Protein AF-0000000066777580 (afdb_homodimer)

Foldseek 3Di:
DPPFAAAQEKEFQEFEQQLPPVRDTAGMFGHHQQFTADTHHRVVCVSNHDPNYHYHYQNHFYKFFFFEFLEAALLLQLVLVVAAECQPPQALVVVQVSLLVVLVVDPFAEAHEHENDDQCSHPVCVVVVHTDFQVSHCVSNVRHWYWYQYNQNFKIFTHPVLVVLLVADQQHDAPFQWDFDADPVRGGRRIIGGQLSQLSSQQRHAADALVRLLVSSLVSQLVSQQLRHQEYENQEAECQQCRHHRNSRYPSNVVSQLVCVVVVNRRHAYEYAYEFDDSNHDFQVRLVVRVVPDDQVSPPPNRRYHYQEHEEEFWGELVVLTAAAPAAWLQGHPGRHGTSPPGDPDDNVRSLVGLLSNLLVSVLVPGAYEYAHAYQVSLQSNLVSNVVSCVVRPDDQNQHEYEQNLQHDLVSLLSCQVRNHAYEHEQALPDCLLQVVVVCNTRNPPPCGNQAPQSSVVSRHQYAYHHNDSHDDGNLQNSLLCQQQSQHNVPRDRDPNVSGDASSSSLQNGFQSSCVSSPRNQATRGNDGNHGPWMWTWPHDCNPDDSNCRSVIGTQWTDGSNRTSDGD/DPPFAAAQEKEFQEFEQQLPPVRDTAGMFGHHQQFTADTHHRVVCVSNHDPNYHYHYQNHFYKFFFFEFLEAALLLQLVLVVAAECQPPQALVVVQVSLLVVLVVDPFAEAHEHENDDQCSHPVCVVVVHTDFQVSHCVSNVRHWYWYQYNQNFKIFTHPVLVVLLVDDQQHDADFQKDFDADPVRGGRRIIGGQLSQLSSQQRHAADALVRLLVSSLVSQLVSQQLRAQEYENQEAECQQCSHHRSSRYPSNVVSQLVCVVVVNHRHAYEYAYEFDDSNHDFQVRLVVRVVPDDQVSPPPNRRYHYQEHEEEFWGELVVLTAAAPAAWLQGHPGRHGTSPPGPPDDNVRSLVGLLSNLLVSVLVPGAYEYAHAYQVSLQSNLVSNVVSCVVRPDDQNQHEYEQNQQHDLVSLLSCQVRNHAYEHEQALPDCLLQVVVVCNTRNVPPCGNQQPQSSVVSRHQYAYHHNDSHDDGNLQNSLLCQQQSQHNVPRDRDPNVSGDASSSSLQNGFQSSCVSSPRNQATRGNDGNHGPWMWTWPHDCNPDDSNCRSVIGTQWTDGSNRTSDGD

Structure (mmCIF, N/CA/C/O backbone):
data_AF-0000000066777580-model_v1
#
loop_
_entity.id
_entity.type
_entity.pdbx_description
1 polymer 'Amidohydrolase 3 domain-containing protein'
#
loop_
_atom_site.group_PDB
_atom_site.id
_atom_site.type_symbol
_atom_site.label_atom_id
_atom_site.label_alt_id
_atom_site.label_comp_id
_atom_site.label_asym_id
_atom_site.label_entity_id
_atom_site.label_seq_id
_atom_site.pdbx_PDB_ins_code
_atom_site.Cartn_x
_atom_site.Cartn_y
_atom_site.Cartn_z
_atom_site.occupancy
_atom_site.B_iso_or_equiv
_atom_site.auth_seq_id
_atom_site.auth_comp_id
_atom_site.auth_asym_id
_atom_site.auth_atom_id
_atom_site.pdbx_PDB_model_num
ATOM 1 N N . MET A 1 1 ? 29.547 -13.008 -13.703 1 40.41 1 MET A N 1
ATOM 2 C CA . MET A 1 1 ? 29.531 -11.633 -13.203 1 40.41 1 MET A CA 1
ATOM 3 C C . MET A 1 1 ? 29.703 -11.602 -11.688 1 40.41 1 MET A C 1
ATOM 5 O O . MET A 1 1 ? 29.234 -12.508 -10.984 1 40.41 1 MET A O 1
ATOM 9 N N . ASP A 1 2 ? 30.5 -11.078 -11.188 1 50.53 2 ASP A N 1
ATOM 10 C CA . ASP A 1 2 ? 30.812 -10.875 -9.773 1 50.53 2 ASP A CA 1
ATOM 11 C C . ASP A 1 2 ? 29.562 -10.562 -8.969 1 50.53 2 ASP A C 1
ATOM 13 O O . ASP A 1 2 ? 28.797 -9.664 -9.32 1 50.53 2 ASP A O 1
ATOM 17 N N . ASN A 1 3 ? 28.938 -11.516 -8.172 1 71.31 3 ASN A N 1
ATOM 18 C CA . ASN A 1 3 ? 27.672 -11.672 -7.457 1 71.31 3 ASN A CA 1
ATOM 19 C C . ASN A 1 3 ? 27.5 -10.617 -6.363 1 71.31 3 ASN A C 1
ATOM 21 O O . ASN A 1 3 ? 26.438 -10.523 -5.75 1 71.31 3 ASN A O 1
ATOM 25 N N . VAL A 1 4 ? 28.672 -9.805 -6.367 1 84.44 4 VAL A N 1
ATOM 26 C CA . VAL A 1 4 ? 28.594 -8.82 -5.289 1 84.44 4 VAL A CA 1
ATOM 27 C C . VAL A 1 4 ? 28.109 -7.484 -5.84 1 84.44 4 VAL A C 1
ATOM 29 O O . VAL A 1 4 ? 28.531 -7.051 -6.914 1 84.44 4 VAL A O 1
ATOM 32 N N . VAL A 1 5 ? 27.25 -6.855 -5.285 1 95.25 5 VAL A N 1
ATOM 33 C CA . VAL A 1 5 ? 26.766 -5.527 -5.633 1 95.25 5 VAL A CA 1
ATOM 34 C C . VAL A 1 5 ? 27.344 -4.488 -4.68 1 95.25 5 VAL A C 1
ATOM 36 O O . VAL A 1 5 ? 27.078 -4.52 -3.477 1 95.25 5 VAL A O 1
ATOM 39 N N . TYR A 1 6 ? 28.188 -3.561 -5.262 1 97.62 6 TYR A N 1
ATOM 40 C CA . TYR A 1 6 ? 28.781 -2.506 -4.441 1 97.62 6 TYR A CA 1
ATOM 41 C C . TYR A 1 6 ? 27.781 -1.378 -4.211 1 97.62 6 TYR A C 1
ATOM 43 O O . TYR A 1 6 ? 27.016 -1.026 -5.105 1 97.62 6 TYR A O 1
ATOM 51 N N . ALA A 1 7 ? 27.844 -0.842 -3.006 1 98.5 7 ALA A N 1
ATOM 52 C CA . ALA A 1 7 ? 26.984 0.278 -2.623 1 98.5 7 ALA A CA 1
ATOM 53 C C . ALA A 1 7 ? 27.672 1.612 -2.92 1 98.5 7 ALA A C 1
ATOM 55 O O . ALA A 1 7 ? 28.891 1.671 -3.098 1 98.5 7 ALA A O 1
ATOM 56 N N . ASP A 1 8 ? 26.906 2.666 -3.109 1 98.56 8 ASP A N 1
ATOM 57 C CA . ASP A 1 8 ? 27.453 4.023 -3.166 1 98.56 8 ASP A CA 1
ATOM 58 C C . ASP A 1 8 ? 27.922 4.48 -1.789 1 98.56 8 ASP A C 1
ATOM 60 O O . ASP A 1 8 ? 28.922 5.188 -1.677 1 98.56 8 ASP A O 1
ATOM 64 N N . CYS A 1 9 ? 27.156 4.031 -0.792 1 98.56 9 CYS A N 1
ATOM 65 C CA . CYS A 1 9 ? 27.422 4.422 0.586 1 98.56 9 CYS A CA 1
ATOM 66 C C . CYS A 1 9 ? 27.031 3.318 1.557 1 98.56 9 CYS A C 1
ATOM 68 O O . CYS A 1 9 ? 26.016 2.645 1.353 1 98.56 9 CYS A O 1
ATOM 70 N N . VAL A 1 10 ? 27.859 3.092 2.527 1 98.75 10 VAL A N 1
ATOM 71 C CA . VAL A 1 10 ? 27.484 2.201 3.623 1 98.75 10 VAL A CA 1
ATOM 72 C C . VAL A 1 10 ? 27.609 2.943 4.953 1 98.75 10 VAL A C 1
ATOM 74 O O . VAL A 1 10 ? 28.5 3.781 5.125 1 98.75 10 VAL A O 1
ATOM 77 N N . LEU A 1 11 ? 26.703 2.773 5.824 1 98.88 11 LEU A N 1
ATOM 78 C CA . LEU A 1 11 ? 26.734 3.236 7.207 1 98.88 11 LEU A CA 1
ATOM 79 C C . LEU A 1 11 ? 26.938 2.07 8.164 1 98.88 11 LEU A C 1
ATOM 81 O O . LEU A 1 11 ? 26.109 1.157 8.227 1 98.88 11 LEU A O 1
ATOM 85 N N . ILE A 1 12 ? 28.047 2.047 8.883 1 98.69 12 ILE A N 1
ATOM 86 C CA . ILE A 1 12 ? 28.422 0.884 9.688 1 98.69 12 ILE A CA 1
ATOM 87 C C . ILE A 1 12 ? 28.609 1.299 11.141 1 98.69 12 ILE A C 1
ATOM 89 O O . ILE A 1 12 ? 28.703 2.49 11.445 1 98.69 12 ILE A O 1
ATOM 93 N N . ASN A 1 13 ? 28.609 0.271 12.078 1 98.56 13 ASN A N 1
ATOM 94 C CA . ASN A 1 13 ? 28.891 0.46 13.5 1 98.56 13 ASN A CA 1
ATOM 95 C C . ASN A 1 13 ? 27.875 1.386 14.148 1 98.56 13 ASN A C 1
ATOM 97 O O . ASN A 1 13 ? 28.234 2.303 14.883 1 98.56 13 ASN A O 1
ATOM 101 N N . GLY A 1 14 ? 26.594 1.195 13.828 1 98.56 14 GLY A N 1
ATOM 102 C CA . GLY A 1 14 ? 25.531 1.989 14.422 1 98.56 14 GLY A CA 1
ATOM 103 C C . GLY A 1 14 ? 24.531 1.157 15.188 1 98.56 14 GLY A C 1
ATOM 104 O O . GLY A 1 14 ? 24.672 -0.062 15.297 1 98.56 14 GLY A O 1
ATOM 105 N N . LYS A 1 15 ? 23.625 1.823 15.852 1 98.75 15 LYS A N 1
ATOM 106 C CA . LYS A 1 15 ? 22.359 1.266 16.312 1 98.75 15 LYS A CA 1
ATOM 107 C C . LYS A 1 15 ? 21.219 1.668 15.391 1 98.75 15 LYS A C 1
ATOM 109 O O . LYS A 1 15 ? 20.625 2.738 15.555 1 98.75 15 LYS A O 1
ATOM 114 N N . VAL A 1 16 ? 20.938 0.833 14.43 1 98.81 16 VAL A N 1
ATOM 115 C CA . VAL A 1 16 ? 19.953 1.118 13.391 1 98.81 16 VAL A CA 1
ATOM 116 C C . VAL A 1 16 ? 18.562 0.717 13.867 1 98.81 16 VAL A C 1
ATOM 118 O O . VAL A 1 16 ? 18.234 -0.472 13.945 1 98.81 16 VAL A O 1
ATOM 121 N N . ALA A 1 17 ? 17.734 1.667 14.234 1 98.81 17 ALA A N 1
ATOM 122 C CA . ALA A 1 17 ? 16.328 1.375 14.477 1 98.81 17 ALA A CA 1
ATOM 123 C C . ALA A 1 17 ? 15.555 1.277 13.156 1 98.81 17 ALA A C 1
ATOM 125 O O . ALA A 1 17 ? 15.328 2.287 12.492 1 98.81 17 ALA A O 1
ATOM 126 N N . THR A 1 18 ? 15.133 0.171 12.781 1 98.44 18 THR A N 1
ATOM 127 C CA . THR A 1 18 ? 14.555 -0.048 11.461 1 98.44 18 THR A CA 1
ATOM 128 C C . THR A 1 18 ? 13.172 0.592 11.359 1 98.44 18 THR A C 1
ATOM 130 O O . THR A 1 18 ? 12.758 1.024 10.281 1 98.44 18 THR A O 1
ATOM 133 N N . VAL A 1 19 ? 12.422 0.576 12.555 1 98.5 19 VAL A N 1
ATOM 134 C CA . VAL A 1 19 ? 11.039 1.052 12.648 1 98.5 19 VAL A CA 1
ATOM 135 C C . VAL A 1 19 ? 10.164 0.272 11.672 1 98.5 19 VAL A C 1
ATOM 137 O O . VAL A 1 19 ? 9.266 0.84 11.047 1 98.5 19 VAL A O 1
ATOM 140 N N . ASP A 1 20 ? 10.531 -0.909 11.344 1 95.81 20 ASP A N 1
ATOM 141 C CA . ASP A 1 20 ? 9.68 -1.833 10.609 1 95.81 20 ASP A CA 1
ATOM 142 C C . ASP A 1 20 ? 8.531 -2.34 11.484 1 95.81 20 ASP A C 1
ATOM 144 O O . ASP A 1 20 ? 8.336 -1.849 12.602 1 95.81 20 ASP A O 1
ATOM 148 N N . ALA A 1 21 ? 7.766 -3.266 10.984 1 90.5 21 ALA A N 1
ATOM 149 C CA . ALA A 1 21 ? 6.605 -3.764 11.719 1 90.5 21 ALA A CA 1
ATOM 150 C C . ALA A 1 21 ? 7.012 -4.324 13.078 1 90.5 21 ALA A C 1
ATOM 152 O O . ALA A 1 21 ? 6.27 -4.195 14.055 1 90.5 21 ALA A O 1
ATOM 153 N N . HIS A 1 22 ? 8.242 -4.867 13.195 1 90.88 22 HIS A N 1
ATOM 154 C CA . HIS A 1 22 ? 8.711 -5.484 14.43 1 90.88 22 HIS A CA 1
ATOM 155 C C . HIS A 1 22 ? 9.547 -4.512 15.25 1 90.88 22 HIS A C 1
ATOM 157 O O . HIS A 1 22 ? 9.945 -4.824 16.375 1 90.88 22 HIS A O 1
ATOM 163 N N . PHE A 1 23 ? 9.773 -3.354 14.695 1 96.06 23 PHE A N 1
ATOM 164 C CA . PHE A 1 23 ? 10.633 -2.363 15.336 1 96.06 23 PHE A CA 1
ATOM 165 C C . PHE A 1 23 ? 11.953 -2.984 15.766 1 96.06 23 PHE A C 1
ATOM 167 O O . PHE A 1 23 ? 12.344 -2.898 16.938 1 96.06 23 PHE A O 1
ATOM 174 N N . SER A 1 24 ? 12.766 -3.459 14.828 1 95.81 24 SER A N 1
ATOM 175 C CA . SER A 1 24 ? 14.008 -4.195 15.062 1 95.81 24 SER A CA 1
ATOM 176 C C . SER A 1 24 ? 15.211 -3.258 15.07 1 95.81 24 SER A C 1
ATOM 178 O O . SER A 1 24 ? 15.117 -2.115 14.617 1 95.81 24 SER A O 1
ATOM 180 N N . PHE A 1 25 ? 16.297 -3.74 15.688 1 98.06 25 PHE A N 1
ATOM 181 C CA . PHE A 1 25 ? 17.562 -3.01 15.703 1 98.06 25 PHE A CA 1
ATOM 182 C C . PHE A 1 25 ? 18.641 -3.779 14.945 1 98.06 25 PHE A C 1
ATOM 184 O O . PHE A 1 25 ? 18.75 -5 15.078 1 98.06 25 PHE A O 1
ATOM 191 N N . LYS A 1 26 ? 19.359 -3.125 14.07 1 98.19 26 LYS A N 1
ATOM 192 C CA . LYS A 1 26 ? 20.484 -3.652 13.32 1 98.19 26 LYS A CA 1
ATOM 193 C C . LYS A 1 26 ? 21.734 -2.787 13.523 1 98.19 26 LYS A C 1
ATOM 195 O O . LYS A 1 26 ? 21.766 -1.951 14.43 1 98.19 26 LYS A O 1
ATOM 200 N N . ARG A 1 27 ? 22.844 -3.008 12.617 1 98.56 27 ARG A N 1
ATOM 201 C CA . ARG A 1 27 ? 24.078 -2.303 12.906 1 98.56 27 ARG A CA 1
ATOM 202 C C . ARG A 1 27 ? 24.547 -1.502 11.695 1 98.56 27 ARG A C 1
ATOM 204 O O . ARG A 1 27 ? 25.344 -0.568 11.836 1 98.56 27 ARG A O 1
ATOM 211 N N . ALA A 1 28 ? 24.016 -1.897 10.531 1 98.88 28 ALA A N 1
ATOM 212 C CA . ALA A 1 28 ? 24.609 -1.287 9.344 1 98.88 28 ALA A CA 1
ATOM 213 C C . ALA A 1 28 ? 23.609 -1.256 8.188 1 98.88 28 ALA A C 1
ATOM 215 O O . ALA A 1 28 ? 22.625 -1.997 8.188 1 98.88 28 ALA A O 1
ATOM 216 N N . ILE A 1 29 ? 23.828 -0.336 7.242 1 98.88 29 ILE A N 1
ATOM 217 C CA . ILE A 1 29 ? 22.969 -0.115 6.082 1 98.88 29 ILE A CA 1
ATOM 218 C C . ILE A 1 29 ? 23.828 0.025 4.828 1 98.88 29 ILE A C 1
ATOM 220 O O . ILE A 1 29 ? 24.891 0.64 4.863 1 98.88 29 ILE A O 1
ATOM 224 N N . ALA A 1 30 ? 23.422 -0.536 3.713 1 98.88 30 ALA A N 1
ATOM 225 C CA . ALA A 1 30 ? 24 -0.289 2.396 1 98.88 30 ALA A CA 1
ATOM 226 C C . ALA A 1 30 ? 23.016 0.456 1.493 1 98.88 30 ALA A C 1
ATOM 228 O O . ALA A 1 30 ? 21.844 0.098 1.415 1 98.88 30 ALA A O 1
ATOM 229 N N . VAL A 1 31 ? 23.531 1.521 0.843 1 98.81 31 VAL A N 1
ATOM 230 C CA . VAL A 1 31 ? 22.703 2.406 0.026 1 98.81 31 VAL A CA 1
ATOM 231 C C . VAL A 1 31 ? 23.234 2.434 -1.404 1 98.81 31 VAL A C 1
ATOM 233 O O . VAL A 1 31 ? 24.438 2.529 -1.621 1 98.81 31 VAL A O 1
ATOM 236 N N . LYS A 1 32 ? 22.438 2.285 -2.344 1 98.69 32 LYS A N 1
ATOM 237 C CA . LYS A 1 32 ? 22.766 2.41 -3.758 1 98.69 32 LYS A CA 1
ATOM 238 C C . LYS A 1 32 ? 21.703 3.182 -4.516 1 98.69 32 LYS A C 1
ATOM 240 O O . LYS A 1 32 ? 20.516 2.871 -4.402 1 98.69 32 LYS A O 1
ATOM 245 N N . GLN A 1 33 ? 22.109 4.25 -5.266 1 97.88 33 GLN A N 1
ATOM 246 C CA . GLN A 1 33 ? 21.219 5.074 -6.078 1 97.88 33 GLN A CA 1
ATOM 247 C C . GLN A 1 33 ? 20.078 5.637 -5.238 1 97.88 33 GLN A C 1
ATOM 249 O O . GLN A 1 33 ? 18.938 5.668 -5.688 1 97.88 33 GLN A O 1
ATOM 254 N N . GLY A 1 34 ? 20.359 5.93 -3.971 1 98.31 34 GLY A N 1
ATOM 255 C CA . GLY A 1 34 ? 19.406 6.59 -3.092 1 98.31 34 GLY A CA 1
ATOM 256 C C . GLY A 1 34 ? 18.453 5.621 -2.412 1 98.31 34 GLY A C 1
ATOM 257 O O . GLY A 1 34 ? 17.547 6.039 -1.688 1 98.31 34 GLY A O 1
ATOM 258 N N . TRP A 1 35 ? 18.641 4.301 -2.621 1 98.62 35 TRP A N 1
ATOM 259 C CA . TRP A 1 35 ? 17.766 3.275 -2.068 1 98.62 35 TRP A CA 1
ATOM 260 C C . TRP A 1 35 ? 18.531 2.352 -1.13 1 98.62 35 TRP A C 1
ATOM 262 O O . TRP A 1 35 ? 19.734 2.143 -1.299 1 98.62 35 TRP A O 1
ATOM 272 N N . ILE A 1 36 ? 17.844 1.828 -0.181 1 98.81 36 ILE A N 1
ATOM 273 C CA . ILE A 1 36 ? 18.422 0.848 0.728 1 98.81 36 ILE A CA 1
ATOM 274 C C . ILE A 1 36 ? 18.516 -0.511 0.037 1 98.81 36 ILE A C 1
ATOM 276 O O . ILE A 1 36 ? 17.484 -1.066 -0.377 1 98.81 36 ILE A O 1
ATOM 280 N N . ILE A 1 37 ? 19.688 -1.063 -0.068 1 98.69 37 ILE A N 1
ATOM 281 C CA . ILE A 1 37 ? 19.812 -2.328 -0.785 1 98.69 37 ILE A CA 1
ATOM 282 C C . ILE A 1 37 ? 20.125 -3.449 0.201 1 98.69 37 ILE A C 1
ATOM 284 O O . ILE A 1 37 ? 20.078 -4.629 -0.153 1 98.69 37 ILE A O 1
ATOM 288 N N . ASN A 1 38 ? 20.5 -3.062 1.425 1 98.56 38 ASN A N 1
ATOM 289 C CA . ASN A 1 38 ? 20.781 -4.039 2.471 1 98.56 38 ASN A CA 1
ATOM 290 C C . ASN A 1 38 ? 20.781 -3.395 3.854 1 98.56 38 ASN A C 1
ATOM 292 O O . ASN A 1 38 ? 21.188 -2.24 4 1 98.56 38 ASN A O 1
ATOM 296 N N . VAL A 1 39 ? 20.328 -4.039 4.867 1 98.5 39 VAL A N 1
ATOM 297 C CA . VAL A 1 39 ? 20.328 -3.66 6.277 1 98.5 39 VAL A CA 1
ATOM 298 C C . VAL A 1 39 ? 20.672 -4.875 7.137 1 98.5 39 VAL A C 1
ATOM 300 O O . VAL A 1 39 ? 20.078 -5.945 6.969 1 98.5 39 VAL A O 1
ATOM 303 N N . GLY A 1 40 ? 21.625 -4.809 7.973 1 97.81 40 GLY A N 1
ATOM 304 C CA . GLY A 1 40 ? 22 -5.961 8.781 1 97.81 40 GLY A CA 1
ATOM 305 C C . GLY A 1 40 ? 23.203 -5.695 9.664 1 97.81 40 GLY A C 1
ATOM 306 O O . GLY A 1 40 ? 23.359 -4.59 10.188 1 97.81 40 GLY A O 1
ATOM 307 N N . GLU A 1 41 ? 23.953 -6.738 9.914 1 97.81 41 GLU A N 1
ATOM 308 C CA . GLU A 1 41 ? 25.156 -6.648 10.734 1 97.81 41 GLU A CA 1
ATOM 309 C C . GLU A 1 41 ? 26.344 -6.102 9.93 1 97.81 41 GLU A C 1
ATOM 311 O O . GLU A 1 41 ? 26.328 -6.148 8.703 1 97.81 41 GLU A O 1
ATOM 316 N N . ASP A 1 42 ? 27.297 -5.609 10.625 1 97.94 42 ASP A N 1
ATOM 317 C CA . ASP A 1 42 ? 28.453 -5 9.984 1 97.94 42 ASP A CA 1
ATOM 318 C C . ASP A 1 42 ? 29.125 -5.977 9.008 1 97.94 42 ASP A C 1
ATOM 320 O O . ASP A 1 42 ? 29.453 -5.602 7.887 1 97.94 42 ASP A O 1
ATOM 324 N N . GLN A 1 43 ? 29.219 -7.184 9.43 1 97 43 GLN A N 1
ATOM 325 C CA . GLN A 1 43 ? 29.891 -8.188 8.609 1 97 43 GLN A CA 1
ATOM 326 C C . GLN A 1 43 ? 29.141 -8.414 7.297 1 97 43 GLN A C 1
ATOM 328 O O . GLN A 1 43 ? 29.75 -8.586 6.246 1 97 43 GLN A O 1
ATOM 333 N N . GLU A 1 44 ? 27.844 -8.398 7.406 1 95 44 GLU A N 1
ATOM 334 C CA . GLU A 1 44 ? 27 -8.602 6.238 1 95 44 GLU A CA 1
ATOM 335 C C . GLU A 1 44 ? 27.141 -7.449 5.246 1 95 44 GLU A C 1
ATOM 337 O O . GLU A 1 44 ? 27.141 -7.668 4.031 1 95 44 GLU A O 1
ATOM 342 N N . ILE A 1 45 ? 27.312 -6.277 5.715 1 97.75 45 ILE A N 1
ATOM 343 C CA . ILE A 1 45 ? 27.297 -5.074 4.895 1 97.75 45 ILE A CA 1
ATOM 344 C C . ILE A 1 45 ? 28.688 -4.855 4.273 1 97.75 45 ILE A C 1
ATOM 346 O O . ILE A 1 45 ? 28.812 -4.18 3.25 1 97.75 45 ILE A O 1
ATOM 350 N N . GLN A 1 46 ? 29.719 -5.461 4.801 1 96.75 46 GLN A N 1
ATOM 351 C CA . GLN A 1 46 ? 31.094 -5.316 4.324 1 96.75 46 GLN A CA 1
ATOM 352 C C . GLN A 1 46 ? 31.219 -5.746 2.867 1 96.75 46 GLN A C 1
ATOM 354 O O . GLN A 1 46 ? 32.031 -5.195 2.119 1 96.75 46 GLN A O 1
ATOM 359 N N . GLN A 1 47 ? 30.422 -6.633 2.484 1 95.62 47 GLN A N 1
ATOM 360 C CA . GLN A 1 47 ? 30.484 -7.172 1.131 1 95.62 47 GLN A CA 1
ATOM 361 C C . GLN A 1 47 ? 30.141 -6.105 0.095 1 95.62 47 GLN A C 1
ATOM 363 O O . GLN A 1 47 ? 30.5 -6.234 -1.078 1 95.62 47 GLN A O 1
ATOM 368 N N . HIS A 1 48 ? 29.469 -5.07 0.515 1 98.06 48 HIS A N 1
ATOM 369 C CA . HIS A 1 48 ? 29 -4.043 -0.406 1 98.06 48 HIS A CA 1
ATOM 370 C C . HIS A 1 48 ? 30.031 -2.922 -0.557 1 98.06 48 HIS A C 1
ATOM 372 O O . HIS A 1 48 ? 29.797 -1.961 -1.294 1 98.06 48 HIS A O 1
ATOM 378 N N . ILE A 1 49 ? 31.188 -2.977 0.084 1 98.12 49 ILE A N 1
ATOM 379 C CA . ILE A 1 49 ? 32.188 -1.928 0.046 1 98.12 49 ILE A CA 1
ATOM 380 C C . ILE A 1 49 ? 33.125 -2.162 -1.136 1 98.12 49 ILE A C 1
ATOM 382 O O . ILE A 1 49 ? 33.844 -3.166 -1.182 1 98.12 49 ILE A O 1
ATOM 386 N N . GLY A 1 50 ? 33.062 -1.344 -2.068 1 96.75 50 GLY A N 1
ATOM 387 C CA . GLY A 1 50 ? 34 -1.313 -3.193 1 96.75 50 GLY A CA 1
ATOM 388 C C . GLY A 1 50 ? 34.906 -0.096 -3.189 1 96.75 50 GLY A C 1
ATOM 389 O O . GLY A 1 50 ? 34.906 0.673 -2.225 1 96.75 50 GLY A O 1
ATOM 390 N N . PRO A 1 51 ? 35.719 0.109 -4.207 1 96.12 51 PRO A N 1
ATOM 391 C CA . PRO A 1 51 ? 36.688 1.192 -4.254 1 96.12 51 PRO A CA 1
ATOM 392 C C . PRO A 1 51 ? 36.062 2.576 -4.219 1 96.12 51 PRO A C 1
ATOM 394 O O . PRO A 1 51 ? 36.656 3.535 -3.744 1 96.12 51 PRO A O 1
ATOM 397 N N . GLN A 1 52 ? 34.812 2.668 -4.684 1 97.12 52 GLN A N 1
ATOM 398 C CA . GLN A 1 52 ? 34.188 3.975 -4.797 1 97.12 52 GLN A CA 1
ATOM 399 C C . GLN A 1 52 ? 33.125 4.16 -3.713 1 97.12 52 GLN A C 1
ATOM 401 O O . GLN A 1 52 ? 32.438 5.176 -3.684 1 97.12 52 GLN A O 1
ATOM 406 N N . THR A 1 53 ? 32.906 3.164 -2.85 1 98.38 53 THR A N 1
ATOM 407 C CA . THR A 1 53 ? 31.891 3.211 -1.814 1 98.38 53 THR A CA 1
ATOM 408 C C . THR A 1 53 ? 32.281 4.18 -0.705 1 98.38 53 THR A C 1
ATOM 410 O O . THR A 1 53 ? 33.406 4.109 -0.174 1 98.38 53 THR A O 1
ATOM 413 N N . GLN A 1 54 ? 31.438 5.168 -0.408 1 98.44 54 GLN A N 1
ATOM 414 C CA . GLN A 1 54 ? 31.625 6 0.777 1 98.44 54 GLN A CA 1
ATOM 415 C C . GLN A 1 54 ? 31.297 5.223 2.049 1 98.44 54 GLN A C 1
ATOM 417 O O . GLN A 1 54 ? 30.203 4.648 2.168 1 98.44 54 GLN A O 1
ATOM 422 N N . VAL A 1 55 ? 32.219 5.164 2.936 1 98.56 55 VAL A N 1
ATOM 423 C CA . VAL A 1 55 ? 32.031 4.465 4.199 1 98.56 55 VAL A CA 1
ATOM 424 C C . VAL A 1 55 ? 31.812 5.473 5.324 1 98.56 55 VAL A C 1
ATOM 426 O O . VAL A 1 55 ? 32.688 6.305 5.586 1 98.56 55 VAL A O 1
ATOM 429 N N . ILE A 1 56 ? 30.703 5.465 5.98 1 98.62 56 ILE A N 1
ATOM 430 C CA . ILE A 1 56 ? 30.406 6.32 7.117 1 98.62 56 ILE A CA 1
ATOM 431 C C . ILE A 1 56 ? 30.391 5.488 8.398 1 98.62 56 ILE A C 1
ATOM 433 O O . ILE A 1 56 ? 29.547 4.594 8.555 1 98.62 56 ILE A O 1
ATOM 437 N N . ASP A 1 57 ? 31.266 5.742 9.266 1 98.5 57 ASP A N 1
ATOM 438 C CA . ASP A 1 57 ? 31.297 5.125 10.586 1 98.5 57 ASP A CA 1
ATOM 439 C C . ASP A 1 57 ? 30.438 5.902 11.578 1 98.5 57 ASP A C 1
ATOM 441 O O . ASP A 1 57 ? 30.734 7.055 11.891 1 98.5 57 ASP A O 1
ATOM 445 N N . LEU A 1 58 ? 29.453 5.273 12.133 1 98.25 58 LEU A N 1
ATOM 446 C CA . LEU A 1 58 ? 28.484 5.953 12.977 1 98.25 58 LEU A CA 1
ATOM 447 C C . LEU A 1 58 ? 28.953 6.008 14.422 1 98.25 58 LEU A C 1
ATOM 449 O O . LEU A 1 58 ? 28.391 6.738 15.242 1 98.25 58 LEU A O 1
ATOM 453 N N . GLY A 1 59 ? 29.969 5.184 14.75 1 98.06 59 GLY A N 1
ATOM 454 C CA . GLY A 1 59 ? 30.547 5.23 16.078 1 98.06 59 GLY A CA 1
ATOM 455 C C . GLY A 1 59 ? 29.578 4.793 17.172 1 98.06 59 GLY A C 1
ATOM 456 O O . GLY A 1 59 ? 29.562 5.363 18.266 1 98.06 59 GLY A O 1
ATOM 457 N N . GLY A 1 60 ? 28.688 3.939 16.844 1 98.19 60 GLY A N 1
ATOM 458 C CA . GLY A 1 60 ? 27.75 3.412 17.828 1 98.19 60 GLY A CA 1
ATOM 459 C C . GLY A 1 60 ? 26.5 4.262 17.969 1 98.19 60 GLY A C 1
ATOM 460 O O . GLY A 1 60 ? 25.594 3.918 18.734 1 98.19 60 GLY A O 1
ATOM 461 N N . LYS A 1 61 ? 26.391 5.301 17.266 1 98.38 61 LYS A N 1
ATOM 462 C CA . LYS A 1 61 ? 25.281 6.234 17.406 1 98.38 61 LYS A CA 1
ATOM 463 C C . LYS A 1 61 ? 23.984 5.633 16.875 1 98.38 61 LYS A C 1
ATOM 465 O O . LYS A 1 61 ? 24.016 4.695 16.078 1 98.38 61 LYS A O 1
ATOM 470 N N . LEU A 1 62 ? 22.922 6.254 17.344 1 98.81 62 LEU A N 1
ATOM 471 C CA . LEU A 1 62 ? 21.594 5.844 16.922 1 98.81 62 LEU A CA 1
ATOM 472 C C . LEU A 1 62 ? 21.234 6.434 15.562 1 98.81 62 LEU A C 1
ATOM 474 O O . LEU A 1 62 ? 21.375 7.641 15.352 1 98.81 62 LEU A O 1
ATOM 478 N N . ILE A 1 63 ? 20.875 5.602 14.641 1 98.81 63 ILE A N 1
ATOM 479 C CA . ILE A 1 63 ? 20.359 6.031 13.352 1 98.81 63 ILE A CA 1
ATOM 480 C C . ILE A 1 63 ? 18.891 5.605 13.219 1 98.81 63 ILE A C 1
ATOM 482 O O . ILE A 1 63 ? 18.531 4.48 13.57 1 98.81 63 ILE A O 1
ATOM 486 N N . LEU A 1 64 ? 18 6.527 12.797 1 98.88 64 LEU A N 1
ATOM 487 C CA . LEU A 1 64 ? 16.562 6.355 12.555 1 98.88 64 LEU A CA 1
ATOM 488 C C . LEU A 1 64 ? 16.219 6.707 11.109 1 98.88 64 LEU A C 1
ATOM 490 O O . LEU A 1 64 ? 16.984 7.375 10.422 1 98.88 64 LEU A O 1
ATOM 494 N N . PRO A 1 65 ? 15.031 6.16 10.633 1 98.94 65 PRO A N 1
ATOM 495 C CA . PRO A 1 65 ? 14.516 6.891 9.469 1 98.94 65 PRO A CA 1
ATOM 496 C C . PRO A 1 65 ? 14.438 8.398 9.703 1 98.94 65 PRO A C 1
ATOM 498 O O . PRO A 1 65 ? 14.164 8.836 10.828 1 98.94 65 PRO A O 1
ATOM 501 N N . ALA A 1 66 ? 14.727 9.133 8.672 1 98.88 66 ALA A N 1
ATOM 502 C CA . ALA A 1 66 ? 14.562 10.578 8.812 1 98.88 66 ALA A CA 1
ATOM 503 C C . ALA A 1 66 ? 13.141 10.93 9.25 1 98.88 66 ALA A C 1
ATOM 505 O O . ALA A 1 66 ? 12.188 10.25 8.867 1 98.88 66 ALA A O 1
ATOM 506 N N . ALA A 1 67 ? 13.039 11.977 10.016 1 98.69 67 ALA A N 1
ATOM 507 C CA . ALA A 1 67 ? 11.734 12.391 10.531 1 98.69 67 ALA A CA 1
ATOM 508 C C . ALA A 1 67 ? 10.867 12.977 9.422 1 98.69 67 ALA A C 1
ATOM 510 O O . ALA A 1 67 ? 11.383 13.43 8.398 1 98.69 67 ALA A O 1
ATOM 511 N N . HIS A 1 68 ? 9.617 12.859 9.633 1 98.56 68 HIS A N 1
ATOM 512 C CA . HIS A 1 68 ? 8.57 13.43 8.789 1 98.56 68 HIS A CA 1
ATOM 513 C C . HIS A 1 68 ? 7.594 14.258 9.617 1 98.56 68 HIS A C 1
ATOM 515 O O . HIS A 1 68 ? 6.926 13.734 10.508 1 98.56 68 HIS A O 1
ATOM 521 N N . ASP A 1 69 ? 7.578 15.516 9.359 1 97.94 69 ASP A N 1
ATOM 522 C CA . ASP A 1 69 ? 6.602 16.375 10.016 1 97.94 69 ASP A CA 1
ATOM 523 C C . ASP A 1 69 ? 5.25 16.312 9.305 1 97.94 69 ASP A C 1
ATOM 525 O O . ASP A 1 69 ? 5.094 16.859 8.211 1 97.94 69 ASP A O 1
ATOM 529 N N . SER A 1 70 ? 4.234 15.766 9.961 1 97.94 70 SER A N 1
ATOM 530 C CA . SER A 1 70 ? 2.967 15.484 9.297 1 97.94 70 SER A CA 1
ATOM 531 C C . SER A 1 70 ? 2.113 16.75 9.18 1 97.94 70 SER A C 1
ATOM 533 O O . SER A 1 70 ? 1.068 16.734 8.523 1 97.94 70 SER A O 1
ATOM 535 N N . HIS A 1 71 ? 2.543 17.797 9.789 1 96.88 71 HIS A N 1
ATOM 536 C CA . HIS A 1 71 ? 1.783 19.047 9.758 1 96.88 71 HIS A CA 1
ATOM 537 C C . HIS A 1 71 ? 2.648 20.219 10.172 1 96.88 71 HIS A C 1
ATOM 539 O O . HIS A 1 71 ? 2.951 20.391 11.359 1 96.88 71 HIS A O 1
ATOM 545 N N . ILE A 1 72 ? 3 21.031 9.242 1 95.06 72 ILE A N 1
ATOM 546 C CA . ILE A 1 72 ? 3.822 22.203 9.477 1 95.06 72 ILE A CA 1
ATOM 547 C C . ILE A 1 72 ? 3.445 23.297 8.484 1 95.06 72 ILE A C 1
ATOM 549 O O . ILE A 1 72 ? 2.893 23.031 7.422 1 95.06 72 ILE A O 1
ATOM 553 N N . HIS A 1 73 ? 3.664 24.516 8.836 1 93.62 73 HIS A N 1
ATOM 554 C CA . HIS A 1 73 ? 3.432 25.656 7.949 1 93.62 73 HIS A CA 1
ATOM 555 C C . HIS A 1 73 ? 4.746 26.312 7.539 1 93.62 73 HIS A C 1
ATOM 557 O O . HIS A 1 73 ? 5.102 27.375 8.047 1 93.62 73 HIS A O 1
ATOM 563 N N . ILE A 1 74 ? 5.387 25.75 6.551 1 94.69 74 ILE A N 1
ATOM 564 C CA . ILE A 1 74 ? 6.73 26.125 6.133 1 94.69 74 ILE A CA 1
ATOM 565 C C . ILE A 1 74 ? 6.711 27.531 5.543 1 94.69 74 ILE A C 1
ATOM 567 O O . ILE A 1 74 ? 7.609 28.344 5.805 1 94.69 74 ILE A O 1
ATOM 571 N N . GLY A 1 75 ? 5.711 27.812 4.691 1 92.69 75 GLY A N 1
ATOM 572 C CA . GLY A 1 75 ? 5.609 29.141 4.133 1 92.69 75 GLY A CA 1
ATOM 573 C C . GLY A 1 75 ? 5.566 30.234 5.188 1 92.69 75 GLY A C 1
ATOM 574 O O . GLY A 1 75 ? 6.285 31.234 5.086 1 92.69 75 GLY A O 1
ATOM 575 N N . TRP A 1 76 ? 4.801 29.984 6.176 1 88.81 76 TRP A N 1
ATOM 576 C CA . TRP A 1 76 ? 4.672 30.953 7.266 1 88.81 76 TRP A CA 1
ATOM 577 C C . TRP A 1 76 ? 5.938 30.984 8.117 1 88.81 76 TRP A C 1
ATOM 579 O O . TRP A 1 76 ? 6.379 32.031 8.547 1 88.81 76 TRP A O 1
ATOM 589 N N . LEU A 1 77 ? 6.457 29.812 8.352 1 89.69 77 LEU A N 1
ATOM 590 C CA . LEU A 1 77 ? 7.668 29.703 9.156 1 89.69 77 LEU A CA 1
ATOM 591 C C . LEU A 1 77 ? 8.812 30.484 8.523 1 89.69 77 LEU A C 1
ATOM 593 O O . LEU A 1 77 ? 9.438 31.328 9.188 1 89.69 77 LEU A O 1
ATOM 597 N N . ALA A 1 78 ? 9.062 30.312 7.281 1 92.81 78 ALA A N 1
ATOM 598 C CA . ALA A 1 78 ? 10.148 31 6.594 1 92.81 78 ALA A CA 1
ATOM 599 C C . ALA A 1 78 ? 9.891 32.5 6.531 1 92.81 78 ALA A C 1
ATOM 601 O O . ALA A 1 78 ? 10.812 33.312 6.703 1 92.81 78 ALA A O 1
ATOM 602 N N . ASP A 1 79 ? 8.672 32.812 6.301 1 88.5 79 ASP A N 1
ATOM 603 C CA . ASP A 1 79 ? 8.312 34.25 6.23 1 88.5 79 ASP A CA 1
ATOM 604 C C . ASP A 1 79 ? 8.508 34.938 7.582 1 88.5 79 ASP A C 1
ATOM 606 O O . ASP A 1 79 ? 8.867 36.094 7.641 1 88.5 79 ASP A O 1
ATOM 610 N N . SER A 1 80 ? 8.227 34.188 8.625 1 86.06 80 SER A N 1
ATOM 611 C CA . SER A 1 80 ? 8.336 34.75 9.969 1 86.06 80 SER A CA 1
ATOM 612 C C . SER A 1 80 ? 9.758 35.219 10.266 1 86.06 80 SER A C 1
ATOM 614 O O . SER A 1 80 ? 9.969 36.094 11.102 1 86.06 80 SER A O 1
ATOM 616 N N . TRP A 1 81 ? 10.719 34.656 9.586 1 88.06 81 TRP A N 1
ATOM 617 C CA . TRP A 1 81 ? 12.117 35.031 9.789 1 88.06 81 TRP A CA 1
ATOM 618 C C . TRP A 1 81 ? 12.375 36.438 9.289 1 88.06 81 TRP A C 1
ATOM 620 O O . TRP A 1 81 ? 13.391 37.031 9.633 1 88.06 81 TRP A O 1
ATOM 630 N N . HIS A 1 82 ? 11.453 36.906 8.508 1 88.19 82 HIS A N 1
ATOM 631 C CA . HIS A 1 82 ? 11.594 38.25 7.953 1 88.19 82 HIS A CA 1
ATOM 632 C C . HIS A 1 82 ? 10.719 39.25 8.695 1 88.19 82 HIS A C 1
ATOM 634 O O . HIS A 1 82 ? 10.594 40.406 8.273 1 88.19 82 HIS A O 1
ATOM 640 N N . CYS A 1 83 ? 10.125 38.781 9.758 1 89.12 83 CYS A N 1
ATOM 641 C CA . CYS A 1 83 ? 9.297 39.656 10.594 1 89.12 83 CYS A CA 1
ATOM 642 C C . CYS A 1 83 ? 10 40 11.906 1 89.12 83 CYS A C 1
ATOM 644 O O . CYS A 1 83 ? 10.781 39.188 12.414 1 89.12 83 CYS A O 1
ATOM 646 N N . LEU A 1 84 ? 9.766 41.219 12.367 1 92.06 84 LEU A N 1
ATOM 647 C CA . LEU A 1 84 ? 10.25 41.594 13.688 1 92.06 84 LEU A CA 1
ATOM 648 C C . LEU A 1 84 ? 9.492 40.844 14.781 1 92.06 84 LEU A C 1
ATOM 650 O O . LEU A 1 84 ? 8.289 41.062 14.961 1 92.06 84 LEU A O 1
ATOM 654 N N . ASN A 1 85 ? 10.18 39.938 15.453 1 88.81 85 ASN A N 1
ATOM 655 C CA . ASN A 1 85 ? 9.547 39.125 16.484 1 88.81 85 ASN A CA 1
ATOM 656 C C . ASN A 1 85 ? 9.32 39.938 17.766 1 88.81 85 ASN A C 1
ATOM 658 O O . ASN A 1 85 ? 10.281 40.375 18.406 1 88.81 85 ASN A O 1
ATOM 662 N N . CYS A 1 86 ? 8.055 40.094 18.172 1 90.44 86 CYS A N 1
ATOM 663 C CA . CYS A 1 86 ? 7.727 40.875 19.359 1 90.44 86 CYS A CA 1
ATOM 664 C C . CYS A 1 86 ? 6.938 40.031 20.359 1 90.44 86 CYS A C 1
ATOM 666 O O . CYS A 1 86 ? 6.117 40.562 21.109 1 90.44 86 CYS A O 1
ATOM 668 N N . GLN A 1 87 ? 7.191 38.719 20.344 1 82.5 87 GLN A N 1
ATOM 669 C CA . GLN A 1 87 ? 6.492 37.812 21.234 1 82.5 87 GLN A CA 1
ATOM 670 C C . GLN A 1 87 ? 6.809 38.125 22.688 1 82.5 87 GLN A C 1
ATOM 672 O O . GLN A 1 87 ? 5.973 37.906 23.578 1 82.5 87 GLN A O 1
ATOM 677 N N . ASP A 1 88 ? 8 38.656 23.016 1 85.56 88 ASP A N 1
ATOM 678 C CA . ASP A 1 88 ? 8.477 38.844 24.375 1 85.56 88 ASP A CA 1
ATOM 679 C C . ASP A 1 88 ? 8.258 40.281 24.812 1 85.56 88 ASP A C 1
ATOM 681 O O . ASP A 1 88 ? 8.594 40.656 25.953 1 85.56 88 ASP A O 1
ATOM 685 N N . VAL A 1 89 ? 7.688 41.062 23.984 1 91.5 89 VAL A N 1
ATOM 686 C CA . VAL A 1 89 ? 7.527 42.5 24.281 1 91.5 89 VAL A CA 1
ATOM 687 C C . VAL A 1 89 ? 6.375 42.688 25.266 1 91.5 89 VAL A C 1
ATOM 689 O O . VAL A 1 89 ? 5.277 42.156 25.047 1 91.5 89 VAL A O 1
ATOM 692 N N . ARG A 1 90 ? 6.625 43.469 26.344 1 92.69 90 ARG A N 1
ATOM 693 C CA . ARG A 1 90 ? 5.625 43.625 27.391 1 92.69 90 ARG A CA 1
ATOM 694 C C . ARG A 1 90 ? 5.371 45.094 27.688 1 92.69 90 ARG A C 1
ATOM 696 O O . ARG A 1 90 ? 4.602 45.438 28.594 1 92.69 90 ARG A O 1
ATOM 703 N N . SER A 1 91 ? 6.027 46.031 27.016 1 95.25 91 SER A N 1
ATOM 704 C CA . SER A 1 91 ? 5.816 47.469 27.25 1 95.25 91 SER A CA 1
ATOM 705 C C . SER A 1 91 ? 5.844 48.25 25.953 1 95.25 91 SER A C 1
ATOM 707 O O . SER A 1 91 ? 6.457 47.812 24.969 1 95.25 91 SER A O 1
ATOM 709 N N . LEU A 1 92 ? 5.195 49.375 26 1 95.31 92 LEU A N 1
ATOM 710 C CA . LEU A 1 92 ? 5.137 50.281 24.844 1 95.31 92 LEU A CA 1
ATOM 711 C C . LEU A 1 92 ? 6.516 50.844 24.516 1 95.31 92 LEU A C 1
ATOM 713 O O . LEU A 1 92 ? 6.871 51 23.344 1 95.31 92 LEU A O 1
ATOM 717 N N . ALA A 1 93 ? 7.219 51.125 25.578 1 95.31 93 ALA A N 1
ATOM 718 C CA . ALA A 1 93 ? 8.555 51.656 25.391 1 95.31 93 ALA A CA 1
ATOM 719 C C . ALA A 1 93 ? 9.445 50.688 24.609 1 95.31 93 ALA A C 1
ATOM 721 O O . ALA A 1 93 ? 10.141 51.094 23.672 1 95.31 93 ALA A O 1
ATOM 722 N N . VAL A 1 94 ? 9.398 49.469 24.969 1 96.38 94 VAL A N 1
ATOM 723 C CA . VAL A 1 94 ? 10.211 48.469 24.328 1 96.38 94 VAL A CA 1
ATOM 724 C C . VAL A 1 94 ? 9.719 48.25 22.891 1 96.38 94 VAL A C 1
ATOM 726 O O . VAL A 1 94 ? 10.523 48.094 21.969 1 96.38 94 VAL A O 1
ATOM 729 N N . LEU A 1 95 ? 8.445 48.156 22.703 1 96.38 95 LEU A N 1
ATOM 730 C CA . LEU A 1 95 ? 7.879 48 21.375 1 96.38 95 LEU A CA 1
ATOM 731 C C . LEU A 1 95 ? 8.336 49.125 20.453 1 96.38 95 LEU A C 1
ATOM 733 O O . LEU A 1 95 ? 8.797 48.875 19.344 1 96.38 95 LEU A O 1
ATOM 737 N N . ARG A 1 96 ? 8.242 50.312 20.922 1 96.31 96 ARG A N 1
ATOM 738 C CA . ARG A 1 96 ? 8.602 51.5 20.141 1 96.31 96 ARG A CA 1
ATOM 739 C C . ARG A 1 96 ? 10.094 51.5 19.828 1 96.31 96 ARG A C 1
ATOM 741 O O . ARG A 1 96 ? 10.492 51.875 18.719 1 96.31 96 ARG A O 1
ATOM 748 N N . GLU A 1 97 ? 10.828 51.125 20.781 1 96.69 97 GLU A N 1
ATOM 749 C CA . GLU A 1 97 ? 12.273 51.031 20.562 1 96.69 97 GLU A CA 1
ATOM 750 C C . GLU A 1 97 ? 12.609 50.031 19.469 1 96.69 97 GLU A C 1
ATOM 752 O O . GLU A 1 97 ? 13.391 50.312 18.562 1 96.69 97 GLU A O 1
ATOM 757 N N . ARG A 1 98 ? 12 48.906 19.469 1 96.38 98 ARG A N 1
ATOM 758 C CA . ARG A 1 98 ? 12.242 47.875 18.469 1 96.38 98 ARG A CA 1
ATOM 759 C C . ARG A 1 98 ? 11.781 48.312 17.094 1 96.38 98 ARG A C 1
ATOM 761 O O . ARG A 1 98 ? 12.445 48.031 16.078 1 96.38 98 ARG A O 1
ATOM 768 N N . LEU A 1 99 ? 10.695 48.938 17.078 1 96.62 99 LEU A N 1
ATOM 769 C CA . LEU A 1 99 ? 10.172 49.438 15.82 1 96.62 99 LEU A CA 1
ATOM 770 C C . LEU A 1 99 ? 11.078 50.531 15.25 1 96.62 99 LEU A C 1
ATOM 772 O O . LEU A 1 99 ? 11.32 50.562 14.039 1 96.62 99 LEU A O 1
ATOM 776 N N . ARG A 1 100 ? 11.516 51.375 16.109 1 95.75 100 ARG A N 1
ATOM 777 C CA . ARG A 1 100 ? 12.422 52.438 15.688 1 95.75 100 ARG A CA 1
ATOM 778 C C . ARG A 1 100 ? 13.695 51.875 15.094 1 95.75 100 ARG A C 1
ATOM 780 O O . ARG A 1 100 ? 14.164 52.312 14.039 1 95.75 100 ARG A O 1
ATOM 787 N N . ASP A 1 101 ? 14.242 50.906 15.812 1 96.31 101 ASP A N 1
ATOM 788 C CA . ASP A 1 101 ? 15.453 50.25 15.352 1 96.31 101 ASP A CA 1
ATOM 789 C C . ASP A 1 101 ? 15.234 49.594 13.992 1 96.31 101 ASP A C 1
ATOM 791 O O . ASP A 1 101 ? 16.078 49.688 13.102 1 96.31 101 ASP A O 1
ATOM 795 N N . GLN A 1 102 ? 14.141 48.906 13.867 1 95.88 102 GLN A N 1
ATOM 796 C CA . GLN A 1 102 ? 13.82 48.25 12.602 1 95.88 102 GLN A CA 1
ATOM 797 C C . GLN A 1 102 ? 13.617 49.25 11.484 1 95.88 102 GLN A C 1
ATOM 799 O O . GLN A 1 102 ? 14.031 49.031 10.352 1 95.88 102 GLN A O 1
ATOM 804 N N . ALA A 1 103 ? 12.93 50.312 11.742 1 95.06 103 ALA A N 1
ATOM 805 C CA . ALA A 1 103 ? 12.68 51.375 10.766 1 95.06 103 ALA A CA 1
ATOM 806 C C . ALA A 1 103 ? 13.984 51.969 10.234 1 95.06 103 ALA A C 1
ATOM 808 O O . ALA A 1 103 ? 14.102 52.281 9.047 1 95.06 103 ALA A O 1
ATOM 809 N N . ALA A 1 104 ? 14.891 52.031 11.156 1 94.25 104 ALA A N 1
ATOM 810 C CA . ALA A 1 104 ? 16.188 52.625 10.789 1 94.25 104 ALA A CA 1
ATOM 811 C C . ALA A 1 104 ? 16.922 51.719 9.812 1 94.25 104 ALA A C 1
ATOM 813 O O . ALA A 1 104 ? 17.719 52.188 9 1 94.25 104 ALA A O 1
ATOM 814 N N . ARG A 1 105 ? 16.672 50.469 9.844 1 93.25 105 ARG A N 1
ATOM 815 C CA . ARG A 1 105 ? 17.359 49.469 9.016 1 93.25 105 ARG A CA 1
ATOM 816 C C . ARG A 1 105 ? 16.547 49.156 7.762 1 93.25 105 ARG A C 1
ATOM 818 O O . ARG A 1 105 ? 17.062 48.5 6.844 1 93.25 105 ARG A O 1
ATOM 825 N N . THR A 1 106 ? 15.359 49.562 7.719 1 93.06 106 THR A N 1
ATOM 826 C CA . THR A 1 106 ? 14.461 49.25 6.617 1 93.06 106 THR A CA 1
ATOM 827 C C . THR A 1 106 ? 14.508 50.344 5.555 1 93.06 106 THR A C 1
ATOM 829 O O . THR A 1 106 ? 14.398 51.531 5.875 1 93.06 106 THR A O 1
ATOM 832 N N . PRO A 1 107 ? 14.719 49.938 4.281 1 91.5 107 PRO A N 1
ATOM 833 C CA . PRO A 1 107 ? 14.672 50.969 3.254 1 91.5 107 PRO A CA 1
ATOM 834 C C . PRO A 1 107 ? 13.367 51.781 3.281 1 91.5 107 PRO A C 1
ATOM 836 O O . PRO A 1 107 ? 12.297 51.219 3.514 1 91.5 107 PRO A O 1
ATOM 839 N N . ALA A 1 108 ? 13.523 53.031 2.947 1 89.44 108 ALA A N 1
ATOM 840 C CA . ALA A 1 108 ? 12.359 53.906 2.979 1 89.44 108 ALA A CA 1
ATOM 841 C C . ALA A 1 108 ? 11.258 53.406 2.062 1 89.44 108 ALA A C 1
ATOM 843 O O . ALA A 1 108 ? 11.523 52.969 0.944 1 89.44 108 ALA A O 1
ATOM 844 N N . GLY A 1 109 ? 10.156 53.344 2.607 1 89.19 109 GLY A N 1
ATOM 845 C CA . GLY A 1 109 ? 9.008 52.906 1.824 1 89.19 109 GLY A CA 1
ATOM 846 C C . GLY A 1 109 ? 8.727 51.438 1.945 1 89.19 109 GLY A C 1
ATOM 847 O O . GLY A 1 109 ? 7.621 50.969 1.629 1 89.19 109 GLY A O 1
ATOM 848 N N . ALA A 1 110 ? 9.656 50.719 2.391 1 90.75 110 ALA A N 1
ATOM 849 C CA . ALA A 1 110 ? 9.477 49.281 2.553 1 90.75 110 ALA A CA 1
ATOM 850 C C . ALA A 1 110 ? 8.648 48.969 3.801 1 90.75 110 ALA A C 1
ATOM 852 O O . ALA A 1 110 ? 8.664 49.719 4.766 1 90.75 110 ALA A O 1
ATOM 853 N N . TRP A 1 111 ? 7.961 47.875 3.734 1 92.62 111 TRP A N 1
ATOM 854 C CA . TRP A 1 111 ? 7.074 47.5 4.824 1 92.62 111 TRP A CA 1
ATOM 855 C C . TRP A 1 111 ? 7.871 47 6.027 1 92.62 111 TRP A C 1
ATOM 857 O O . TRP A 1 111 ? 8.891 46.312 5.867 1 92.62 111 TRP A O 1
ATOM 867 N N . ILE A 1 112 ? 7.402 47.344 7.246 1 94 112 ILE A N 1
ATOM 868 C CA . ILE A 1 112 ? 7.828 46.719 8.484 1 94 112 ILE A CA 1
ATOM 869 C C . ILE A 1 112 ? 6.75 45.75 8.961 1 94 112 ILE A C 1
ATOM 871 O O . ILE A 1 112 ? 5.598 46.125 9.156 1 94 112 ILE A O 1
ATOM 875 N N . ARG A 1 113 ? 7.16 44.5 9.031 1 92.81 113 ARG A N 1
ATOM 876 C CA . ARG A 1 113 ? 6.242 43.469 9.508 1 92.81 113 ARG A CA 1
ATOM 877 C C . ARG A 1 113 ? 6.66 42.969 10.883 1 92.81 113 ARG A C 1
ATOM 879 O O . ARG A 1 113 ? 7.824 42.625 11.094 1 92.81 113 ARG A O 1
ATOM 886 N N . VAL A 1 114 ? 5.715 43.031 11.781 1 92.38 114 VAL A N 1
ATOM 887 C CA . VAL A 1 114 ? 5.93 42.531 13.141 1 92.38 114 VAL A CA 1
ATOM 888 C C . VAL A 1 114 ? 5.086 41.281 13.383 1 92.38 114 VAL A C 1
ATOM 890 O O . VAL A 1 114 ? 3.977 41.188 12.852 1 92.38 114 VAL A O 1
ATOM 893 N N . CYS A 1 115 ? 5.672 40.312 14.141 1 87.62 115 CYS A N 1
ATOM 894 C CA . CYS A 1 115 ? 4.922 39.094 14.445 1 87.62 115 CYS A CA 1
ATOM 895 C C . CYS A 1 115 ? 4.98 38.781 15.938 1 87.62 115 CYS A C 1
ATOM 897 O O . CYS A 1 115 ? 5.934 39.156 16.609 1 87.62 115 CYS A O 1
ATOM 899 N N . GLY A 1 116 ? 3.854 38.156 16.484 1 81.94 116 GLY A N 1
ATOM 900 C CA . GLY A 1 116 ? 3.863 37.5 17.766 1 81.94 116 GLY A CA 1
ATOM 901 C C . GLY A 1 116 ? 3.479 38.406 18.922 1 81.94 116 GLY A C 1
ATOM 902 O O . GLY A 1 116 ? 3.424 37.969 20.078 1 81.94 116 GLY A O 1
ATOM 903 N N . LEU A 1 117 ? 3.115 39.625 18.625 1 86.38 117 LEU A N 1
ATOM 904 C CA . LEU A 1 117 ? 2.822 40.594 19.688 1 86.38 117 LEU A CA 1
ATOM 905 C C . LEU A 1 117 ? 1.504 40.25 20.375 1 86.38 117 LEU A C 1
ATOM 907 O O . LEU A 1 117 ? 0.514 39.938 19.703 1 86.38 117 LEU A O 1
ATOM 911 N N . ASP A 1 118 ? 1.568 40.156 21.672 1 81.56 118 ASP A N 1
ATOM 912 C CA . ASP A 1 118 ? 0.347 40.188 22.484 1 81.56 118 ASP A CA 1
ATOM 913 C C . ASP A 1 118 ? 0.019 41.594 22.953 1 81.56 118 ASP A C 1
ATOM 915 O O . ASP A 1 118 ? 0.618 42.062 23.922 1 81.56 118 ASP A O 1
ATOM 919 N N . PRO A 1 119 ? -0.958 42.188 22.328 1 82 119 PRO A N 1
ATOM 920 C CA . PRO A 1 119 ? -1.241 43.594 22.672 1 82 119 PRO A CA 1
ATOM 921 C C . PRO A 1 119 ? -1.688 43.75 24.125 1 82 119 PRO A C 1
ATOM 923 O O . PRO A 1 119 ? -1.508 44.812 24.719 1 82 119 PRO A O 1
ATOM 926 N N . ASN A 1 120 ? -2.232 42.719 24.688 1 77.94 120 ASN A N 1
ATOM 927 C CA . ASN A 1 120 ? -2.707 42.75 26.062 1 77.94 120 ASN A CA 1
ATOM 928 C C . ASN A 1 120 ? -1.552 42.719 27.062 1 77.94 120 ASN A C 1
ATOM 930 O O . ASN A 1 120 ? -1.727 43.031 28.234 1 77.94 120 ASN A O 1
ATOM 934 N N . ALA A 1 121 ? -0.437 42.312 26.594 1 81.38 121 ALA A N 1
ATOM 935 C CA . ALA A 1 121 ? 0.737 42.188 27.453 1 81.38 121 ALA A CA 1
ATOM 936 C C . ALA A 1 121 ? 1.439 43.531 27.594 1 81.38 121 ALA A C 1
ATOM 938 O O . ALA A 1 121 ? 2.363 43.688 28.406 1 81.38 121 ALA A O 1
ATOM 939 N N . ILE A 1 122 ? 1.001 44.531 26.906 1 90.75 122 ILE A N 1
ATOM 940 C CA . ILE A 1 122 ? 1.608 45.844 26.969 1 90.75 122 ILE A CA 1
ATOM 941 C C . ILE A 1 122 ? 1.134 46.594 28.234 1 90.75 122 ILE A C 1
ATOM 943 O O . ILE A 1 122 ? -0.012 47.031 28.297 1 90.75 122 ILE A O 1
ATOM 947 N N . LYS A 1 123 ? 1.97 46.75 29.156 1 91.81 123 LYS A N 1
ATOM 948 C CA . LYS A 1 123 ? 1.655 47.188 30.5 1 91.81 123 LYS A CA 1
ATOM 949 C C . LYS A 1 123 ? 0.981 48.562 30.469 1 91.81 123 LYS A C 1
ATOM 951 O O . LYS A 1 123 ? 0.011 48.812 31.188 1 91.81 123 LYS A O 1
ATOM 956 N N . GLU A 1 124 ? 1.499 49.469 29.656 1 92.56 124 GLU A N 1
ATOM 957 C CA . GLU A 1 124 ? 0.976 50.844 29.594 1 92.56 124 GLU A CA 1
ATOM 958 C C . GLU A 1 124 ? -0.46 50.844 29.078 1 92.56 124 GLU A C 1
ATOM 960 O O . GLU A 1 124 ? -1.315 51.562 29.625 1 92.56 124 GLU A O 1
ATOM 965 N N . CYS A 1 125 ? -0.678 50.094 28.078 1 90.5 125 CYS A N 1
ATOM 966 C CA . CYS A 1 125 ? -2.025 50.031 27.531 1 90.5 125 CYS A CA 1
ATOM 967 C C . CYS A 1 125 ? -2.98 49.375 28.516 1 90.5 125 CYS A C 1
ATOM 969 O O . CYS A 1 125 ? -4.117 49.812 28.688 1 90.5 125 CYS A O 1
ATOM 971 N N . ALA A 1 126 ? -2.539 48.344 29.141 1 85.44 126 ALA A N 1
ATOM 972 C CA . ALA A 1 126 ? -3.348 47.656 30.156 1 85.44 126 ALA A CA 1
ATOM 973 C C . ALA A 1 126 ? -3.686 48.625 31.297 1 85.44 126 ALA A C 1
ATOM 975 O O . ALA A 1 126 ? -4.824 48.656 31.781 1 85.44 126 ALA A O 1
ATOM 976 N N . ALA A 1 127 ? -2.721 49.375 31.766 1 90.12 127 ALA A N 1
ATOM 977 C CA . ALA A 1 127 ? -2.91 50.344 32.875 1 90.12 127 ALA A CA 1
ATOM 978 C C . ALA A 1 127 ? -3.928 51.406 32.5 1 90.12 127 ALA A C 1
ATOM 980 O O . ALA A 1 127 ? -4.688 51.875 33.344 1 90.12 127 ALA A O 1
ATOM 981 N N . GLU A 1 128 ? -3.934 51.719 31.281 1 91.44 128 GLU A N 1
ATOM 982 C CA . GLU A 1 128 ? -4.836 52.781 30.781 1 91.44 128 GLU A CA 1
ATOM 983 C C . GLU A 1 128 ? -6.16 52.188 30.328 1 91.44 128 GLU A C 1
ATOM 985 O O . GLU A 1 128 ? -7.039 52.906 29.844 1 91.44 128 GLU A O 1
ATOM 990 N N . GLN A 1 129 ? -6.285 50.938 30.391 1 85 129 GLN A N 1
ATOM 991 C CA . GLN A 1 129 ? -7.488 50.219 30 1 85 129 GLN A CA 1
ATOM 992 C C . GLN A 1 129 ? -7.879 50.531 28.562 1 85 129 GLN A C 1
ATOM 994 O O . GLN A 1 129 ? -9.039 50.844 28.281 1 85 129 GLN A O 1
ATOM 999 N N . ARG A 1 130 ? -6.855 50.531 27.75 1 86 130 ARG A N 1
ATOM 1000 C CA . ARG A 1 130 ? -7.082 50.75 26.328 1 86 130 ARG A CA 1
ATOM 1001 C C . ARG A 1 130 ? -6.297 49.781 25.469 1 86 130 ARG A C 1
ATOM 1003 O O . ARG A 1 130 ? -5.375 49.125 25.953 1 86 130 ARG A O 1
ATOM 1010 N N . SER A 1 131 ? -6.695 49.719 24.219 1 88.5 131 SER A N 1
ATOM 1011 C CA . SER A 1 131 ? -5.977 48.875 23.266 1 88.5 131 SER A CA 1
ATOM 1012 C C . SER A 1 131 ? -4.805 49.625 22.641 1 88.5 131 SER A C 1
ATOM 1014 O O . SER A 1 131 ? -4.793 50.875 22.625 1 88.5 131 SER A O 1
ATOM 1016 N N . LEU A 1 132 ? -3.818 48.906 22.234 1 93.69 132 LEU A N 1
ATOM 1017 C CA . LEU A 1 132 ? -2.777 49.438 21.359 1 93.69 132 LEU A CA 1
ATOM 1018 C C . LEU A 1 132 ? -3.365 49.938 20.047 1 93.69 132 LEU A C 1
ATOM 1020 O O . LEU A 1 132 ? -4.215 49.25 19.453 1 93.69 132 LEU A O 1
ATOM 1024 N N . THR A 1 133 ? -3.018 51.094 19.594 1 95.06 133 THR A N 1
ATOM 1025 C CA . THR A 1 133 ? -3.564 51.656 18.375 1 95.06 133 THR A CA 1
ATOM 1026 C C . THR A 1 133 ? -2.443 52.125 17.453 1 95.06 133 THR A C 1
ATOM 1028 O O . THR A 1 133 ? -1.27 52.125 17.828 1 95.06 133 THR A O 1
ATOM 1031 N N . ARG A 1 134 ? -2.859 52.594 16.234 1 95.88 134 ARG A N 1
ATOM 1032 C CA . ARG A 1 134 ? -1.89 53.094 15.258 1 95.88 134 ARG A CA 1
ATOM 1033 C C . ARG A 1 134 ? -1.114 54.281 15.789 1 95.88 134 ARG A C 1
ATOM 1035 O O . ARG A 1 134 ? 0.06 54.469 15.461 1 95.88 134 ARG A O 1
ATOM 1042 N N . TRP A 1 135 ? -1.735 55.062 16.641 1 95.69 135 TRP A N 1
ATOM 1043 C CA . TRP A 1 135 ? -1.114 56.312 17.125 1 95.69 135 TRP A CA 1
ATOM 1044 C C . TRP A 1 135 ? 0.031 56 18.078 1 95.69 135 TRP A C 1
ATOM 1046 O O . TRP A 1 135 ? 0.91 56.844 18.297 1 95.69 135 TRP A O 1
ATOM 1056 N N . ASP A 1 136 ? 0.019 54.844 18.609 1 96.69 136 ASP A N 1
ATOM 1057 C CA . ASP A 1 136 ? 1.09 54.438 19.516 1 96.69 136 ASP A CA 1
ATOM 1058 C C . ASP A 1 136 ? 2.375 54.125 18.75 1 96.69 136 ASP A C 1
ATOM 1060 O O . ASP A 1 136 ? 3.459 54.094 19.344 1 96.69 136 ASP A O 1
ATOM 1064 N N . ILE A 1 137 ? 2.33 53.938 17.422 1 96.44 137 ILE A N 1
ATOM 1065 C CA . ILE A 1 137 ? 3.514 53.469 16.719 1 96.44 137 ILE A CA 1
ATOM 1066 C C . ILE A 1 137 ? 3.789 54.344 15.5 1 96.44 137 ILE A C 1
ATOM 1068 O O . ILE A 1 137 ? 4.828 54.219 14.852 1 96.44 137 ILE A O 1
ATOM 1072 N N . ASP A 1 138 ? 3 55.281 15.148 1 96.56 138 ASP A N 1
ATOM 1073 C CA . ASP A 1 138 ? 3.084 56.094 13.945 1 96.56 138 ASP A CA 1
ATOM 1074 C C . ASP A 1 138 ? 4.402 56.875 13.898 1 96.56 138 ASP A C 1
ATOM 1076 O O . ASP A 1 138 ? 5.07 56.906 12.859 1 96.56 138 ASP A O 1
ATOM 1080 N N . ASP A 1 139 ? 4.684 57.469 14.953 1 95.81 139 ASP A N 1
ATOM 1081 C CA . ASP A 1 139 ? 5.828 58.375 14.945 1 95.81 139 ASP A CA 1
ATOM 1082 C C . ASP A 1 139 ? 7.137 57.594 14.812 1 95.81 139 ASP A C 1
ATOM 1084 O O . ASP A 1 139 ? 8.117 58.094 14.266 1 95.81 139 ASP A O 1
ATOM 1088 N N . VAL A 1 140 ? 7.223 56.406 15.258 1 96.5 140 VAL A N 1
ATOM 1089 C CA . VAL A 1 140 ? 8.461 55.625 15.203 1 96.5 140 VAL A CA 1
ATOM 1090 C C . VAL A 1 140 ? 8.516 54.812 13.906 1 96.5 140 VAL A C 1
ATOM 1092 O O . VAL A 1 140 ? 9.531 54.219 13.594 1 96.5 140 VAL A O 1
ATOM 1095 N N . THR A 1 141 ? 7.492 54.844 13.078 1 95.88 141 THR A N 1
ATOM 1096 C CA . THR A 1 141 ? 7.461 54.094 11.82 1 95.88 141 THR A CA 1
ATOM 1097 C C . THR A 1 141 ? 7 55 10.672 1 95.88 141 THR A C 1
ATOM 1099 O O . THR A 1 141 ? 6.453 54.531 9.68 1 95.88 141 THR A O 1
ATOM 1102 N N . ALA A 1 142 ? 7.098 56.25 10.734 1 91 142 ALA A N 1
ATOM 1103 C CA . ALA A 1 142 ? 6.469 57.281 9.906 1 91 142 ALA A CA 1
ATOM 1104 C C . ALA A 1 142 ? 6.789 57.062 8.43 1 91 142 ALA A C 1
ATOM 1106 O O . ALA A 1 142 ? 5.953 57.312 7.562 1 91 142 ALA A O 1
ATOM 1107 N N . ASP A 1 143 ? 7.914 56.5 8.125 1 92.38 143 ASP A N 1
ATOM 1108 C CA . ASP A 1 143 ? 8.344 56.375 6.734 1 92.38 143 ASP A CA 1
ATOM 1109 C C . ASP A 1 143 ? 8.055 54.969 6.195 1 92.38 143 ASP A C 1
ATOM 1111 O O . ASP A 1 143 ? 8.43 54.625 5.07 1 92.38 143 ASP A O 1
ATOM 1115 N N . HIS A 1 144 ? 7.422 54.156 6.977 1 95.75 144 HIS A N 1
ATOM 1116 C CA . HIS A 1 144 ? 7.25 52.75 6.617 1 95.75 144 HIS A CA 1
ATOM 1117 C C . HIS A 1 144 ? 5.836 52.281 6.914 1 95.75 144 HIS A C 1
ATOM 1119 O O . HIS A 1 144 ? 5.387 52.312 8.062 1 95.75 144 HIS A O 1
ATOM 1125 N N . PRO A 1 145 ? 5.117 51.844 5.828 1 95.06 145 PRO A N 1
ATOM 1126 C CA . PRO A 1 145 ? 3.922 51.094 6.223 1 95.06 145 PRO A CA 1
ATOM 1127 C C . PRO A 1 145 ? 4.234 49.938 7.176 1 95.06 145 PRO A C 1
ATOM 1129 O O . PRO A 1 145 ? 5.207 49.219 6.973 1 95.06 145 PRO A O 1
ATOM 1132 N N . THR A 1 146 ? 3.443 49.812 8.281 1 95.12 146 THR A N 1
ATOM 1133 C CA . THR A 1 146 ? 3.764 48.844 9.336 1 95.12 146 THR A CA 1
ATOM 1134 C C . THR A 1 146 ? 2.537 48.031 9.703 1 95.12 146 THR A C 1
ATOM 1136 O O . THR A 1 146 ? 1.445 48.562 9.891 1 95.12 146 THR A O 1
ATOM 1139 N N . LEU A 1 147 ? 2.727 46.75 9.703 1 93.81 147 LEU A N 1
ATOM 1140 C CA . LEU A 1 147 ? 1.69 45.812 10.133 1 93.81 147 LEU A CA 1
ATOM 1141 C C . LEU A 1 147 ? 2.184 44.938 11.281 1 93.81 147 LEU A C 1
ATOM 1143 O O . LEU A 1 147 ? 3.215 44.281 11.172 1 93.81 147 LEU A O 1
ATOM 1147 N N . LEU A 1 148 ? 1.474 44.938 12.438 1 93.88 148 LEU A N 1
ATOM 1148 C CA . LEU A 1 148 ? 1.718 44.062 13.586 1 93.88 148 LEU A CA 1
ATOM 1149 C C . LEU A 1 148 ? 0.738 42.906 13.602 1 93.88 148 LEU A C 1
ATOM 1151 O O . LEU A 1 148 ? -0.372 43.031 14.117 1 93.88 148 LEU A O 1
ATOM 1155 N N . ALA A 1 149 ? 1.229 41.781 13.047 1 87.62 149 ALA A N 1
ATOM 1156 C CA . ALA A 1 149 ? 0.422 40.594 13.195 1 87.62 149 ALA A CA 1
ATOM 1157 C C . ALA A 1 149 ? 0.449 40.062 14.633 1 87.62 149 ALA A C 1
ATOM 1159 O O . ALA A 1 149 ? 1.518 39.781 15.18 1 87.62 149 ALA A O 1
ATOM 1160 N N . LEU A 1 150 ? -0.68 39.906 15.211 1 82.19 150 LEU A N 1
ATOM 1161 C CA . LEU A 1 150 ? -0.754 39.594 16.641 1 82.19 150 LEU A CA 1
ATOM 1162 C C . LEU A 1 150 ? -0.583 38.094 16.875 1 82.19 150 LEU A C 1
ATOM 1164 O O . LEU A 1 150 ? -0.532 37.312 15.922 1 82.19 150 LEU A O 1
ATOM 1168 N N . TRP A 1 151 ? -0.363 37.75 18.078 1 70.06 151 TRP A N 1
ATOM 1169 C CA . TRP A 1 151 ? -0.023 36.375 18.484 1 70.06 151 TRP A CA 1
ATOM 1170 C C . TRP A 1 151 ? -1.133 35.406 18.109 1 70.06 151 TRP A C 1
ATOM 1172 O O . TRP A 1 151 ? -0.878 34.219 17.891 1 70.06 151 TRP A O 1
ATOM 1182 N N . ASP A 1 152 ? -2.338 35.875 17.953 1 63.22 152 ASP A N 1
ATOM 1183 C CA . ASP A 1 152 ? -3.479 35 17.703 1 63.22 152 ASP A CA 1
ATOM 1184 C C . ASP A 1 152 ? -3.57 34.625 16.219 1 63.22 152 ASP A C 1
ATOM 1186 O O . ASP A 1 152 ? -4.285 33.688 15.859 1 63.22 152 ASP A O 1
ATOM 1190 N N . GLY A 1 153 ? -2.797 35.281 15.414 1 70.69 153 GLY A N 1
ATOM 1191 C CA . GLY A 1 153 ? -2.76 35 13.992 1 70.69 153 GLY A CA 1
ATOM 1192 C C . GLY A 1 153 ? -4.008 35.438 13.25 1 70.69 153 GLY A C 1
ATOM 1193 O O . GLY A 1 153 ? -4.105 35.281 12.031 1 70.69 153 GLY A O 1
ATOM 1194 N N . HIS A 1 154 ? -4.941 36.031 13.906 1 74 154 HIS A N 1
ATOM 1195 C CA . HIS A 1 154 ? -6.211 36.375 13.281 1 74 154 HIS A CA 1
ATOM 1196 C C . HIS A 1 154 ? -6.434 37.875 13.289 1 74 154 HIS A C 1
ATOM 1198 O O . HIS A 1 154 ? -7.434 38.375 12.758 1 74 154 HIS A O 1
ATOM 1204 N N . SER A 1 155 ? -5.539 38.625 13.914 1 81.56 155 SER A N 1
ATOM 1205 C CA . SER A 1 155 ? -5.703 40.062 14.047 1 81.56 155 SER A CA 1
ATOM 1206 C C . SER A 1 155 ? -4.387 40.781 13.805 1 81.56 155 SER A C 1
ATOM 1208 O O . SER A 1 155 ? -3.314 40.188 13.852 1 81.56 155 SER A O 1
ATOM 1210 N N . CYS A 1 156 ? -4.57 42.031 13.5 1 90.25 156 CYS A N 1
ATOM 1211 C CA . CYS A 1 156 ? -3.371 42.844 13.312 1 90.25 156 CYS A CA 1
ATOM 1212 C C . CYS A 1 156 ? -3.641 44.312 13.672 1 90.25 156 CYS A C 1
ATOM 1214 O O . CYS A 1 156 ? -4.797 44.719 13.82 1 90.25 156 CYS A O 1
ATOM 1216 N N . ILE A 1 157 ? -2.611 45 13.906 1 93.75 157 ILE A N 1
ATOM 1217 C CA . ILE A 1 157 ? -2.607 46.438 14.062 1 93.75 157 ILE A CA 1
ATOM 1218 C C . ILE A 1 157 ? -1.738 47.094 12.977 1 93.75 157 ILE A C 1
ATOM 1220 O O . ILE A 1 157 ? -0.633 46.625 12.703 1 93.75 157 ILE A O 1
ATOM 1224 N N . VAL A 1 158 ? -2.258 48.094 12.336 1 94.88 158 VAL A N 1
ATOM 1225 C CA . VAL A 1 158 ? -1.476 48.781 11.305 1 94.88 158 VAL A CA 1
ATOM 1226 C C . VAL A 1 158 ? -1.259 50.25 11.68 1 94.88 158 VAL A C 1
ATOM 1228 O O . VAL A 1 158 ? -2.049 50.812 12.438 1 94.88 158 VAL A O 1
ATOM 1231 N N . ASN A 1 159 ? -0.118 50.812 11.18 1 95.44 159 ASN A N 1
ATOM 1232 C CA . ASN A 1 159 ? 0.079 52.25 11.375 1 95.44 159 ASN A CA 1
ATOM 1233 C C . ASN A 1 159 ? -0.7 53.062 10.344 1 95.44 159 ASN A C 1
ATOM 1235 O O . ASN A 1 159 ? -1.414 52.5 9.516 1 95.44 159 ASN A O 1
ATOM 1239 N N . SER A 1 160 ? -0.62 54.344 10.508 1 94.88 160 SER A N 1
ATOM 1240 C CA . SER A 1 160 ? -1.405 55.25 9.68 1 94.88 160 SER A CA 1
ATOM 1241 C C . SER A 1 160 ? -1.021 55.125 8.203 1 94.88 160 SER A C 1
ATOM 1243 O O . SER A 1 160 ? -1.873 55.25 7.324 1 94.88 160 SER A O 1
ATOM 1245 N N . ARG A 1 161 ? 0.211 54.938 7.949 1 93.81 161 ARG A N 1
ATOM 1246 C CA . ARG A 1 161 ? 0.669 54.781 6.57 1 93.81 161 ARG A CA 1
ATOM 1247 C C . ARG A 1 161 ? 0.088 53.531 5.926 1 93.81 161 ARG A C 1
ATOM 1249 O O . ARG A 1 161 ? -0.388 53.594 4.789 1 93.81 161 ARG A O 1
ATOM 1256 N N . ALA A 1 162 ? 0.185 52.406 6.605 1 93.38 162 ALA A N 1
ATOM 1257 C CA . ALA A 1 162 ? -0.393 51.156 6.105 1 93.38 162 ALA A CA 1
ATOM 1258 C C . ALA A 1 162 ? -1.902 51.281 5.922 1 93.38 162 ALA A C 1
ATOM 1260 O O . ALA A 1 162 ? -2.465 50.75 4.965 1 93.38 162 ALA A O 1
ATOM 1261 N N . LEU A 1 163 ? -2.547 51.938 6.824 1 92.56 163 LEU A N 1
ATOM 1262 C CA . LEU A 1 163 ? -3.986 52.156 6.746 1 92.56 163 LEU A CA 1
ATOM 1263 C C . LEU A 1 163 ? -4.344 52.938 5.496 1 92.56 163 LEU A C 1
ATOM 1265 O O . LEU A 1 163 ? -5.336 52.656 4.828 1 92.56 163 LEU A O 1
ATOM 1269 N N . ALA A 1 164 ? -3.586 53.906 5.195 1 89.69 164 ALA A N 1
ATOM 1270 C CA . ALA A 1 164 ? -3.814 54.719 4.008 1 89.69 164 ALA A CA 1
ATOM 1271 C C . ALA A 1 164 ? -3.695 53.875 2.736 1 89.69 164 ALA A C 1
ATOM 1273 O O . ALA A 1 164 ? -4.426 54.125 1.768 1 89.69 164 ALA A O 1
ATOM 1274 N N . LEU A 1 165 ? -2.803 52.969 2.738 1 88.44 165 LEU A N 1
ATOM 1275 C CA . LEU A 1 165 ? -2.574 52.094 1.584 1 88.44 165 LEU A CA 1
ATOM 1276 C C . LEU A 1 165 ? -3.721 51.125 1.408 1 88.44 165 LEU A C 1
ATOM 1278 O O . LEU A 1 165 ? -3.918 50.562 0.317 1 88.44 165 LEU A O 1
ATOM 1282 N N . SER A 1 166 ? -4.395 50.812 2.49 1 82 166 SER A N 1
ATOM 1283 C CA . SER A 1 166 ? -5.473 49.812 2.424 1 82 166 SER A CA 1
ATOM 1284 C C . SER A 1 166 ? -6.664 50.344 1.635 1 82 166 SER A C 1
ATOM 1286 O O . SER A 1 166 ? -7.547 49.594 1.238 1 82 166 SER A O 1
ATOM 1288 N N . GLY A 1 167 ? -6.648 51.625 1.393 1 79.06 167 GLY A N 1
ATOM 1289 C CA . GLY A 1 167 ? -7.676 52.219 0.572 1 79.06 167 GLY A CA 1
ATOM 1290 C C . GLY A 1 167 ? -9.031 52.281 1.245 1 79.06 167 GLY A C 1
ATOM 1291 O O . GLY A 1 167 ? -10.062 52.375 0.572 1 79.06 167 GLY A O 1
ATOM 1292 N N . LEU A 1 168 ? -9.062 52.031 2.496 1 80.81 168 LEU A N 1
ATOM 1293 C CA . LEU A 1 168 ? -10.336 52.031 3.217 1 80.81 168 LEU A CA 1
ATOM 1294 C C . LEU A 1 168 ? -10.914 53.438 3.281 1 80.81 168 LEU A C 1
ATOM 1296 O O . LEU A 1 168 ? -10.164 54.438 3.398 1 80.81 168 LEU A O 1
ATOM 1300 N N . ASP A 1 169 ? -12.188 53.438 3.078 1 71.25 169 ASP A N 1
ATOM 1301 C CA . ASP A 1 169 ? -12.898 54.719 3.119 1 71.25 169 ASP A CA 1
ATOM 1302 C C . ASP A 1 169 ? -12.852 55.344 4.516 1 71.25 169 ASP A C 1
ATOM 1304 O O . ASP A 1 169 ? -12.281 54.75 5.438 1 71.25 169 ASP A O 1
ATOM 1308 N N . ALA A 1 170 ? -13.383 56.531 4.512 1 68.38 170 ALA A N 1
ATOM 1309 C CA . ALA A 1 170 ? -13.391 57.281 5.766 1 68.38 170 ALA A CA 1
ATOM 1310 C C . ALA A 1 170 ? -14.117 56.5 6.863 1 68.38 170 ALA A C 1
ATOM 1312 O O . ALA A 1 170 ? -13.695 56.531 8.023 1 68.38 170 ALA A O 1
ATOM 1313 N N . SER A 1 171 ? -15.164 55.781 6.492 1 76.19 171 SER A N 1
ATOM 1314 C CA . SER A 1 171 ? -15.914 54.969 7.445 1 76.19 171 SER A CA 1
ATOM 1315 C C . SER A 1 171 ? -16.359 53.656 6.82 1 76.19 171 SER A C 1
ATOM 1317 O O . SER A 1 171 ? -17.547 53.406 6.652 1 76.19 171 SER A O 1
ATOM 1319 N N . PRO A 1 172 ? -15.367 52.844 6.613 1 82.88 172 PRO A N 1
ATOM 1320 C CA . PRO A 1 172 ? -15.75 51.562 5.984 1 82.88 172 PRO A CA 1
ATOM 1321 C C . PRO A 1 172 ? -16.531 50.656 6.926 1 82.88 172 PRO A C 1
ATOM 1323 O O . PRO A 1 172 ? -16.266 50.625 8.133 1 82.88 172 PRO A O 1
ATOM 1326 N N . PRO A 1 173 ? -17.609 49.969 6.352 1 84.56 173 PRO A N 1
ATOM 1327 C CA . PRO A 1 173 ? -18.281 48.938 7.18 1 84.56 173 PRO A CA 1
ATOM 1328 C C . PRO A 1 173 ? -17.359 47.781 7.559 1 84.56 173 PRO A C 1
ATOM 1330 O O . PRO A 1 173 ? -16.344 47.562 6.883 1 84.56 173 PRO A O 1
ATOM 1333 N N . ASP A 1 174 ? -17.656 47.156 8.695 1 86 174 ASP A N 1
ATOM 1334 C CA . ASP A 1 174 ? -16.953 45.938 9.07 1 86 174 ASP A CA 1
ATOM 1335 C C . ASP A 1 174 ? -17.156 44.844 8.023 1 86 174 ASP A C 1
ATOM 1337 O O . ASP A 1 174 ? -18.25 44.688 7.48 1 86 174 ASP A O 1
ATOM 1341 N N . PRO A 1 175 ? -16.094 44.25 7.582 1 78.88 175 PRO A N 1
ATOM 1342 C CA . PRO A 1 175 ? -16.281 43.094 6.707 1 78.88 175 PRO A CA 1
ATOM 1343 C C . PRO A 1 175 ? -17.031 41.938 7.395 1 78.88 175 PRO A C 1
ATOM 1345 O O . PRO A 1 175 ? -17.031 41.844 8.625 1 78.88 175 PRO A O 1
ATOM 1348 N N . LEU A 1 176 ? -17.719 41.125 6.582 1 68.19 176 LEU A N 1
ATOM 1349 C CA . LEU A 1 176 ? -18.422 39.969 7.137 1 68.19 176 LEU A CA 1
ATOM 1350 C C . LEU A 1 176 ? -17.469 39.062 7.906 1 68.19 176 LEU A C 1
ATOM 1352 O O . LEU A 1 176 ? -16.516 38.531 7.336 1 68.19 176 LEU A O 1
ATOM 1356 N N . GLY A 1 177 ? -17.672 38.969 9.195 1 69.69 177 GLY A N 1
ATOM 1357 C CA . GLY A 1 177 ? -16.859 38.094 10.023 1 69.69 177 GLY A CA 1
ATOM 1358 C C . GLY A 1 177 ? -15.633 38.781 10.602 1 69.69 177 GLY A C 1
ATOM 1359 O O . GLY A 1 177 ? -14.789 38.125 11.227 1 69.69 177 GLY A O 1
ATOM 1360 N N . GLY A 1 178 ? -15.508 40.062 10.336 1 77.88 178 GLY A N 1
ATOM 1361 C CA . GLY A 1 178 ? -14.391 40.844 10.852 1 77.88 178 GLY A CA 1
ATOM 1362 C C . GLY A 1 178 ? -14.812 42.188 11.453 1 77.88 178 GLY A C 1
ATOM 1363 O O . GLY A 1 178 ? -15.969 42.594 11.305 1 77.88 178 GLY A O 1
ATOM 1364 N N . HIS A 1 179 ? -13.891 42.75 12.195 1 84.62 179 HIS A N 1
ATOM 1365 C CA . HIS A 1 179 ? -14.164 44 12.867 1 84.62 179 HIS A CA 1
ATOM 1366 C C . HIS A 1 179 ? -12.992 44.969 12.719 1 84.62 179 HIS A C 1
ATOM 1368 O O . HIS A 1 179 ? -11.828 44.562 12.844 1 84.62 179 HIS A O 1
ATOM 1374 N N . LEU A 1 180 ? -13.367 46.188 12.391 1 91 180 LEU A N 1
ATOM 1375 C CA . LEU A 1 180 ? -12.383 47.25 12.344 1 91 180 LEU A CA 1
ATOM 1376 C C . LEU A 1 180 ? -12.469 48.125 13.594 1 91 180 LEU A C 1
ATOM 1378 O O . LEU A 1 180 ? -13.539 48.656 13.914 1 91 180 LEU A O 1
ATOM 1382 N N . GLY A 1 181 ? -11.375 48.188 14.281 1 91.38 181 GLY A N 1
ATOM 1383 C CA . GLY A 1 181 ? -11.344 49.031 15.461 1 91.38 181 GLY A CA 1
ATOM 1384 C C . GLY A 1 181 ? -11.562 50.5 15.141 1 91.38 181 GLY A C 1
ATOM 1385 O O . GLY A 1 181 ? -11.086 51 14.117 1 91.38 181 GLY A O 1
ATOM 1386 N N . ARG A 1 182 ? -12.312 51.156 16.062 1 92.88 182 ARG A N 1
ATOM 1387 C CA . ARG A 1 182 ? -12.625 52.594 15.875 1 92.88 182 ARG A CA 1
ATOM 1388 C C . ARG A 1 182 ? -12.578 53.312 17.203 1 92.88 182 ARG A C 1
ATOM 1390 O O . ARG A 1 182 ? -12.828 52.75 18.266 1 92.88 182 ARG A O 1
ATOM 1397 N N . THR A 1 183 ? -12.266 54.594 17.109 1 89.62 183 THR A N 1
ATOM 1398 C CA . THR A 1 183 ? -12.414 55.5 18.25 1 89.62 183 THR A CA 1
ATOM 1399 C C . THR A 1 183 ? -13.883 55.844 18.484 1 89.62 183 THR A C 1
ATOM 1401 O O . THR A 1 183 ? -14.742 55.469 17.688 1 89.62 183 THR A O 1
ATOM 1404 N N . ALA A 1 184 ? -14.078 56.594 19.516 1 88.75 184 ALA A N 1
ATOM 1405 C CA . ALA A 1 184 ? -15.438 57.031 19.828 1 88.75 184 ALA A CA 1
ATOM 1406 C C . ALA A 1 184 ? -16 57.938 18.719 1 88.75 184 ALA A C 1
ATOM 1408 O O . ALA A 1 184 ? -17.203 57.969 18.5 1 88.75 184 ALA A O 1
ATOM 1409 N N . SER A 1 185 ? -15.117 58.625 18.062 1 89.25 185 SER A N 1
ATOM 1410 C CA . SER A 1 185 ? -15.531 59.531 17 1 89.25 185 SER A CA 1
ATOM 1411 C C . SER A 1 185 ? -15.695 58.781 15.672 1 89.25 185 SER A C 1
ATOM 1413 O O . SER A 1 185 ? -16.062 59.406 14.656 1 89.25 185 SER A O 1
ATOM 1415 N N . GLY A 1 186 ? -15.336 57.438 15.641 1 89.25 186 GLY A N 1
ATOM 1416 C CA . GLY A 1 186 ? -15.547 56.625 14.453 1 89.25 186 GLY A CA 1
ATOM 1417 C C . GLY A 1 186 ? -14.297 56.469 13.609 1 89.25 186 GLY A C 1
ATOM 1418 O O . GLY A 1 186 ? -14.312 55.781 12.586 1 89.25 186 GLY A O 1
ATOM 1419 N N . GLU A 1 187 ? -13.289 57.125 14 1 90.25 187 GLU A N 1
ATOM 1420 C CA . GLU A 1 187 ? -12.039 57.031 13.25 1 90.25 187 GLU A CA 1
ATOM 1421 C C . GLU A 1 187 ? -11.375 55.688 13.461 1 90.25 187 GLU A C 1
ATOM 1423 O O . GLU A 1 187 ? -11.344 55.156 14.578 1 90.25 187 GLU A O 1
ATOM 1428 N N . LEU A 1 188 ? -10.812 55.156 12.336 1 93.88 188 LEU A N 1
ATOM 1429 C CA . LEU A 1 188 ? -10.156 53.844 12.438 1 93.88 188 LEU A CA 1
ATOM 1430 C C . LEU A 1 188 ? -8.898 53.938 13.297 1 93.88 188 LEU A C 1
ATOM 1432 O O . LEU A 1 188 ? -8.062 54.844 13.078 1 93.88 188 LEU A O 1
ATOM 1436 N N . ASP A 1 189 ? -8.773 53.031 14.266 1 94.25 189 ASP A N 1
ATOM 1437 C CA . ASP A 1 189 ? -7.68 53.125 15.227 1 94.25 189 ASP A CA 1
ATOM 1438 C C . ASP A 1 189 ? -6.523 52.219 14.828 1 94.25 189 ASP A C 1
ATOM 1440 O O . ASP A 1 189 ? -5.5 52.156 15.516 1 94.25 189 ASP A O 1
ATOM 1444 N N . GLY A 1 190 ? -6.691 51.469 13.727 1 94.25 190 GLY A N 1
ATOM 1445 C CA . GLY A 1 190 ? -5.617 50.625 13.211 1 94.25 190 GLY A CA 1
ATOM 1446 C C . GLY A 1 190 ? -5.785 49.156 13.555 1 94.25 190 GLY A C 1
ATOM 1447 O O . GLY A 1 190 ? -5.039 48.312 13.062 1 94.25 190 GLY A O 1
ATOM 1448 N N . ASN A 1 191 ? -6.75 48.781 14.391 1 92.88 191 ASN A N 1
ATOM 1449 C CA . ASN A 1 191 ? -7.004 47.406 14.773 1 92.88 191 ASN A CA 1
ATOM 1450 C C . ASN A 1 191 ? -7.887 46.688 13.758 1 92.88 191 ASN A C 1
ATOM 1452 O O . ASN A 1 191 ? -8.945 47.188 13.383 1 92.88 191 ASN A O 1
ATOM 1456 N N . PHE A 1 192 ? -7.383 45.656 13.234 1 89.38 192 PHE A N 1
ATOM 1457 C CA . PHE A 1 192 ? -8.109 44.75 12.375 1 89.38 192 PHE A CA 1
ATOM 1458 C C . PHE A 1 192 ? -8.305 43.406 13.078 1 89.38 192 PHE A C 1
ATOM 1460 O O . PHE A 1 192 ? -7.348 42.656 13.305 1 89.38 192 PHE A O 1
ATOM 1467 N N . ILE A 1 193 ? -9.547 43 13.328 1 82.44 193 ILE A N 1
ATOM 1468 C CA . ILE A 1 193 ? -9.844 41.875 14.18 1 82.44 193 ILE A CA 1
ATOM 1469 C C . ILE A 1 193 ? -10.539 40.781 13.359 1 82.44 193 I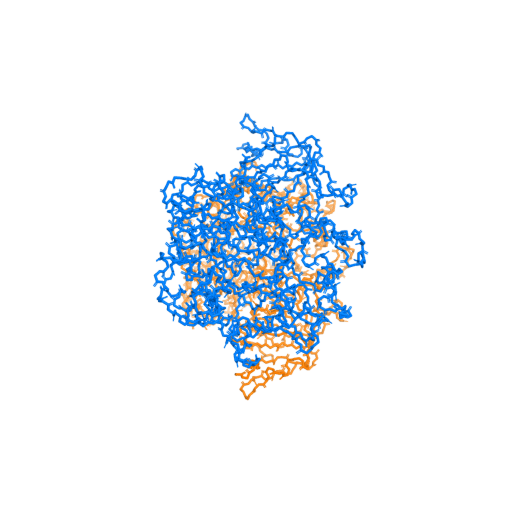LE A C 1
ATOM 1471 O O . ILE A 1 193 ? -11.531 41.031 12.68 1 82.44 193 ILE A O 1
ATOM 1475 N N . ASP A 1 194 ? -9.953 39.625 13.414 1 74.62 194 ASP A N 1
ATOM 1476 C CA . ASP A 1 194 ? -10.406 38.438 12.719 1 74.62 194 ASP A CA 1
ATOM 1477 C C . ASP A 1 194 ? -9.914 38.406 11.273 1 74.62 194 ASP A C 1
ATOM 1479 O O . ASP A 1 194 ? -9.531 39.438 10.734 1 74.62 194 ASP A O 1
ATOM 1483 N N . LEU A 1 195 ? -10 37.25 10.68 1 76.56 195 LEU A N 1
ATOM 1484 C CA . LEU A 1 195 ? -9.305 36.969 9.438 1 76.56 195 LEU A CA 1
ATOM 1485 C C . LEU A 1 195 ? -9.805 37.844 8.305 1 76.56 195 LEU A C 1
ATOM 1487 O O . LEU A 1 195 ? -9 38.438 7.562 1 76.56 195 LEU A O 1
ATOM 1491 N N . PRO A 1 196 ? -11.109 38.125 8.172 1 75.69 196 PRO A N 1
ATOM 1492 C CA . PRO A 1 196 ? -11.547 38.969 7.059 1 75.69 196 PRO A CA 1
ATOM 1493 C C . PRO A 1 196 ? -11.016 40.406 7.152 1 75.69 196 PRO A C 1
ATOM 1495 O O . PRO A 1 196 ? -10.68 41 6.133 1 75.69 196 PRO A O 1
ATOM 1498 N N . ALA A 1 197 ? -10.953 40.844 8.383 1 81.56 197 ALA A N 1
ATOM 1499 C CA . ALA A 1 197 ? -10.406 42.188 8.578 1 81.56 197 ALA A CA 1
ATOM 1500 C C . ALA A 1 197 ? -8.898 42.219 8.336 1 81.56 197 ALA A C 1
ATOM 1502 O O . ALA A 1 197 ? -8.383 43.125 7.688 1 81.56 197 ALA A O 1
ATOM 1503 N N . LEU A 1 198 ? -8.242 41.188 8.891 1 83.69 198 LEU A N 1
ATOM 1504 C CA . LEU A 1 198 ? -6.805 41.062 8.688 1 83.69 198 LEU A CA 1
ATOM 1505 C C . LEU A 1 198 ? -6.461 41.062 7.199 1 83.69 198 LEU A C 1
ATOM 1507 O O . LEU A 1 198 ? -5.5 41.719 6.785 1 83.69 198 LEU A O 1
ATOM 1511 N N . HIS A 1 199 ? -7.199 40.469 6.414 1 83.75 199 HIS A N 1
ATOM 1512 C CA . HIS A 1 199 ? -6.938 40.344 4.984 1 83.75 199 HIS A CA 1
ATOM 1513 C C . HIS A 1 199 ? -7.113 41.656 4.266 1 83.75 199 HIS A C 1
ATOM 1515 O O . HIS A 1 199 ? -6.473 41.906 3.24 1 83.75 199 HIS A O 1
ATOM 1521 N N . LEU A 1 200 ? -7.953 42.562 4.801 1 81.75 200 LEU A N 1
ATOM 1522 C CA . LEU A 1 200 ? -8.094 43.875 4.23 1 81.75 200 LEU A CA 1
ATOM 1523 C C . LEU A 1 200 ? -6.809 44.688 4.398 1 81.75 200 LEU A C 1
ATOM 1525 O O . LEU A 1 200 ? -6.41 45.438 3.496 1 81.75 200 LEU A O 1
ATOM 1529 N N . ALA A 1 201 ? -6.238 44.5 5.508 1 85.06 201 ALA A N 1
ATOM 1530 C CA . ALA A 1 201 ? -4.996 45.188 5.789 1 85.06 201 ALA A CA 1
ATOM 1531 C C . ALA A 1 201 ? -3.826 44.594 5.02 1 85.06 201 ALA A C 1
ATOM 1533 O O . ALA A 1 201 ? -3.051 45.312 4.383 1 85.06 201 ALA A O 1
ATOM 1534 N N . SER A 1 202 ? -3.713 43.281 5.023 1 85.62 202 SER A N 1
ATOM 1535 C CA . SER A 1 202 ? -2.557 42.594 4.469 1 85.62 202 SER A CA 1
ATOM 1536 C C . SER A 1 202 ? -2.648 42.469 2.951 1 85.62 202 SER A C 1
ATOM 1538 O O . SER A 1 202 ? -1.64 42.25 2.277 1 85.62 202 SER A O 1
ATOM 1540 N N . GLY A 1 203 ? -3.824 42.594 2.357 1 81.12 203 GLY A N 1
ATOM 1541 C CA . GLY A 1 203 ? -4.035 42.5 0.925 1 81.12 203 GLY A CA 1
ATOM 1542 C C . GLY A 1 203 ? -3.275 43.531 0.119 1 81.12 203 GLY A C 1
ATOM 1543 O O . GLY A 1 203 ? -3.027 43.312 -1.073 1 81.12 203 GLY A O 1
ATOM 1544 N N . THR A 1 204 ? -2.857 44.531 0.753 1 80.06 204 THR A N 1
ATOM 1545 C CA . THR A 1 204 ? -2.197 45.625 0.041 1 80.06 204 THR A CA 1
ATOM 1546 C C . THR A 1 204 ? -0.682 45.469 0.08 1 80.06 204 THR A C 1
ATOM 1548 O O . THR A 1 204 ? 0.046 46.188 -0.614 1 80.06 204 THR A O 1
ATOM 1551 N N . MET A 1 205 ? -0.263 44.562 0.8 1 87.69 205 MET A N 1
ATOM 1552 C CA . MET A 1 205 ? 1.173 44.312 0.909 1 87.69 205 MET A CA 1
ATOM 1553 C C . MET A 1 205 ? 1.718 43.719 -0.371 1 87.69 205 MET A C 1
ATOM 1555 O O . MET A 1 205 ? 1.046 42.875 -1.003 1 87.69 205 MET A O 1
ATOM 1559 N N . PRO A 1 206 ? 2.916 44.156 -0.736 1 87.19 206 PRO A N 1
ATOM 1560 C CA . PRO A 1 206 ? 3.514 43.469 -1.895 1 87.19 206 PRO A CA 1
ATOM 1561 C C . PRO A 1 206 ? 3.707 42 -1.678 1 87.19 206 PRO A C 1
ATOM 1563 O O . PRO A 1 206 ? 4.109 41.562 -0.591 1 87.19 206 PRO A O 1
ATOM 1566 N N . ARG A 1 207 ? 3.395 41.281 -2.746 1 91.5 207 ARG A N 1
ATOM 1567 C CA . ARG A 1 207 ? 3.533 39.844 -2.672 1 91.5 207 ARG A CA 1
ATOM 1568 C C . ARG A 1 207 ? 4.977 39.406 -2.928 1 91.5 207 ARG A C 1
ATOM 1570 O O . ARG A 1 207 ? 5.688 40.062 -3.701 1 91.5 207 ARG A O 1
ATOM 1577 N N . LEU A 1 208 ? 5.309 38.375 -2.293 1 93.31 208 LEU A N 1
ATOM 1578 C CA . LEU A 1 208 ? 6.629 37.812 -2.559 1 93.31 208 LEU A CA 1
ATOM 1579 C C . LEU A 1 208 ? 6.703 37.25 -3.975 1 93.31 208 LEU A C 1
ATOM 1581 O O . LEU A 1 208 ? 5.734 36.688 -4.473 1 93.31 208 LEU A O 1
ATOM 1585 N N . THR A 1 209 ? 7.863 37.438 -4.578 1 95.12 209 THR A N 1
ATOM 1586 C CA . THR A 1 209 ? 8.109 36.844 -5.883 1 95.12 209 THR A CA 1
ATOM 1587 C C . THR A 1 209 ? 8.422 35.344 -5.734 1 95.12 209 THR A C 1
ATOM 1589 O O . THR A 1 209 ? 8.758 34.875 -4.645 1 95.12 209 THR A O 1
ATOM 1592 N N . VAL A 1 210 ? 8.289 34.625 -6.84 1 97.69 210 VAL A N 1
ATOM 1593 C CA . VAL A 1 210 ? 8.633 33.188 -6.832 1 97.69 210 VAL A CA 1
ATOM 1594 C C . VAL A 1 210 ? 10.102 33.031 -6.441 1 97.69 210 VAL A C 1
ATOM 1596 O O . VAL A 1 210 ? 10.445 32.125 -5.672 1 97.69 210 VAL A O 1
ATOM 1599 N N . ALA A 1 211 ? 10.93 33.938 -6.914 1 97.69 211 ALA A N 1
ATOM 1600 C CA . ALA A 1 211 ? 12.359 33.875 -6.598 1 97.69 211 ALA A CA 1
ATOM 1601 C C . ALA A 1 211 ? 12.594 34.031 -5.102 1 97.69 211 ALA A C 1
ATOM 1603 O O . ALA A 1 211 ? 13.375 33.281 -4.508 1 97.69 211 ALA A O 1
ATOM 1604 N N . ALA A 1 212 ? 11.938 34.969 -4.508 1 95.44 212 ALA A N 1
ATOM 1605 C CA . ALA A 1 212 ? 12.07 35.219 -3.07 1 95.44 212 ALA A CA 1
ATOM 1606 C C . ALA A 1 212 ? 11.539 34 -2.281 1 95.44 212 ALA A C 1
ATOM 1608 O O . ALA A 1 212 ? 12.125 33.625 -1.271 1 95.44 212 ALA A O 1
ATOM 1609 N N . LEU A 1 213 ? 10.492 33.469 -2.752 1 97.69 213 LEU A N 1
ATOM 1610 C CA . LEU A 1 213 ? 9.891 32.312 -2.096 1 97.69 213 LEU A CA 1
ATOM 1611 C C . LEU A 1 213 ? 10.805 31.109 -2.193 1 97.69 213 LEU A C 1
ATOM 1613 O O . LEU A 1 213 ? 10.914 30.328 -1.242 1 97.69 213 LEU A O 1
ATOM 1617 N N . LYS A 1 214 ? 11.43 30.891 -3.316 1 98.31 214 LYS A N 1
ATOM 1618 C CA . LYS A 1 214 ? 12.391 29.797 -3.449 1 98.31 214 LYS A CA 1
ATOM 1619 C C . LYS A 1 214 ? 13.484 29.906 -2.393 1 98.31 214 LYS A C 1
ATOM 1621 O O . LYS A 1 214 ? 13.852 28.906 -1.764 1 98.31 214 LYS A O 1
ATOM 1626 N N . GLU A 1 215 ? 13.977 31.109 -2.217 1 97.56 215 GLU A N 1
ATOM 1627 C CA . GLU A 1 215 ? 15.016 31.328 -1.212 1 97.56 215 GLU A CA 1
ATOM 1628 C C . GLU A 1 215 ? 14.508 30.984 0.187 1 97.56 215 GLU A C 1
ATOM 1630 O O . GLU A 1 215 ? 15.211 30.344 0.971 1 97.56 215 GLU A O 1
ATOM 1635 N N . ASN A 1 216 ? 13.312 31.422 0.487 1 96.31 216 ASN A N 1
ATOM 1636 C CA . ASN A 1 216 ? 12.695 31.125 1.773 1 96.31 216 ASN A CA 1
ATOM 1637 C C . ASN A 1 216 ? 12.531 29.625 1.987 1 96.31 216 ASN A C 1
ATOM 1639 O O . ASN A 1 216 ? 12.859 29.109 3.057 1 96.31 216 ASN A O 1
ATOM 1643 N N . LEU A 1 217 ? 12.047 28.984 0.982 1 98 217 LEU A N 1
ATOM 1644 C CA . LEU A 1 217 ? 11.773 27.547 1.084 1 98 217 LEU A CA 1
ATOM 1645 C C . LEU A 1 217 ? 13.062 26.766 1.252 1 98 217 LEU A C 1
ATOM 1647 O O . LEU A 1 217 ? 13.117 25.797 2.025 1 98 217 LEU A O 1
ATOM 1651 N N . LEU A 1 218 ? 14.109 27.141 0.545 1 98.12 218 LEU A N 1
ATOM 1652 C CA . LEU A 1 218 ? 15.398 26.484 0.685 1 98.12 218 LEU A CA 1
ATOM 1653 C C . LEU A 1 218 ? 15.961 26.672 2.088 1 98.12 218 LEU A C 1
ATOM 1655 O O . LEU A 1 218 ? 16.5 25.734 2.684 1 98.12 218 LEU A O 1
ATOM 1659 N N . ALA A 1 219 ? 15.828 27.891 2.584 1 96.75 219 ALA A N 1
ATOM 1660 C CA . ALA A 1 219 ? 16.266 28.156 3.951 1 96.75 219 ALA A CA 1
ATOM 1661 C C . ALA A 1 219 ? 15.492 27.312 4.953 1 96.75 219 ALA A C 1
ATOM 1663 O O . ALA A 1 219 ? 16.078 26.781 5.902 1 96.75 219 ALA A O 1
ATOM 1664 N N . ALA A 1 220 ? 14.234 27.219 4.766 1 96.62 220 ALA A N 1
ATOM 1665 C CA . ALA A 1 220 ? 13.391 26.406 5.652 1 96.62 220 ALA A CA 1
ATOM 1666 C C . ALA A 1 220 ? 13.781 24.938 5.59 1 96.62 220 ALA A C 1
ATOM 1668 O O . ALA A 1 220 ? 13.812 24.25 6.613 1 96.62 220 ALA A O 1
ATOM 1669 N N . GLN A 1 221 ? 14.039 24.453 4.395 1 97.81 221 GLN A N 1
ATOM 1670 C CA . GLN A 1 221 ? 14.438 23.062 4.277 1 97.81 221 GLN A CA 1
ATOM 1671 C C . GLN A 1 221 ? 15.781 22.812 4.953 1 97.81 221 GLN A C 1
ATOM 1673 O O . GLN A 1 221 ? 16.016 21.75 5.523 1 97.81 221 GLN A O 1
ATOM 1678 N N . ARG A 1 222 ? 16.703 23.781 4.91 1 97.56 222 ARG A N 1
ATOM 1679 C CA . ARG A 1 222 ? 17.953 23.641 5.652 1 97.56 222 ARG A CA 1
ATOM 1680 C C . ARG A 1 222 ? 17.688 23.5 7.145 1 97.56 222 ARG A C 1
ATOM 1682 O O . ARG A 1 222 ? 18.312 22.656 7.809 1 97.56 222 ARG A O 1
ATOM 1689 N N . LEU A 1 223 ? 16.781 24.297 7.637 1 96.44 223 LEU A N 1
ATOM 1690 C CA . LEU A 1 223 ? 16.391 24.172 9.039 1 96.44 223 LEU A CA 1
ATOM 1691 C C . LEU A 1 223 ? 15.797 22.797 9.32 1 96.44 223 LEU A C 1
ATOM 1693 O O . LEU A 1 223 ? 16.188 22.141 10.281 1 96.44 223 LEU A O 1
ATOM 1697 N N . MET A 1 224 ? 14.883 22.375 8.508 1 97.81 224 MET A N 1
ATOM 1698 C CA . MET A 1 224 ? 14.25 21.078 8.688 1 97.81 224 MET A CA 1
ATOM 1699 C C . MET A 1 224 ? 15.281 19.953 8.664 1 97.81 224 MET A C 1
ATOM 1701 O O . MET A 1 224 ? 15.242 19.047 9.5 1 97.81 224 MET A O 1
ATOM 1705 N N . ASN A 1 225 ? 16.203 20.031 7.691 1 98.56 225 ASN A N 1
ATOM 1706 C CA . ASN A 1 225 ? 17.281 19.047 7.613 1 98.56 225 ASN A CA 1
ATOM 1707 C C . ASN A 1 225 ? 18.109 19.016 8.891 1 98.56 225 ASN A C 1
ATOM 1709 O O . ASN A 1 225 ? 18.484 17.953 9.375 1 98.56 225 ASN A O 1
ATOM 1713 N N . SER A 1 226 ? 18.359 20.156 9.43 1 98 226 SER A N 1
ATOM 1714 C CA . SER A 1 226 ? 19.172 20.25 10.641 1 98 226 SER A CA 1
ATOM 1715 C C . SER A 1 226 ? 18.453 19.625 11.836 1 98 226 SER A C 1
ATOM 1717 O O . SER A 1 226 ? 19.078 19.297 12.844 1 98 226 SER A O 1
ATOM 1719 N N . GLU A 1 227 ? 17.141 19.5 11.695 1 97.25 227 GLU A N 1
ATOM 1720 C CA . GLU A 1 227 ? 16.344 18.875 12.75 1 97.25 227 GLU A CA 1
ATOM 1721 C C . GLU A 1 227 ? 16.016 17.422 12.422 1 97.25 227 GLU A C 1
ATOM 1723 O O . GLU A 1 227 ? 15.219 16.797 13.117 1 97.25 227 GLU A O 1
ATOM 1728 N N . GLY A 1 228 ? 16.562 16.891 11.383 1 98.56 228 GLY A N 1
ATOM 1729 C CA . GLY A 1 228 ? 16.484 15.469 11.086 1 98.56 228 GLY A CA 1
ATOM 1730 C C . GLY A 1 228 ? 15.336 15.125 10.148 1 98.56 228 GLY A C 1
ATOM 1731 O O . GLY A 1 228 ? 15.039 13.953 9.922 1 98.56 228 GLY A O 1
ATOM 1732 N N . TYR A 1 229 ? 14.664 16.156 9.578 1 98.69 229 TYR A N 1
ATOM 1733 C CA . TYR A 1 229 ? 13.531 15.93 8.695 1 98.69 229 TYR A CA 1
ATOM 1734 C C . TYR A 1 229 ? 14 15.711 7.258 1 98.69 229 TYR A C 1
ATOM 1736 O O . TYR A 1 229 ? 14.898 16.391 6.781 1 98.69 229 TYR A O 1
ATOM 1744 N N . ALA A 1 230 ? 13.438 14.734 6.605 1 98.75 230 ALA A N 1
ATOM 1745 C CA . ALA A 1 230 ? 13.617 14.539 5.168 1 98.75 230 ALA A CA 1
ATOM 1746 C C . ALA A 1 230 ? 12.297 14.703 4.422 1 98.75 230 ALA A C 1
ATOM 1748 O O . ALA A 1 230 ? 12.258 14.625 3.191 1 98.75 230 ALA A O 1
ATOM 1749 N N . SER A 1 231 ? 11.219 14.891 5.129 1 98.62 231 SER A N 1
ATOM 1750 C CA . SER A 1 231 ? 9.891 15.07 4.551 1 98.62 231 SER A CA 1
ATOM 1751 C C . SER A 1 231 ? 8.984 15.867 5.48 1 98.62 231 SER A C 1
ATOM 1753 O O . SER A 1 231 ? 9.227 15.93 6.688 1 98.62 231 SER A O 1
ATOM 1755 N N . TYR A 1 232 ? 8.023 16.5 4.902 1 98.25 232 TYR A N 1
ATOM 1756 C CA . TYR A 1 232 ? 7.016 17.172 5.707 1 98.25 232 TYR A CA 1
ATOM 1757 C C . TYR A 1 232 ? 5.758 17.453 4.891 1 98.25 232 TYR A C 1
ATOM 1759 O O . TYR A 1 232 ? 5.793 17.406 3.656 1 98.25 232 TYR A O 1
ATOM 1767 N N . THR A 1 233 ? 4.66 17.625 5.617 1 98.25 233 THR A N 1
ATOM 1768 C CA . THR A 1 233 ? 3.4 18.078 5.039 1 98.25 233 THR A CA 1
ATOM 1769 C C . THR A 1 233 ? 3.191 19.562 5.289 1 98.25 233 THR A C 1
ATOM 1771 O O . THR A 1 233 ? 3.09 20 6.438 1 98.25 233 THR A O 1
ATOM 1774 N N . GLU A 1 234 ? 3.191 20.281 4.148 1 97.44 234 GLU A N 1
ATOM 1775 C CA . GLU A 1 234 ? 2.777 21.688 4.215 1 97.44 234 GLU A CA 1
ATOM 1776 C C . GLU A 1 234 ? 1.289 21.812 4.527 1 97.44 234 GLU A C 1
ATOM 1778 O O . GLU A 1 234 ? 0.446 21.422 3.713 1 97.44 234 GLU A O 1
ATOM 1783 N N . GLY A 1 235 ? 0.959 22.406 5.633 1 96.06 235 GLY A N 1
ATOM 1784 C CA . GLY A 1 235 ? -0.358 22.281 6.238 1 96.06 235 GLY A CA 1
ATOM 1785 C C . GLY A 1 235 ? -1.419 23.094 5.531 1 96.06 235 GLY A C 1
ATOM 1786 O O . GLY A 1 235 ? -2.609 22.781 5.613 1 96.06 235 GLY A O 1
ATOM 1787 N N . ALA A 1 236 ? -1.026 24.188 4.891 1 95.69 236 ALA A N 1
ATOM 1788 C CA . ALA A 1 236 ? -1.981 25.047 4.191 1 95.69 236 ALA A CA 1
ATOM 1789 C C . ALA A 1 236 ? -1.279 25.922 3.16 1 95.69 236 ALA A C 1
ATOM 1791 O O . ALA A 1 236 ? -0.59 26.891 3.514 1 95.69 236 ALA A O 1
ATOM 1792 N N . MET A 1 237 ? -1.436 25.625 1.941 1 96.94 237 MET A N 1
ATOM 1793 C CA . MET A 1 237 ? -0.846 26.391 0.839 1 96.94 237 MET A CA 1
ATOM 1794 C C . MET A 1 237 ? -1.762 26.375 -0.38 1 96.94 237 MET A C 1
ATOM 1796 O O . MET A 1 237 ? -2.391 25.359 -0.68 1 96.94 237 MET A O 1
ATOM 1800 N N . GLY A 1 238 ? -1.903 27.5 -0.998 1 97 238 GLY A N 1
ATOM 1801 C CA . GLY A 1 238 ? -2.766 27.578 -2.166 1 97 238 GLY A CA 1
ATOM 1802 C C . GLY A 1 238 ? -3.488 28.906 -2.279 1 97 238 GLY A C 1
ATOM 1803 O O . GLY A 1 238 ? -3.107 29.891 -1.633 1 97 238 GLY A O 1
ATOM 1804 N N . PRO A 1 239 ? -4.551 29 -3.076 1 96.25 239 PRO A N 1
ATOM 1805 C CA . PRO A 1 239 ? -5.219 30.266 -3.389 1 96.25 239 PRO A CA 1
ATOM 1806 C C . PRO A 1 239 ? -5.773 30.953 -2.148 1 96.25 239 PRO A C 1
ATOM 1808 O O . PRO A 1 239 ? -5.852 32.188 -2.107 1 96.25 239 PRO A O 1
ATOM 1811 N N . GLY A 1 240 ? -6.105 30.188 -1.177 1 93.44 240 GLY A N 1
ATOM 1812 C CA . GLY A 1 240 ? -6.633 30.781 0.042 1 93.44 240 GLY A CA 1
ATOM 1813 C C . GLY A 1 240 ? -5.613 31.641 0.78 1 93.44 240 GLY A C 1
ATOM 1814 O O . GLY A 1 240 ? -5.977 32.438 1.642 1 93.44 240 GLY A O 1
ATOM 1815 N N . GLU A 1 241 ? -4.367 31.5 0.417 1 91.62 241 GLU A N 1
ATOM 1816 C CA . GLU A 1 241 ? -3.293 32.219 1.113 1 91.62 241 GLU A CA 1
ATOM 1817 C C . GLU A 1 241 ? -2.717 33.312 0.252 1 91.62 241 GLU A C 1
ATOM 1819 O O . GLU A 1 241 ? -1.786 34.031 0.668 1 91.62 241 GLU A O 1
ATOM 1824 N N . ASN A 1 242 ? -3.248 33.594 -0.902 1 90.44 242 ASN A N 1
ATOM 1825 C CA . ASN A 1 242 ? -2.691 34.562 -1.842 1 90.44 242 ASN A CA 1
ATOM 1826 C C . ASN A 1 242 ? -2.676 35.969 -1.255 1 90.44 242 ASN A C 1
ATOM 1828 O O . ASN A 1 242 ? -1.762 36.75 -1.525 1 90.44 242 ASN A O 1
ATOM 1832 N N . THR A 1 243 ? -3.703 36.219 -0.368 1 81.81 243 THR A N 1
ATOM 1833 C CA . THR A 1 243 ? -3.83 37.594 0.089 1 81.81 243 THR A CA 1
ATOM 1834 C C . THR A 1 243 ? -3.449 37.719 1.562 1 81.81 243 THR A C 1
ATOM 1836 O O . THR A 1 243 ? -3.588 38.781 2.16 1 81.81 243 THR A O 1
ATOM 1839 N N . ARG A 1 244 ? -3.037 36.625 2.061 1 79.31 244 ARG A N 1
ATOM 1840 C CA . ARG A 1 244 ? -2.574 36.688 3.443 1 79.31 244 ARG A CA 1
ATOM 1841 C C . ARG A 1 244 ? -1.128 37.156 3.52 1 79.31 244 ARG A C 1
ATOM 1843 O O . ARG A 1 244 ? -0.233 36.531 2.945 1 79.31 244 ARG A O 1
ATOM 1850 N N . GLU A 1 245 ? -1.011 38.219 4.23 1 76.88 245 GLU A N 1
ATOM 1851 C CA . GLU A 1 245 ? 0.301 38.812 4.418 1 76.88 245 GLU A CA 1
ATOM 1852 C C . GLU A 1 245 ? 1.036 38.969 3.088 1 76.88 245 GLU A C 1
ATOM 1854 O O . GLU A 1 245 ? 0.52 39.594 2.15 1 76.88 245 GLU A O 1
ATOM 1859 N N . VAL A 1 246 ? 2.115 38.406 2.951 1 83.94 246 VAL A N 1
ATOM 1860 C CA . VAL A 1 246 ? 2.939 38.625 1.767 1 83.94 246 VAL A CA 1
ATOM 1861 C C . VAL A 1 246 ? 2.758 37.469 0.794 1 83.94 246 VAL A C 1
ATOM 1863 O O . VAL A 1 246 ? 3.498 37.344 -0.185 1 83.94 246 VAL A O 1
ATOM 1866 N N . GLY A 1 247 ? 1.746 36.625 1.033 1 90.81 247 GLY A N 1
ATOM 1867 C CA . GLY A 1 247 ? 1.469 35.469 0.167 1 90.81 247 GLY A CA 1
ATOM 1868 C C . GLY A 1 247 ? 2.475 34.344 0.317 1 90.81 247 GLY A C 1
ATOM 1869 O O . GLY A 1 247 ? 2.779 33.656 -0.65 1 90.81 247 GLY A O 1
ATOM 1870 N N . ALA A 1 248 ? 2.988 34.25 1.493 1 93.19 248 ALA A N 1
ATOM 1871 C CA . ALA A 1 248 ? 4.098 33.344 1.757 1 93.19 248 ALA A CA 1
ATOM 1872 C C . ALA A 1 248 ? 3.691 31.891 1.5 1 93.19 248 ALA A C 1
ATOM 1874 O O . ALA A 1 248 ? 4.539 31.031 1.216 1 93.19 248 ALA A O 1
ATOM 1875 N N . ALA A 1 249 ? 2.406 31.609 1.549 1 95.31 249 ALA A N 1
ATOM 1876 C CA . ALA A 1 249 ? 1.887 30.25 1.344 1 95.31 249 ALA A CA 1
ATOM 1877 C C . ALA A 1 249 ? 0.814 30.234 0.258 1 95.31 249 ALA A C 1
ATOM 1879 O O . ALA A 1 249 ? -0.132 29.453 0.323 1 95.31 249 ALA A O 1
ATOM 1880 N N . GLY A 1 250 ? 0.891 31.172 -0.701 1 95.75 250 GLY A N 1
ATOM 1881 C CA . GLY A 1 250 ? -0.061 31.266 -1.798 1 95.75 250 GLY A CA 1
ATOM 1882 C C . GLY A 1 250 ? 0.322 30.406 -2.986 1 95.75 250 GLY A C 1
ATOM 1883 O O . GLY A 1 250 ? 1.157 29.5 -2.867 1 95.75 250 GLY A O 1
ATOM 1884 N N . ASP A 1 251 ? -0.299 30.641 -4.117 1 96.5 251 ASP A N 1
ATOM 1885 C CA . ASP A 1 251 ? -0.061 29.922 -5.363 1 96.5 251 ASP A CA 1
ATOM 1886 C C . ASP A 1 251 ? 1.4 30.031 -5.793 1 96.5 251 ASP A C 1
ATOM 1888 O O . ASP A 1 251 ? 1.969 29.078 -6.328 1 96.5 251 ASP A O 1
ATOM 1892 N N . ARG A 1 252 ? 1.974 31.156 -5.574 1 97.31 252 ARG A N 1
ATOM 1893 C CA . ARG A 1 252 ? 3.359 31.375 -5.98 1 97.31 252 ARG A CA 1
ATOM 1894 C C . ARG A 1 252 ? 4.305 30.469 -5.195 1 97.31 252 ARG A C 1
ATOM 1896 O O . ARG A 1 252 ? 5.359 30.078 -5.699 1 97.31 252 ARG A O 1
ATOM 1903 N N . ALA A 1 253 ? 3.943 30.188 -3.982 1 98 253 ALA A N 1
ATOM 1904 C CA . ALA A 1 253 ? 4.766 29.266 -3.193 1 98 253 ALA A CA 1
ATOM 1905 C C . ALA A 1 253 ? 4.738 27.859 -3.781 1 98 253 ALA A C 1
ATOM 1907 O O . ALA A 1 253 ? 5.754 27.156 -3.781 1 98 253 ALA A O 1
ATOM 1908 N N . ILE A 1 254 ? 3.58 27.438 -4.281 1 98.38 254 ILE A N 1
ATOM 1909 C CA . ILE A 1 254 ? 3.48 26.141 -4.957 1 98.38 254 ILE A CA 1
ATOM 1910 C C . ILE A 1 254 ? 4.363 26.141 -6.207 1 98.38 254 ILE A C 1
ATOM 1912 O O . ILE A 1 254 ? 5.098 25.188 -6.457 1 98.38 254 ILE A O 1
ATOM 1916 N N . ALA A 1 255 ? 4.293 27.219 -6.93 1 98.19 255 ALA A N 1
ATOM 1917 C CA . ALA A 1 255 ? 5.145 27.359 -8.109 1 98.19 255 ALA A CA 1
ATOM 1918 C C . ALA A 1 255 ? 6.621 27.297 -7.73 1 98.19 255 ALA A C 1
ATOM 1920 O O . ALA A 1 255 ? 7.422 26.703 -8.453 1 98.19 255 ALA A O 1
ATOM 1921 N N . ALA A 1 256 ? 6.965 27.938 -6.602 1 98.5 256 ALA A N 1
ATOM 1922 C CA . ALA A 1 256 ? 8.344 27.906 -6.117 1 98.5 256 ALA A CA 1
ATOM 1923 C C . ALA A 1 256 ? 8.797 26.484 -5.828 1 98.5 256 ALA A C 1
ATOM 1925 O O . ALA A 1 256 ? 9.891 26.078 -6.23 1 98.5 256 ALA A O 1
ATOM 1926 N N . TYR A 1 257 ? 7.977 25.719 -5.191 1 98.62 257 TYR A N 1
ATOM 1927 C CA . TYR A 1 257 ? 8.297 24.312 -4.93 1 98.62 257 TYR A CA 1
ATOM 1928 C C . TYR A 1 257 ? 8.508 23.562 -6.234 1 98.62 257 TYR A C 1
ATOM 1930 O O . TYR A 1 257 ? 9.445 22.766 -6.355 1 98.62 257 TYR A O 1
ATOM 1938 N N . ARG A 1 258 ? 7.641 23.75 -7.191 1 98.25 258 ARG A N 1
ATOM 1939 C CA . ARG A 1 258 ? 7.73 23.062 -8.477 1 98.25 258 ARG A CA 1
ATOM 1940 C C . ARG A 1 258 ? 9.039 23.391 -9.18 1 98.25 258 ARG A C 1
ATOM 1942 O O . ARG A 1 258 ? 9.703 22.5 -9.727 1 98.25 258 ARG A O 1
ATOM 1949 N N . GLU A 1 259 ? 9.359 24.656 -9.172 1 98.19 259 GLU A N 1
ATOM 1950 C CA . GLU A 1 259 ? 10.609 25.062 -9.797 1 98.19 259 GLU A CA 1
ATOM 1951 C C . GLU A 1 259 ? 11.812 24.453 -9.086 1 98.19 259 GLU A C 1
ATOM 1953 O O . GLU A 1 259 ? 12.758 24 -9.734 1 98.19 259 GLU A O 1
ATOM 1958 N N . LEU A 1 260 ? 11.758 24.453 -7.785 1 98.38 260 LEU A N 1
ATOM 1959 C CA . LEU A 1 260 ? 12.844 23.859 -7.012 1 98.38 260 LEU A CA 1
ATOM 1960 C C . LEU A 1 260 ? 12.961 22.375 -7.301 1 98.38 260 LEU A C 1
ATOM 1962 O O . LEU A 1 260 ? 14.062 21.828 -7.355 1 98.38 260 LEU A O 1
ATOM 1966 N N . GLN A 1 261 ? 11.828 21.672 -7.426 1 97.69 261 GLN A N 1
ATOM 1967 C CA . GLN A 1 261 ? 11.844 20.266 -7.812 1 97.69 261 GLN A CA 1
ATOM 1968 C C . GLN A 1 261 ? 12.5 20.078 -9.18 1 97.69 261 GLN A C 1
ATOM 1970 O O . GLN A 1 261 ? 13.359 19.203 -9.344 1 97.69 261 GLN A O 1
ATOM 1975 N N . ASP A 1 262 ? 12.109 20.891 -10.156 1 97 262 ASP A N 1
ATOM 1976 C CA . ASP A 1 262 ? 12.648 20.812 -11.508 1 97 262 ASP A CA 1
ATOM 1977 C C . ASP A 1 262 ? 14.156 21.047 -11.508 1 97 262 ASP A C 1
ATOM 1979 O O . ASP A 1 262 ? 14.891 20.453 -12.312 1 97 262 ASP A O 1
ATOM 1983 N N . GLU A 1 263 ? 14.57 21.922 -10.609 1 97.5 263 GLU A N 1
ATOM 1984 C CA . GLU A 1 263 ? 15.984 22.281 -10.516 1 97.5 263 GLU A CA 1
ATOM 1985 C C . GLU A 1 263 ? 16.766 21.25 -9.703 1 97.5 263 GLU A C 1
ATOM 1987 O O . GLU A 1 263 ? 17.984 21.312 -9.625 1 97.5 263 GLU A O 1
ATOM 1992 N N . GLY A 1 264 ? 16.078 20.328 -9.086 1 96.56 264 GLY A N 1
ATOM 1993 C CA . GLY A 1 264 ? 16.734 19.312 -8.266 1 96.56 264 GLY A CA 1
ATOM 1994 C C . GLY A 1 264 ? 17.328 19.875 -6.984 1 96.56 264 GLY A C 1
ATOM 1995 O O . GLY A 1 264 ? 18.375 19.406 -6.527 1 96.56 264 GLY A O 1
ATOM 1996 N N . LYS A 1 265 ? 16.641 20.875 -6.395 1 97.88 265 LYS A N 1
ATOM 1997 C CA . LYS A 1 265 ? 17.25 21.562 -5.262 1 97.88 265 LYS A CA 1
ATOM 1998 C C . LYS A 1 265 ? 16.531 21.219 -3.961 1 97.88 265 LYS A C 1
ATOM 2000 O O . LYS A 1 265 ? 16.984 21.578 -2.877 1 97.88 265 LYS A O 1
ATOM 2005 N N . LEU A 1 266 ? 15.438 20.438 -4.043 1 98.19 266 LEU A N 1
ATOM 2006 C CA . LEU A 1 266 ? 14.734 20.047 -2.824 1 98.19 266 LEU A CA 1
ATOM 2007 C C . LEU A 1 266 ? 15.578 19.094 -1.988 1 98.19 266 LEU A C 1
ATOM 2009 O O . LEU A 1 266 ? 16.219 18.188 -2.527 1 98.19 266 LEU A O 1
ATOM 2013 N N . THR A 1 267 ? 15.609 19.328 -0.701 1 98.31 267 THR A N 1
ATOM 2014 C CA . THR A 1 267 ? 16.312 18.453 0.216 1 98.31 267 THR A CA 1
ATOM 2015 C C . THR A 1 267 ? 15.352 17.812 1.212 1 98.31 267 THR A C 1
ATOM 2017 O O . THR A 1 267 ? 15.773 17.234 2.211 1 98.31 267 THR A O 1
ATOM 2020 N N . ALA A 1 268 ? 14.125 17.984 0.996 1 98.5 268 ALA A N 1
ATOM 2021 C CA . ALA A 1 268 ? 13.047 17.312 1.716 1 98.5 268 ALA A CA 1
ATOM 2022 C C . ALA A 1 268 ? 11.852 17.062 0.804 1 98.5 268 ALA A C 1
ATOM 2024 O O . ALA A 1 268 ? 11.555 17.859 -0.077 1 98.5 268 ALA A O 1
ATOM 2025 N N . ARG A 1 269 ? 11.258 15.977 0.998 1 98.56 269 ARG A N 1
ATOM 2026 C CA . ARG A 1 269 ? 10.039 15.633 0.275 1 98.56 269 ARG A CA 1
ATOM 2027 C C . ARG A 1 269 ? 8.836 16.359 0.865 1 98.56 269 ARG A C 1
ATOM 2029 O O . ARG A 1 269 ? 8.711 16.469 2.086 1 98.56 269 ARG A O 1
ATOM 2036 N N . VAL A 1 270 ? 7.93 16.844 -0.048 1 98.56 270 VAL A N 1
ATOM 2037 C CA . VAL A 1 270 ? 6.891 17.75 0.444 1 98.56 270 VAL A CA 1
ATOM 2038 C C . VAL A 1 270 ? 5.523 17.281 -0.051 1 98.56 270 VAL A C 1
ATOM 2040 O O . VAL A 1 270 ? 5.348 17 -1.239 1 98.56 270 VAL A O 1
ATOM 2043 N N . SER A 1 271 ? 4.582 17.125 0.847 1 98.44 271 SER A N 1
ATOM 2044 C CA . SER A 1 271 ? 3.162 17 0.532 1 98.44 271 SER A CA 1
ATOM 2045 C C . SER A 1 271 ? 2.41 18.281 0.9 1 98.44 271 SER A C 1
ATOM 2047 O O . SER A 1 271 ? 2.465 18.734 2.047 1 98.44 271 SER A O 1
ATOM 2049 N N . ILE A 1 272 ? 1.728 18.859 -0.041 1 98.62 272 ILE A N 1
ATOM 2050 C CA . ILE A 1 272 ? 1.057 20.141 0.173 1 98.62 272 ILE A CA 1
ATOM 2051 C C . ILE A 1 272 ? -0.426 19.906 0.453 1 98.62 272 ILE A C 1
ATOM 2053 O O . ILE A 1 272 ? -1.121 19.266 -0.344 1 98.62 272 ILE A O 1
ATOM 2057 N N . ALA A 1 273 ? -0.858 20.328 1.575 1 98.62 273 ALA A N 1
ATOM 2058 C CA . ALA A 1 273 ? -2.297 20.422 1.801 1 98.62 273 ALA A CA 1
ATOM 2059 C C . ALA A 1 273 ? -2.871 21.688 1.149 1 98.62 273 ALA A C 1
ATOM 2061 O O . ALA A 1 273 ? -2.637 22.797 1.623 1 98.62 273 ALA A O 1
ATOM 2062 N N . PHE A 1 274 ? -3.594 21.469 0.101 1 98.62 274 PHE A N 1
ATOM 2063 C CA . PHE A 1 274 ? -4.145 22.547 -0.722 1 98.62 274 PHE A CA 1
ATOM 2064 C C . PHE A 1 274 ? -5.203 23.328 0.044 1 98.62 274 PHE A C 1
ATOM 2066 O O . PHE A 1 274 ? -6.18 22.75 0.53 1 98.62 274 PHE A O 1
ATOM 2073 N N . TYR A 1 275 ? -5.047 24.625 0.155 1 97.5 275 TYR A N 1
ATOM 2074 C CA . TYR A 1 275 ? -5.938 25.469 0.941 1 97.5 275 TYR A CA 1
ATOM 2075 C C . TYR A 1 275 ? -6.695 26.438 0.046 1 97.5 275 TYR A C 1
ATOM 2077 O O . TYR A 1 275 ? -6.094 27.297 -0.616 1 97.5 275 TYR A O 1
ATOM 2085 N N . SER A 1 276 ? -7.996 26.281 0.039 1 97.06 276 SER A N 1
ATOM 2086 C CA . SER A 1 276 ? -8.914 27.109 -0.72 1 97.06 276 SER A CA 1
ATOM 2087 C C . SER A 1 276 ? -9.773 27.969 0.205 1 97.06 276 SER A C 1
ATOM 2089 O O . SER A 1 276 ? -10.461 27.453 1.083 1 97.06 276 SER A O 1
ATOM 2091 N N . ALA A 1 277 ? -9.688 29.25 0.046 1 93.19 277 ALA A N 1
A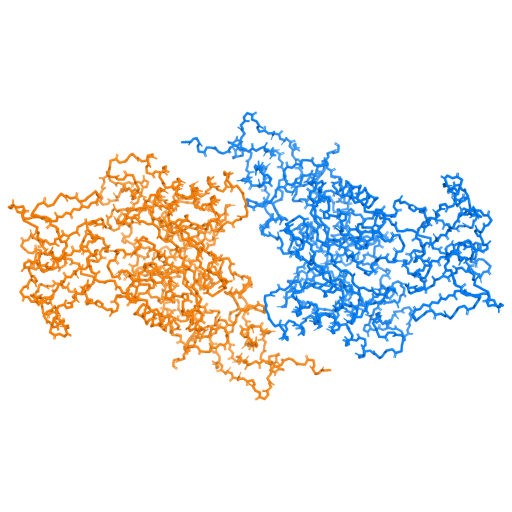TOM 2092 C CA . ALA A 1 277 ? -10.477 30.219 0.809 1 93.19 277 ALA A CA 1
ATOM 2093 C C . ALA A 1 277 ? -10.539 31.562 0.093 1 93.19 277 ALA A C 1
ATOM 2095 O O . ALA A 1 277 ? -9.734 31.828 -0.806 1 93.19 277 ALA A O 1
ATOM 2096 N N . GLU A 1 278 ? -11.484 32.344 0.367 1 88.31 278 GLU A N 1
ATOM 2097 C CA . GLU A 1 278 ? -11.594 33.75 -0.079 1 88.31 278 GLU A CA 1
ATOM 2098 C C . GLU A 1 278 ? -11.633 34.688 1.106 1 88.31 278 GLU A C 1
ATOM 2100 O O . GLU A 1 278 ? -12.594 34.688 1.881 1 88.31 278 GLU A O 1
ATOM 2105 N N . ARG A 1 279 ? -10.625 35.531 1.298 1 80.62 279 ARG A N 1
ATOM 2106 C CA . ARG A 1 279 ? -10.484 36.469 2.402 1 80.62 279 ARG A CA 1
ATOM 2107 C C . ARG A 1 279 ? -10.641 35.781 3.746 1 80.62 279 ARG A C 1
ATOM 2109 O O . ARG A 1 279 ? -11.398 36.219 4.605 1 80.62 279 ARG A O 1
ATOM 2116 N N . GLY A 1 280 ? -10.078 34.562 3.717 1 79.44 280 GLY A N 1
ATOM 2117 C CA . GLY A 1 280 ? -9.992 33.812 4.961 1 79.44 280 GLY A CA 1
ATOM 2118 C C . GLY A 1 280 ? -11.203 32.969 5.215 1 79.44 280 GLY A C 1
ATOM 2119 O O . GLY A 1 280 ? -11.25 32.219 6.207 1 79.44 280 GLY A O 1
ATOM 2120 N N . VAL A 1 281 ? -12.164 33 4.316 1 87 281 VAL A N 1
ATOM 2121 C CA . VAL A 1 281 ? -13.391 32.25 4.516 1 87 281 VAL A CA 1
ATOM 2122 C C . VAL A 1 281 ? -13.438 31.062 3.547 1 87 281 VAL A C 1
ATOM 2124 O O . VAL A 1 281 ? -13.266 31.234 2.338 1 87 281 VAL A O 1
ATOM 2127 N N . GLN A 1 282 ? -13.656 29.922 4.094 1 92.69 282 GLN A N 1
ATOM 2128 C CA . GLN A 1 282 ? -13.805 28.719 3.271 1 92.69 282 GLN A CA 1
ATOM 2129 C C . GLN A 1 282 ? -15.273 28.438 2.961 1 92.69 282 GLN A C 1
ATOM 2131 O O . GLN A 1 282 ? -16.141 28.656 3.807 1 92.69 282 GLN A O 1
ATOM 2136 N N . SER A 1 283 ? -15.562 28.047 1.747 1 94.19 283 SER A N 1
ATOM 2137 C CA . SER A 1 283 ? -16.906 27.672 1.308 1 94.19 283 SER A CA 1
ATOM 2138 C C . SER A 1 283 ? -16.859 26.625 0.206 1 94.19 283 SER A C 1
ATOM 2140 O O . SER A 1 283 ? -15.836 26.469 -0.472 1 94.19 283 SER A O 1
ATOM 2142 N N . CYS A 1 284 ? -17.938 25.891 0.097 1 96 284 CYS A N 1
ATOM 2143 C CA . CYS A 1 284 ? -18.031 24.875 -0.933 1 96 284 CYS A CA 1
ATOM 2144 C C . CYS A 1 284 ? -17.859 25.469 -2.322 1 96 284 CYS A C 1
ATOM 2146 O O . CYS A 1 284 ? -17.203 24.891 -3.188 1 96 284 CYS A O 1
ATOM 2148 N N . ALA A 1 285 ? -18.5 26.641 -2.496 1 96.31 285 ALA A N 1
ATOM 2149 C CA . ALA A 1 285 ? -18.438 27.312 -3.791 1 96.31 285 ALA A CA 1
ATOM 2150 C C . ALA A 1 285 ? -17 27.688 -4.145 1 96.31 285 ALA A C 1
ATOM 2152 O O . ALA A 1 285 ? -16.547 27.469 -5.273 1 96.31 285 ALA A O 1
ATOM 2153 N N . THR A 1 286 ? -16.297 28.266 -3.213 1 96.56 286 THR A N 1
ATOM 2154 C CA . THR A 1 286 ? -14.906 28.656 -3.432 1 96.56 286 THR A CA 1
ATOM 2155 C C . THR A 1 286 ? -14.031 27.422 -3.668 1 96.56 286 THR A C 1
ATOM 2157 O O . THR A 1 286 ? -13.172 27.438 -4.551 1 96.56 286 THR A O 1
ATOM 2160 N N . LEU A 1 287 ? -14.203 26.375 -2.883 1 98 287 LEU A N 1
ATOM 2161 C CA . LEU A 1 287 ? -13.445 25.141 -3.049 1 98 287 LEU A CA 1
ATOM 2162 C C . LEU A 1 287 ? -13.664 24.547 -4.438 1 98 287 LEU A C 1
ATOM 2164 O O . LEU A 1 287 ? -12.703 24.188 -5.117 1 98 287 LEU A O 1
ATOM 2168 N N . LYS A 1 288 ? -14.914 24.453 -4.84 1 98.12 288 LYS A N 1
ATOM 2169 C CA . LYS A 1 288 ? -15.227 23.938 -6.164 1 98.12 288 LYS A CA 1
ATOM 2170 C C . LYS A 1 288 ? -14.516 24.719 -7.254 1 98.12 288 LYS A C 1
ATOM 2172 O O . LYS A 1 288 ? -13.914 24.141 -8.164 1 98.12 288 LYS A O 1
ATOM 2177 N N . ARG A 1 289 ? -14.617 26.031 -7.164 1 97.69 289 ARG A N 1
ATOM 2178 C CA . ARG A 1 289 ? -13.977 26.906 -8.125 1 97.69 289 ARG A CA 1
ATOM 2179 C C . ARG A 1 289 ? -12.477 26.641 -8.195 1 97.69 289 ARG A C 1
ATOM 2181 O O . ARG A 1 289 ? -11.914 26.484 -9.281 1 97.69 289 ARG A O 1
ATOM 2188 N N . ASP A 1 290 ? -11.836 26.594 -7.043 1 97.81 290 ASP A N 1
ATOM 2189 C CA . ASP A 1 290 ? -10.391 26.453 -6.988 1 97.81 290 ASP A CA 1
ATOM 2190 C C . ASP A 1 290 ? -9.961 25.062 -7.469 1 97.81 290 ASP A C 1
ATOM 2192 O O . ASP A 1 290 ? -8.938 24.922 -8.133 1 97.81 290 ASP A O 1
ATOM 2196 N N . LEU A 1 291 ? -10.695 23.969 -7.164 1 97.88 291 LEU A N 1
ATOM 2197 C CA . LEU A 1 291 ? -10.383 22.625 -7.621 1 97.88 291 LEU A CA 1
ATOM 2198 C C . LEU A 1 291 ? -10.523 22.516 -9.133 1 97.88 291 LEU A C 1
ATOM 2200 O O . LEU A 1 291 ? -9.781 21.766 -9.781 1 97.88 291 LEU A O 1
ATOM 2204 N N . ASP A 1 292 ? -11.492 23.25 -9.711 1 97.56 292 ASP A N 1
ATOM 2205 C CA . ASP A 1 292 ? -11.711 23.25 -11.156 1 97.56 292 ASP A CA 1
ATOM 2206 C C . ASP A 1 292 ? -10.625 24.031 -11.875 1 97.56 292 ASP A C 1
ATOM 2208 O O . ASP A 1 292 ? -10.305 23.75 -13.031 1 97.56 292 ASP A O 1
ATOM 2212 N N . SER A 1 293 ? -10.094 25.016 -11.219 1 96.75 293 SER A N 1
ATOM 2213 C CA . SER A 1 293 ? -9.195 25.953 -11.891 1 96.75 293 SER A CA 1
ATOM 2214 C C . SER A 1 293 ? -7.738 25.531 -11.719 1 96.75 293 SER A C 1
ATOM 2216 O O . SER A 1 293 ? -6.891 25.859 -12.555 1 96.75 293 SER A O 1
ATOM 2218 N N . PHE A 1 294 ? -7.402 24.891 -10.68 1 96.81 294 PHE A N 1
ATOM 2219 C CA . PHE A 1 294 ? -6.02 24.516 -10.391 1 96.81 294 PHE A CA 1
ATOM 2220 C C . PHE A 1 294 ? -5.637 23.234 -11.125 1 96.81 294 PHE A C 1
ATOM 2222 O O . PHE A 1 294 ? -6.41 22.281 -11.156 1 96.81 294 PHE A O 1
ATOM 2229 N N . ASP A 1 295 ? -4.43 23.203 -11.711 1 96.5 295 ASP A N 1
ATOM 2230 C CA . ASP A 1 295 ? -3.969 22.047 -12.477 1 96.5 295 ASP A CA 1
ATOM 2231 C C . ASP A 1 295 ? -3.168 21.094 -11.594 1 96.5 295 ASP A C 1
ATOM 2233 O O . ASP A 1 295 ? -1.941 21.172 -11.523 1 96.5 295 ASP A O 1
ATOM 2237 N N . PHE A 1 296 ? -3.738 20.094 -11.023 1 96.62 296 PHE A N 1
ATOM 2238 C CA . PHE A 1 296 ? -3.104 19.141 -10.125 1 96.62 296 PHE A CA 1
ATOM 2239 C C . PHE A 1 296 ? -2.225 18.156 -10.898 1 96.62 296 PHE A C 1
ATOM 2241 O O . PHE A 1 296 ? -1.396 17.469 -10.312 1 96.62 296 PHE A O 1
ATOM 2248 N N . SER A 1 297 ? -2.34 18.031 -12.227 1 93.25 297 SER A N 1
ATOM 2249 C CA . SER A 1 297 ? -1.576 17.094 -13.031 1 93.25 297 SER A CA 1
ATOM 2250 C C . SER A 1 297 ? -0.111 17.516 -13.125 1 93.25 297 SER A C 1
ATOM 2252 O O . SER A 1 297 ? 0.736 16.719 -13.555 1 93.25 297 SER A O 1
ATOM 2254 N N . GLN A 1 298 ? 0.192 18.688 -12.68 1 93.19 298 GLN A N 1
ATOM 2255 C CA . GLN A 1 298 ? 1.553 19.203 -12.758 1 93.19 298 GLN A CA 1
ATOM 2256 C C . GLN A 1 298 ? 2.473 18.5 -11.773 1 93.19 298 GLN A C 1
ATOM 2258 O O . GLN A 1 298 ? 3.697 18.609 -11.859 1 93.19 298 GLN A O 1
ATOM 2263 N N . PHE A 1 299 ? 1.955 17.844 -10.867 1 94.88 299 PHE A N 1
ATOM 2264 C CA . PHE A 1 299 ? 2.74 17.094 -9.898 1 94.88 299 PHE A CA 1
ATOM 2265 C C . PHE A 1 299 ? 3.072 15.695 -10.422 1 94.88 299 PHE A C 1
ATOM 2267 O O . PHE A 1 299 ? 2.408 14.719 -10.07 1 94.88 299 PHE A O 1
ATOM 2274 N N . THR A 1 300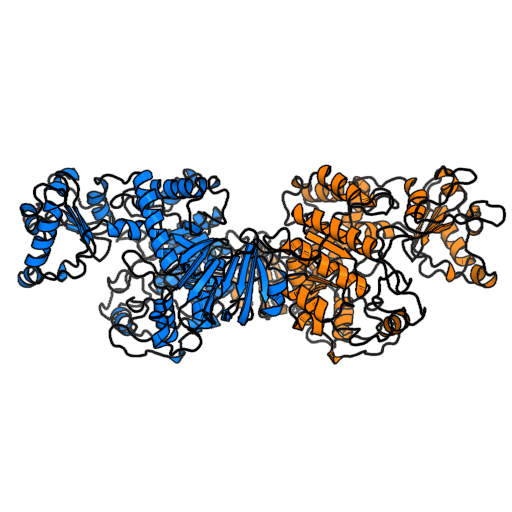 ? 4.148 15.523 -11.172 1 90.81 300 THR A N 1
ATOM 2275 C CA . THR A 1 300 ? 4.457 14.312 -11.922 1 90.81 300 THR A CA 1
ATOM 2276 C C . THR A 1 300 ? 5.27 13.336 -11.078 1 90.81 300 THR A C 1
ATOM 2278 O O . THR A 1 300 ? 5.137 12.117 -11.219 1 90.81 300 THR A O 1
ATOM 2281 N N . ASP A 1 301 ? 6.176 13.844 -10.266 1 94.69 301 ASP A N 1
ATOM 2282 C CA . ASP A 1 301 ? 6.914 13.016 -9.312 1 94.69 301 ASP A CA 1
ATOM 2283 C C . ASP A 1 301 ? 6.387 13.211 -7.895 1 94.69 301 ASP A C 1
ATOM 2285 O O . ASP A 1 301 ? 6.938 14 -7.125 1 94.69 301 ASP A O 1
ATOM 2289 N N . ARG A 1 302 ? 5.453 12.422 -7.492 1 94.81 302 ARG A N 1
ATOM 2290 C CA . ARG A 1 302 ? 4.707 12.609 -6.25 1 94.81 302 ARG A CA 1
ATOM 2291 C C . ARG A 1 302 ? 5.488 12.07 -5.059 1 94.81 302 ARG A C 1
ATOM 2293 O O . ARG A 1 302 ? 5.074 12.242 -3.91 1 94.81 302 ARG A O 1
ATOM 2300 N N . ASP A 1 303 ? 6.582 11.492 -5.285 1 95.06 303 ASP A N 1
ATOM 2301 C CA . ASP A 1 303 ? 7.43 11.062 -4.176 1 95.06 303 ASP A CA 1
ATOM 2302 C C . ASP A 1 303 ? 8.195 12.234 -3.58 1 95.06 303 ASP A C 1
ATOM 2304 O O . ASP A 1 303 ? 8.594 12.203 -2.412 1 95.06 303 ASP A O 1
ATOM 2308 N N . TRP A 1 304 ? 8.414 13.234 -4.445 1 97.56 304 TRP A N 1
ATOM 2309 C CA . TRP A 1 304 ? 9.164 14.398 -3.977 1 97.56 304 TRP A CA 1
ATOM 2310 C C . TRP A 1 304 ? 8.227 15.555 -3.648 1 97.56 304 TRP A C 1
ATOM 2312 O O . TRP A 1 304 ? 8.438 16.281 -2.672 1 97.56 304 TRP A O 1
ATOM 2322 N N . LEU A 1 305 ? 7.234 15.758 -4.531 1 98.38 305 LEU A N 1
ATOM 2323 C CA . LEU A 1 305 ? 6.297 16.859 -4.363 1 98.38 305 LEU A CA 1
ATOM 2324 C C . LEU A 1 305 ? 4.883 16.438 -4.746 1 98.38 305 LEU A C 1
ATOM 2326 O O . LEU A 1 305 ? 4.633 16.078 -5.895 1 98.38 305 LEU A O 1
ATOM 2330 N N . ASP A 1 306 ? 3.99 16.5 -3.742 1 97.62 306 ASP A N 1
ATOM 2331 C CA . ASP A 1 306 ? 2.609 16.078 -3.955 1 97.62 306 ASP A CA 1
ATOM 2332 C C . ASP A 1 306 ? 1.626 17.141 -3.467 1 97.62 306 ASP A C 1
ATOM 2334 O O . ASP A 1 306 ? 1.993 18.016 -2.686 1 97.62 306 ASP A O 1
ATOM 2338 N N . CYS A 1 307 ? 0.453 17.172 -4.02 1 98 307 CYS A N 1
ATOM 2339 C CA . CYS A 1 307 ? -0.609 18.094 -3.654 1 98 307 CYS A CA 1
ATOM 2340 C C . CYS A 1 307 ? -1.979 17.438 -3.791 1 98 307 CYS A C 1
ATOM 2342 O O . CYS A 1 307 ? -2.812 17.891 -4.578 1 98 307 CYS A O 1
ATOM 2344 N N . ARG A 1 308 ? -2.238 16.453 -2.959 1 96.62 308 ARG A N 1
ATOM 2345 C CA . ARG A 1 308 ? -3.469 15.688 -3.107 1 96.62 308 ARG A CA 1
ATOM 2346 C C . ARG A 1 308 ? -4.305 15.734 -1.831 1 96.62 308 ARG A C 1
ATOM 2348 O O . ARG A 1 308 ? -5.191 14.906 -1.632 1 96.62 308 ARG A O 1
ATOM 2355 N N . THR A 1 309 ? -4.039 16.625 -0.954 1 98.62 309 THR A N 1
ATOM 2356 C CA . THR A 1 309 ? -4.781 16.828 0.285 1 98.62 309 THR A CA 1
ATOM 2357 C C . THR A 1 309 ? -5.477 18.188 0.284 1 98.62 309 THR A C 1
ATOM 2359 O O . THR A 1 309 ? -4.902 19.172 -0.164 1 98.62 309 THR A O 1
ATOM 2362 N N . ILE A 1 310 ? -6.703 18.234 0.701 1 98.81 310 ILE A N 1
ATOM 2363 C CA . ILE A 1 310 ? -7.422 19.484 0.896 1 98.81 310 ILE A CA 1
ATOM 2364 C C . ILE A 1 310 ? -7.465 19.828 2.383 1 98.81 310 ILE A C 1
ATOM 2366 O O . ILE A 1 310 ? -7.84 18.984 3.209 1 98.81 310 ILE A O 1
ATOM 2370 N N . LYS A 1 311 ? -7.078 21 2.668 1 98.56 311 LYS A N 1
ATOM 2371 C CA . LYS A 1 311 ? -7.102 21.484 4.051 1 98.56 311 LYS A CA 1
ATOM 2372 C C . LYS A 1 311 ? -8.398 22.219 4.352 1 98.56 311 LYS A C 1
ATOM 2374 O O . LYS A 1 311 ? -8.805 23.109 3.6 1 98.56 311 LYS A O 1
ATOM 2379 N N . LEU A 1 312 ? -9.055 21.875 5.465 1 98 312 LEU A N 1
ATOM 2380 C CA . LEU A 1 312 ? -10.227 22.578 5.969 1 98 312 LEU A CA 1
ATOM 2381 C C . LEU A 1 312 ? -10.055 22.938 7.441 1 98 312 LEU A C 1
ATOM 2383 O O . LEU A 1 312 ? -9.359 22.234 8.18 1 98 312 LEU A O 1
ATOM 2387 N N . PHE A 1 313 ? -10.648 24.031 7.844 1 94.44 313 PHE A N 1
ATOM 2388 C CA . PHE A 1 313 ? -10.742 24.422 9.242 1 94.44 313 PHE A CA 1
ATOM 2389 C C . PHE A 1 313 ? -12.164 24.25 9.758 1 94.44 313 PHE A C 1
ATOM 2391 O O . PHE A 1 313 ? -13.094 24.891 9.25 1 94.44 313 PHE A O 1
ATOM 2398 N N . CYS A 1 314 ? -12.289 23.469 10.766 1 95.94 314 CYS A N 1
ATOM 2399 C CA . CYS A 1 314 ? -13.609 23.281 11.344 1 95.94 314 CYS A CA 1
ATOM 2400 C C . CYS A 1 314 ? -13.852 24.266 12.484 1 95.94 314 CYS A C 1
ATOM 2402 O O . CYS A 1 314 ? -14.969 24.75 12.648 1 95.94 314 CYS A O 1
ATOM 2404 N N . ASP A 1 315 ? -12.844 24.438 13.266 1 92.25 315 ASP A N 1
ATOM 2405 C CA . ASP A 1 315 ? -12.977 25.328 14.422 1 92.25 315 ASP A CA 1
ATOM 2406 C C . ASP A 1 315 ? -11.641 25.969 14.773 1 92.25 315 ASP A C 1
ATOM 2408 O O . ASP A 1 315 ? -10.75 26.062 13.922 1 92.25 315 ASP A O 1
ATOM 2412 N N . GLY A 1 316 ? -11.625 26.641 15.969 1 85.19 316 GLY A N 1
ATOM 2413 C CA . GLY A 1 316 ? -10.414 27.281 16.453 1 85.19 316 GLY A CA 1
ATOM 2414 C C . GLY A 1 316 ? -9.734 26.5 17.562 1 85.19 316 GLY A C 1
ATOM 2415 O O . GLY A 1 316 ? -9.5 25.297 17.438 1 85.19 316 GLY A O 1
ATOM 2416 N N . VAL A 1 317 ? -9.312 27.25 18.625 1 79.38 317 VAL A N 1
ATOM 2417 C CA . VAL A 1 317 ? -8.57 26.641 19.734 1 79.38 317 VAL A CA 1
ATOM 2418 C C . VAL A 1 317 ? -9.25 26.969 21.062 1 79.38 317 VAL A C 1
ATOM 2420 O O . VAL A 1 317 ? -9.953 27.984 21.172 1 79.38 317 VAL A O 1
ATOM 2423 N N . PRO A 1 318 ? -9.055 26.188 22.078 1 78.88 318 PRO A N 1
ATOM 2424 C CA . PRO A 1 318 ? -9.727 26.391 23.359 1 78.88 318 PRO A CA 1
ATOM 2425 C C . PRO A 1 318 ? -9.32 27.703 24.031 1 78.88 318 PRO A C 1
ATOM 2427 O O . PRO A 1 318 ? -10.156 28.359 24.672 1 78.88 318 PRO A O 1
ATOM 2430 N N . THR A 1 319 ? -8.086 28.078 23.922 1 72 319 THR A N 1
ATOM 2431 C CA . THR A 1 319 ? -7.57 29.219 24.672 1 72 319 THR A CA 1
ATOM 2432 C C . THR A 1 319 ? -8.289 30.5 24.25 1 72 319 THR A C 1
ATOM 2434 O O . THR A 1 319 ? -8.391 31.438 25.047 1 72 319 THR A O 1
ATOM 2437 N N . SER A 1 320 ? -8.812 30.547 23.062 1 72.88 320 SER A N 1
ATOM 2438 C CA . SER A 1 320 ? -9.555 31.703 22.578 1 72.88 320 SER A CA 1
ATOM 2439 C C . SER A 1 320 ? -11.055 31.422 22.547 1 72.88 320 SER A C 1
ATOM 2441 O O . SER A 1 320 ? -11.828 32.188 21.969 1 72.88 320 SER A O 1
ATOM 2443 N N . HIS A 1 321 ? -11.461 30.344 23.109 1 82.44 321 HIS A N 1
ATOM 2444 C CA . HIS A 1 321 ? -12.859 29.906 23.188 1 82.44 321 HIS A CA 1
ATOM 2445 C C . HIS A 1 321 ? -13.469 29.781 21.797 1 82.44 321 HIS A C 1
ATOM 2447 O O . HIS A 1 321 ? -14.625 30.156 21.594 1 82.44 321 HIS A O 1
ATOM 2453 N N . THR A 1 322 ? -12.625 29.375 20.812 1 82.44 322 THR A N 1
ATOM 2454 C CA . THR A 1 322 ? -13.133 29.234 19.453 1 82.44 322 THR A CA 1
ATOM 2455 C C . THR A 1 322 ? -13.164 27.766 19.031 1 82.44 322 THR A C 1
ATOM 2457 O O . THR A 1 322 ? -13.633 27.438 17.938 1 82.44 322 THR A O 1
ATOM 2460 N N . ALA A 1 323 ? -12.648 26.906 19.891 1 87.88 323 ALA A N 1
ATOM 2461 C CA . ALA A 1 323 ? -12.867 25.484 19.656 1 87.88 323 ALA A CA 1
ATOM 2462 C C . ALA A 1 323 ? -14.344 25.125 19.828 1 87.88 323 ALA A C 1
ATOM 2464 O O . ALA A 1 323 ? -15.016 25.656 20.734 1 87.88 323 ALA A O 1
ATOM 2465 N N . TRP A 1 324 ? -14.867 24.312 18.969 1 92.38 324 TRP A N 1
ATOM 2466 C CA . TRP A 1 324 ? -16.266 23.906 19 1 92.38 324 TRP A CA 1
ATOM 2467 C C . TRP A 1 324 ? -16.453 22.703 19.938 1 92.38 324 TRP A C 1
ATOM 2469 O O . TRP A 1 324 ? -16 21.609 19.641 1 92.38 324 TRP A O 1
ATOM 2479 N N . MET A 1 325 ? -17.219 22.938 21.062 1 90.75 325 MET A N 1
ATOM 2480 C CA . MET A 1 325 ? -17.25 21.969 22.156 1 90.75 325 MET A CA 1
ATOM 2481 C C . MET A 1 325 ? -18.656 21.375 22.312 1 90.75 325 MET A C 1
ATOM 2483 O O . MET A 1 325 ? -19.656 22.047 22.016 1 90.75 325 MET A O 1
ATOM 2487 N N . ASN A 1 326 ? -18.703 20.109 22.859 1 90.62 326 ASN A N 1
ATOM 2488 C CA . ASN A 1 326 ? -19.984 19.469 23.203 1 90.62 326 ASN A CA 1
ATOM 2489 C C . ASN A 1 326 ? -20.562 20.062 24.484 1 90.62 326 ASN A C 1
ATOM 2491 O O . ASN A 1 326 ? -21.797 20.141 24.625 1 90.62 326 ASN A O 1
ATOM 2495 N N . GLN A 1 327 ? -19.719 20.469 25.375 1 89.12 327 GLN A N 1
ATOM 2496 C CA . GLN A 1 327 ? -20.125 21.047 26.656 1 89.12 327 GLN A CA 1
ATOM 2497 C C . GLN A 1 327 ? -19.625 22.484 26.797 1 89.12 327 GLN A C 1
ATOM 2499 O O . GLN A 1 327 ? -18.734 22.906 26.047 1 89.12 327 GLN A O 1
ATOM 2504 N N . ASP A 1 328 ? -20.141 23.141 27.797 1 91.38 328 ASP A N 1
ATOM 2505 C CA . ASP A 1 328 ? -19.734 24.531 28.047 1 91.38 328 ASP A CA 1
ATOM 2506 C C . ASP A 1 328 ? -18.25 24.609 28.438 1 91.38 328 ASP A C 1
ATOM 2508 O O . ASP A 1 328 ? -17.719 23.688 29.078 1 91.38 328 ASP A O 1
ATOM 2512 N N . TYR A 1 329 ? -17.672 25.688 27.938 1 88 329 TYR A N 1
ATOM 2513 C CA . TYR A 1 329 ? -16.359 25.984 28.484 1 88 329 TYR A CA 1
ATOM 2514 C C . TYR A 1 329 ? -16.406 26.109 30 1 88 329 TYR A C 1
ATOM 2516 O O . TYR A 1 329 ? -17.359 26.672 30.547 1 88 329 TYR A O 1
ATOM 2524 N N . ALA A 1 330 ? -15.414 25.516 30.609 1 85.12 330 ALA A N 1
ATOM 2525 C CA . ALA A 1 330 ? -15.383 25.516 32.062 1 85.12 330 ALA A CA 1
ATOM 2526 C C . ALA A 1 330 ? -15.297 26.938 32.594 1 85.12 330 ALA A C 1
ATOM 2528 O O . ALA A 1 330 ? -15.875 27.25 33.656 1 85.12 330 ALA A O 1
ATOM 2529 N N . ASP A 1 331 ? -14.602 27.812 31.969 1 83.44 331 ASP A N 1
ATOM 2530 C CA . ASP A 1 331 ? -14.391 29.188 32.438 1 83.44 331 ASP A CA 1
ATOM 2531 C C . ASP A 1 331 ? -15.375 30.141 31.797 1 83.44 331 ASP A C 1
ATOM 2533 O O . ASP A 1 331 ? -15.273 31.359 31.984 1 83.44 331 ASP A O 1
ATOM 2537 N N . ARG A 1 332 ? -16.234 29.734 30.984 1 91 332 ARG A N 1
ATOM 2538 C CA . ARG A 1 332 ? -17.25 30.531 30.328 1 91 332 ARG A CA 1
ATOM 2539 C C . ARG A 1 332 ? -18.562 29.75 30.188 1 91 332 ARG A C 1
ATOM 2541 O O . ARG A 1 332 ? -18.953 29.391 29.078 1 91 332 ARG A O 1
ATOM 2548 N N . PRO A 1 333 ? -19.203 29.547 31.375 1 90.44 333 PRO A N 1
ATOM 2549 C CA . PRO A 1 333 ? -20.453 28.781 31.344 1 90.44 333 PRO A CA 1
ATOM 2550 C C . PRO A 1 333 ? -21.469 29.359 30.359 1 90.44 333 PRO A C 1
ATOM 2552 O O . PRO A 1 333 ? -21.609 30.578 30.25 1 90.44 333 PRO A O 1
ATOM 2555 N N . GLY A 1 334 ? -22.125 28.5 29.641 1 92.19 334 GLY A N 1
ATOM 2556 C CA . GLY A 1 334 ? -23.141 28.891 28.672 1 92.19 334 GLY A CA 1
ATOM 2557 C C . GLY A 1 334 ? -22.594 29.078 27.281 1 92.19 334 GLY A C 1
ATOM 2558 O O . GLY A 1 334 ? -23.328 29.406 26.344 1 92.19 334 GLY A O 1
ATOM 2559 N N . TYR A 1 335 ? -21.375 28.891 27.156 1 91.44 335 TYR A N 1
ATOM 2560 C CA . TYR A 1 335 ? -20.75 29.078 25.844 1 91.44 335 TYR A CA 1
ATOM 2561 C C . TYR A 1 335 ? -19.969 27.828 25.438 1 91.44 335 TYR A C 1
ATOM 2563 O O . TYR A 1 335 ? -19.203 27.281 26.234 1 91.44 335 TYR A O 1
ATOM 2571 N N . ARG A 1 336 ? -20.125 27.359 24.172 1 92.56 336 ARG A N 1
ATOM 2572 C CA . ARG A 1 336 ? -19.547 26.094 23.734 1 92.56 336 ARG A CA 1
ATOM 2573 C C . ARG A 1 336 ? -18.703 26.297 22.469 1 92.56 336 ARG A C 1
ATOM 2575 O O . ARG A 1 336 ? -18.266 25.328 21.844 1 92.56 336 ARG A O 1
ATOM 2582 N N . GLY A 1 337 ? -18.422 27.562 22.156 1 89.75 337 GLY A N 1
ATOM 2583 C CA . GLY A 1 337 ? -17.734 27.797 20.891 1 89.75 337 GLY A CA 1
ATOM 2584 C C . GLY A 1 337 ? -18.594 27.484 19.672 1 89.75 337 GLY A C 1
ATOM 2585 O O . GLY A 1 337 ? -19.812 27.266 19.812 1 89.75 337 GLY A O 1
ATOM 2586 N N . ARG A 1 338 ? -18 27.547 18.438 1 90.62 338 ARG A N 1
ATOM 2587 C CA . ARG A 1 338 ? -18.719 27.281 17.188 1 90.62 338 ARG A CA 1
ATOM 2588 C C . ARG A 1 338 ? -17.75 26.906 16.078 1 90.62 338 ARG A C 1
ATOM 2590 O O . ARG A 1 338 ? -16.531 27.078 16.203 1 90.62 338 ARG A O 1
ATOM 2597 N N . SER A 1 339 ? -18.328 26.406 15.016 1 93.25 339 SER A N 1
ATOM 2598 C CA . SER A 1 339 ? -17.562 26.188 13.797 1 93.25 339 SER A CA 1
ATOM 2599 C C . SER A 1 339 ? -17.266 27.5 13.078 1 93.25 339 SER A C 1
ATOM 2601 O O . SER A 1 339 ? -17.969 28.484 13.266 1 93.25 339 SER A O 1
ATOM 2603 N N . VAL A 1 340 ? -16.203 27.453 12.305 1 86.62 340 VAL A N 1
ATOM 2604 C CA . VAL A 1 340 ? -15.859 28.656 11.531 1 86.62 340 VAL A CA 1
ATOM 2605 C C . VAL A 1 340 ? -16.812 28.781 10.344 1 86.62 340 VAL A C 1
ATOM 2607 O O . VAL A 1 340 ? -16.844 29.812 9.68 1 86.62 340 VAL A O 1
ATOM 2610 N N . PHE A 1 341 ? -17.641 27.781 10.094 1 86.69 341 PHE A N 1
ATOM 2611 C CA . PHE A 1 341 ? -18.516 27.766 8.922 1 86.69 341 PHE A CA 1
ATOM 2612 C C . PHE A 1 341 ? -19.859 28.406 9.258 1 86.69 341 PHE A C 1
ATOM 2614 O O . PHE A 1 341 ? -20.359 28.281 10.383 1 86.69 341 PHE A O 1
ATOM 2621 N N . GLY A 1 342 ? -20.641 29.047 8.18 1 76.88 342 GLY A N 1
ATOM 2622 C CA . GLY A 1 342 ? -22.016 29.547 8.227 1 76.88 342 GLY A CA 1
ATOM 2623 C C . GLY A 1 342 ? -22.125 30.938 8.82 1 76.88 342 GLY A C 1
ATOM 2624 O O . GLY A 1 342 ? -23.172 31.578 8.68 1 76.88 342 GLY A O 1
ATOM 2625 N N . GLY A 1 343 ? -21.062 31.594 9.406 1 74.88 343 GLY A N 1
ATOM 2626 C CA . GLY A 1 343 ? -21.141 32.938 9.969 1 74.88 343 GLY A CA 1
ATOM 2627 C C . GLY A 1 343 ? -21.688 32.969 11.383 1 74.88 343 GLY A C 1
ATOM 2628 O O . GLY A 1 343 ? -22.062 31.906 11.922 1 74.88 343 GLY A O 1
ATOM 2629 N N . PRO A 1 344 ? -21.828 34.031 11.984 1 75.75 344 PRO A N 1
ATOM 2630 C CA . PRO A 1 344 ? -22.188 34.156 13.398 1 75.75 344 PRO A CA 1
ATOM 2631 C C . PRO A 1 344 ? -23.625 33.781 13.68 1 75.75 344 PRO A C 1
ATOM 2633 O O . PRO A 1 344 ? -23.953 33.375 14.797 1 75.75 344 PRO A O 1
ATOM 2636 N N . GLU A 1 345 ? -24.5 33.875 12.641 1 82.94 345 GLU A N 1
ATOM 2637 C CA . GLU A 1 345 ? -25.922 33.625 12.867 1 82.94 345 GLU A CA 1
ATOM 2638 C C . GLU A 1 345 ? -26.281 32.188 12.445 1 82.94 345 GLU A C 1
ATOM 2640 O O . GLU A 1 345 ? -27.438 31.781 12.578 1 82.94 345 GLU A O 1
ATOM 2645 N N . ALA A 1 346 ? -25.328 31.484 12.078 1 88.69 346 ALA A N 1
ATOM 2646 C CA . ALA A 1 346 ? -25.609 30.141 11.562 1 88.69 346 ALA A CA 1
ATOM 2647 C C . ALA A 1 346 ? -26.016 29.203 12.695 1 88.69 346 ALA A C 1
ATOM 2649 O O . ALA A 1 346 ? -25.422 29.234 13.773 1 88.69 346 ALA A O 1
ATOM 2650 N N . THR A 1 347 ? -27.078 28.438 12.438 1 93 347 THR A N 1
ATOM 2651 C CA . THR A 1 347 ? -27.453 27.391 13.383 1 93 347 THR A CA 1
ATOM 2652 C C . THR A 1 347 ? -26.406 26.297 13.422 1 93 347 THR A C 1
ATOM 2654 O O . THR A 1 347 ? -25.547 26.219 12.539 1 93 347 THR A O 1
ATOM 2657 N N . GLU A 1 348 ? -26.375 25.531 14.469 1 92.69 348 GLU A N 1
ATOM 2658 C CA . GLU A 1 348 ? -25.453 24.406 14.57 1 92.69 348 GLU A CA 1
ATOM 2659 C C . GLU A 1 348 ? -25.609 23.469 13.383 1 92.69 348 GLU A C 1
ATOM 2661 O O . GLU A 1 348 ? -24.609 22.984 12.836 1 92.69 348 GLU A O 1
ATOM 2666 N N . GLU A 1 349 ? -26.844 23.281 13.016 1 94.19 349 GLU A N 1
ATOM 2667 C CA . GLU A 1 349 ? -27.125 22.406 11.883 1 94.19 349 GLU A CA 1
ATOM 2668 C C . GLU A 1 349 ? -26.5 22.938 10.602 1 94.19 349 GLU A C 1
ATOM 2670 O O . GLU A 1 349 ? -25.938 22.188 9.812 1 94.19 349 GLU A O 1
ATOM 2675 N N . ALA A 1 350 ? -26.625 24.172 10.461 1 94.06 350 ALA A N 1
ATOM 2676 C CA . ALA A 1 350 ? -26.062 24.797 9.266 1 94.06 350 ALA A CA 1
ATOM 2677 C C . ALA A 1 350 ? -24.531 24.719 9.266 1 94.06 350 ALA A C 1
ATOM 2679 O O . ALA A 1 350 ? -23.922 24.547 8.211 1 94.06 350 ALA A O 1
ATOM 2680 N N . GLN A 1 351 ? -23.938 24.859 10.422 1 93.75 351 GLN A N 1
ATOM 2681 C CA . GLN A 1 351 ? -22.484 24.734 10.57 1 93.75 351 GLN A CA 1
ATOM 2682 C C . GLN A 1 351 ? -22.016 23.344 10.203 1 93.75 351 GLN A C 1
ATOM 2684 O O . GLN A 1 351 ? -21.062 23.188 9.445 1 93.75 351 GLN A O 1
ATOM 2689 N N . VAL A 1 352 ? -22.703 22.344 10.703 1 95.94 352 VAL A N 1
ATOM 2690 C CA . VAL A 1 352 ? -22.391 20.953 10.414 1 95.94 352 VAL A CA 1
ATOM 2691 C C . VAL A 1 352 ? -22.531 20.688 8.914 1 95.94 352 VAL A C 1
ATOM 2693 O O . VAL A 1 352 ? -21.641 20.078 8.297 1 95.94 352 VAL A O 1
ATOM 2696 N N . GLU A 1 353 ? -23.562 21.141 8.344 1 95.56 353 GLU A N 1
ATOM 2697 C CA . GLU A 1 353 ? -23.859 20.906 6.934 1 95.56 353 GLU A CA 1
ATOM 2698 C C . GLU A 1 353 ? -22.797 21.516 6.035 1 95.56 353 GLU A C 1
ATOM 2700 O O . GLU A 1 353 ? -22.406 20.922 5.023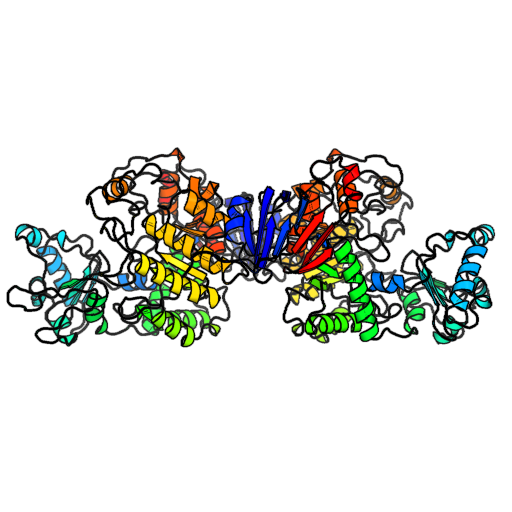 1 95.56 353 GLU A O 1
ATOM 2705 N N . ALA A 1 354 ? -22.375 22.672 6.406 1 94.94 354 ALA A N 1
ATOM 2706 C CA . ALA A 1 354 ? -21.375 23.344 5.605 1 94.94 354 ALA A CA 1
ATOM 2707 C C . ALA A 1 354 ? -20.078 22.531 5.555 1 94.94 354 ALA A C 1
ATOM 2709 O O . ALA A 1 354 ? -19.5 22.344 4.48 1 94.94 354 ALA A O 1
ATOM 2710 N N . LEU A 1 355 ? -19.625 22.078 6.68 1 96.5 355 LEU A N 1
ATOM 2711 C CA . LEU A 1 355 ? -18.422 21.25 6.727 1 96.5 355 LEU A CA 1
ATOM 2712 C C . LEU A 1 355 ? -18.625 19.953 5.941 1 96.5 355 LEU A C 1
ATOM 2714 O O . LEU A 1 355 ? -17.75 19.547 5.172 1 96.5 355 LEU A O 1
ATOM 2718 N N . GLN A 1 356 ? -19.719 19.344 6.145 1 96.81 356 GLN A N 1
ATOM 2719 C CA . GLN A 1 356 ? -20.031 18.078 5.488 1 96.81 356 GLN A CA 1
ATOM 2720 C C . GLN A 1 356 ? -20 18.219 3.971 1 96.81 356 GLN A C 1
ATOM 2722 O O . GLN A 1 356 ? -19.469 17.359 3.271 1 96.81 356 GLN A O 1
ATOM 2727 N N . GLN A 1 357 ? -20.562 19.281 3.48 1 97.19 357 GLN A N 1
ATOM 2728 C CA . GLN A 1 357 ? -20.609 19.516 2.039 1 97.19 357 GLN A CA 1
ATOM 2729 C C . GLN A 1 357 ? -19.219 19.672 1.465 1 97.19 357 GLN A C 1
ATOM 2731 O O . GLN A 1 357 ? -18.922 19.188 0.373 1 97.19 357 GLN A O 1
ATOM 2736 N N . MET A 1 358 ? -18.406 20.328 2.16 1 97.88 358 MET A N 1
ATOM 2737 C CA . MET A 1 358 ? -17.031 20.547 1.69 1 97.88 358 MET A CA 1
ATOM 2738 C C . MET A 1 358 ? -16.25 19.234 1.679 1 97.88 358 MET A C 1
ATOM 2740 O O . MET A 1 358 ? -15.539 18.953 0.714 1 97.88 358 MET A O 1
ATOM 2744 N N . ILE A 1 359 ? -16.375 18.484 2.744 1 98.44 359 ILE A N 1
ATOM 2745 C CA . ILE A 1 359 ? -15.695 17.188 2.834 1 98.44 359 ILE A CA 1
ATOM 2746 C C . ILE A 1 359 ? -16.203 16.266 1.729 1 98.44 359 ILE A C 1
ATOM 2748 O O . ILE A 1 359 ? -15.398 15.602 1.061 1 98.44 359 ILE A O 1
ATOM 2752 N N . LEU A 1 360 ? -17.5 16.266 1.522 1 98 360 LEU A N 1
ATOM 2753 C CA . LEU A 1 360 ? -18.109 15.414 0.498 1 98 360 LEU A CA 1
ATOM 2754 C C . LEU A 1 360 ? -17.562 15.773 -0.885 1 98 360 LEU A C 1
ATOM 2756 O O . LEU A 1 360 ? -17.219 14.883 -1.667 1 98 360 LEU A O 1
ATOM 2760 N N . LEU A 1 361 ? -17.5 17.031 -1.159 1 98.38 361 LEU A N 1
ATOM 2761 C CA . LEU A 1 361 ? -17 17.5 -2.451 1 98.38 361 LEU A CA 1
ATOM 2762 C C . LEU A 1 361 ? -15.562 17.047 -2.674 1 98.38 361 LEU A C 1
ATOM 2764 O O . LEU A 1 361 ? -15.242 16.469 -3.717 1 98.38 361 LEU A O 1
ATOM 2768 N N . ALA A 1 362 ? -14.703 17.312 -1.7 1 98.75 362 ALA A N 1
ATOM 2769 C CA . ALA A 1 362 ? -13.289 16.969 -1.815 1 98.75 362 ALA A CA 1
ATOM 2770 C C . ALA A 1 362 ? -13.117 15.453 -1.968 1 98.75 362 ALA A C 1
ATOM 2772 O O . ALA A 1 362 ? -12.344 14.992 -2.811 1 98.75 362 ALA A O 1
ATOM 2773 N N . HIS A 1 363 ? -13.859 14.68 -1.188 1 98.62 363 HIS A N 1
ATOM 2774 C CA . HIS A 1 363 ? -13.805 13.219 -1.238 1 98.62 363 HIS A CA 1
ATOM 2775 C C . HIS A 1 363 ? -14.25 12.703 -2.602 1 98.62 363 HIS A C 1
ATOM 2777 O O . HIS A 1 363 ? -13.586 11.844 -3.189 1 98.62 363 HIS A O 1
ATOM 2783 N N . GLN A 1 364 ? -15.375 13.211 -3.039 1 97.69 364 GLN A N 1
ATOM 2784 C CA . GLN A 1 364 ? -15.922 12.789 -4.328 1 97.69 364 GLN A CA 1
ATOM 2785 C C . GLN A 1 364 ? -14.922 13.047 -5.453 1 97.69 364 GLN A C 1
ATOM 2787 O O . GLN A 1 364 ? -14.836 12.266 -6.406 1 97.69 364 GLN A O 1
ATOM 2792 N N . ARG A 1 365 ? -14.164 14.133 -5.316 1 97.5 365 ARG A N 1
ATOM 2793 C CA . ARG A 1 365 ? -13.188 14.516 -6.332 1 97.5 365 ARG A CA 1
ATOM 2794 C C . ARG A 1 365 ? -11.891 13.727 -6.176 1 97.5 365 ARG A C 1
ATOM 2796 O O . ARG A 1 365 ? -10.945 13.922 -6.941 1 97.5 365 ARG A O 1
ATOM 2803 N N . GLY A 1 366 ? -11.781 12.891 -5.188 1 97.38 366 GLY A N 1
ATOM 2804 C CA . GLY A 1 366 ? -10.672 11.961 -5.07 1 97.38 366 GLY A CA 1
ATOM 2805 C C . GLY A 1 366 ? -9.555 12.469 -4.176 1 97.38 366 GLY A C 1
ATOM 2806 O O . GLY A 1 366 ? -8.461 11.898 -4.156 1 97.38 366 GLY A O 1
ATOM 2807 N N . PHE A 1 367 ? -9.789 13.531 -3.383 1 98.56 367 PHE A N 1
ATOM 2808 C CA . PHE A 1 367 ? -8.742 14.117 -2.557 1 98.56 367 PHE A CA 1
ATOM 2809 C C . PHE A 1 367 ? -8.789 13.555 -1.143 1 98.56 367 PHE A C 1
ATOM 2811 O O . PHE A 1 367 ? -9.852 13.156 -0.661 1 98.56 367 PHE A O 1
ATOM 2818 N N . GLN A 1 368 ? -7.625 13.414 -0.52 1 98.69 368 GLN A N 1
ATOM 2819 C CA . GLN A 1 368 ? -7.555 13.32 0.935 1 98.69 368 GLN A CA 1
ATOM 2820 C C . GLN A 1 368 ? -7.984 14.625 1.593 1 98.69 368 GLN A C 1
ATOM 2822 O O . GLN A 1 368 ? -7.711 15.711 1.07 1 98.69 368 GLN A O 1
ATOM 2827 N N . VAL A 1 369 ? -8.633 14.555 2.736 1 98.88 369 VAL A N 1
ATOM 2828 C CA . VAL A 1 369 ? -9.07 15.766 3.424 1 98.88 369 VAL A CA 1
ATOM 2829 C C . VAL A 1 369 ? -8.453 15.82 4.82 1 98.88 369 VAL A C 1
ATOM 2831 O O . VAL A 1 369 ? -8.492 14.836 5.562 1 98.88 369 VAL A O 1
ATOM 2834 N N . ALA A 1 370 ? -7.801 16.875 5.086 1 98.81 370 ALA A N 1
ATOM 2835 C CA . ALA A 1 370 ? -7.277 17.203 6.41 1 98.81 370 ALA A CA 1
ATOM 2836 C C . ALA A 1 370 ? -8.102 18.297 7.07 1 98.81 370 ALA A C 1
ATOM 2838 O O . ALA A 1 370 ? -8.219 19.406 6.531 1 98.81 370 ALA A O 1
ATOM 2839 N N . VAL A 1 371 ? -8.641 18.016 8.242 1 98.5 371 VAL A N 1
ATOM 2840 C CA . VAL A 1 371 ? -9.508 19 8.883 1 98.5 371 VAL A CA 1
ATOM 2841 C C . VAL A 1 371 ? -8.93 19.406 10.242 1 98.5 371 VAL A C 1
ATOM 2843 O O . VAL A 1 371 ? -8.711 18.547 11.102 1 98.5 371 VAL A O 1
ATOM 2846 N N . HIS A 1 372 ? -8.633 20.656 10.352 1 96.88 372 HIS A N 1
ATOM 2847 C CA . HIS A 1 372 ? -8.375 21.203 11.672 1 96.88 372 HIS A CA 1
ATOM 2848 C C . HIS A 1 372 ? -9.609 21.141 12.555 1 96.88 372 HIS A C 1
ATOM 2850 O O . HIS A 1 372 ? -10.602 21.828 12.312 1 96.88 372 HIS A O 1
ATOM 2856 N N . ALA A 1 373 ? -9.617 20.328 13.492 1 95.12 373 ALA A N 1
ATOM 2857 C CA . ALA A 1 373 ? -10.703 20.109 14.445 1 95.12 373 ALA A CA 1
ATOM 2858 C C . ALA A 1 373 ? -10.156 19.859 15.844 1 95.12 373 ALA A C 1
ATOM 2860 O O . ALA A 1 373 ? -9.672 18.766 16.141 1 95.12 373 ALA A O 1
ATOM 2861 N N . VAL A 1 374 ? -10.383 20.797 16.734 1 89.06 374 VAL A N 1
ATOM 2862 C CA . VAL A 1 374 ? -9.734 20.734 18.047 1 89.06 374 VAL A CA 1
ATOM 2863 C C . VAL A 1 374 ? -10.758 20.359 19.109 1 89.06 374 VAL A C 1
ATOM 2865 O O . VAL A 1 374 ? -10.539 19.438 19.891 1 89.06 374 VAL A O 1
ATOM 2868 N N . GLY A 1 375 ? -11.859 21.125 19.172 1 89.19 375 GLY A N 1
ATOM 2869 C CA . GLY A 1 375 ? -12.891 20.812 20.156 1 89.19 375 GLY A CA 1
ATOM 2870 C C . GLY A 1 375 ? -13.531 19.453 19.922 1 89.19 375 GLY A C 1
ATOM 2871 O O . GLY A 1 375 ? -13.602 18.969 18.797 1 89.19 375 GLY A O 1
ATOM 2872 N N . ASP A 1 376 ? -14.016 18.859 20.984 1 90.81 376 ASP A N 1
ATOM 2873 C CA . ASP A 1 376 ? -14.562 17.516 20.906 1 90.81 376 ASP A CA 1
ATOM 2874 C C . ASP A 1 376 ? -15.758 17.453 19.953 1 90.81 376 ASP A C 1
ATOM 2876 O O . ASP A 1 376 ? -15.969 16.469 19.266 1 90.81 376 ASP A O 1
ATOM 2880 N N . LYS A 1 377 ? -16.578 18.516 19.938 1 93.69 377 LYS A N 1
ATOM 2881 C CA . LYS A 1 377 ? -17.672 18.547 18.969 1 93.69 377 LYS A CA 1
ATOM 2882 C C . LYS A 1 377 ? -17.141 18.625 17.531 1 93.69 377 LYS A C 1
ATOM 2884 O O . LYS A 1 377 ? -17.656 17.969 16.641 1 93.69 377 LYS A O 1
ATOM 2889 N N . ALA A 1 378 ? -16.125 19.438 17.328 1 94.94 378 ALA A N 1
ATOM 2890 C CA . ALA A 1 378 ? -15.508 19.547 16 1 94.94 378 ALA A CA 1
ATOM 2891 C C . ALA A 1 378 ? -14.969 18.203 15.531 1 94.94 378 ALA A C 1
ATOM 2893 O O . ALA A 1 378 ? -15.156 17.828 14.375 1 94.94 378 ALA A O 1
ATOM 2894 N N . VAL A 1 379 ? -14.297 17.5 16.438 1 94.88 379 VAL A N 1
ATOM 2895 C CA . VAL A 1 379 ? -13.75 16.188 16.125 1 94.88 379 VAL A CA 1
ATOM 2896 C C . VAL A 1 379 ? -14.875 15.227 15.734 1 94.88 379 VAL A C 1
ATOM 2898 O O . VAL A 1 379 ? -14.805 14.547 14.711 1 94.88 379 VAL A O 1
ATOM 2901 N N . LYS A 1 380 ? -15.898 15.227 16.516 1 95.25 380 LYS A N 1
ATOM 2902 C CA . LYS A 1 380 ? -17.047 14.359 16.281 1 95.25 380 LYS A CA 1
ATOM 2903 C C . LYS A 1 380 ? -17.688 14.648 14.914 1 95.25 380 LYS A C 1
ATOM 2905 O O . LYS A 1 380 ? -17.906 13.727 14.125 1 95.25 380 LYS A O 1
ATOM 2910 N N . VAL A 1 381 ? -17.953 15.914 14.648 1 97.31 381 VAL A N 1
ATOM 2911 C CA . VAL A 1 381 ? -18.609 16.312 13.398 1 97.31 381 VAL A CA 1
ATOM 2912 C C . VAL A 1 381 ? -17.703 15.977 12.219 1 97.31 381 VAL A C 1
ATOM 2914 O O . VAL A 1 381 ? -18.172 15.508 11.18 1 97.31 381 VAL A O 1
ATOM 2917 N N . THR A 1 382 ? -16.438 16.156 12.367 1 98.31 382 THR A N 1
ATOM 2918 C CA . THR A 1 382 ? -15.469 15.883 11.305 1 98.31 382 THR A CA 1
ATOM 2919 C C . THR A 1 382 ? -15.445 14.391 10.977 1 98.31 382 THR A C 1
ATOM 2921 O O . THR A 1 382 ? -15.594 14 9.82 1 98.31 382 THR A O 1
ATOM 2924 N N . ILE A 1 383 ? -15.281 13.555 11.961 1 97.5 383 ILE A N 1
ATOM 2925 C CA . ILE A 1 383 ? -15.211 12.109 11.766 1 97.5 383 ILE A CA 1
ATOM 2926 C C . ILE A 1 383 ? -16.516 11.609 11.148 1 97.5 383 ILE A C 1
ATOM 2928 O O . ILE A 1 383 ? -16.5 10.844 10.188 1 97.5 383 ILE A O 1
ATOM 2932 N N . ASN A 1 384 ? -17.641 12.102 11.68 1 97.44 384 ASN A N 1
ATOM 2933 C CA . ASN A 1 384 ? -18.922 11.719 11.117 1 97.44 384 ASN A CA 1
ATOM 2934 C C . ASN A 1 384 ? -19.047 12.133 9.648 1 97.44 384 ASN A C 1
ATOM 2936 O O . ASN A 1 384 ? -19.625 11.406 8.836 1 97.44 384 ASN A O 1
ATOM 2940 N N . SER A 1 385 ? -18.547 13.297 9.367 1 98.06 385 SER A N 1
ATOM 2941 C CA . SER A 1 385 ? -18.594 13.773 7.988 1 98.06 385 SER A CA 1
ATOM 2942 C C . SER A 1 385 ? -17.719 12.914 7.074 1 98.06 385 SER A C 1
ATOM 2944 O O . SER A 1 385 ? -18.109 12.633 5.938 1 98.06 385 SER A O 1
ATOM 2946 N N . PHE A 1 386 ? -16.562 12.508 7.516 1 98.5 386 PHE A N 1
ATOM 2947 C CA . PHE A 1 386 ? -15.727 11.578 6.762 1 98.5 386 PHE A CA 1
ATOM 2948 C C . PHE A 1 386 ? -16.469 10.273 6.508 1 98.5 386 PHE A C 1
ATOM 2950 O O . PHE A 1 386 ? -16.484 9.773 5.383 1 98.5 386 PHE A O 1
ATOM 2957 N N . VAL A 1 387 ? -17.016 9.727 7.562 1 97.81 387 VAL A N 1
ATOM 2958 C CA . VAL A 1 387 ? -17.719 8.461 7.473 1 97.81 387 VAL A CA 1
ATOM 2959 C C . VAL A 1 387 ? -18.828 8.555 6.418 1 97.81 387 VAL A C 1
ATOM 2961 O O . VAL A 1 387 ? -18.953 7.68 5.562 1 97.81 387 VAL A O 1
ATOM 2964 N N . GLN A 1 388 ? -19.578 9.648 6.465 1 97.44 388 GLN A N 1
ATOM 2965 C CA . GLN A 1 388 ? -20.656 9.852 5.504 1 97.44 388 GLN A CA 1
ATOM 2966 C C . GLN A 1 388 ? -20.125 9.906 4.078 1 97.44 388 GLN A C 1
ATOM 2968 O O . GLN A 1 388 ? -20.719 9.328 3.164 1 97.44 388 GLN A O 1
ATOM 2973 N N . ALA A 1 389 ? -19.078 10.602 3.902 1 98.19 389 ALA A N 1
ATOM 2974 C CA . ALA A 1 389 ? -18.469 10.711 2.576 1 98.19 389 ALA A CA 1
ATOM 2975 C C . ALA A 1 389 ? -18.016 9.344 2.062 1 98.19 389 ALA A C 1
ATOM 2977 O O . ALA A 1 389 ? -18.281 8.992 0.91 1 98.19 389 ALA A O 1
ATOM 2978 N N . ILE A 1 390 ? -17.391 8.547 2.885 1 98.38 390 ILE A N 1
ATOM 2979 C CA . ILE A 1 390 ? -16.875 7.223 2.551 1 98.38 390 ILE A CA 1
ATOM 2980 C C . ILE A 1 390 ? -18.031 6.293 2.188 1 98.38 390 ILE A C 1
ATOM 2982 O O . ILE A 1 390 ? -17.922 5.504 1.245 1 98.38 390 ILE A O 1
ATOM 2986 N N . GLN A 1 391 ? -19.094 6.41 2.924 1 98.12 391 GLN A N 1
ATOM 2987 C CA . GLN A 1 391 ? -20.25 5.551 2.684 1 98.12 391 GLN A CA 1
ATOM 2988 C C . GLN A 1 391 ? -20.984 5.965 1.415 1 98.12 391 GLN A C 1
ATOM 2990 O O . GLN A 1 391 ? -21.469 5.113 0.658 1 98.12 391 GLN A O 1
ATOM 2995 N N . ARG A 1 392 ? -21.078 7.246 1.173 1 97.31 392 ARG A N 1
ATOM 2996 C CA . ARG A 1 392 ? -21.844 7.758 0.037 1 97.31 392 ARG A CA 1
ATOM 2997 C C . ARG A 1 392 ? -21.094 7.531 -1.271 1 97.31 392 ARG A C 1
ATOM 2999 O O . ARG A 1 392 ? -21.703 7.18 -2.287 1 97.31 392 ARG A O 1
ATOM 3006 N N . TYR A 1 393 ? -19.859 7.801 -1.271 1 97.81 393 TYR A N 1
ATOM 3007 C CA . TYR A 1 393 ? -19 7.582 -2.426 1 97.81 393 TYR A CA 1
ATOM 3008 C C . TYR A 1 393 ? -17.875 6.609 -2.086 1 97.81 393 TYR A C 1
ATOM 3010 O O . TYR A 1 393 ? -16.719 7.02 -1.926 1 97.81 393 TYR A O 1
ATOM 3018 N N . PRO A 1 394 ? -18.219 5.344 -2.021 1 97.75 394 PRO A N 1
ATOM 3019 C CA . PRO A 1 394 ? -17.25 4.355 -1.561 1 97.75 394 PRO A CA 1
ATOM 3020 C C . PRO A 1 394 ? -16.141 4.105 -2.576 1 97.75 394 PRO A C 1
ATOM 3022 O O . PRO A 1 394 ? -16.328 4.328 -3.775 1 97.75 394 PRO A O 1
ATOM 3025 N N . GLY A 1 395 ? -15.023 3.67 -2.184 1 96.88 395 GLY A N 1
ATOM 3026 C CA . GLY A 1 395 ? -13.812 3.381 -2.932 1 96.88 395 GLY A CA 1
ATOM 3027 C C . GLY A 1 395 ? -12.609 3.133 -2.041 1 96.88 395 GLY A C 1
ATOM 3028 O O . GLY A 1 395 ? -12.758 2.924 -0.835 1 96.88 395 GLY A O 1
ATOM 3029 N N . GLU A 1 396 ? -11.531 3.086 -2.668 1 95.19 396 GLU A N 1
ATOM 3030 C CA . GLU A 1 396 ? -10.297 2.904 -1.912 1 95.19 396 GLU A CA 1
ATOM 3031 C C . GLU A 1 396 ? -10.125 3.992 -0.855 1 95.19 396 GLU A C 1
ATOM 3033 O O . GLU A 1 396 ? -10.516 5.141 -1.073 1 95.19 396 GLU A O 1
ATOM 3038 N N . SER A 1 397 ? -9.5 3.627 0.221 1 96.44 397 SER A N 1
ATOM 3039 C CA . SER A 1 397 ? -9.312 4.547 1.339 1 96.44 397 SER A CA 1
ATOM 3040 C C . SER A 1 397 ? -8.547 5.789 0.908 1 96.44 397 SER A C 1
ATOM 3042 O O . SER A 1 397 ? -7.52 5.688 0.233 1 96.44 397 SER A O 1
ATOM 3044 N N . ARG A 1 398 ? -9.047 6.906 1.336 1 97.19 398 ARG A N 1
ATOM 3045 C CA . ARG A 1 398 ? -8.375 8.172 1.058 1 97.19 398 ARG A CA 1
ATOM 3046 C C . ARG A 1 398 ? -7.5 8.602 2.232 1 97.19 398 ARG A C 1
ATOM 3048 O O . ARG A 1 398 ? -6.758 9.578 2.141 1 97.19 398 ARG A O 1
ATOM 3055 N N . ARG A 1 399 ? -7.609 7.938 3.369 1 97.81 399 ARG A N 1
ATOM 3056 C CA . ARG A 1 399 ? -6.824 8.211 4.566 1 97.81 399 ARG A CA 1
ATOM 3057 C C . ARG A 1 399 ? -7.055 9.641 5.055 1 97.81 399 ARG A C 1
ATOM 3059 O O . ARG A 1 399 ? -6.102 10.367 5.336 1 97.81 399 ARG A O 1
ATOM 3066 N N . HIS A 1 400 ? -8.359 10.008 5.074 1 98.88 400 HIS A N 1
ATOM 3067 C CA . HIS A 1 400 ? -8.695 11.289 5.688 1 98.88 400 HIS A CA 1
ATOM 3068 C C . HIS A 1 400 ? -8.156 11.367 7.113 1 98.88 400 HIS A C 1
ATOM 3070 O O . HIS A 1 400 ? -8 10.344 7.785 1 98.88 400 HIS A O 1
ATOM 3076 N N . TYR A 1 401 ? -7.887 12.633 7.562 1 98.62 401 TYR A N 1
ATOM 3077 C CA . TYR A 1 401 ? -7.387 12.688 8.93 1 98.62 401 TYR A CA 1
ATOM 3078 C C . TYR A 1 401 ? -7.836 13.969 9.633 1 98.62 401 TYR A C 1
ATOM 3080 O O . TYR A 1 401 ? -8.102 14.977 8.977 1 98.62 401 TYR A O 1
ATOM 3088 N N . VAL A 1 402 ? -7.953 13.859 10.93 1 97.31 402 VAL A N 1
ATOM 3089 C CA . VAL A 1 402 ? -8.242 14.969 11.828 1 97.31 402 VAL A CA 1
ATOM 3090 C C . VAL A 1 402 ? -6.934 15.578 12.336 1 97.31 402 VAL A C 1
ATOM 3092 O O . VAL A 1 402 ? -6.035 14.859 12.773 1 97.31 402 VAL A O 1
ATOM 3095 N N . LEU A 1 403 ? -6.844 16.859 12.195 1 96.38 403 LEU A N 1
ATOM 3096 C CA . LEU A 1 403 ? -5.684 17.562 12.711 1 96.38 403 LEU A CA 1
ATOM 3097 C C . LEU A 1 403 ? -5.914 18 14.156 1 96.38 403 LEU A C 1
ATOM 3099 O O . LEU A 1 403 ? -7.004 18.469 14.5 1 96.38 403 LEU A O 1
ATOM 3103 N N . HIS A 1 404 ? -4.871 17.844 15.086 1 89.12 404 HIS A N 1
ATOM 3104 C CA . HIS A 1 404 ? -4.867 18.219 16.5 1 89.12 404 HIS A CA 1
ATOM 3105 C C . HIS A 1 404 ? -5.824 17.359 17.297 1 89.12 404 HIS A C 1
ATOM 3107 O O . HIS A 1 404 ? -5.465 16.859 18.375 1 89.12 404 HIS A O 1
ATOM 3113 N N . GLY A 1 405 ? -6.949 16.906 16.844 1 85.81 405 GLY A N 1
ATOM 3114 C CA . GLY A 1 405 ? -8.227 16.297 17.188 1 85.81 405 GLY A CA 1
ATOM 3115 C C . GLY A 1 405 ? -8.125 15.289 18.312 1 85.81 405 GLY A C 1
ATOM 3116 O O . GLY A 1 405 ? -8.93 14.367 18.406 1 85.81 405 GLY A O 1
ATOM 3117 N N . SER A 1 406 ? -7.168 15.398 19.312 1 82.56 406 SER A N 1
ATOM 3118 C CA . SER A 1 406 ? -6.992 14.391 20.359 1 82.56 406 SER A CA 1
ATOM 3119 C C . SER A 1 406 ? -8.047 14.531 21.453 1 82.56 406 SER A C 1
ATOM 3121 O O . SER A 1 406 ? -8.133 13.688 22.344 1 82.56 406 SER A O 1
ATOM 3123 N N . MET A 1 407 ? -8.938 15.516 21.328 1 84.12 407 MET A N 1
ATOM 3124 C CA . MET A 1 407 ? -9.961 15.727 22.344 1 84.12 407 MET A CA 1
ATOM 3125 C C . MET A 1 407 ? -11.234 14.953 22.016 1 84.12 407 MET A C 1
ATOM 3127 O O . MET A 1 407 ? -12.211 15.016 22.766 1 84.12 407 MET A O 1
ATOM 3131 N N . GLY A 1 408 ? -11.289 14.297 21 1 87.06 408 GLY A N 1
ATOM 3132 C CA . GLY A 1 408 ? -12.469 13.523 20.641 1 87.06 408 GLY A CA 1
ATOM 3133 C C . GLY A 1 408 ? -12.805 12.445 21.656 1 87.06 408 GLY A C 1
ATOM 3134 O O . GLY A 1 408 ? -11.953 12.055 22.469 1 87.06 408 GLY A O 1
ATOM 3135 N N . ASP A 1 409 ? -14.008 12.008 21.625 1 87.12 409 ASP A N 1
ATOM 3136 C CA . ASP A 1 409 ? -14.469 10.953 22.516 1 87.12 409 ASP A CA 1
ATOM 3137 C C . ASP A 1 409 ? -14.055 9.578 22 1 87.12 409 ASP A C 1
ATOM 3139 O O . ASP A 1 409 ? -13.703 9.43 20.828 1 87.12 409 ASP A O 1
ATOM 3143 N N . ARG A 1 410 ? -14.086 8.609 22.922 1 89 410 ARG A N 1
ATOM 3144 C CA . ARG A 1 410 ? -13.695 7.242 22.594 1 89 410 ARG A CA 1
ATOM 3145 C C . ARG A 1 410 ? -14.477 6.719 21.391 1 89 410 ARG A C 1
ATOM 3147 O O . ARG A 1 410 ? -13.898 6.109 20.484 1 89 410 ARG A O 1
ATOM 3154 N N . GLN A 1 411 ? -15.742 6.977 21.391 1 91.44 411 GLN A N 1
ATOM 3155 C CA . GLN A 1 411 ? -16.594 6.453 20.328 1 91.44 411 GLN A CA 1
ATOM 3156 C C . GLN A 1 411 ? -16.188 7.031 18.969 1 91.44 411 GLN A C 1
ATOM 3158 O O . GLN A 1 411 ? -16.266 6.344 17.953 1 91.44 411 GLN A O 1
ATOM 3163 N N . ASP A 1 412 ? -15.789 8.305 18.969 1 93.81 412 ASP A N 1
ATOM 3164 C CA . ASP A 1 412 ? -15.328 8.93 17.734 1 93.81 412 ASP A CA 1
ATOM 3165 C C . ASP A 1 412 ? -14.109 8.211 17.172 1 93.81 412 ASP A C 1
ATOM 3167 O O . ASP A 1 412 ? -14.031 7.945 15.969 1 93.81 412 ASP A O 1
ATOM 3171 N N . PHE A 1 413 ? -13.234 7.758 18 1 93.94 413 PHE A N 1
ATOM 3172 C CA . PHE A 1 413 ? -12 7.137 17.547 1 93.94 413 PHE A CA 1
ATOM 3173 C C . PHE A 1 413 ? -12.219 5.66 17.234 1 93.94 413 PHE A C 1
ATOM 3175 O O . PHE A 1 413 ? -11.492 5.078 16.422 1 93.94 413 PHE A O 1
ATOM 3182 N N . VAL A 1 414 ? -13.211 5.047 17.875 1 93.56 414 VAL A N 1
ATOM 3183 C CA . VAL A 1 414 ? -13.625 3.721 17.438 1 93.56 414 VAL A CA 1
ATOM 3184 C C . VAL A 1 414 ? -14.07 3.779 15.969 1 93.56 414 VAL A C 1
ATOM 3186 O O . VAL A 1 414 ? -13.664 2.939 15.164 1 93.56 414 VAL A O 1
ATOM 3189 N N . MET A 1 415 ? -14.836 4.816 15.656 1 95.06 415 MET A N 1
ATOM 3190 C CA . MET A 1 415 ? -15.281 5.008 14.273 1 95.06 415 MET A CA 1
ATOM 3191 C C . MET A 1 415 ? -14.102 5.328 13.367 1 95.06 415 MET A C 1
ATOM 3193 O O . MET A 1 415 ? -14.008 4.797 12.258 1 95.06 415 MET A O 1
ATOM 3197 N N . ALA A 1 416 ? -13.242 6.191 13.867 1 96.5 416 ALA A N 1
ATOM 3198 C CA . ALA A 1 416 ? -12.07 6.551 13.07 1 96.5 416 ALA A CA 1
ATOM 3199 C C . ALA A 1 416 ? -11.258 5.316 12.695 1 96.5 416 ALA A C 1
ATOM 3201 O O . ALA A 1 416 ? -10.859 5.152 11.539 1 96.5 416 ALA A O 1
ATOM 3202 N N . ALA A 1 417 ? -11.016 4.445 13.656 1 95.31 417 ALA A N 1
ATOM 3203 C CA . ALA A 1 417 ? -10.266 3.215 13.422 1 95.31 417 ALA A CA 1
ATOM 3204 C C . ALA A 1 417 ? -10.969 2.33 12.391 1 95.31 417 ALA A C 1
ATOM 3206 O O . ALA A 1 417 ? -10.336 1.826 11.461 1 95.31 417 ALA A O 1
ATOM 3207 N N . LYS A 1 418 ? -12.234 2.182 12.477 1 95.75 418 LYS A N 1
ATOM 3208 C CA . LYS A 1 418 ? -13.039 1.334 11.594 1 95.75 418 LYS A CA 1
ATOM 3209 C C . LYS A 1 418 ? -12.984 1.831 10.156 1 95.75 418 LYS A C 1
ATOM 3211 O O . LYS A 1 418 ? -12.93 1.03 9.219 1 95.75 418 LYS A O 1
ATOM 3216 N N . TYR A 1 419 ? -12.977 3.133 9.93 1 98.12 419 TYR A N 1
ATOM 3217 C CA . TYR A 1 419 ? -13.109 3.713 8.602 1 98.12 419 TYR A CA 1
ATOM 3218 C C . TYR A 1 419 ? -11.758 4.199 8.078 1 98.12 419 TYR A C 1
ATOM 3220 O O . TYR A 1 419 ? -11.688 4.867 7.047 1 98.12 419 TYR A O 1
ATOM 3228 N N . GLY A 1 420 ? -10.695 3.898 8.797 1 97 420 GLY A N 1
ATOM 3229 C CA . GLY A 1 420 ? -9.352 4.242 8.344 1 97 420 GLY A CA 1
ATOM 3230 C C . GLY A 1 420 ? -9.062 5.727 8.406 1 97 420 GLY A C 1
ATOM 3231 O O . GLY A 1 420 ? -8.328 6.258 7.574 1 97 420 GLY A O 1
ATOM 3232 N N . ILE A 1 421 ? -9.695 6.449 9.281 1 98.25 421 ILE A N 1
ATOM 3233 C CA . ILE A 1 421 ? -9.469 7.871 9.5 1 98.25 421 ILE A CA 1
ATOM 3234 C C . ILE A 1 421 ? -8.297 8.062 10.469 1 98.25 421 ILE A C 1
ATOM 3236 O O . ILE A 1 421 ? -8.227 7.398 11.508 1 98.25 421 ILE A O 1
ATOM 3240 N N . LEU A 1 422 ? -7.363 8.922 10.094 1 98.44 422 LEU A N 1
ATOM 3241 C CA . LEU A 1 422 ? -6.141 9.094 10.875 1 98.44 422 LEU A CA 1
ATOM 3242 C C . LEU A 1 422 ? -6.246 10.312 11.789 1 98.44 422 LEU A C 1
ATOM 3244 O O . LEU A 1 422 ? -7.156 11.133 11.641 1 98.44 422 LEU A O 1
ATOM 3248 N N . LEU A 1 423 ? -5.359 10.328 12.75 1 96.44 423 LEU A N 1
ATOM 3249 C CA . LEU A 1 423 ? -5.137 11.508 13.578 1 96.44 423 LEU A CA 1
ATOM 3250 C C . LEU A 1 423 ? -3.746 12.086 13.336 1 96.44 423 LEU A C 1
ATOM 3252 O O . LEU A 1 423 ? -2.748 11.359 13.398 1 96.44 423 LEU A O 1
ATOM 3256 N N . SER A 1 424 ? -3.695 13.305 12.914 1 96.94 424 SER A N 1
ATOM 3257 C CA . SER A 1 424 ? -2.445 14.055 12.875 1 96.94 424 SER A CA 1
ATOM 3258 C C . SER A 1 424 ? -2.309 14.961 14.094 1 96.94 424 SER A C 1
ATOM 3260 O O . SER A 1 424 ? -2.98 15.992 14.195 1 96.94 424 SER A O 1
ATOM 3262 N N . GLU A 1 425 ? -1.426 14.555 14.961 1 91.94 425 GLU A N 1
ATOM 3263 C CA . GLU A 1 425 ? -1.335 15.172 16.281 1 91.94 425 GLU A CA 1
ATOM 3264 C C . GLU A 1 425 ? -0.052 15.984 16.422 1 91.94 425 GLU A C 1
ATOM 3266 O O . GLU A 1 425 ? 0.957 15.68 15.789 1 91.94 425 GLU A O 1
ATOM 3271 N N . GLN A 1 426 ? -0.117 17.016 17.328 1 89 426 GLN A N 1
ATOM 3272 C CA . GLN A 1 426 ? 1.023 17.859 17.672 1 89 426 GLN A CA 1
ATOM 3273 C C . GLN A 1 426 ? 1.249 17.875 19.188 1 89 426 GLN A C 1
ATOM 3275 O O . GLN A 1 426 ? 0.796 18.797 19.859 1 89 426 GLN A O 1
ATOM 3280 N N . PRO A 1 427 ? 2.062 16.891 19.625 1 80.69 427 PRO A N 1
ATOM 3281 C CA . PRO A 1 427 ? 2.295 16.859 21.078 1 80.69 427 PRO A CA 1
ATOM 3282 C C . PRO A 1 427 ? 3.23 17.984 21.547 1 80.69 427 PRO A C 1
ATOM 3284 O O . PRO A 1 427 ? 4.398 17.719 21.844 1 80.69 427 PRO A O 1
ATOM 3287 N N . SER A 1 428 ? 2.82 19.203 21.484 1 68.56 428 SER A N 1
ATOM 3288 C CA . SER A 1 428 ? 3.691 20.328 21.797 1 68.56 428 SER A CA 1
ATOM 3289 C C . SER A 1 428 ? 3.697 20.625 23.297 1 68.56 428 SER A C 1
ATOM 3291 O O . SER A 1 428 ? 2.645 20.625 23.938 1 68.56 428 SER A O 1
ATOM 3293 N N . LEU A 1 429 ? 4.84 20.531 24.016 1 55.28 429 LEU A N 1
ATOM 3294 C CA . LEU A 1 429 ? 5.012 20.859 25.422 1 55.28 429 LEU A CA 1
ATOM 3295 C C . LEU A 1 429 ? 4.258 22.141 25.781 1 55.28 429 LEU A C 1
ATOM 3297 O O . LEU A 1 429 ? 3.688 22.25 26.859 1 55.28 429 LEU A O 1
ATOM 3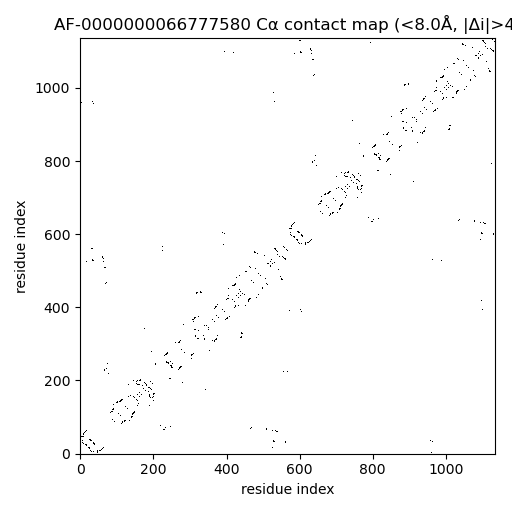301 N N . GLY A 1 430 ? 4.293 23.062 24.969 1 53.78 430 GLY A N 1
ATOM 3302 C CA . GLY A 1 430 ? 3.641 24.328 25.266 1 53.78 430 GLY A CA 1
ATOM 3303 C C . GLY A 1 430 ? 2.299 24.484 24.562 1 53.78 430 GLY A C 1
ATOM 3304 O O . GLY A 1 430 ? 1.629 25.516 24.719 1 53.78 430 GLY A O 1
ATOM 3305 N N . GLY A 1 431 ? 1.996 23.406 24.062 1 53.03 431 GLY A N 1
ATOM 3306 C CA . GLY A 1 431 ? 0.734 23.5 23.344 1 53.03 431 GLY A CA 1
ATOM 3307 C C . GLY A 1 431 ? -0.458 23.062 24.172 1 53.03 431 GLY A C 1
ATOM 3308 O O . GLY A 1 431 ? -0.298 22.375 25.188 1 53.03 431 GLY A O 1
ATOM 3309 N N . PRO A 1 432 ? -1.507 23.812 23.906 1 48.84 432 PRO A N 1
ATOM 3310 C CA . PRO A 1 432 ? -2.709 23.484 24.688 1 48.84 432 PRO A CA 1
ATOM 3311 C C . PRO A 1 432 ? -2.936 21.984 24.828 1 48.84 432 PRO A C 1
ATOM 3313 O O . PRO A 1 432 ? -3.551 21.531 25.797 1 48.84 432 PRO A O 1
ATOM 3316 N N . ALA A 1 433 ? -2.354 21.281 23.906 1 50.66 433 ALA A N 1
ATOM 3317 C CA . ALA A 1 433 ? -2.609 19.859 23.953 1 50.66 433 ALA A CA 1
ATOM 3318 C C . ALA A 1 433 ? -1.818 19.203 25.094 1 50.66 433 ALA A C 1
ATOM 3320 O O . ALA A 1 433 ? -2.234 18.172 25.641 1 50.66 433 ALA A O 1
ATOM 3321 N N . TYR A 1 434 ? -0.705 19.859 25.5 1 56.28 434 TYR A N 1
ATOM 3322 C CA . TYR A 1 434 ? 0.09 19.141 26.484 1 56.28 434 TYR A CA 1
ATOM 3323 C C . TYR A 1 434 ? 0.291 19.953 27.75 1 56.28 434 TYR A C 1
ATOM 3325 O O . TYR A 1 434 ? 1.021 19.547 28.656 1 56.28 434 TYR A O 1
ATOM 3333 N N . ASP A 1 435 ? -0.331 21.141 27.703 1 63.88 435 ASP A N 1
ATOM 3334 C CA . ASP A 1 435 ? -0.613 21.75 29 1 63.88 435 ASP A CA 1
ATOM 3335 C C . ASP A 1 435 ? -1.99 21.344 29.516 1 63.88 435 ASP A C 1
ATOM 3337 O O . ASP A 1 435 ? -2.941 22.125 29.453 1 63.88 435 ASP A O 1
ATOM 3341 N N . TYR A 1 436 ? -1.935 20.172 29.953 1 65.31 436 TYR A N 1
ATOM 3342 C CA . TYR A 1 436 ? -3.162 19.5 30.359 1 65.31 436 TYR A CA 1
ATOM 3343 C C . TYR A 1 436 ? -3.898 20.297 31.422 1 65.31 436 TYR A C 1
ATOM 3345 O O . TYR A 1 436 ? -5.133 20.328 31.453 1 65.31 436 TYR A O 1
ATOM 3353 N N . GLU A 1 437 ? -3.094 21.016 32.219 1 67.56 437 GLU A N 1
ATOM 3354 C CA . GLU A 1 437 ? -3.715 21.812 33.25 1 67.56 437 GLU A CA 1
ATOM 3355 C C . GLU A 1 437 ? -4.445 23.016 32.688 1 67.56 437 GLU A C 1
ATOM 3357 O O . GLU A 1 437 ? -5.566 23.328 33.094 1 67.56 437 GLU A O 1
ATOM 3362 N N . GLN A 1 438 ? -3.75 23.594 31.734 1 68.12 438 GLN A N 1
ATOM 3363 C CA . GLN A 1 438 ? -4.379 24.734 31.078 1 68.12 438 GLN A CA 1
ATOM 3364 C C . GLN A 1 438 ? -5.605 24.312 30.281 1 68.12 438 GLN A C 1
ATOM 3366 O O . GLN A 1 438 ? -6.625 25 30.281 1 68.12 438 GLN A O 1
ATOM 3371 N N . ARG A 1 439 ? -5.508 23.203 29.688 1 73.62 439 ARG A N 1
ATOM 3372 C CA . ARG A 1 439 ? -6.652 22.688 28.938 1 73.62 439 ARG A CA 1
ATOM 3373 C C . ARG A 1 439 ? -7.832 22.422 29.875 1 73.62 439 ARG A C 1
ATOM 3375 O O . ARG A 1 439 ? -8.977 22.703 29.531 1 73.62 439 ARG A O 1
ATOM 3382 N N . ALA A 1 440 ? -7.477 21.891 30.969 1 72.75 440 ALA A N 1
ATOM 3383 C CA . ALA A 1 440 ? -8.516 21.594 31.953 1 72.75 440 ALA A CA 1
ATOM 3384 C C . ALA A 1 440 ? -9.211 22.875 32.438 1 72.75 440 ALA A C 1
ATOM 3386 O O . ALA A 1 440 ? -10.406 22.875 32.719 1 72.75 440 ALA A O 1
ATOM 3387 N N . ARG A 1 441 ? -8.492 23.891 32.469 1 73.06 441 ARG A N 1
ATOM 3388 C CA . ARG A 1 441 ? -9.047 25.172 32.906 1 73.06 441 ARG A CA 1
ATOM 3389 C C . ARG A 1 441 ? -10.094 25.672 31.922 1 73.06 441 ARG A C 1
ATOM 3391 O O . ARG A 1 441 ? -11.133 26.203 32.312 1 73.06 441 ARG A O 1
ATOM 3398 N N . TYR A 1 442 ? -9.773 25.516 30.672 1 74.88 442 TYR A N 1
ATOM 3399 C CA . TYR A 1 442 ? -10.688 26.016 29.641 1 74.88 442 TYR A CA 1
ATOM 3400 C C . TYR A 1 442 ? -11.773 24.984 29.344 1 74.88 442 TYR A C 1
ATOM 3402 O O . TYR A 1 442 ? -12.945 25.344 29.219 1 74.88 442 TYR A O 1
ATOM 3410 N N . CYS A 1 443 ? -11.391 23.797 29.203 1 75.81 443 CYS A N 1
ATOM 3411 C CA . CYS A 1 443 ? -12.297 22.812 28.609 1 75.81 443 CYS A CA 1
ATOM 3412 C C . CYS A 1 443 ? -12.922 21.938 29.688 1 75.81 443 CYS A C 1
ATOM 3414 O O . CYS A 1 443 ? -13.914 21.25 29.438 1 75.81 443 CYS A O 1
ATOM 3416 N N . GLY A 1 444 ? -12.664 22.219 31.016 1 65.38 444 GLY A N 1
ATOM 3417 C CA . GLY A 1 444 ? -13.094 21.281 32.031 1 65.38 444 GLY A CA 1
ATOM 3418 C C . GLY A 1 444 ? -12.516 19.891 31.859 1 65.38 444 GLY A C 1
ATOM 3419 O O . GLY A 1 444 ? -11.945 19.578 30.812 1 65.38 444 GLY A O 1
ATOM 3420 N N . ILE A 1 445 ? -12.141 19.266 33.125 1 54 445 ILE A N 1
ATOM 3421 C CA . ILE A 1 445 ? -11.695 17.875 33.031 1 54 445 ILE A CA 1
ATOM 3422 C C . ILE A 1 445 ? -12.812 17 32.469 1 54 445 ILE A C 1
ATOM 3424 O O . ILE A 1 445 ? -13.758 16.656 33.188 1 54 445 ILE A O 1
ATOM 3428 N N . LYS A 1 446 ? -13.5 17.531 31.672 1 48.47 446 LYS A N 1
ATOM 3429 C CA . LYS A 1 446 ? -14.547 16.547 31.406 1 48.47 446 LYS A CA 1
ATOM 3430 C C . LYS A 1 446 ? -13.961 15.164 31.156 1 48.47 446 LYS A C 1
ATOM 3432 O O . LYS A 1 446 ? -13.078 14.992 30.312 1 48.47 446 LYS A O 1
ATOM 3437 N N . GLY A 1 447 ? -14.273 14.172 32.312 1 46.75 447 GLY A N 1
ATOM 3438 C CA . GLY A 1 447 ? -13.828 12.812 32.562 1 46.75 447 GLY A CA 1
ATOM 3439 C C . GLY A 1 447 ? -12.734 12.375 31.594 1 46.75 447 GLY A C 1
ATOM 3440 O O . GLY A 1 447 ? -11.688 11.891 32.031 1 46.75 447 GLY A O 1
ATOM 3441 N N . GLU A 1 448 ? -13.086 11.898 30.422 1 46.28 448 GLU A N 1
ATOM 3442 C CA . GLU A 1 448 ? -12.352 11.172 29.375 1 46.28 448 GLU A CA 1
ATOM 3443 C C . GLU A 1 448 ? -11.43 12.109 28.609 1 46.28 448 GLU A C 1
ATOM 3445 O O . GLU A 1 448 ? -10.977 11.766 27.516 1 46.28 448 GLU A O 1
ATOM 3450 N N . ILE A 1 449 ? -11.609 13.312 28.828 1 45.91 449 ILE A N 1
ATOM 3451 C CA . ILE A 1 449 ? -10.844 14.266 28.047 1 45.91 449 ILE A CA 1
ATOM 3452 C C . ILE A 1 449 ? -9.484 13.664 27.672 1 45.91 449 ILE A C 1
ATOM 3454 O O . ILE A 1 449 ? -9.055 13.75 26.531 1 45.91 449 ILE A O 1
ATOM 3458 N N . CYS A 1 450 ? -8.445 13.852 28.656 1 50.03 450 CYS A N 1
ATOM 3459 C CA . CYS A 1 450 ? -7.012 13.766 28.391 1 50.03 450 CYS A CA 1
ATOM 3460 C C . CYS A 1 450 ? -6.625 12.383 27.891 1 50.03 450 CYS A C 1
ATOM 3462 O O . CYS A 1 450 ? -6.016 11.602 28.625 1 50.03 450 CYS A O 1
ATOM 3464 N N . LYS A 1 451 ? -7.473 12.039 27.047 1 59.16 451 LYS A N 1
ATOM 3465 C CA . LYS A 1 451 ? -7.234 10.727 26.453 1 59.16 451 LYS A CA 1
ATOM 3466 C C . LYS A 1 451 ? -5.871 10.68 25.766 1 59.16 451 LYS A C 1
ATOM 3468 O O . LYS A 1 451 ? -5.465 11.641 25.094 1 59.16 451 LYS A O 1
ATOM 3473 N N . GLY A 1 452 ? -5.133 10.109 26.484 1 74.06 452 GLY A N 1
ATOM 3474 C CA . GLY A 1 452 ? -3.756 9.875 26.078 1 74.06 452 GLY A CA 1
ATOM 3475 C C . GLY A 1 452 ? -3.639 9.172 24.734 1 74.06 452 GLY A C 1
ATOM 3476 O O . GLY A 1 452 ? -4.527 8.406 24.359 1 74.06 452 GLY A O 1
ATOM 3477 N N . LEU A 1 453 ? -2.693 9.68 24 1 88.25 453 LEU A N 1
ATOM 3478 C CA . LEU A 1 453 ? -2.416 9.109 22.688 1 88.25 453 LEU A CA 1
ATOM 3479 C C . LEU A 1 453 ? -2.396 7.59 22.734 1 88.25 453 LEU A C 1
ATOM 3481 O O . LEU A 1 453 ? -2.758 6.922 21.766 1 88.25 453 LEU A O 1
ATOM 3485 N N . ARG A 1 454 ? -2.113 7.102 23.922 1 91.06 454 ARG A N 1
ATOM 3486 C CA . ARG A 1 454 ? -2.039 5.652 24.078 1 91.06 454 ARG A CA 1
ATOM 3487 C C . ARG A 1 454 ? -3.398 5.008 23.828 1 91.06 454 ARG A C 1
ATOM 3489 O O . ARG A 1 454 ? -3.496 3.998 23.125 1 91.06 454 ARG A O 1
ATOM 3496 N N . ASP A 1 455 ? -4.449 5.574 24.391 1 88.06 455 ASP A N 1
ATOM 3497 C CA . ASP A 1 455 ? -5.797 5.039 24.234 1 88.06 455 ASP A CA 1
ATOM 3498 C C . ASP A 1 455 ? -6.223 5.039 22.766 1 88.06 455 ASP A C 1
ATOM 3500 O O . ASP A 1 455 ? -6.871 4.098 22.312 1 88.06 455 ASP A O 1
ATOM 3504 N N . ILE A 1 456 ? -5.883 6.117 22.125 1 92.25 456 ILE A N 1
ATOM 3505 C CA . ILE A 1 456 ? -6.266 6.262 20.719 1 92.25 456 ILE A CA 1
ATOM 3506 C C . ILE A 1 456 ? -5.508 5.242 19.875 1 92.25 456 ILE A C 1
ATOM 3508 O O . ILE A 1 456 ? -6.094 4.598 19 1 92.25 456 ILE A O 1
ATOM 3512 N N . ILE A 1 457 ? -4.215 5.016 20.188 1 93.94 457 ILE A N 1
ATOM 3513 C CA . ILE A 1 457 ? -3.393 4.027 19.5 1 93.94 457 ILE A CA 1
ATOM 3514 C C . ILE A 1 457 ? -3.957 2.629 19.734 1 93.94 457 ILE A C 1
ATOM 3516 O O . ILE A 1 457 ? -4.059 1.825 18.812 1 93.94 457 ILE A O 1
ATOM 3520 N N . ASP A 1 458 ? -4.383 2.373 20.938 1 91.5 458 ASP A N 1
ATOM 3521 C CA . ASP A 1 458 ? -4.891 1.058 21.312 1 91.5 458 ASP A CA 1
ATOM 3522 C C . ASP A 1 458 ? -6.184 0.735 20.562 1 91.5 458 ASP A C 1
ATOM 3524 O O . ASP A 1 458 ? -6.52 -0.435 20.375 1 91.5 458 ASP A O 1
ATOM 3528 N N . LEU A 1 459 ? -6.902 1.783 20.172 1 91.81 459 LEU A N 1
ATOM 3529 C CA . LEU A 1 459 ? -8.141 1.586 19.422 1 91.81 459 LEU A CA 1
ATOM 3530 C C . LEU A 1 459 ? -7.848 1.258 17.969 1 91.81 459 LEU A C 1
ATOM 3532 O O . LEU A 1 459 ? -8.75 0.864 17.219 1 91.81 459 LEU A O 1
ATOM 3536 N N . GLY A 1 460 ? -6.602 1.483 17.578 1 92.88 460 GLY A N 1
ATOM 3537 C CA . GLY A 1 460 ? -6.211 1.125 16.219 1 92.88 460 GLY A CA 1
ATOM 3538 C C . GLY A 1 460 ? -6.082 2.322 15.297 1 92.88 460 GLY A C 1
ATOM 3539 O O . GLY A 1 460 ? -5.891 2.166 14.094 1 92.88 460 GLY A O 1
ATOM 3540 N N . VAL A 1 461 ? -6.176 3.521 15.797 1 95.81 461 VAL A N 1
ATOM 3541 C CA . VAL A 1 461 ? -6.016 4.727 14.984 1 95.81 461 VAL A CA 1
ATOM 3542 C C . VAL A 1 461 ? -4.535 4.988 14.734 1 95.81 461 VAL A C 1
ATOM 3544 O O . VAL A 1 461 ? -3.723 4.938 15.664 1 95.81 461 VAL A O 1
ATOM 3547 N N . ILE A 1 462 ? -4.156 5.16 13.547 1 97.44 462 ILE A N 1
ATOM 3548 C CA . ILE A 1 462 ? -2.793 5.566 13.219 1 97.44 462 ILE A CA 1
ATOM 3549 C C . ILE A 1 462 ? -2.621 7.059 13.5 1 97.44 462 ILE A C 1
ATOM 3551 O O . ILE A 1 462 ? -3.408 7.879 13.023 1 97.44 462 ILE A O 1
ATOM 3555 N N . ILE A 1 463 ? -1.604 7.383 14.273 1 96.75 463 ILE A N 1
ATOM 3556 C CA . ILE A 1 463 ? -1.354 8.766 14.648 1 96.75 463 ILE A CA 1
ATOM 3557 C C . ILE A 1 463 ? -0.045 9.242 14.023 1 96.75 463 ILE A C 1
ATOM 3559 O O . ILE A 1 463 ? 1.014 8.656 14.266 1 96.75 463 ILE A O 1
ATOM 3563 N N . ALA A 1 464 ? -0.127 10.266 13.242 1 98.25 464 ALA A N 1
ATOM 3564 C CA . ALA A 1 464 ? 1.052 10.953 12.727 1 98.25 464 ALA A CA 1
ATOM 3565 C C . ALA A 1 464 ? 1.374 12.188 13.562 1 98.25 464 ALA A C 1
ATOM 3567 O O . ALA A 1 464 ? 0.47 12.859 14.062 1 98.25 464 ALA A O 1
ATOM 3568 N N . GLY A 1 465 ? 2.643 12.508 13.672 1 95.94 465 GLY A N 1
ATOM 3569 C CA . GLY A 1 465 ? 3.07 13.656 14.453 1 95.94 465 GLY A CA 1
ATOM 3570 C C . GLY A 1 465 ? 3.537 14.82 13.602 1 95.94 465 GLY A C 1
ATOM 3571 O O . GLY A 1 465 ? 4.203 14.625 12.586 1 95.94 465 GLY A O 1
ATOM 3572 N N . GLY A 1 466 ? 3.188 15.945 13.969 1 95.12 466 GLY A N 1
ATOM 3573 C CA . GLY A 1 466 ? 3.619 17.188 13.336 1 95.12 466 GLY A CA 1
ATOM 3574 C C . GLY A 1 466 ? 3.955 18.281 14.328 1 95.12 466 GLY A C 1
ATOM 3575 O O . GLY A 1 466 ? 3.67 18.156 15.523 1 95.12 466 GLY A O 1
ATOM 3576 N N . SER A 1 467 ? 4.582 19.281 13.859 1 91.31 467 SER A N 1
ATOM 3577 C CA . SER A 1 467 ? 5.012 20.359 14.75 1 91.31 467 SER A CA 1
ATOM 3578 C C . SER A 1 467 ? 4.008 21.516 14.75 1 91.31 467 SER A C 1
ATOM 3580 O O . SER A 1 467 ? 3.895 22.234 15.734 1 91.31 467 SER A O 1
ATOM 3582 N N . ASP A 1 468 ? 3.291 21.625 13.695 1 89.44 468 ASP A N 1
ATOM 3583 C CA . ASP A 1 468 ? 2.459 22.797 13.469 1 89.44 468 ASP A CA 1
ATOM 3584 C C . ASP A 1 468 ? 3.293 24.078 13.508 1 89.44 468 ASP A C 1
ATOM 3586 O O . ASP A 1 468 ? 2.812 25.125 13.945 1 89.44 468 ASP A O 1
ATOM 3590 N N . GLY A 1 469 ? 4.504 23.938 13.148 1 82.88 469 GLY A N 1
ATOM 3591 C CA . GLY A 1 469 ? 5.449 25.047 13.234 1 82.88 469 GLY A CA 1
ATOM 3592 C C . GLY A 1 469 ? 5.086 26.219 12.344 1 82.88 469 GLY A C 1
ATOM 3593 O O . GLY A 1 469 ? 4.855 26.047 11.148 1 82.88 469 GLY A O 1
ATOM 3594 N N . ILE A 1 470 ? 4.953 27.344 12.977 1 76.88 470 ILE A N 1
ATOM 3595 C CA . ILE A 1 470 ? 4.68 28.594 12.273 1 76.88 470 ILE A CA 1
ATOM 3596 C C . ILE A 1 470 ? 5.852 29.547 12.453 1 76.88 470 ILE A C 1
ATOM 3598 O O . ILE A 1 470 ? 6.254 30.234 11.508 1 76.88 470 ILE A O 1
ATOM 3602 N N . MET A 1 471 ? 6.387 29.578 13.695 1 65.06 471 MET A N 1
ATOM 3603 C CA . MET A 1 471 ? 7.473 30.5 13.984 1 65.06 471 MET A CA 1
ATOM 3604 C C . MET A 1 471 ? 8.695 29.766 14.516 1 65.06 471 MET A C 1
ATOM 3606 O O . MET A 1 471 ? 9.836 30.172 14.258 1 65.06 471 MET A O 1
ATOM 3610 N N . ALA A 1 472 ? 8.547 28.703 15.328 1 61.06 472 ALA A N 1
ATOM 3611 C CA . ALA A 1 472 ? 9.805 28.172 15.844 1 61.06 472 ALA A CA 1
ATOM 3612 C C . ALA A 1 472 ? 9.703 26.672 16.062 1 61.06 472 ALA A C 1
ATOM 3614 O O . ALA A 1 472 ? 10.672 25.938 15.828 1 61.06 472 ALA A O 1
ATOM 3615 N N . LEU A 1 473 ? 8.852 26.125 16.641 1 72.12 473 LEU A N 1
ATOM 3616 C CA . LEU A 1 473 ? 9.047 24.781 17.172 1 72.12 473 LEU A CA 1
ATOM 3617 C C . LEU A 1 473 ? 8.781 23.734 16.109 1 72.12 473 LEU A C 1
ATOM 3619 O O . LEU A 1 473 ? 7.629 23.5 15.727 1 72.12 473 LEU A O 1
ATOM 3623 N N . VAL A 1 474 ? 10.062 23.125 15.633 1 88.44 474 VAL A N 1
ATOM 3624 C CA . VAL A 1 474 ? 9.969 22.031 14.68 1 88.44 474 VAL A CA 1
ATOM 3625 C C . VAL A 1 474 ? 10.695 20.812 15.227 1 88.44 474 VAL A C 1
ATOM 3627 O O . VAL A 1 474 ? 10.766 19.766 14.555 1 88.44 474 VAL A O 1
ATOM 3630 N N . ASN A 1 475 ? 11.141 20.906 16.5 1 91.88 475 ASN A N 1
ATOM 3631 C CA . ASN A 1 475 ? 11.922 19.844 17.125 1 91.88 475 ASN A CA 1
ATOM 3632 C C . ASN A 1 475 ? 11.047 18.641 17.484 1 91.88 475 ASN A C 1
ATOM 3634 O O . ASN A 1 475 ? 10.383 18.625 18.531 1 91.88 475 ASN A O 1
ATOM 3638 N N . TRP A 1 476 ? 11.133 17.578 16.656 1 95.56 476 TRP A N 1
ATOM 3639 C CA . TRP A 1 476 ? 10.258 16.438 16.844 1 95.56 476 TRP A CA 1
ATOM 3640 C C . TRP A 1 476 ? 10.625 15.672 18.109 1 95.56 476 TRP A C 1
ATOM 3642 O O . TRP A 1 476 ? 9.766 15.047 18.734 1 95.56 476 TRP A O 1
ATOM 3652 N N . ARG A 1 477 ? 11.875 15.711 18.562 1 96.19 477 ARG A N 1
ATOM 3653 C CA . ARG A 1 477 ? 12.305 15 19.766 1 96.19 477 ARG A CA 1
ATOM 3654 C C . ARG A 1 477 ? 11.641 15.586 21.016 1 96.19 477 ARG A C 1
ATOM 3656 O O . ARG A 1 477 ? 11.258 14.852 21.922 1 96.19 477 ARG A O 1
ATOM 3663 N N . LYS A 1 478 ? 11.516 16.875 21.016 1 91.94 478 LYS A N 1
ATOM 3664 C CA . LYS A 1 478 ? 10.812 17.531 22.125 1 91.94 478 LYS A CA 1
ATOM 3665 C C . LYS A 1 478 ? 9.336 17.125 22.141 1 91.94 478 LYS A C 1
ATOM 3667 O O . LYS A 1 478 ? 8.75 16.969 23.219 1 91.94 478 LYS A O 1
ATOM 3672 N N . MET A 1 479 ? 8.812 17 21.016 1 91.12 479 MET A N 1
ATOM 3673 C CA . MET A 1 479 ? 7.414 16.609 20.906 1 91.12 479 MET A CA 1
ATOM 3674 C C . MET A 1 479 ? 7.223 15.164 21.391 1 91.12 479 MET A C 1
ATOM 3676 O O . MET A 1 479 ? 6.266 14.867 22.109 1 91.12 479 MET A O 1
ATOM 3680 N N . VAL A 1 480 ? 8.117 14.297 21 1 94.25 480 VAL A N 1
ATOM 3681 C CA . VAL A 1 480 ? 8.07 12.914 21.484 1 94.25 480 VAL A CA 1
ATOM 3682 C C . VAL A 1 480 ? 8.242 12.883 23 1 94.25 480 VAL A C 1
ATOM 3684 O O . VAL A 1 480 ? 7.512 12.172 23.688 1 94.25 480 VAL A O 1
ATOM 3687 N N . GLN A 1 481 ? 9.195 13.672 23.516 1 92.81 481 GLN A N 1
ATOM 3688 C CA . GLN A 1 481 ? 9.391 13.742 24.953 1 92.81 481 GLN A CA 1
ATOM 3689 C C . GLN A 1 481 ? 8.094 14.125 25.672 1 92.81 481 GLN A C 1
ATOM 3691 O O . GLN A 1 481 ? 7.746 13.531 26.688 1 92.81 481 GLN A O 1
ATOM 3696 N N . ALA A 1 482 ? 7.402 15.078 25.094 1 87.75 482 ALA A N 1
ATOM 3697 C CA . ALA A 1 482 ? 6.152 15.531 25.703 1 87.75 482 ALA A CA 1
ATOM 3698 C C . ALA A 1 482 ? 5.125 14.406 25.75 1 87.75 482 ALA A C 1
ATOM 3700 O O . ALA A 1 482 ? 4.465 14.203 26.766 1 87.75 482 ALA A O 1
ATOM 3701 N N . ALA A 1 483 ? 4.988 13.656 24.703 1 88.94 483 ALA A N 1
ATOM 3702 C CA . ALA A 1 483 ? 3.994 12.594 24.609 1 88.94 483 ALA A CA 1
ATOM 3703 C C . ALA A 1 483 ? 4.352 11.422 25.516 1 88.94 483 ALA A C 1
ATOM 3705 O O . ALA A 1 483 ? 3.467 10.75 26.047 1 88.94 483 ALA A O 1
ATOM 3706 N N . VAL A 1 484 ? 5.629 11.211 25.703 1 92.69 484 VAL A N 1
ATOM 3707 C CA . VAL A 1 484 ? 6.094 10.055 26.469 1 92.69 484 VAL A CA 1
ATOM 3708 C C . VAL A 1 484 ? 6.066 10.383 27.969 1 92.69 484 VAL A C 1
ATOM 3710 O O . VAL A 1 484 ? 5.805 9.508 28.797 1 92.69 484 VAL A O 1
ATOM 3713 N N . THR A 1 485 ? 6.316 11.602 28.328 1 89.94 485 THR A N 1
ATOM 3714 C CA . THR A 1 485 ? 6.414 11.961 29.75 1 89.94 485 THR A CA 1
ATOM 3715 C C . THR A 1 485 ? 5.074 12.477 30.266 1 89.94 485 THR A C 1
ATOM 3717 O O . THR A 1 485 ? 4.762 12.32 31.453 1 89.94 485 THR A O 1
ATOM 3720 N N . ARG A 1 486 ? 4.359 13.227 29.359 1 85.75 486 ARG A N 1
ATOM 3721 C CA . ARG A 1 486 ? 3.127 13.93 29.703 1 85.75 486 ARG A CA 1
ATOM 3722 C C . ARG A 1 486 ? 3.355 14.922 30.828 1 85.75 486 ARG A C 1
ATOM 3724 O O . ARG A 1 486 ? 2.52 15.055 31.734 1 85.75 486 ARG A O 1
ATOM 3731 N N . LYS A 1 487 ? 4.52 15.461 30.812 1 82.88 487 LYS A N 1
ATOM 3732 C CA . LYS A 1 487 ? 4.887 16.484 31.781 1 82.88 487 LYS A CA 1
ATOM 3733 C C . LYS A 1 487 ? 4.449 17.875 31.297 1 82.88 487 LYS A C 1
ATOM 3735 O O . LYS A 1 487 ? 4.762 18.281 30.188 1 82.88 487 LYS A O 1
ATOM 3740 N N . SER A 1 488 ? 3.717 18.547 32.094 1 72.69 488 SER A N 1
ATOM 3741 C CA . SER A 1 488 ? 3.24 19.891 31.781 1 72.69 488 SER A CA 1
ATOM 3742 C C . SER A 1 488 ? 4.395 20.891 31.703 1 72.69 488 SER A C 1
ATOM 3744 O O . SER A 1 488 ? 5.242 20.938 32.594 1 72.69 488 SER A O 1
ATOM 3746 N N . SER A 1 489 ? 4.406 21.625 30.656 1 70.56 489 SER A N 1
ATOM 3747 C CA . SER A 1 489 ? 5.48 22.609 30.484 1 70.56 489 SER A CA 1
ATOM 3748 C C . SER A 1 489 ? 5.336 23.766 31.453 1 70.56 489 SER A C 1
ATOM 3750 O O . SER A 1 489 ? 6.332 24.359 31.875 1 70.56 489 SER A O 1
ATOM 3752 N N . SER A 1 490 ? 4.121 24.094 31.766 1 67.25 490 SER A N 1
ATOM 3753 C CA . SER A 1 490 ? 3.859 25.25 32.625 1 67.25 490 SER A CA 1
ATOM 3754 C C . SER A 1 490 ? 4.125 24.922 34.094 1 67.25 490 SER A C 1
ATOM 3756 O O . SER A 1 490 ? 4.73 25.734 34.812 1 67.25 490 SER A O 1
ATOM 3758 N N . SER A 1 491 ? 3.701 23.719 34.5 1 72.25 491 SER A N 1
ATOM 3759 C CA . SER A 1 491 ? 3.775 23.406 35.906 1 72.25 491 SER A CA 1
ATOM 3760 C C . SER A 1 491 ? 4.891 22.406 36.219 1 72.25 491 SER A C 1
ATOM 3762 O O . SER A 1 491 ? 5.355 22.297 37.344 1 72.25 491 SER A O 1
ATOM 3764 N N . GLY A 1 492 ? 5.23 21.641 35.219 1 78.06 492 GLY A N 1
ATOM 3765 C CA . GLY A 1 492 ? 6.188 20.562 35.438 1 78.06 492 GLY A CA 1
ATOM 3766 C C . GLY A 1 492 ? 5.559 19.297 35.969 1 78.06 492 GLY A C 1
ATOM 3767 O O . GLY A 1 492 ? 6.234 18.281 36.125 1 78.06 492 GLY A O 1
ATOM 3768 N N . ASN A 1 493 ? 4.301 19.312 36.219 1 81.62 493 ASN A N 1
ATOM 3769 C CA . ASN A 1 493 ? 3.615 18.141 36.75 1 81.62 493 ASN A CA 1
ATOM 3770 C C . ASN A 1 493 ? 3.359 17.094 35.656 1 81.62 493 ASN A C 1
ATOM 3772 O O . ASN A 1 493 ? 3.074 17.438 34.531 1 81.62 493 ASN A O 1
ATOM 3776 N N . VAL A 1 494 ? 3.545 15.828 36.031 1 83.06 494 VAL A N 1
ATOM 3777 C CA . VAL A 1 494 ? 3.193 14.719 35.156 1 83.06 494 VAL A CA 1
ATOM 3778 C C . VAL A 1 494 ? 1.704 14.406 35.281 1 83.06 494 VAL A C 1
ATOM 3780 O O . VAL A 1 494 ? 1.209 14.172 36.406 1 83.06 494 VAL A O 1
ATOM 3783 N N . ILE A 1 495 ? 1.102 14.469 34.25 1 77.81 495 ILE A N 1
ATOM 3784 C CA . ILE A 1 495 ? -0.348 14.305 34.281 1 77.81 495 ILE A CA 1
ATOM 3785 C C . ILE A 1 495 ? -0.728 12.977 33.656 1 77.81 495 ILE A C 1
ATOM 3787 O O . ILE A 1 495 ? -0.405 12.719 32.5 1 77.81 495 ILE A O 1
ATOM 3791 N N . ARG A 1 496 ? -1.426 12.055 34.344 1 81.5 496 ARG A N 1
ATOM 3792 C CA . ARG A 1 496 ? -1.934 10.766 33.906 1 81.5 496 ARG A CA 1
ATOM 3793 C C . ARG A 1 496 ? -0.868 9.992 33.125 1 81.5 496 ARG A C 1
ATOM 3795 O O . ARG A 1 496 ? -1.072 9.641 31.969 1 81.5 496 ARG A O 1
ATOM 3802 N N . PRO A 1 497 ? 0.195 9.656 33.781 1 83.25 497 PRO A N 1
ATOM 3803 C CA . PRO A 1 497 ? 1.32 8.984 33.125 1 83.25 497 PRO A CA 1
ATOM 3804 C C . PRO A 1 497 ? 0.923 7.645 32.5 1 83.25 497 PRO A C 1
ATOM 3806 O O . PRO A 1 497 ? 1.619 7.145 31.625 1 83.25 497 PRO A O 1
ATOM 3809 N N . GLU A 1 498 ? -0.244 7.031 32.938 1 85.06 498 GLU A N 1
ATOM 3810 C CA . GLU A 1 498 ? -0.687 5.746 32.406 1 85.06 498 GLU A CA 1
ATOM 3811 C C . GLU A 1 498 ? -1.128 5.871 30.938 1 85.06 498 GLU A C 1
ATOM 3813 O O . GLU A 1 498 ? -1.255 4.867 30.234 1 85.06 498 GLU A O 1
ATOM 3818 N N . LEU A 1 499 ? -1.322 7.082 30.484 1 85.19 499 LEU A N 1
ATOM 3819 C CA . LEU A 1 499 ? -1.766 7.316 29.125 1 85.19 499 LEU A CA 1
ATOM 3820 C C . LEU A 1 499 ? -0.591 7.703 28.234 1 85.19 499 LEU A C 1
ATOM 3822 O O . LEU A 1 499 ? -0.779 8.039 27.062 1 85.19 499 LEU A O 1
ATOM 3826 N N . ALA A 1 500 ? 0.632 7.629 28.781 1 89.06 500 ALA A N 1
ATOM 3827 C CA . ALA A 1 500 ? 1.834 7.938 28.016 1 89.06 500 ALA A CA 1
ATOM 3828 C C . ALA A 1 500 ? 2.092 6.879 26.938 1 89.06 500 ALA A C 1
ATOM 3830 O O . ALA A 1 500 ? 1.772 5.703 27.141 1 89.06 500 ALA A O 1
ATOM 3831 N N . ILE A 1 501 ? 2.652 7.352 25.875 1 93.94 501 ILE A N 1
ATOM 3832 C CA . ILE A 1 501 ? 3.033 6.406 24.828 1 93.94 501 ILE A CA 1
ATOM 3833 C C . ILE A 1 501 ? 4.488 5.988 25.016 1 93.94 501 ILE A C 1
ATOM 3835 O O . ILE A 1 501 ? 5.215 6.582 25.828 1 93.94 501 ILE A O 1
ATOM 3839 N N . SER A 1 502 ? 4.875 4.879 24.328 1 96.88 502 SER A N 1
ATOM 3840 C CA . SER A 1 502 ? 6.266 4.438 24.359 1 96.88 502 SER A CA 1
ATOM 3841 C C . SER A 1 502 ? 7.137 5.309 23.453 1 96.88 502 SER A C 1
ATOM 3843 O O . SER A 1 502 ? 6.625 6.031 22.594 1 96.88 502 SER A O 1
ATOM 3845 N N . VAL A 1 503 ? 8.469 5.328 23.672 1 98.06 503 VAL A N 1
ATOM 3846 C CA . VAL A 1 503 ? 9.406 6.031 22.797 1 98.06 503 VAL A CA 1
ATOM 3847 C C . VAL A 1 503 ? 9.273 5.508 21.375 1 98.06 503 VAL A C 1
ATOM 3849 O O . VAL A 1 503 ? 9.281 6.285 20.422 1 98.06 503 VAL A O 1
ATOM 3852 N N . ALA A 1 504 ? 9.078 4.207 21.234 1 98.5 504 ALA A N 1
ATOM 3853 C CA . ALA A 1 504 ? 8.891 3.596 19.922 1 98.5 504 ALA A CA 1
ATOM 3854 C C . ALA A 1 504 ? 7.656 4.152 19.219 1 98.5 504 ALA A C 1
ATOM 3856 O O . ALA A 1 504 ? 7.688 4.453 18.031 1 98.5 504 ALA A O 1
ATOM 3857 N N . ASP A 1 505 ? 6.59 4.281 20 1 97.44 505 ASP A N 1
ATOM 3858 C CA . ASP A 1 505 ? 5.379 4.875 19.438 1 97.44 505 ASP A CA 1
ATOM 3859 C C . ASP A 1 505 ? 5.637 6.305 18.969 1 97.44 505 ASP A C 1
ATOM 3861 O O . ASP A 1 505 ? 5.148 6.711 17.922 1 97.44 505 ASP A O 1
ATOM 3865 N N . GLY A 1 506 ? 6.348 7.039 19.766 1 97.38 506 GLY A N 1
ATOM 3866 C CA . GLY A 1 506 ? 6.695 8.398 19.391 1 97.38 506 GLY A CA 1
ATOM 3867 C C . GLY A 1 506 ? 7.492 8.477 18.109 1 97.38 506 GLY A C 1
ATOM 3868 O O . GLY A 1 506 ? 7.219 9.32 17.25 1 97.38 506 GLY A O 1
ATOM 3869 N N . VAL A 1 507 ? 8.461 7.59 18 1 98.62 507 VAL A N 1
ATOM 3870 C CA . VAL A 1 507 ? 9.281 7.539 16.797 1 98.62 507 VAL A CA 1
ATOM 3871 C C . VAL A 1 507 ? 8.406 7.18 15.594 1 98.62 507 VAL A C 1
ATOM 3873 O O . VAL A 1 507 ? 8.531 7.785 14.523 1 98.62 507 VAL A O 1
ATOM 3876 N N . ARG A 1 508 ? 7.477 6.27 15.75 1 98.69 508 ARG A N 1
ATOM 3877 C CA . ARG A 1 508 ? 6.562 5.906 14.672 1 98.69 508 ARG A CA 1
ATOM 3878 C C . ARG A 1 508 ? 5.738 7.109 14.227 1 98.69 508 ARG A C 1
ATOM 3880 O O . ARG A 1 508 ? 5.531 7.32 13.031 1 98.69 508 ARG A O 1
ATOM 3887 N N . MET A 1 509 ? 5.32 7.93 15.141 1 98 509 MET A N 1
ATOM 3888 C CA . MET A 1 509 ? 4.492 9.094 14.836 1 98 509 MET A CA 1
ATOM 3889 C C . MET A 1 509 ? 5.191 10.016 13.844 1 98 509 MET A C 1
ATOM 3891 O O . MET A 1 509 ? 4.539 10.625 12.992 1 98 509 MET A O 1
ATOM 3895 N N . TYR A 1 510 ? 6.5 10.023 13.906 1 98.44 510 TYR A N 1
ATOM 3896 C CA . TYR A 1 510 ? 7.227 11.016 13.125 1 98.44 510 TYR A CA 1
ATOM 3897 C C . TYR A 1 510 ? 8.008 10.352 12 1 98.44 510 TYR A C 1
ATOM 3899 O O . TYR A 1 510 ? 8.898 10.961 11.406 1 98.44 510 TYR A O 1
ATOM 3907 N N . THR A 1 511 ? 7.77 9.094 11.773 1 98.75 511 THR A N 1
ATOM 3908 C CA . THR A 1 511 ? 8.445 8.398 10.68 1 98.75 511 THR A CA 1
ATOM 3909 C C . THR A 1 511 ? 7.438 7.613 9.836 1 98.75 511 THR A C 1
ATOM 3911 O O . THR A 1 511 ? 6.773 8.18 8.969 1 98.75 511 THR A O 1
ATOM 3914 N N . ILE A 1 512 ? 7.121 6.398 10.258 1 98.81 512 ILE A N 1
ATOM 3915 C CA . ILE A 1 512 ? 6.348 5.492 9.414 1 98.81 512 ILE A CA 1
ATOM 3916 C C . ILE A 1 512 ? 4.883 5.93 9.398 1 98.81 512 ILE A C 1
ATOM 3918 O O . ILE A 1 512 ? 4.211 5.816 8.367 1 98.81 512 ILE A O 1
ATOM 3922 N N . ASN A 1 513 ? 4.352 6.395 10.531 1 98.75 513 ASN A N 1
ATOM 3923 C CA . ASN A 1 513 ? 2.957 6.812 10.555 1 98.75 513 ASN A CA 1
ATOM 3924 C C . ASN A 1 513 ? 2.727 8.055 9.703 1 98.75 513 ASN A C 1
ATOM 3926 O O . ASN A 1 513 ? 1.698 8.18 9.039 1 98.75 513 ASN A O 1
ATOM 3930 N N . ALA A 1 514 ? 3.693 8.961 9.781 1 98.69 514 ALA A N 1
ATOM 3931 C CA . ALA A 1 514 ? 3.59 10.156 8.945 1 98.69 514 ALA A CA 1
ATOM 3932 C C . ALA A 1 514 ? 3.686 9.797 7.461 1 98.69 514 ALA A C 1
ATOM 3934 O O . ALA A 1 514 ? 2.986 10.383 6.629 1 98.69 514 ALA A O 1
ATOM 3935 N N . ALA A 1 515 ? 4.59 8.883 7.129 1 98.62 515 ALA A N 1
ATOM 3936 C CA . ALA A 1 515 ? 4.652 8.383 5.758 1 98.62 515 ALA A CA 1
ATOM 3937 C C . ALA A 1 515 ? 3.322 7.762 5.344 1 98.62 515 ALA A C 1
ATOM 3939 O O . ALA A 1 515 ? 2.865 7.953 4.215 1 98.62 515 ALA A O 1
ATOM 3940 N N . TYR A 1 516 ? 2.668 7.066 6.227 1 98.56 516 TYR A N 1
ATOM 3941 C CA . TYR A 1 516 ? 1.376 6.438 5.973 1 98.56 516 TYR A CA 1
ATOM 3942 C C . TYR A 1 516 ? 0.309 7.484 5.68 1 98.56 516 TYR A C 1
ATOM 3944 O O . TYR A 1 516 ? -0.516 7.309 4.781 1 98.56 516 TYR A O 1
ATOM 3952 N N . GLN A 1 517 ? 0.315 8.508 6.418 1 98.44 517 GLN A N 1
ATOM 3953 C CA . GLN A 1 517 ? -0.625 9.602 6.188 1 98.44 517 GLN A CA 1
ATOM 3954 C C . GLN A 1 517 ? -0.584 10.062 4.734 1 98.44 517 GLN A C 1
ATOM 3956 O O . GLN A 1 517 ? -1.62 10.398 4.152 1 98.44 517 GLN A O 1
ATOM 3961 N N . GLU A 1 518 ? 0.569 10.016 4.145 1 97.75 518 GLU A N 1
ATOM 3962 C CA . GLU A 1 518 ? 0.756 10.516 2.785 1 97.75 518 GLU A CA 1
ATOM 3963 C C . GLU A 1 518 ? 0.648 9.383 1.766 1 97.75 518 GLU A C 1
ATOM 3965 O O . GLU A 1 518 ? 0.813 9.609 0.564 1 97.75 518 GLU A O 1
ATOM 3970 N N . GLY A 1 519 ? 0.392 8.188 2.244 1 96.81 519 GLY A N 1
ATOM 3971 C CA . GLY A 1 519 ? 0.333 7.039 1.354 1 96.81 519 GLY A CA 1
ATOM 3972 C C . GLY A 1 519 ? 1.695 6.617 0.836 1 96.81 519 GLY A C 1
ATOM 3973 O O . GLY A 1 519 ? 1.815 6.141 -0.295 1 96.81 519 GLY A O 1
ATOM 3974 N N . LYS A 1 520 ? 2.752 6.824 1.613 1 97.81 520 LYS A N 1
ATOM 3975 C CA . LYS A 1 520 ? 4.105 6.59 1.126 1 97.81 520 LYS A CA 1
ATOM 3976 C C . LYS A 1 520 ? 4.848 5.594 2.016 1 97.81 520 LYS A C 1
ATOM 3978 O O . LYS A 1 520 ? 6.074 5.488 1.954 1 97.81 520 LYS A O 1
ATOM 3983 N N . GLU A 1 521 ? 4.156 4.809 2.881 1 97.25 521 GLU A N 1
ATOM 3984 C CA . GLU A 1 521 ? 4.785 3.906 3.844 1 97.25 521 GLU A CA 1
ATOM 3985 C C . GLU A 1 521 ? 5.547 2.789 3.141 1 97.25 521 GLU A C 1
ATOM 3987 O O . GLU A 1 521 ? 6.43 2.164 3.732 1 97.25 521 GLU A O 1
ATOM 3992 N N . ALA A 1 522 ? 5.254 2.588 1.876 1 95.75 522 ALA A N 1
ATOM 3993 C CA . ALA A 1 522 ? 5.934 1.526 1.141 1 95.75 522 ALA A CA 1
ATOM 3994 C C . ALA A 1 522 ? 7.324 1.972 0.699 1 95.75 522 ALA A C 1
ATOM 3996 O O . ALA A 1 522 ? 8.195 1.139 0.42 1 95.75 522 ALA A O 1
ATOM 3997 N N . VAL A 1 523 ? 7.586 3.273 0.696 1 96.94 523 VAL A N 1
ATOM 3998 C CA . VAL A 1 523 ? 8.836 3.711 0.087 1 96.94 523 VAL A CA 1
ATOM 3999 C C . VAL A 1 523 ? 9.648 4.52 1.098 1 96.94 523 VAL A C 1
ATOM 4001 O O . VAL A 1 523 ? 10.828 4.797 0.874 1 96.94 523 VAL A O 1
ATOM 4004 N N . ARG A 1 524 ? 9.039 4.887 2.188 1 97.5 524 ARG A N 1
ATOM 4005 C CA . ARG A 1 524 ? 9.805 5.629 3.186 1 97.5 524 ARG A CA 1
ATOM 4006 C C . ARG A 1 524 ? 9.195 5.477 4.574 1 97.5 524 ARG A C 1
ATOM 4008 O O . ARG A 1 524 ? 8.156 4.832 4.73 1 97.5 524 ARG A O 1
ATOM 4015 N N . GLY A 1 525 ? 9.891 5.941 5.598 1 98.44 525 GLY A N 1
ATOM 4016 C CA . GLY A 1 525 ? 9.391 5.965 6.965 1 98.44 525 GLY A CA 1
ATOM 4017 C C . GLY A 1 525 ? 9.945 4.84 7.816 1 98.44 525 GLY A C 1
ATOM 4018 O O . GLY A 1 525 ? 9.742 4.816 9.031 1 98.44 525 GLY A O 1
ATOM 4019 N N . SER A 1 526 ? 10.594 3.912 7.273 1 98.69 526 SER A N 1
ATOM 4020 C CA . SER A 1 526 ? 11.336 2.854 7.957 1 98.69 526 SER A CA 1
ATOM 4021 C C . SER A 1 526 ? 12.609 2.496 7.207 1 98.69 526 SER A C 1
ATOM 4023 O O . SER A 1 526 ? 12.797 2.912 6.059 1 98.69 526 SER A O 1
ATOM 4025 N N . ILE A 1 527 ? 13.516 1.85 7.871 1 98.81 527 ILE A N 1
ATOM 4026 C CA . ILE A 1 527 ? 14.766 1.402 7.27 1 98.81 527 ILE A CA 1
ATOM 4027 C C . ILE A 1 527 ? 14.656 -0.07 6.879 1 98.81 527 ILE A C 1
ATOM 4029 O O . ILE A 1 527 ? 14.93 -0.956 7.695 1 98.81 527 ILE A O 1
ATOM 4033 N N . GLU A 1 528 ? 14.219 -0.283 5.695 1 98.25 528 GLU A N 1
ATOM 4034 C CA . GLU A 1 528 ? 14.016 -1.592 5.078 1 98.25 528 GLU A CA 1
ATOM 4035 C C . GLU A 1 528 ? 14.477 -1.591 3.621 1 98.25 528 GLU A C 1
ATOM 4037 O O . GLU A 1 528 ? 14.414 -0.561 2.947 1 98.25 528 GLU A O 1
ATOM 4042 N N . VAL A 1 529 ? 14.93 -2.699 3.154 1 98 529 VAL A N 1
ATOM 4043 C CA . VAL A 1 529 ? 15.266 -2.826 1.74 1 98 529 VAL A CA 1
ATOM 4044 C C . VAL A 1 529 ? 14.055 -2.457 0.889 1 98 529 VAL A C 1
ATOM 4046 O O . VAL A 1 529 ? 12.922 -2.838 1.209 1 98 529 VAL A O 1
ATOM 4049 N N . GLY A 1 530 ? 14.336 -1.726 -0.176 1 97.5 530 GLY A N 1
ATOM 4050 C CA . GLY A 1 530 ? 13.258 -1.315 -1.058 1 97.5 530 GLY A CA 1
ATOM 4051 C C . GLY A 1 530 ? 12.68 0.044 -0.704 1 97.5 530 GLY A C 1
ATOM 4052 O O . GLY A 1 530 ? 11.75 0.521 -1.36 1 97.5 530 GLY A O 1
ATOM 4053 N N . LYS A 1 531 ? 13.234 0.708 0.303 1 98.5 531 LYS A N 1
ATOM 4054 C CA . LYS A 1 531 ? 12.836 2.061 0.683 1 98.5 531 LYS A CA 1
ATOM 4055 C C . LYS A 1 531 ? 13.977 3.053 0.455 1 98.5 531 LYS A C 1
ATOM 4057 O O . LYS A 1 531 ? 15.125 2.652 0.262 1 98.5 531 LYS A O 1
ATOM 4062 N N . VAL A 1 532 ? 13.656 4.289 0.405 1 98.69 532 VAL A N 1
ATOM 4063 C CA . VAL A 1 532 ? 14.641 5.328 0.116 1 98.69 532 VAL A CA 1
ATOM 4064 C C . VAL A 1 532 ? 15.555 5.523 1.325 1 98.69 532 VAL A C 1
ATOM 4066 O O . VAL A 1 532 ? 15.156 5.262 2.461 1 98.69 532 VAL A O 1
ATOM 4069 N N . ALA A 1 533 ? 16.703 5.949 1.021 1 98.81 533 ALA A N 1
ATOM 4070 C CA . ALA A 1 533 ? 17.719 6.18 2.055 1 98.81 533 ALA A CA 1
ATOM 4071 C C . ALA A 1 533 ? 17.547 7.559 2.688 1 98.81 533 ALA A C 1
ATOM 4073 O O . ALA A 1 533 ? 18.359 8.453 2.473 1 98.81 533 ALA A O 1
ATOM 4074 N N . ASP A 1 534 ? 16.531 7.785 3.42 1 98.88 534 ASP A N 1
ATOM 4075 C CA . ASP A 1 534 ? 16.266 8.953 4.258 1 98.88 534 ASP A CA 1
ATOM 4076 C C . ASP A 1 534 ? 16.516 8.633 5.73 1 98.88 534 ASP A C 1
ATOM 4078 O O . ASP A 1 534 ? 15.711 7.93 6.359 1 98.88 534 ASP A O 1
ATOM 4082 N N . PHE A 1 535 ? 17.594 9.211 6.289 1 98.69 535 PHE A N 1
ATOM 4083 C CA . PHE A 1 535 ? 17.984 8.859 7.648 1 98.69 535 PHE A CA 1
ATOM 4084 C C . PHE A 1 535 ? 18.266 10.102 8.469 1 98.69 535 PHE A C 1
ATOM 4086 O O . PHE A 1 535 ? 18.484 11.188 7.918 1 98.69 535 PHE A O 1
ATOM 4093 N N . GLN A 1 536 ? 18.266 9.898 9.703 1 98.88 536 GLN A N 1
ATOM 4094 C CA . GLN A 1 536 ? 18.859 10.836 10.656 1 98.88 536 GLN A CA 1
ATOM 4095 C C . GLN A 1 536 ? 19.703 10.102 11.695 1 98.88 536 GLN A C 1
ATOM 4097 O O . GLN A 1 536 ? 19.438 8.938 12.016 1 98.88 536 GLN A O 1
ATOM 4102 N N . VAL A 1 537 ? 20.766 10.742 12.133 1 98.88 537 VAL A N 1
ATOM 4103 C CA . VAL A 1 537 ? 21.625 10.227 13.188 1 98.88 537 VAL A CA 1
ATOM 4104 C C . VAL A 1 537 ? 21.578 11.148 14.406 1 98.88 537 VAL A C 1
ATOM 4106 O O . VAL A 1 537 ? 21.703 12.367 14.266 1 98.88 537 VAL A O 1
ATOM 4109 N N . LEU A 1 538 ? 21.328 10.602 15.547 1 98.81 538 LEU A N 1
ATOM 4110 C CA . LEU A 1 538 ? 21.25 11.383 16.781 1 98.81 538 LEU A CA 1
ATOM 4111 C C . LEU A 1 538 ? 22.516 11.219 17.609 1 98.81 538 LEU A C 1
ATOM 4113 O O . LEU A 1 538 ? 23.203 10.195 17.516 1 98.81 538 LEU A O 1
ATOM 4117 N N . ASP A 1 539 ? 22.781 12.18 18.484 1 98.06 539 ASP A N 1
ATOM 4118 C CA . ASP A 1 539 ? 23.984 12.18 19.312 1 98.06 539 ASP A CA 1
ATOM 4119 C C . ASP A 1 539 ? 23.828 11.258 20.516 1 98.06 539 ASP A C 1
ATOM 4121 O O . ASP A 1 539 ? 24.812 10.945 21.203 1 98.06 539 ASP A O 1
ATOM 4125 N N . ARG A 1 540 ? 22.609 10.828 20.75 1 97.19 540 ARG A N 1
ATOM 4126 C CA . ARG A 1 540 ? 22.359 9.914 21.875 1 97.19 540 ARG A CA 1
ATOM 4127 C C . ARG A 1 540 ? 21.25 8.922 21.531 1 97.19 540 ARG A C 1
ATOM 4129 O O . ARG A 1 540 ? 20.484 9.133 20.594 1 97.19 540 ARG A O 1
ATOM 4136 N N . ASP A 1 541 ? 21.234 7.82 22.266 1 98.44 541 ASP A N 1
ATOM 4137 C CA . ASP A 1 541 ? 20.25 6.77 22.109 1 98.44 541 ASP A CA 1
ATOM 4138 C C . ASP A 1 541 ? 18.969 7.086 22.891 1 98.44 541 ASP A C 1
ATOM 4140 O O . ASP A 1 541 ? 18.891 6.781 24.094 1 98.44 541 ASP A O 1
ATOM 4144 N N . ILE A 1 542 ? 17.969 7.562 22.203 1 98.5 542 ILE A N 1
ATOM 4145 C CA . ILE A 1 542 ? 16.781 8.062 22.875 1 98.5 542 ILE A CA 1
ATOM 4146 C C . ILE A 1 542 ? 15.992 6.898 23.469 1 98.5 542 ILE A C 1
ATOM 4148 O O . ILE A 1 542 ? 15.062 7.102 24.25 1 98.5 542 ILE A O 1
ATOM 4152 N N . PHE A 1 543 ? 16.312 5.645 23.125 1 98.31 543 PHE A N 1
ATOM 4153 C CA . PHE A 1 543 ? 15.656 4.473 23.703 1 98.31 543 PHE A CA 1
ATOM 4154 C C . PHE A 1 543 ? 16.312 4.09 25.031 1 98.31 543 PHE A C 1
ATOM 4156 O O . PHE A 1 543 ? 15.75 3.291 25.781 1 98.31 543 PHE A O 1
ATOM 4163 N N . ALA A 1 544 ? 17.453 4.652 25.328 1 97.5 544 ALA A N 1
ATOM 4164 C CA . ALA A 1 544 ? 18.203 4.223 26.5 1 97.5 544 ALA A CA 1
ATOM 4165 C C . ALA A 1 544 ? 18.328 5.355 27.516 1 97.5 544 ALA A C 1
ATOM 4167 O O . ALA A 1 544 ? 18.594 5.109 28.688 1 97.5 544 ALA A O 1
ATOM 4168 N N . VAL A 1 545 ? 18.125 6.582 27.156 1 97.62 545 VAL A N 1
ATOM 4169 C CA . VAL A 1 545 ? 18.234 7.711 28.078 1 97.62 545 VAL A CA 1
ATOM 4170 C C . VAL A 1 545 ? 16.938 7.887 28.844 1 97.62 545 VAL A C 1
ATOM 4172 O O . VAL A 1 545 ? 15.906 7.301 28.484 1 97.62 545 VAL A O 1
ATOM 4175 N N . ALA A 1 546 ? 17.078 8.703 29.891 1 97.06 546 ALA A N 1
ATOM 4176 C CA . ALA A 1 546 ? 15.844 9.086 30.578 1 97.06 546 ALA A CA 1
ATOM 4177 C C . ALA A 1 546 ? 14.891 9.82 29.641 1 97.06 546 ALA A C 1
ATOM 4179 O O . ALA A 1 546 ? 15.328 10.602 28.781 1 97.06 546 ALA A O 1
ATOM 4180 N N . HIS A 1 547 ? 13.602 9.539 29.797 1 96.12 547 HIS A N 1
ATOM 4181 C CA . HIS A 1 547 ? 12.609 10.117 28.906 1 96.12 547 HIS A CA 1
ATOM 4182 C C . HIS A 1 547 ? 12.719 11.633 28.859 1 96.12 547 HIS A C 1
ATOM 4184 O O . HIS A 1 547 ? 12.5 12.25 27.812 1 96.12 547 HIS A O 1
ATOM 4190 N N . GLU A 1 548 ? 13.148 12.328 29.875 1 93.25 548 GLU A N 1
ATOM 4191 C CA . GLU A 1 548 ? 13.25 13.781 29.984 1 93.25 548 GLU A CA 1
ATOM 4192 C C . GLU A 1 548 ? 14.438 14.305 29.172 1 93.25 548 GLU A C 1
ATOM 4194 O O . GLU A 1 548 ? 14.555 15.508 28.953 1 93.25 548 GLU A O 1
ATOM 4199 N N . GLU A 1 549 ? 15.234 13.414 28.688 1 96 549 GLU A N 1
ATOM 4200 C CA . GLU A 1 549 ? 16.438 13.812 27.953 1 96 549 GLU A CA 1
ATOM 4201 C C . GLU A 1 549 ? 16.25 13.648 26.453 1 96 549 GLU A C 1
ATOM 4203 O O . GLU A 1 549 ? 17.109 14.047 25.672 1 96 549 GLU A O 1
ATOM 4208 N N . ILE A 1 550 ? 15.148 13.156 26.047 1 96.94 550 ILE A N 1
ATOM 4209 C CA . ILE A 1 550 ? 14.883 12.883 24.641 1 96.94 550 ILE A CA 1
ATOM 4210 C C . ILE A 1 550 ? 14.922 14.188 23.844 1 96.94 550 ILE A C 1
ATOM 4212 O O . ILE A 1 550 ? 15.57 14.266 22.797 1 96.94 550 ILE A O 1
ATOM 4216 N N . GLY A 1 551 ? 14.312 15.25 24.359 1 94.38 551 GLY A N 1
ATOM 4217 C CA . GLY A 1 551 ? 14.188 16.516 23.672 1 94.38 551 GLY A CA 1
ATOM 4218 C C . GLY A 1 551 ? 15.516 17.234 23.5 1 94.38 551 GLY A C 1
ATOM 4219 O O . GLY A 1 551 ? 15.664 18.094 22.625 1 94.38 551 GLY A O 1
ATOM 4220 N N . ALA A 1 552 ? 16.484 16.875 24.328 1 94.69 552 ALA A N 1
ATOM 4221 C CA . ALA A 1 552 ? 17.797 17.516 24.297 1 94.69 552 ALA A CA 1
ATOM 4222 C C . ALA A 1 552 ? 18.703 16.828 23.281 1 94.69 552 ALA A C 1
ATOM 4224 O O . ALA A 1 552 ? 19.797 17.312 22.984 1 94.69 552 ALA A O 1
ATOM 4225 N N . SER A 1 553 ? 18.25 15.719 22.781 1 96.62 553 SER A N 1
ATOM 4226 C CA . SER A 1 553 ? 19.031 15.039 21.75 1 96.62 553 SER A CA 1
ATOM 4227 C C . SER A 1 553 ? 19.219 15.914 20.516 1 96.62 553 SER A C 1
ATOM 4229 O O . SER A 1 553 ? 18.297 16.641 20.125 1 96.62 553 SER A O 1
ATOM 4231 N N . ARG A 1 554 ? 20.406 15.812 19.906 1 96.94 554 ARG A N 1
ATOM 4232 C CA . ARG A 1 554 ? 20.719 16.594 18.719 1 96.94 554 ARG A CA 1
ATOM 4233 C C . ARG A 1 554 ? 20.875 15.695 17.5 1 96.94 554 ARG A C 1
ATOM 4235 O O . ARG A 1 554 ? 21.406 14.586 17.609 1 96.94 554 ARG A O 1
ATOM 4242 N N . VAL A 1 555 ? 20.453 16.203 16.375 1 98.44 555 VAL A N 1
ATOM 4243 C CA . VAL A 1 555 ? 20.703 15.547 15.102 1 98.44 555 VAL A CA 1
ATOM 4244 C C . VAL A 1 555 ? 22.141 15.844 14.641 1 98.44 555 VAL A C 1
ATOM 4246 O O . VAL A 1 555 ? 22.531 17.016 14.555 1 98.44 555 VAL A O 1
ATOM 4249 N N . VAL A 1 556 ? 22.891 14.852 14.336 1 98.5 556 VAL A N 1
ATOM 4250 C CA . VAL A 1 556 ? 24.281 15.086 13.945 1 98.5 556 VAL A CA 1
ATOM 4251 C C . VAL A 1 556 ? 24.438 14.875 12.445 1 98.5 556 VAL A C 1
ATOM 4253 O O . VAL A 1 556 ? 25.438 15.297 11.852 1 98.5 556 VAL A O 1
ATOM 4256 N N . MET A 1 557 ? 23.453 14.219 11.836 1 98.69 557 MET A N 1
ATOM 4257 C CA . MET A 1 557 ? 23.469 14.016 10.391 1 98.69 557 MET A CA 1
ATOM 4258 C C . MET A 1 557 ? 22.062 13.75 9.867 1 98.69 557 MET A C 1
ATOM 4260 O O . MET A 1 557 ? 21.266 13.086 10.531 1 98.69 557 MET A O 1
ATOM 4264 N N . THR A 1 558 ? 21.734 14.266 8.742 1 98.88 558 THR A N 1
ATOM 4265 C CA . THR A 1 558 ? 20.516 13.938 7.992 1 98.88 558 THR A CA 1
ATOM 4266 C C . THR A 1 558 ? 20.859 13.539 6.562 1 98.88 558 THR A C 1
ATOM 4268 O O . THR A 1 558 ? 21.656 14.219 5.895 1 98.88 558 THR A O 1
ATOM 4271 N N . MET A 1 559 ? 20.391 12.461 6.145 1 98.75 559 MET A N 1
ATOM 4272 C CA . MET A 1 559 ? 20.547 11.961 4.781 1 98.75 559 MET A CA 1
ATOM 4273 C C . MET A 1 559 ? 19.203 11.898 4.062 1 98.75 559 MET A C 1
ATOM 4275 O O . MET A 1 559 ? 18.219 11.461 4.641 1 98.75 559 MET A O 1
ATOM 4279 N N . VAL A 1 560 ? 19.156 12.414 2.797 1 98.69 560 VAL A N 1
ATOM 4280 C CA . VAL A 1 560 ? 17.969 12.344 1.957 1 98.69 560 VAL A CA 1
ATOM 4281 C C . VAL A 1 560 ? 18.312 11.727 0.606 1 98.69 560 VAL A C 1
ATOM 4283 O O . VAL A 1 560 ? 19.125 12.273 -0.139 1 98.69 560 VAL A O 1
ATOM 4286 N N . GLY A 1 561 ? 17.688 10.617 0.302 1 97.81 561 GLY A N 1
ATOM 4287 C CA . GLY A 1 561 ? 17.984 9.93 -0.947 1 97.81 561 GLY A CA 1
ATOM 4288 C C . GLY A 1 561 ? 19.438 9.531 -1.084 1 97.81 561 GLY A C 1
ATOM 4289 O O . GLY A 1 561 ? 20.031 9.664 -2.162 1 97.81 561 GLY A O 1
ATOM 4290 N N . GLY A 1 562 ? 20.047 9.234 -0.039 1 97.94 562 GLY A N 1
ATOM 4291 C CA . GLY A 1 562 ? 21.438 8.781 -0.078 1 97.94 562 GLY A CA 1
ATOM 4292 C C . GLY A 1 562 ? 22.438 9.914 -0.021 1 97.94 562 GLY A C 1
ATOM 4293 O O . GLY A 1 562 ? 23.641 9.68 0.038 1 97.94 562 GLY A O 1
ATOM 4294 N N . ASN A 1 563 ? 22.016 11.125 0.019 1 97.81 563 ASN A N 1
ATOM 4295 C CA . ASN A 1 563 ? 22.891 12.289 0.088 1 97.81 563 ASN A CA 1
ATOM 4296 C C . ASN A 1 563 ? 22.844 12.938 1.471 1 97.81 563 ASN A C 1
ATOM 4298 O O . ASN A 1 563 ? 21.766 13.195 2.01 1 97.81 563 ASN A O 1
ATOM 4302 N N . VAL A 1 564 ? 24 13.188 2.07 1 98.31 564 VAL A N 1
ATOM 4303 C CA . VAL A 1 564 ? 24.062 13.914 3.336 1 98.31 564 VAL A CA 1
ATOM 4304 C C . VAL A 1 564 ? 23.719 15.383 3.107 1 98.31 564 VAL A C 1
ATOM 4306 O O . VAL A 1 564 ? 24.422 16.094 2.385 1 98.31 564 VAL A O 1
ATOM 4309 N N . VAL A 1 565 ? 22.656 15.82 3.695 1 98.5 565 VAL A N 1
ATOM 4310 C CA . VAL A 1 565 ? 22.172 17.172 3.443 1 98.5 565 VAL A CA 1
ATOM 4311 C C . VAL A 1 565 ? 22.422 18.047 4.672 1 98.5 565 VAL A C 1
ATOM 4313 O O . VAL A 1 565 ? 22.328 19.281 4.602 1 98.5 565 VAL A O 1
ATOM 4316 N N . PHE A 1 566 ? 22.719 17.453 5.773 1 98.5 566 PHE A N 1
ATOM 4317 C CA . PHE A 1 566 ? 23.109 18.141 7.008 1 98.5 566 PHE A CA 1
ATOM 4318 C C . PHE A 1 566 ? 24.125 17.312 7.793 1 98.5 566 PHE A C 1
ATOM 4320 O O . PHE A 1 566 ? 24 16.094 7.879 1 98.5 566 PHE A O 1
ATOM 4327 N N . GLN A 1 567 ? 25.047 17.922 8.211 1 96.94 567 GLN A N 1
ATOM 4328 C CA . GLN A 1 567 ? 26.047 17.328 9.109 1 96.94 567 GLN A CA 1
ATOM 4329 C C . GLN A 1 567 ? 26.516 18.344 10.133 1 96.94 567 GLN A C 1
ATOM 4331 O O . GLN A 1 567 ? 26.891 19.469 9.781 1 96.94 567 GLN A O 1
ATOM 4336 N N . ASP A 1 568 ? 26.328 18.031 11.406 1 89.06 568 ASP A N 1
ATOM 4337 C CA . ASP A 1 568 ? 26.703 18.953 12.477 1 89.06 568 ASP A CA 1
ATOM 4338 C C . ASP A 1 568 ? 28.219 19.141 12.523 1 89.06 568 ASP A C 1
ATOM 4340 O O . ASP A 1 568 ? 28.984 18.188 12.367 1 89.06 568 ASP A O 1
ATOM 4344 N N . MET B 1 1 ? -29.953 17 5.016 1 40.44 1 MET B N 1
ATOM 4345 C CA . MET B 1 1 ? -29.922 15.773 4.234 1 40.44 1 MET B CA 1
ATOM 4346 C C . MET B 1 1 ? -29.891 14.555 5.145 1 40.44 1 MET B C 1
ATOM 4348 O O . MET B 1 1 ? -29.297 14.586 6.219 1 40.44 1 MET B O 1
ATOM 4352 N N . ASP B 1 2 ? -30.641 13.773 5.129 1 50.38 2 ASP B N 1
ATOM 4353 C CA . ASP B 1 2 ? -30.797 12.516 5.855 1 50.38 2 ASP B CA 1
ATOM 4354 C C . ASP B 1 2 ? -29.469 11.766 5.949 1 50.38 2 ASP B C 1
ATOM 4356 O O . ASP B 1 2 ? -28.812 11.531 4.934 1 50.38 2 ASP B O 1
ATOM 4360 N N . ASN B 1 3 ? -28.672 11.766 7.102 1 71.56 3 ASN B N 1
ATOM 4361 C CA . ASN B 1 3 ? -27.328 11.383 7.523 1 71.56 3 ASN B CA 1
ATOM 4362 C C . ASN B 1 3 ? -27.109 9.883 7.359 1 71.56 3 ASN B C 1
ATOM 4364 O O . ASN B 1 3 ? -26 9.391 7.555 1 71.56 3 ASN B O 1
ATOM 4368 N N . VAL B 1 4 ? -28.312 9.305 6.828 1 84.62 4 VAL B N 1
ATOM 4369 C CA . VAL B 1 4 ? -28.172 7.855 6.711 1 84.62 4 VAL B CA 1
ATOM 4370 C C . VAL B 1 4 ? -27.812 7.484 5.273 1 84.62 4 VAL B C 1
ATOM 4372 O O . VAL B 1 4 ? -28.391 8.023 4.324 1 84.62 4 VAL B O 1
ATOM 4375 N N . VAL B 1 5 ? -26.953 6.695 5.027 1 95.31 5 VAL B N 1
ATOM 4376 C CA . VAL B 1 5 ? -26.578 6.172 3.721 1 95.31 5 VAL B CA 1
ATOM 4377 C C . VAL B 1 5 ? -27.109 4.75 3.562 1 95.31 5 VAL B C 1
ATOM 4379 O O . VAL B 1 5 ? -26.703 3.84 4.289 1 95.31 5 VAL B O 1
ATOM 4382 N N . TYR B 1 6 ? -28.062 4.582 2.57 1 97.62 6 TYR B N 1
ATOM 4383 C CA . TYR B 1 6 ? -28.609 3.254 2.312 1 97.62 6 TYR B CA 1
ATOM 4384 C C . TYR B 1 6 ? -27.656 2.424 1.463 1 97.62 6 TYR B C 1
ATOM 4386 O O . TYR B 1 6 ? -27 2.949 0.553 1 97.62 6 TYR B O 1
ATOM 4394 N N . ALA B 1 7 ? -27.609 1.149 1.79 1 98.5 7 ALA B N 1
ATOM 4395 C CA . ALA B 1 7 ? -26.781 0.202 1.055 1 98.5 7 ALA B CA 1
ATOM 4396 C C . ALA B 1 7 ? -27.562 -0.436 -0.094 1 98.5 7 ALA B C 1
ATOM 4398 O O . ALA B 1 7 ? -28.797 -0.397 -0.114 1 98.5 7 ALA B O 1
ATOM 4399 N N . ASP B 1 8 ? -26.891 -0.913 -1.112 1 98.56 8 ASP B N 1
ATOM 4400 C CA . ASP B 1 8 ? -27.5 -1.743 -2.145 1 98.56 8 ASP B CA 1
ATOM 4401 C C . ASP B 1 8 ? -27.844 -3.129 -1.603 1 98.56 8 ASP B C 1
ATOM 4403 O O . ASP B 1 8 ? -28.859 -3.707 -1.968 1 98.56 8 ASP B O 1
ATOM 4407 N N . CYS B 1 9 ? -26.938 -3.582 -0.729 1 98.56 9 CYS B N 1
ATOM 4408 C CA . CYS B 1 9 ? -27.078 -4.918 -0.156 1 98.56 9 CYS B CA 1
ATOM 4409 C C . CYS B 1 9 ? -26.516 -4.961 1.259 1 98.56 9 CYS B C 1
ATOM 4411 O O . CYS B 1 9 ? -25.5 -4.328 1.546 1 98.56 9 CYS B O 1
ATOM 4413 N N . VAL B 1 10 ? -27.219 -5.625 2.129 1 98.75 10 VAL B N 1
ATOM 4414 C CA . VAL B 1 10 ? -26.688 -5.906 3.455 1 98.75 10 VAL B CA 1
ATOM 4415 C C . VAL B 1 10 ? -26.688 -7.414 3.707 1 98.75 10 VAL B C 1
ATOM 4417 O O . VAL B 1 10 ? -27.594 -8.117 3.258 1 98.75 10 VAL B O 1
ATOM 4420 N N . LEU B 1 11 ? -25.688 -7.941 4.277 1 98.88 11 LEU B N 1
ATOM 4421 C CA . LEU B 1 11 ? -25.594 -9.312 4.766 1 98.88 11 LEU B CA 1
ATOM 4422 C C . LEU B 1 11 ? -25.625 -9.352 6.289 1 98.88 11 LEU B C 1
ATOM 4424 O O . LEU B 1 11 ? -24.75 -8.789 6.949 1 98.88 11 LEU B O 1
ATOM 4428 N N . ILE B 1 12 ? -26.641 -9.961 6.871 1 98.69 12 ILE B N 1
ATOM 4429 C CA . ILE B 1 12 ? -26.859 -9.875 8.312 1 98.69 12 ILE B CA 1
ATOM 4430 C C . ILE B 1 12 ? -26.906 -11.281 8.906 1 98.69 12 ILE B C 1
ATOM 4432 O O . ILE B 1 12 ? -27.031 -12.266 8.18 1 98.69 12 ILE B O 1
ATOM 4436 N N . ASN B 1 13 ? -26.75 -11.367 10.281 1 98.56 13 ASN B N 1
ATOM 4437 C CA . ASN B 1 13 ? -26.891 -12.609 11.039 1 98.56 13 ASN B CA 1
ATOM 4438 C C . ASN B 1 13 ? -25.844 -13.641 10.609 1 98.56 13 ASN B C 1
ATOM 4440 O O . ASN B 1 13 ? -26.172 -14.805 10.398 1 98.56 13 ASN B O 1
ATOM 4444 N N . GLY B 1 14 ? -24.609 -13.203 10.414 1 98.56 14 GLY B N 1
ATOM 4445 C CA . GLY B 1 14 ? -23.531 -14.109 10.039 1 98.56 14 GLY B CA 1
ATOM 4446 C C . GLY B 1 14 ? -22.391 -14.133 11.047 1 98.56 14 GLY B C 1
ATOM 4447 O O . GLY B 1 14 ? -22.469 -13.469 12.086 1 98.56 14 GLY B O 1
ATOM 4448 N N . LYS B 1 15 ? -21.469 -15.016 10.844 1 98.75 15 LYS B N 1
ATOM 4449 C CA . LYS B 1 15 ? -20.125 -14.961 11.414 1 98.75 15 LYS B CA 1
ATOM 4450 C C . LYS B 1 15 ? -19.109 -14.43 10.406 1 98.75 15 LYS B C 1
ATOM 4452 O O . LYS B 1 15 ? -18.562 -15.188 9.609 1 98.75 15 LYS B O 1
ATOM 4457 N N . VAL B 1 16 ? -18.891 -13.148 10.438 1 98.81 16 VAL B N 1
ATOM 4458 C CA . VAL B 1 16 ? -18.047 -12.461 9.461 1 98.81 16 VAL B CA 1
ATOM 4459 C C . VAL B 1 16 ? -16.594 -12.508 9.914 1 98.81 16 VAL B C 1
ATOM 4461 O O . VAL B 1 16 ? -16.203 -11.82 10.859 1 98.81 16 VAL B O 1
ATOM 4464 N N . ALA B 1 17 ? -15.789 -13.336 9.305 1 98.81 17 ALA B N 1
ATOM 4465 C CA . ALA B 1 17 ? -14.352 -13.266 9.523 1 98.81 17 ALA B CA 1
ATOM 4466 C C . ALA B 1 17 ? -13.727 -12.141 8.703 1 98.81 17 ALA B C 1
ATOM 4468 O O . ALA B 1 17 ? -13.633 -12.234 7.477 1 98.81 17 ALA B O 1
ATOM 4469 N N . THR B 1 18 ? -13.289 -11.133 9.281 1 98.5 18 THR B N 1
ATOM 4470 C CA . THR B 1 18 ? -12.852 -9.93 8.57 1 98.5 18 THR B CA 1
ATOM 4471 C C . THR B 1 18 ? -11.523 -10.18 7.859 1 98.5 18 THR B C 1
ATOM 4473 O O . THR B 1 18 ? -11.258 -9.586 6.812 1 98.5 18 THR B O 1
ATOM 4476 N N . VAL B 1 19 ? -10.633 -11.055 8.531 1 98.5 19 VAL B N 1
ATOM 4477 C CA . VAL B 1 19 ? -9.281 -11.352 8.062 1 98.5 19 VAL B CA 1
ATOM 4478 C C . VAL B 1 19 ? -8.477 -10.055 7.977 1 98.5 19 VAL B C 1
ATOM 4480 O O . VAL B 1 19 ? -7.68 -9.867 7.051 1 98.5 19 VAL B O 1
ATOM 4483 N N . ASP B 1 20 ? -8.828 -9.086 8.742 1 95.81 20 ASP B N 1
ATOM 4484 C CA . ASP B 1 20 ? -8.008 -7.891 8.922 1 95.81 20 ASP B CA 1
ATOM 4485 C C . ASP B 1 20 ? -6.746 -8.203 9.727 1 95.81 20 ASP B C 1
ATOM 4487 O O . ASP B 1 20 ? -6.449 -9.367 10 1 95.81 20 ASP B O 1
ATOM 4491 N N . ALA B 1 21 ? -5.992 -7.195 10.055 1 90.56 21 ALA B N 1
ATOM 4492 C CA . ALA B 1 21 ? -4.73 -7.395 10.766 1 90.56 21 ALA B CA 1
ATOM 4493 C C . ALA B 1 21 ? -4.949 -8.133 12.078 1 90.56 21 ALA B C 1
ATOM 4495 O O . ALA B 1 21 ? -4.117 -8.945 12.492 1 90.56 21 ALA B O 1
ATOM 4496 N N . HIS B 1 22 ? -6.125 -7.953 12.719 1 90.81 22 HIS B N 1
ATOM 4497 C CA . HIS B 1 22 ? -6.41 -8.562 14.008 1 90.81 22 HIS B CA 1
ATOM 4498 C C . HIS B 1 22 ? -7.203 -9.859 13.844 1 90.81 22 HIS B C 1
ATOM 4500 O O . HIS B 1 22 ? -7.449 -10.57 14.82 1 90.81 22 HIS B O 1
ATOM 4506 N N . PHE B 1 23 ? -7.562 -10.148 12.625 1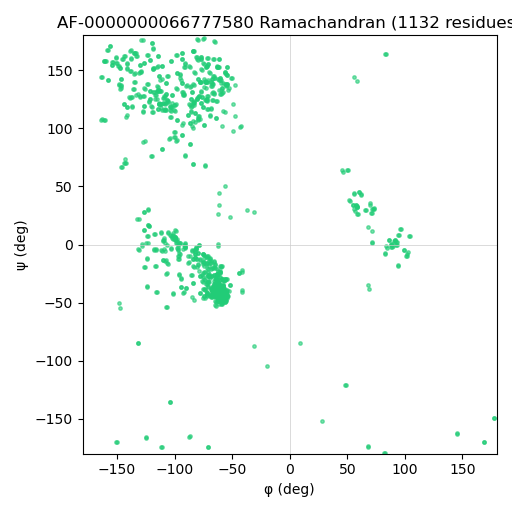 96.06 23 PHE B N 1
ATOM 4507 C CA . PHE B 1 23 ? -8.398 -11.305 12.336 1 96.06 23 PHE B CA 1
ATOM 4508 C C . PHE B 1 23 ? -9.633 -11.32 13.234 1 96.06 23 PHE B C 1
ATOM 4510 O O . PHE B 1 23 ? -9.891 -12.312 13.922 1 96.06 23 PHE B O 1
ATOM 4517 N N . SER B 1 24 ? -10.516 -10.344 13.125 1 95.88 24 SER B N 1
ATOM 4518 C CA . SER B 1 24 ? -11.68 -10.141 13.984 1 95.88 24 SER B CA 1
ATOM 4519 C C . SER B 1 24 ? -12.93 -10.789 13.391 1 95.88 24 SER B C 1
ATOM 4521 O O . SER B 1 24 ? -12.953 -11.133 12.203 1 95.88 24 SER B O 1
ATOM 4523 N N . PHE B 1 25 ? -13.914 -11.031 14.258 1 98.12 25 PHE B N 1
ATOM 4524 C CA . PHE B 1 25 ? -15.203 -11.562 13.836 1 98.12 25 PHE B CA 1
ATOM 4525 C C . PHE B 1 25 ? -16.312 -10.555 14.094 1 98.12 25 PHE B C 1
ATOM 4527 O O . PHE B 1 25 ? -16.328 -9.891 15.141 1 98.12 25 PHE B O 1
ATOM 4534 N N . LYS B 1 26 ? -17.156 -10.32 13.133 1 98.25 26 LYS B N 1
ATOM 4535 C CA . LYS B 1 26 ? -18.344 -9.461 13.211 1 98.25 26 LYS B CA 1
ATOM 4536 C C . LYS B 1 26 ? -19.594 -10.227 12.797 1 98.25 26 LYS B C 1
ATOM 4538 O O . LYS B 1 26 ? -19.578 -11.461 12.719 1 98.25 26 LYS B O 1
ATOM 4543 N N . ARG B 1 27 ? -20.781 -9.438 12.523 1 98.56 27 ARG B N 1
ATOM 4544 C CA . ARG B 1 27 ? -22.031 -10.164 12.289 1 98.56 27 ARG B CA 1
ATOM 4545 C C . ARG B 1 27 ? -22.672 -9.742 10.977 1 98.56 27 ARG B C 1
ATOM 4547 O O . ARG B 1 27 ? -23.484 -10.477 10.414 1 98.56 27 ARG B O 1
ATOM 4554 N N . ALA B 1 28 ? -22.25 -8.562 10.5 1 98.88 28 ALA B N 1
ATOM 4555 C CA . ALA B 1 28 ? -23 -8.047 9.367 1 98.88 28 ALA B CA 1
ATOM 4556 C C . ALA B 1 28 ? -22.141 -7.113 8.516 1 98.88 28 ALA B C 1
ATOM 4558 O O . ALA B 1 28 ? -21.125 -6.602 8.984 1 98.88 28 ALA B O 1
ATOM 4559 N N . ILE B 1 29 ? -22.516 -6.957 7.246 1 98.88 29 ILE B N 1
ATOM 4560 C CA . ILE B 1 29 ? -21.797 -6.145 6.266 1 98.88 29 ILE B CA 1
ATOM 4561 C C . ILE B 1 29 ? -22.797 -5.297 5.48 1 98.88 29 ILE B C 1
ATOM 4563 O O . ILE B 1 29 ? -23.891 -5.762 5.145 1 98.88 29 ILE B O 1
ATOM 4567 N N . ALA B 1 30 ? -22.484 -4.055 5.191 1 98.88 30 ALA B N 1
ATOM 4568 C CA . ALA B 1 30 ? -23.234 -3.209 4.254 1 98.88 30 ALA B CA 1
ATOM 4569 C C . ALA B 1 30 ? -22.391 -2.914 3.01 1 98.88 30 ALA B C 1
ATOM 4571 O O . ALA B 1 30 ? -21.219 -2.564 3.109 1 98.88 30 ALA B O 1
ATOM 4572 N N . VAL B 1 31 ? -23.031 -3.096 1.839 1 98.81 31 VAL B N 1
ATOM 4573 C CA . VAL B 1 31 ? -22.359 -2.965 0.554 1 98.81 31 VAL B CA 1
ATOM 4574 C C . VAL B 1 31 ? -23.047 -1.894 -0.288 1 98.81 31 VAL B C 1
ATOM 4576 O O . VAL B 1 31 ? -24.281 -1.849 -0.36 1 98.81 31 VAL B O 1
ATOM 4579 N N . LYS B 1 32 ? -22.344 -1.028 -0.842 1 98.69 32 LYS B N 1
ATOM 4580 C CA . LYS B 1 32 ? -22.844 -0.02 -1.77 1 98.69 32 LYS B CA 1
ATOM 4581 C C . LYS B 1 32 ? -21.906 0.15 -2.961 1 98.69 32 LYS B C 1
ATOM 4583 O O . LYS B 1 32 ? -20.688 0.318 -2.783 1 98.69 32 LYS B O 1
ATOM 4588 N N . GLN B 1 33 ? -22.453 0.05 -4.203 1 97.88 33 GLN B N 1
ATOM 4589 C CA . GLN B 1 33 ? -21.719 0.218 -5.445 1 97.88 33 GLN B CA 1
ATOM 4590 C C . GLN B 1 33 ? -20.516 -0.719 -5.5 1 97.88 33 GLN B C 1
ATOM 4592 O O . GLN B 1 33 ? -19.422 -0.321 -5.926 1 97.88 33 GLN B O 1
ATOM 4597 N N . GLY B 1 34 ? -20.656 -1.914 -4.918 1 98.31 34 GLY B N 1
ATOM 4598 C CA . GLY B 1 34 ? -19.641 -2.955 -5 1 98.31 34 GLY B CA 1
ATOM 4599 C C . GLY B 1 34 ? -18.578 -2.832 -3.936 1 98.31 34 GLY B C 1
ATOM 4600 O O . GLY B 1 34 ? -17.609 -3.604 -3.924 1 98.31 34 GLY B O 1
ATOM 4601 N N . TRP B 1 35 ? -18.719 -1.854 -3.014 1 98.62 35 TRP B N 1
ATOM 4602 C CA . TRP B 1 35 ? -17.719 -1.601 -1.972 1 98.62 35 TRP B CA 1
ATOM 4603 C C . TRP B 1 35 ? -18.328 -1.799 -0.585 1 98.62 35 TRP B C 1
ATOM 4605 O O . TRP B 1 35 ? -19.531 -1.605 -0.392 1 98.62 35 TRP B O 1
ATOM 4615 N N . ILE B 1 36 ? -17.516 -2.176 0.335 1 98.88 36 ILE B N 1
ATOM 4616 C CA . ILE B 1 36 ? -17.938 -2.305 1.725 1 98.88 36 ILE B CA 1
ATOM 4617 C C . ILE B 1 36 ? -18.031 -0.923 2.369 1 98.88 36 ILE B C 1
ATOM 4619 O O . ILE B 1 36 ? -17.031 -0.199 2.434 1 98.88 36 ILE B O 1
ATOM 4623 N N . ILE B 1 37 ? -19.172 -0.56 2.863 1 98.62 37 ILE B N 1
ATOM 4624 C CA . ILE B 1 37 ? -19.312 0.779 3.424 1 98.62 37 ILE B CA 1
ATOM 4625 C C . ILE B 1 37 ? -19.453 0.69 4.941 1 98.62 37 ILE B C 1
ATOM 4627 O O . ILE B 1 37 ? -19.375 1.703 5.641 1 98.62 37 ILE B O 1
ATOM 4631 N N . ASN B 1 38 ? -19.703 -0.53 5.43 1 98.56 38 ASN B N 1
ATOM 4632 C CA . ASN B 1 38 ? -19.812 -0.753 6.867 1 98.56 38 ASN B CA 1
ATOM 4633 C C . ASN B 1 38 ? -19.703 -2.234 7.215 1 98.56 38 ASN B C 1
ATOM 4635 O O . ASN B 1 38 ? -20.141 -3.092 6.449 1 98.56 38 ASN B O 1
ATOM 4639 N N . VAL B 1 39 ? -19.109 -2.609 8.297 1 98.5 39 VAL B N 1
ATOM 4640 C CA . VAL B 1 39 ? -18.984 -3.947 8.867 1 98.5 39 VAL B CA 1
ATOM 4641 C C . VAL B 1 39 ? -19.156 -3.881 10.383 1 98.5 39 VAL B C 1
ATOM 4643 O O . VAL B 1 39 ? -18.531 -3.051 11.047 1 98.5 39 VAL B O 1
ATOM 4646 N N . GLY B 1 40 ? -20 -4.617 10.953 1 97.81 40 GLY B N 1
ATOM 4647 C CA . GLY B 1 40 ? -20.219 -4.555 12.391 1 97.81 40 GLY B CA 1
ATOM 4648 C C . GLY B 1 40 ? -21.328 -5.473 12.867 1 97.81 40 GLY B C 1
ATOM 4649 O O . GLY B 1 40 ? -21.5 -6.574 12.336 1 97.81 40 GLY B O 1
ATOM 4650 N N . GLU B 1 41 ? -21.984 -5.062 13.914 1 97.75 41 GLU B N 1
ATOM 4651 C CA . GLU B 1 41 ? -23.094 -5.824 14.484 1 97.75 41 GLU B CA 1
ATOM 4652 C C . GLU B 1 41 ? -24.391 -5.602 13.695 1 97.75 41 GLU B C 1
ATOM 4654 O O . GLU B 1 41 ? -24.516 -4.609 12.977 1 97.75 41 GLU B O 1
ATOM 4659 N N . ASP B 1 42 ? -25.281 -6.504 13.836 1 97.94 42 ASP B N 1
ATOM 4660 C CA . ASP B 1 42 ? -26.531 -6.441 13.102 1 97.94 42 ASP B CA 1
ATOM 4661 C C . ASP B 1 42 ? -27.25 -5.113 13.336 1 97.94 42 ASP B C 1
ATOM 4663 O O . ASP B 1 42 ? -27.734 -4.484 12.391 1 97.94 42 ASP B O 1
ATOM 4667 N N . GLN B 1 43 ? -27.25 -4.695 14.555 1 97 43 GLN B N 1
ATOM 4668 C CA . GLN B 1 43 ? -27.953 -3.465 14.906 1 97 43 GLN B CA 1
ATOM 4669 C C . GLN B 1 43 ? -27.344 -2.26 14.195 1 97 43 GLN B C 1
ATOM 4671 O O . GLN B 1 43 ? -28.062 -1.361 13.758 1 97 43 GLN B O 1
ATOM 4676 N N . GLU B 1 44 ? -26.047 -2.287 14.109 1 95 44 GLU B N 1
ATOM 4677 C CA . GLU B 1 44 ? -25.312 -1.202 13.453 1 95 44 GLU B CA 1
ATOM 4678 C C . GLU B 1 44 ? -25.641 -1.146 11.961 1 95 44 GLU B C 1
ATOM 4680 O O . GLU B 1 44 ? -25.75 -0.062 11.391 1 95 44 GLU B O 1
ATOM 4685 N N . ILE B 1 45 ? -25.812 -2.248 11.359 1 97.75 45 ILE B N 1
ATOM 4686 C CA . ILE B 1 45 ? -25.953 -2.354 9.914 1 97.75 45 ILE B CA 1
ATOM 4687 C C . ILE B 1 45 ? -27.406 -2.08 9.516 1 97.75 45 ILE B C 1
ATOM 4689 O O . ILE B 1 45 ? -27.688 -1.707 8.375 1 97.75 45 ILE B O 1
ATOM 4693 N N . GLN B 1 46 ? -28.359 -2.172 10.422 1 96.75 46 GLN B N 1
ATOM 4694 C CA . GLN B 1 46 ? -29.781 -1.97 10.172 1 96.75 46 GLN B CA 1
ATOM 4695 C C . GLN B 1 46 ? -30.047 -0.573 9.617 1 96.75 46 GLN B C 1
ATOM 4697 O O . GLN B 1 46 ? -30.969 -0.382 8.812 1 96.75 46 GLN B O 1
ATOM 4702 N N . GLN B 1 47 ? -29.25 0.326 9.984 1 95.62 47 GLN B N 1
ATOM 4703 C CA . GLN B 1 47 ? -29.453 1.714 9.578 1 95.62 47 GLN B CA 1
ATOM 4704 C C . GLN B 1 47 ? -29.281 1.875 8.07 1 95.62 47 GLN B C 1
ATOM 4706 O O . GLN B 1 47 ? -29.75 2.85 7.484 1 95.62 47 GLN B O 1
ATOM 4711 N N . HIS B 1 48 ? -28.625 0.943 7.445 1 98.06 48 HIS B N 1
ATOM 4712 C CA . HIS B 1 48 ? -28.312 1.049 6.023 1 98.06 48 HIS B CA 1
ATOM 4713 C C . HIS B 1 48 ? -29.406 0.413 5.172 1 98.06 48 HIS B C 1
ATOM 4715 O O . HIS B 1 48 ? -29.312 0.402 3.941 1 98.06 48 HIS B O 1
ATOM 4721 N N . ILE B 1 49 ? -30.469 -0.123 5.734 1 98.12 49 ILE B N 1
ATOM 4722 C CA . ILE B 1 49 ? -31.531 -0.799 5.008 1 98.12 49 ILE B CA 1
ATOM 4723 C C . ILE B 1 49 ? -32.594 0.219 4.57 1 98.12 49 ILE B C 1
ATOM 4725 O O . ILE B 1 49 ? -33.25 0.839 5.406 1 98.12 49 ILE B O 1
ATOM 4729 N N . GLY B 1 50 ? -32.688 0.444 3.354 1 96.75 50 GLY B N 1
ATOM 4730 C CA . GLY B 1 50 ? -33.719 1.254 2.744 1 96.75 50 GLY B CA 1
ATOM 4731 C C . GLY B 1 50 ? -34.688 0.447 1.892 1 96.75 50 GLY B C 1
ATOM 4732 O O . GLY B 1 50 ? -34.625 -0.785 1.878 1 96.75 50 GLY B O 1
ATOM 4733 N N . PRO B 1 51 ? -35.594 1.083 1.192 1 96.12 51 PRO B N 1
ATOM 4734 C CA . PRO B 1 51 ? -36.656 0.392 0.425 1 96.12 51 PRO B CA 1
ATOM 4735 C C . PRO B 1 51 ? -36.062 -0.462 -0.705 1 96.12 51 PRO B C 1
ATOM 4737 O O . PRO B 1 51 ? -36.688 -1.461 -1.097 1 96.12 51 PRO B O 1
ATOM 4740 N N . GLN B 1 52 ? -34.906 -0.108 -1.19 1 97.12 52 GLN B N 1
ATOM 4741 C CA . GLN B 1 52 ? -34.375 -0.8 -2.348 1 97.12 52 GLN B CA 1
ATOM 4742 C C . GLN B 1 52 ? -33.188 -1.704 -1.944 1 97.12 52 GLN B C 1
ATOM 4744 O O . GLN B 1 52 ? -32.562 -2.324 -2.797 1 97.12 52 GLN B O 1
ATOM 4749 N N . THR B 1 53 ? -32.844 -1.746 -0.661 1 98.38 53 THR B N 1
ATOM 4750 C CA . THR B 1 53 ? -31.719 -2.525 -0.175 1 98.38 53 THR B CA 1
ATOM 4751 C C . THR B 1 53 ? -32.031 -4.02 -0.204 1 98.38 53 THR B C 1
ATOM 4753 O O . THR B 1 53 ? -33.062 -4.445 0.304 1 98.38 53 THR B O 1
ATOM 4756 N N . GLN B 1 54 ? -31.203 -4.824 -0.884 1 98.44 54 GLN B N 1
ATOM 4757 C CA . GLN B 1 54 ? -31.312 -6.277 -0.784 1 98.44 54 GLN B CA 1
ATOM 4758 C C . GLN B 1 54 ? -30.797 -6.77 0.565 1 98.44 54 GLN B C 1
ATOM 4760 O O . GLN B 1 54 ? -29.672 -6.449 0.964 1 98.44 54 GLN B O 1
ATOM 4765 N N . VAL B 1 55 ? -31.625 -7.477 1.261 1 98.56 55 VAL B N 1
ATOM 4766 C CA . VAL B 1 55 ? -31.25 -8.016 2.561 1 98.56 55 VAL B CA 1
ATOM 4767 C C . VAL B 1 55 ? -30.969 -9.516 2.441 1 98.56 55 VAL B C 1
ATOM 4769 O O . VAL B 1 55 ? -31.859 -10.281 2.057 1 98.56 55 VAL B O 1
ATOM 4772 N N . ILE B 1 56 ? -29.797 -9.961 2.734 1 98.62 56 ILE B N 1
ATOM 4773 C CA . ILE B 1 56 ? -29.422 -11.367 2.729 1 98.62 56 ILE B CA 1
ATOM 4774 C C . ILE B 1 56 ? -29.219 -11.852 4.164 1 98.62 56 ILE B C 1
ATOM 4776 O O . ILE B 1 56 ? -28.328 -11.367 4.863 1 98.62 56 ILE B O 1
ATOM 4780 N N . ASP B 1 57 ? -30 -12.734 4.582 1 98.5 57 ASP B N 1
ATOM 4781 C CA . ASP B 1 57 ? -29.844 -13.383 5.879 1 98.5 57 ASP B CA 1
ATOM 4782 C C . ASP B 1 57 ? -28.922 -14.594 5.781 1 98.5 57 ASP B C 1
ATOM 4784 O O . ASP B 1 57 ? -29.25 -15.578 5.113 1 98.5 57 ASP B O 1
ATOM 4788 N N . LEU B 1 58 ? -27.859 -14.586 6.512 1 98.25 58 LEU B N 1
ATOM 4789 C CA . LEU B 1 58 ? -26.828 -15.617 6.391 1 98.25 58 LEU B CA 1
ATOM 4790 C C . LEU B 1 58 ? -27.141 -16.797 7.293 1 98.25 58 LEU B C 1
ATOM 4792 O O . LEU B 1 58 ? -26.531 -17.859 7.16 1 98.25 58 LEU B O 1
ATOM 4796 N N . GLY B 1 59 ? -28.047 -16.594 8.25 1 98.06 59 GLY B N 1
ATOM 4797 C CA . GLY B 1 59 ? -28.469 -17.688 9.102 1 98.06 59 GLY B CA 1
ATOM 4798 C C . GLY B 1 59 ? -27.375 -18.219 10 1 98.06 59 GLY B C 1
ATOM 4799 O O . GLY B 1 59 ? -27.266 -19.422 10.219 1 98.06 59 GLY B O 1
ATOM 4800 N N . GLY B 1 60 ? -26.484 -17.375 10.359 1 98.19 60 GLY B N 1
ATOM 4801 C CA . GLY B 1 60 ? -25.406 -17.766 11.266 1 98.19 60 GLY B CA 1
ATOM 4802 C C . GLY B 1 60 ? -24.203 -18.344 10.547 1 98.19 60 GLY B C 1
ATOM 4803 O O . GLY B 1 60 ? -23.203 -18.672 11.188 1 98.19 60 GLY B O 1
ATOM 4804 N N . LYS B 1 61 ? -24.234 -18.422 9.297 1 98.38 61 LYS B N 1
ATOM 4805 C CA . LYS B 1 61 ? -23.172 -19.062 8.523 1 98.38 61 LYS B CA 1
ATOM 4806 C C . LYS B 1 61 ? -21.906 -18.203 8.523 1 98.38 61 LYS B C 1
ATOM 4808 O O . LYS B 1 61 ? -21.969 -17 8.766 1 98.38 61 LYS B O 1
ATOM 4813 N N . LEU B 1 62 ? -20.828 -18.906 8.203 1 98.81 62 LEU B N 1
ATOM 4814 C CA . LEU B 1 62 ? -19.531 -18.25 8.117 1 98.81 62 LEU B CA 1
ATOM 4815 C C . LEU B 1 62 ? -19.375 -17.531 6.777 1 98.81 62 LEU B C 1
ATOM 4817 O O . LEU B 1 62 ? -19.594 -18.125 5.723 1 98.81 62 LEU B O 1
ATOM 4821 N N . ILE B 1 63 ? -19.078 -16.266 6.828 1 98.81 63 ILE B N 1
ATOM 4822 C CA . ILE B 1 63 ? -18.719 -15.5 5.641 1 98.81 63 ILE B CA 1
ATOM 4823 C C . ILE B 1 63 ? -17.266 -15.055 5.73 1 98.81 63 ILE B C 1
ATOM 4825 O O . ILE B 1 63 ? -16.797 -14.617 6.789 1 98.81 63 ILE B O 1
ATOM 4829 N N . LEU B 1 64 ? -16.469 -15.25 4.652 1 98.88 64 LEU B N 1
ATOM 4830 C CA . LEU B 1 64 ? -15.07 -14.875 4.48 1 98.88 64 LEU B CA 1
ATOM 4831 C C . LEU B 1 64 ? -14.898 -13.953 3.279 1 98.88 64 LEU B C 1
ATOM 4833 O O . LEU B 1 64 ? -15.781 -13.875 2.418 1 98.88 64 LEU B O 1
ATOM 4837 N N . PRO B 1 65 ? -13.75 -13.172 3.281 1 98.94 65 PRO B N 1
ATOM 4838 C CA . PRO B 1 65 ? -13.406 -12.695 1.939 1 98.94 65 PRO B CA 1
ATOM 4839 C C . PRO B 1 65 ? -13.391 -13.812 0.901 1 98.94 65 PRO B C 1
ATOM 4841 O O . PRO B 1 65 ? -13.008 -14.945 1.215 1 98.94 65 PRO B O 1
ATOM 4844 N N . ALA B 1 66 ? -13.828 -13.477 -0.273 1 98.88 66 ALA B N 1
ATOM 4845 C CA . ALA B 1 66 ? -13.734 -14.477 -1.331 1 98.88 66 ALA B CA 1
ATOM 4846 C C . ALA B 1 66 ? -12.297 -14.961 -1.499 1 98.88 66 ALA B C 1
ATOM 4848 O O . ALA B 1 66 ? -11.344 -14.195 -1.308 1 98.88 66 ALA B O 1
ATOM 4849 N N . ALA B 1 67 ? -12.164 -16.203 -1.861 1 98.75 67 ALA B N 1
ATOM 4850 C CA . ALA B 1 67 ? -10.836 -16.797 -2.01 1 98.75 67 ALA B CA 1
ATOM 4851 C C . ALA B 1 67 ? -10.125 -16.25 -3.246 1 98.75 67 ALA B C 1
ATOM 4853 O O . ALA B 1 67 ? -10.773 -15.758 -4.172 1 98.75 67 ALA B O 1
ATOM 4854 N N . HIS B 1 68 ? -8.859 -16.281 -3.168 1 98.56 68 HIS B N 1
ATOM 4855 C CA . HIS B 1 68 ? -7.941 -15.914 -4.238 1 98.56 68 HIS B CA 1
ATOM 4856 C C . HIS B 1 68 ? -6.922 -17.016 -4.492 1 98.56 68 HIS B C 1
ATOM 4858 O O . HIS B 1 68 ? -6.129 -17.359 -3.611 1 98.56 68 HIS B O 1
ATOM 4864 N N . ASP B 1 69 ? -6.996 -17.594 -5.629 1 98 69 ASP B N 1
ATOM 4865 C CA . ASP B 1 69 ? -6 -18.594 -6.012 1 98 69 ASP B CA 1
ATOM 4866 C C . ASP B 1 69 ? -4.738 -17.922 -6.551 1 98 69 ASP B C 1
ATOM 4868 O O . ASP B 1 69 ? -4.734 -17.391 -7.66 1 98 69 ASP B O 1
ATOM 4872 N N . SER B 1 70 ? -3.629 -18.047 -5.828 1 97.94 70 SER B N 1
ATOM 4873 C CA . SER B 1 70 ? -2.43 -17.281 -6.16 1 97.94 70 SER B CA 1
ATOM 4874 C C . SER B 1 70 ? -1.664 -17.922 -7.309 1 97.94 70 SER B C 1
ATOM 4876 O O . SER B 1 70 ? -0.703 -17.359 -7.824 1 97.94 70 SER B O 1
ATOM 4878 N N . HIS B 1 71 ? -2.078 -19.078 -7.719 1 96.88 71 HIS B N 1
ATOM 4879 C CA . HIS B 1 71 ? -1.396 -19.781 -8.789 1 96.88 71 HIS B CA 1
ATOM 4880 C C . HIS B 1 71 ? -2.271 -20.891 -9.359 1 96.88 71 HIS B C 1
ATOM 4882 O O . HIS B 1 71 ? -2.445 -21.938 -8.734 1 96.88 71 HIS B O 1
ATOM 4888 N N . ILE B 1 72 ? -2.773 -20.672 -10.523 1 95.06 72 ILE B N 1
ATOM 4889 C CA . ILE B 1 72 ? -3.629 -21.641 -11.203 1 95.06 72 ILE B CA 1
ATOM 4890 C C . ILE B 1 72 ? -3.424 -21.531 -12.711 1 95.06 72 ILE B C 1
ATOM 4892 O O . ILE B 1 72 ? -2.986 -20.5 -13.211 1 95.06 72 ILE B O 1
ATOM 4896 N N . HIS B 1 73 ? -3.664 -22.594 -13.422 1 93.56 73 HIS B N 1
ATOM 4897 C CA . HIS B 1 73 ? -3.594 -22.594 -14.883 1 93.56 73 HIS B CA 1
ATOM 4898 C C . HIS B 1 73 ? -4.977 -22.75 -15.5 1 93.56 73 HIS B C 1
ATOM 4900 O O . HIS B 1 73 ? -5.328 -23.828 -15.984 1 93.56 73 HIS B O 1
ATOM 4906 N N . ILE B 1 74 ? -5.691 -21.656 -15.602 1 94.5 74 ILE B N 1
ATOM 4907 C CA . ILE B 1 74 ? -7.094 -21.656 -16 1 94.5 74 ILE B CA 1
ATOM 4908 C C . ILE B 1 74 ? -7.215 -22.062 -17.469 1 94.5 74 ILE B C 1
ATOM 4910 O O . ILE B 1 74 ? -8.117 -22.812 -17.828 1 94.5 74 ILE B O 1
ATOM 4914 N N . GLY B 1 75 ? -6.34 -21.516 -18.312 1 92.31 75 GLY B N 1
ATOM 4915 C CA . GLY B 1 75 ? -6.371 -21.906 -19.719 1 92.31 75 GLY B CA 1
ATOM 4916 C C . GLY B 1 75 ? -6.27 -23.406 -19.922 1 92.31 75 GLY B C 1
ATOM 4917 O O . GLY B 1 75 ? -7.047 -23.984 -20.672 1 92.31 75 GLY B O 1
ATOM 4918 N N . TRP B 1 76 ? -5.383 -23.969 -19.203 1 88.62 76 TRP B N 1
ATOM 4919 C CA . TRP B 1 76 ? -5.184 -25.422 -19.297 1 88.62 76 TRP B CA 1
ATOM 4920 C C . TRP B 1 76 ? -6.344 -26.172 -18.656 1 88.62 76 TRP B C 1
ATOM 4922 O O . TRP B 1 76 ? -6.797 -27.188 -19.172 1 88.62 76 TRP B O 1
ATOM 4932 N N . LEU B 1 77 ? -6.77 -25.656 -17.531 1 89.5 77 LEU B N 1
ATOM 4933 C CA . LEU B 1 77 ? -7.879 -26.281 -16.812 1 89.5 77 LEU B CA 1
ATOM 4934 C C . LEU B 1 77 ? -9.125 -26.344 -17.688 1 89.5 77 LEU B C 1
ATOM 4936 O O . LEU B 1 77 ? -9.711 -27.422 -17.859 1 89.5 77 LEU B O 1
ATOM 4940 N N . ALA B 1 78 ? -9.508 -25.281 -18.297 1 92.62 78 ALA B N 1
ATOM 4941 C CA . ALA B 1 78 ? -10.703 -25.234 -19.141 1 92.62 78 ALA B CA 1
ATOM 4942 C C . ALA B 1 78 ? -10.539 -26.109 -20.375 1 92.62 78 ALA B C 1
ATOM 4944 O O . ALA B 1 78 ? -11.477 -26.797 -20.797 1 92.62 78 ALA B O 1
ATOM 4945 N N . ASP B 1 79 ? -9.367 -26.062 -20.906 1 88.38 79 ASP B N 1
ATOM 4946 C CA . ASP B 1 79 ? -9.086 -26.859 -22.094 1 88.38 79 ASP B CA 1
ATOM 4947 C C . ASP B 1 79 ? -9.172 -28.359 -21.781 1 88.38 79 ASP B C 1
ATOM 4949 O O . ASP B 1 79 ? -9.578 -29.156 -22.625 1 88.38 79 ASP B O 1
ATOM 4953 N N . SER B 1 80 ? -8.742 -28.703 -20.594 1 85.88 80 SER B N 1
ATOM 4954 C CA . SER B 1 80 ? -8.719 -30.109 -20.188 1 85.88 80 SER B CA 1
ATOM 4955 C C . SER B 1 80 ? -10.125 -30.703 -20.203 1 85.88 80 SER B C 1
ATOM 4957 O O . SER B 1 80 ? -10.289 -31.922 -20.359 1 85.88 80 SER B O 1
ATOM 4959 N N . TRP B 1 81 ? -11.117 -29.859 -20.078 1 87.88 81 TRP B N 1
ATOM 4960 C CA . TRP B 1 81 ? -12.5 -30.328 -20.078 1 87.88 81 TRP B CA 1
ATOM 4961 C C . TRP B 1 81 ? -12.891 -30.844 -21.469 1 87.88 81 TRP B C 1
ATOM 4963 O O . TRP B 1 81 ? -13.898 -31.547 -21.609 1 87.88 81 TRP B O 1
ATOM 4973 N N . HIS B 1 82 ? -12.094 -30.484 -22.422 1 88.06 82 HIS B N 1
ATOM 4974 C CA . HIS B 1 82 ? -12.367 -30.891 -23.797 1 88.06 82 HIS B CA 1
ATOM 4975 C C . HIS B 1 82 ? -11.477 -32.062 -24.219 1 88.06 82 HIS B C 1
ATOM 4977 O O . HIS B 1 82 ? -11.461 -32.438 -25.391 1 88.06 82 HIS B O 1
ATOM 4983 N N . CYS B 1 83 ? -10.734 -32.562 -23.281 1 89 83 CYS B N 1
ATOM 4984 C CA . CYS B 1 83 ? -9.867 -33.719 -23.531 1 89 83 CYS B CA 1
ATOM 4985 C C . CYS B 1 83 ? -10.438 -34.969 -22.906 1 89 83 CYS B C 1
ATOM 4987 O O . CYS B 1 83 ? -11.109 -34.906 -21.875 1 89 83 CYS B O 1
ATOM 4989 N N . LEU B 1 84 ? -10.227 -36.094 -23.594 1 92 84 LEU B N 1
ATOM 4990 C CA . LEU B 1 84 ? -10.578 -37.375 -23.031 1 92 84 LEU B CA 1
ATOM 4991 C C . LEU B 1 84 ? -9.656 -37.719 -21.859 1 92 84 LEU B C 1
ATOM 4993 O O . LEU B 1 84 ? -8.461 -37.938 -22.047 1 92 84 LEU B O 1
ATOM 4997 N N . ASN B 1 85 ? -10.234 -37.719 -20.672 1 88.62 85 ASN B N 1
ATOM 4998 C CA . ASN B 1 85 ? -9.438 -38 -19.469 1 88.62 85 ASN B CA 1
ATOM 4999 C C . ASN B 1 85 ? -9.117 -39.5 -19.344 1 88.62 85 ASN B C 1
ATOM 5001 O O . ASN B 1 85 ? -10.023 -40.312 -19.188 1 88.62 85 ASN B O 1
ATOM 5005 N N . CYS B 1 86 ? -7.828 -39.844 -19.359 1 90.19 86 CYS B N 1
ATOM 5006 C CA . CYS B 1 86 ? -7.414 -41.219 -19.266 1 90.19 86 CYS B CA 1
ATOM 5007 C C . CYS B 1 86 ? -6.473 -41.438 -18.094 1 90.19 86 CYS B C 1
ATOM 5009 O O . CYS B 1 86 ? -5.602 -42.312 -18.141 1 90.19 86 CYS B O 1
ATOM 5011 N N . GLN B 1 87 ? -6.648 -40.656 -17.047 1 82.19 87 GLN B N 1
ATOM 5012 C CA . GLN B 1 87 ? -5.797 -40.75 -15.867 1 82.19 87 GLN B CA 1
ATOM 5013 C C . GLN B 1 87 ? -5.973 -42.094 -15.18 1 82.19 87 GLN B C 1
ATOM 5015 O O . GLN B 1 87 ? -5.031 -42.625 -14.586 1 82.19 87 GLN B O 1
ATOM 5020 N N . ASP B 1 88 ? -7.148 -42.719 -15.258 1 85.19 88 ASP B N 1
ATOM 5021 C CA . ASP B 1 88 ? -7.48 -43.938 -14.523 1 85.19 88 ASP B CA 1
ATOM 5022 C C . ASP B 1 88 ? -7.297 -45.188 -15.406 1 85.19 88 ASP B C 1
ATOM 5024 O O . ASP B 1 88 ? -7.531 -46.312 -14.961 1 85.19 88 ASP B O 1
ATOM 5028 N N . VAL B 1 89 ? -6.875 -44.969 -16.609 1 91.38 89 VAL B N 1
ATOM 5029 C CA . VAL B 1 89 ? -6.762 -46.094 -17.547 1 91.38 89 VAL B CA 1
ATOM 5030 C C . VAL B 1 89 ? -5.52 -46.906 -17.219 1 91.38 89 VAL B C 1
ATOM 5032 O O . VAL B 1 89 ? -4.426 -46.375 -17.062 1 91.38 89 VAL B O 1
ATOM 5035 N N . ARG B 1 90 ? -5.695 -48.25 -17.141 1 92.62 90 ARG B N 1
ATOM 5036 C CA . ARG B 1 90 ? -4.594 -49.125 -16.719 1 92.62 90 ARG B CA 1
ATOM 5037 C C . ARG B 1 90 ? -4.387 -50.25 -17.719 1 92.62 90 ARG B C 1
ATOM 5039 O O . ARG B 1 90 ? -3.535 -51.125 -17.516 1 92.62 90 ARG B O 1
ATOM 5046 N N . SER B 1 91 ? -5.176 -50.344 -18.797 1 95.25 91 SER B N 1
ATOM 5047 C CA . SER B 1 91 ? -5.016 -51.406 -19.797 1 95.25 91 SER B CA 1
ATOM 5048 C C . SER B 1 91 ? -5.234 -50.875 -21.203 1 95.25 91 SER B C 1
ATOM 5050 O O . SER B 1 91 ? -5.93 -49.875 -21.406 1 95.25 91 SER B O 1
ATOM 5052 N N . LEU B 1 92 ? -4.652 -51.594 -22.141 1 95.25 92 LEU B N 1
ATOM 5053 C CA . LEU B 1 92 ? -4.777 -51.219 -23.547 1 95.25 92 LEU B CA 1
ATOM 5054 C C . LEU B 1 92 ? -6.215 -51.406 -24.031 1 95.25 92 LEU B C 1
ATOM 5056 O O . LEU B 1 92 ? -6.703 -50.594 -24.844 1 95.25 92 LEU B O 1
ATOM 5060 N N . ALA B 1 93 ? -6.797 -52.438 -23.516 1 95.31 93 ALA B N 1
ATOM 5061 C CA . ALA B 1 93 ? -8.18 -52.688 -23.906 1 95.31 93 ALA B CA 1
ATOM 5062 C C . ALA B 1 93 ? -9.086 -51.531 -23.531 1 95.31 93 ALA B C 1
ATOM 5064 O O . ALA B 1 93 ? -9.898 -51.094 -24.344 1 95.31 93 ALA B O 1
ATOM 5065 N N . VAL B 1 94 ? -8.938 -51.062 -22.359 1 96.38 94 VAL B N 1
ATOM 5066 C CA . VAL B 1 94 ? -9.758 -49.969 -21.875 1 96.38 94 VAL B CA 1
ATOM 5067 C C . VAL B 1 94 ? -9.414 -48.688 -22.625 1 96.38 94 VAL B C 1
ATOM 5069 O O . VAL B 1 94 ? -10.305 -47.906 -22.984 1 96.38 94 VAL B O 1
ATOM 5072 N N . LEU B 1 95 ? -8.156 -48.438 -22.828 1 96.31 95 LEU B N 1
ATOM 5073 C CA . LEU B 1 95 ? -7.738 -47.25 -23.594 1 96.31 95 LEU B CA 1
ATOM 5074 C C . LEU B 1 95 ? -8.359 -47.25 -24.984 1 96.31 95 LEU B C 1
ATOM 5076 O O . LEU B 1 95 ? -8.922 -46.25 -25.422 1 96.31 95 LEU B O 1
ATOM 5080 N N . ARG B 1 96 ? -8.281 -48.344 -25.641 1 96.31 96 ARG B N 1
ATOM 5081 C CA . ARG B 1 96 ? -8.789 -48.5 -27 1 96.31 96 ARG B CA 1
ATOM 5082 C C . ARG B 1 96 ? -10.305 -48.344 -27.031 1 96.31 96 ARG B C 1
ATOM 5084 O O . ARG B 1 96 ? -10.844 -47.719 -27.953 1 96.31 96 ARG B O 1
ATOM 5091 N N . GLU B 1 97 ? -10.898 -48.875 -26.047 1 96.69 97 GLU B N 1
ATOM 5092 C CA . GLU B 1 97 ? -12.352 -48.719 -25.953 1 96.69 97 GLU B CA 1
ATOM 5093 C C . GLU B 1 97 ? -12.75 -47.25 -25.812 1 96.69 97 GLU B C 1
ATOM 5095 O O . GLU B 1 97 ? -13.648 -46.781 -26.5 1 96.69 97 GLU B O 1
ATOM 5100 N N . ARG B 1 98 ? -12.086 -46.531 -25 1 96.38 98 ARG B N 1
ATOM 5101 C CA . ARG B 1 98 ? -12.375 -45.125 -24.781 1 96.38 98 ARG B CA 1
ATOM 5102 C C . ARG B 1 98 ? -12.102 -44.281 -26.047 1 96.38 98 ARG B C 1
ATOM 5104 O O . ARG B 1 98 ? -12.859 -43.375 -26.375 1 96.38 98 ARG B O 1
ATOM 5111 N N . LEU B 1 99 ? -11.062 -44.594 -26.625 1 96.62 99 LEU B N 1
ATOM 5112 C CA . LEU B 1 99 ? -10.703 -43.906 -27.859 1 96.62 99 LEU B CA 1
ATOM 5113 C C . LEU B 1 99 ? -11.727 -44.188 -28.953 1 96.62 99 LEU B C 1
ATOM 5115 O O . LEU B 1 99 ? -12.109 -43.281 -29.703 1 96.62 99 LEU B O 1
ATOM 5119 N N . ARG B 1 100 ? -12.125 -45.438 -29.047 1 95.75 100 ARG B N 1
ATOM 5120 C CA . ARG B 1 100 ? -13.133 -45.812 -30.031 1 95.75 100 ARG B CA 1
ATOM 5121 C C . ARG B 1 100 ? -14.43 -45.031 -29.812 1 95.75 100 ARG B C 1
ATOM 5123 O O . ARG B 1 100 ? -15.031 -44.531 -30.75 1 95.75 100 ARG B O 1
ATOM 5130 N N . ASP B 1 101 ? -14.82 -45.031 -28.547 1 96.31 101 ASP B N 1
ATOM 5131 C CA . ASP B 1 101 ? -16.047 -44.312 -28.188 1 96.31 101 ASP B CA 1
ATOM 5132 C C . ASP B 1 101 ? -15.938 -42.844 -28.531 1 96.31 101 ASP B C 1
ATOM 5134 O O . ASP B 1 101 ? -16.875 -42.25 -29.062 1 96.31 101 ASP B O 1
ATOM 5138 N N . GLN B 1 102 ? -14.828 -42.281 -28.203 1 95.88 102 GLN B N 1
ATOM 5139 C CA . GLN B 1 102 ? -14.617 -40.844 -28.5 1 95.88 102 GLN B CA 1
ATOM 5140 C C . GLN B 1 102 ? -14.594 -40.594 -30 1 95.88 102 GLN B C 1
ATOM 5142 O O . GLN B 1 102 ? -15.117 -39.594 -30.469 1 95.88 102 GLN B O 1
ATOM 5147 N N . ALA B 1 103 ? -13.945 -41.406 -30.75 1 95.12 103 ALA B N 1
ATOM 5148 C CA . ALA B 1 103 ? -13.867 -41.312 -32.219 1 95.12 103 ALA B CA 1
ATOM 5149 C C . ALA B 1 103 ? -15.25 -41.312 -32.844 1 95.12 103 ALA B C 1
ATOM 5151 O O . ALA B 1 103 ? -15.516 -40.562 -33.781 1 95.12 103 ALA B O 1
ATOM 5152 N N . ALA B 1 104 ? -16.047 -42.125 -32.219 1 94.25 104 ALA B N 1
ATOM 5153 C CA . ALA B 1 104 ? -17.406 -42.25 -32.75 1 94.25 104 ALA B CA 1
ATOM 5154 C C . ALA B 1 104 ? -18.188 -40.969 -32.562 1 94.25 104 ALA B C 1
ATOM 5156 O O . ALA B 1 104 ? -19.109 -40.656 -33.344 1 94.25 104 ALA B O 1
ATOM 5157 N N . ARG B 1 105 ? -17.875 -40.219 -31.609 1 93.19 105 ARG B N 1
ATOM 5158 C CA . ARG B 1 105 ? -18.594 -39 -31.266 1 93.19 105 ARG B CA 1
ATOM 5159 C C . ARG B 1 105 ? -17.906 -37.781 -31.875 1 93.19 105 ARG B C 1
ATOM 5161 O O . ARG B 1 105 ? -18.469 -36.656 -31.875 1 93.19 105 ARG B O 1
ATOM 5168 N N . THR B 1 106 ? -16.75 -37.938 -32.344 1 93 106 THR B N 1
ATOM 5169 C CA . THR B 1 106 ? -15.969 -36.812 -32.906 1 93 106 THR B CA 1
ATOM 5170 C C . THR B 1 106 ? -16.188 -36.688 -34.406 1 93 106 THR B C 1
ATOM 5172 O O . THR B 1 106 ? -16.109 -37.656 -35.125 1 93 106 THR B O 1
ATOM 5175 N N . PRO B 1 107 ? -16.516 -35.438 -34.844 1 91.56 107 PRO B N 1
ATOM 5176 C CA . PRO B 1 107 ? -16.641 -35.281 -36.312 1 91.56 107 PRO B CA 1
ATOM 5177 C C . PRO B 1 107 ? -15.383 -35.75 -37.062 1 91.56 107 PRO B C 1
ATOM 5179 O O . PRO B 1 107 ? -14.266 -35.531 -36.594 1 91.56 107 PRO B O 1
ATOM 5182 N N . ALA B 1 108 ? -15.633 -36.281 -38.219 1 89.56 108 ALA B N 1
ATOM 5183 C CA . ALA B 1 108 ? -14.523 -36.781 -39 1 89.56 108 ALA B CA 1
ATOM 5184 C C . ALA B 1 108 ? -13.5 -35.688 -39.281 1 89.56 108 ALA B C 1
ATOM 5186 O O . ALA B 1 108 ? -13.867 -34.562 -39.594 1 89.56 108 ALA B O 1
ATOM 5187 N N . GLY B 1 109 ? -12.359 -36.031 -39.031 1 89.19 109 GLY B N 1
ATOM 5188 C CA . GLY B 1 109 ? -11.281 -35.094 -39.312 1 89.19 109 GLY B CA 1
ATOM 5189 C C . GLY B 1 109 ? -10.898 -34.25 -38.094 1 89.19 109 GLY B C 1
ATOM 5190 O O . GLY B 1 109 ? -9.82 -33.656 -38.062 1 89.19 109 GLY B O 1
ATOM 5191 N N . ALA B 1 110 ? -11.742 -34.188 -37.156 1 90.69 110 ALA B N 1
ATOM 5192 C CA . ALA B 1 110 ? -11.469 -33.406 -35.938 1 90.69 110 ALA B CA 1
ATOM 5193 C C . ALA B 1 110 ? -10.5 -34.156 -35.031 1 90.69 110 ALA B C 1
ATOM 5195 O O . ALA B 1 110 ? -10.445 -35.375 -35.031 1 90.69 110 ALA B O 1
ATOM 5196 N N . TRP B 1 111 ? -9.758 -33.406 -34.312 1 92.56 111 TRP B N 1
ATOM 5197 C CA . TRP B 1 111 ? -8.734 -33.969 -33.438 1 92.56 111 TRP B CA 1
ATOM 5198 C C . TRP B 1 111 ? -9.367 -34.625 -32.219 1 92.56 111 TRP B C 1
ATOM 5200 O O . TRP B 1 111 ? -10.352 -34.125 -31.672 1 92.56 111 TRP B O 1
ATOM 5210 N N . ILE B 1 112 ? -8.789 -35.781 -31.812 1 93.94 112 ILE B N 1
ATOM 5211 C CA . ILE B 1 112 ? -9.039 -36.375 -30.5 1 93.94 112 ILE B CA 1
ATOM 5212 C C . ILE B 1 112 ? -7.867 -36.094 -29.562 1 93.94 112 ILE B C 1
ATOM 5214 O O . ILE B 1 112 ? -6.719 -36.438 -29.875 1 93.94 112 ILE B O 1
ATOM 5218 N N . ARG B 1 113 ? -8.195 -35.406 -28.531 1 92.69 113 ARG B N 1
ATOM 5219 C CA . ARG B 1 113 ? -7.176 -35.094 -27.531 1 92.69 113 ARG B CA 1
ATOM 5220 C C . ARG B 1 113 ? -7.41 -35.844 -26.234 1 92.69 113 ARG B C 1
ATOM 5222 O O . ARG B 1 113 ? -8.523 -35.875 -25.703 1 92.69 113 ARG B O 1
ATOM 5229 N N . VAL B 1 114 ? -6.375 -36.531 -25.828 1 92.31 114 VAL B N 1
ATOM 5230 C CA . VAL B 1 114 ? -6.414 -37.312 -24.594 1 92.31 114 VAL B CA 1
ATOM 5231 C C . VAL B 1 114 ? -5.477 -36.688 -23.562 1 92.31 114 VAL B C 1
ATOM 5233 O O . VAL B 1 114 ? -4.422 -36.156 -23.922 1 92.31 114 VAL B O 1
ATOM 5236 N N . CYS B 1 115 ? -5.918 -36.688 -22.266 1 87.38 115 CYS B N 1
ATOM 5237 C CA . CYS B 1 115 ? -5.066 -36.156 -21.219 1 87.38 115 CYS B CA 1
ATOM 5238 C C . CYS B 1 115 ? -4.945 -37.125 -20.047 1 87.38 115 CYS B C 1
ATOM 5240 O O . CYS B 1 115 ? -5.836 -37.938 -19.828 1 87.38 115 CYS B O 1
ATOM 5242 N N . GLY B 1 116 ? -3.73 -37.094 -19.359 1 81.44 116 GLY B N 1
ATOM 5243 C CA . GLY B 1 116 ? -3.561 -37.688 -18.047 1 81.44 116 GLY B CA 1
ATOM 5244 C C . GLY B 1 116 ? -3.104 -39.125 -18.094 1 81.44 116 GLY B C 1
ATOM 5245 O O . GLY B 1 116 ? -2.898 -39.781 -17.062 1 81.44 116 GLY B O 1
ATOM 5246 N N . LEU B 1 117 ? -2.85 -39.656 -19.281 1 86.06 117 LEU B N 1
ATOM 5247 C CA . LEU B 1 117 ? -2.496 -41.062 -19.422 1 86.06 117 LEU B CA 1
ATOM 5248 C C . LEU B 1 117 ? -1.096 -41.312 -18.875 1 86.06 117 LEU B C 1
ATOM 5250 O O . LEU B 1 117 ? -0.169 -40.562 -19.141 1 86.06 117 LEU B O 1
ATOM 5254 N N . ASP B 1 118 ? -1.002 -42.281 -18 1 81.19 118 ASP B N 1
ATOM 5255 C CA . ASP B 1 118 ? 0.296 -42.875 -17.641 1 81.19 118 ASP B CA 1
ATOM 5256 C C . ASP B 1 118 ? 0.595 -44.094 -18.484 1 81.19 118 ASP B C 1
ATOM 5258 O O . ASP B 1 118 ? 0.087 -45.188 -18.203 1 81.19 118 ASP B O 1
ATOM 5262 N N . PRO B 1 119 ? 1.458 -43.938 -19.453 1 81.69 119 PRO B N 1
ATOM 5263 C CA . PRO B 1 119 ? 1.699 -45.062 -20.359 1 81.69 119 PRO B CA 1
ATOM 5264 C C . PRO B 1 119 ? 2.291 -46.281 -19.641 1 81.69 119 PRO B C 1
ATOM 5266 O O . PRO B 1 119 ? 2.115 -47.406 -20.094 1 81.69 119 PRO B O 1
ATOM 5269 N N . ASN B 1 120 ? 2.953 -46.031 -18.547 1 77.69 120 ASN B N 1
ATOM 5270 C CA . ASN B 1 120 ? 3.572 -47.125 -17.797 1 77.69 120 ASN B CA 1
ATOM 5271 C C . ASN B 1 120 ? 2.537 -47.938 -17.016 1 77.69 120 ASN B C 1
ATOM 5273 O O . ASN B 1 120 ? 2.822 -49.031 -16.547 1 77.69 120 ASN B O 1
ATOM 5277 N N . ALA B 1 121 ? 1.398 -47.375 -16.859 1 81.19 121 ALA B N 1
ATOM 5278 C CA . ALA B 1 121 ? 0.333 -48.031 -16.125 1 81.19 121 ALA B CA 1
ATOM 5279 C C . ALA B 1 121 ? -0.424 -49.031 -17.016 1 81.19 121 ALA B C 1
ATOM 5281 O O . ALA B 1 121 ? -1.267 -49.781 -16.531 1 81.19 121 ALA B O 1
ATOM 5282 N N . ILE B 1 122 ? -0.12 -49.062 -18.25 1 90.69 122 ILE B N 1
ATOM 5283 C CA . ILE B 1 122 ? -0.792 -49.969 -19.188 1 90.69 122 ILE B CA 1
ATOM 5284 C C . ILE B 1 122 ? -0.224 -51.375 -19.031 1 90.69 122 ILE B C 1
ATOM 5286 O O . ILE B 1 122 ? 0.899 -51.656 -19.469 1 90.69 122 ILE B O 1
ATOM 5290 N N . LYS B 1 123 ? -0.959 -52.25 -18.484 1 91.81 123 LYS B N 1
ATOM 5291 C CA . LYS B 1 123 ? -0.525 -53.594 -18.062 1 91.81 123 LYS B CA 1
ATOM 5292 C C . LYS B 1 123 ? 0.065 -54.375 -19.219 1 91.81 123 LYS B C 1
ATOM 5294 O O . LYS B 1 123 ? 1.097 -55.031 -19.078 1 91.81 123 LYS B O 1
ATOM 5299 N N . GLU B 1 124 ? -0.575 -54.312 -20.375 1 92.62 124 GLU B N 1
ATOM 5300 C CA . GLU B 1 124 ? -0.138 -55.094 -21.547 1 92.62 124 GLU B CA 1
ATOM 5301 C C . GLU B 1 124 ? 1.228 -54.625 -22.031 1 92.62 124 GLU B C 1
ATOM 5303 O O . GLU B 1 124 ? 2.1 -55.438 -22.328 1 92.62 124 GLU B O 1
ATOM 5308 N N . CYS B 1 125 ? 1.364 -53.375 -22.078 1 90.5 125 CYS B N 1
ATOM 5309 C CA . CYS B 1 125 ? 2.643 -52.812 -22.516 1 90.5 125 CYS B CA 1
ATOM 5310 C C . CYS B 1 125 ? 3.738 -53.125 -21.5 1 90.5 125 CYS B C 1
ATOM 5312 O O . CYS B 1 125 ? 4.859 -53.469 -21.875 1 90.5 125 CYS B O 1
ATOM 5314 N N . ALA B 1 126 ? 3.438 -53 -20.266 1 85.5 126 ALA B N 1
ATOM 5315 C CA . ALA B 1 126 ? 4.391 -53.344 -19.203 1 85.5 126 ALA B CA 1
ATOM 5316 C C . ALA B 1 126 ? 4.801 -54.812 -19.281 1 85.5 126 ALA B C 1
ATOM 5318 O O . ALA B 1 126 ? 5.98 -55.125 -19.156 1 85.5 126 ALA B O 1
ATOM 5319 N N . ALA B 1 127 ? 3.838 -55.688 -19.484 1 90.25 127 ALA B N 1
ATOM 5320 C CA . ALA B 1 127 ? 4.094 -57.125 -19.578 1 90.25 127 ALA B CA 1
ATOM 5321 C C . ALA B 1 127 ? 5.004 -57.469 -20.766 1 90.25 127 ALA B C 1
ATOM 5323 O O . ALA B 1 127 ? 5.828 -58.375 -20.688 1 90.25 127 ALA B O 1
ATOM 5324 N N . GLU B 1 128 ? 4.855 -56.688 -21.766 1 91.38 128 GLU B N 1
ATOM 5325 C CA . GLU B 1 128 ? 5.637 -56.906 -22.984 1 91.38 128 GLU B CA 1
ATOM 5326 C C . GLU B 1 128 ? 6.938 -56.125 -22.953 1 91.38 128 GLU B C 1
ATOM 5328 O O . GLU B 1 128 ? 7.715 -56.156 -23.906 1 91.38 128 GLU B O 1
ATOM 5333 N N . GLN B 1 129 ? 7.141 -55.406 -21.953 1 84.94 129 GLN B N 1
ATOM 5334 C CA . GLN B 1 129 ? 8.328 -54.594 -21.75 1 84.94 129 GLN B CA 1
ATOM 5335 C C . GLN B 1 129 ? 8.547 -53.625 -22.922 1 84.94 129 GLN B C 1
ATOM 5337 O O . GLN B 1 129 ? 9.648 -53.531 -23.469 1 84.94 129 GLN B O 1
ATOM 5342 N N . ARG B 1 130 ? 7.438 -53.031 -23.297 1 85.88 130 ARG B N 1
ATOM 5343 C CA . ARG B 1 130 ? 7.492 -52.062 -24.391 1 85.88 130 ARG B CA 1
ATOM 5344 C C . ARG B 1 130 ? 6.672 -50.812 -24.047 1 85.88 130 ARG B C 1
ATOM 5346 O O . ARG B 1 130 ? 5.844 -50.844 -23.141 1 85.88 130 ARG B O 1
ATOM 5353 N N . SER B 1 131 ? 6.934 -49.781 -24.828 1 88.38 131 SER B N 1
ATOM 5354 C CA . SER B 1 131 ? 6.16 -48.562 -24.672 1 88.38 131 SER B CA 1
ATOM 5355 C C . SER B 1 131 ? 4.887 -48.594 -25.516 1 88.38 131 SER B C 1
ATOM 5357 O O . SER B 1 131 ? 4.805 -49.344 -26.484 1 88.38 131 SER B O 1
ATOM 5359 N N . LEU B 1 132 ? 3.904 -47.875 -25.078 1 93.56 132 LEU B N 1
ATOM 5360 C CA . LEU B 1 132 ? 2.746 -47.594 -25.922 1 93.56 132 LEU B CA 1
ATOM 5361 C C . LEU B 1 132 ? 3.156 -46.812 -27.172 1 93.56 132 LEU B C 1
ATOM 5363 O O . LEU B 1 132 ? 3.973 -45.906 -27.094 1 93.56 132 LEU B O 1
ATOM 5367 N N . THR B 1 133 ? 2.697 -47.219 -28.328 1 95.06 133 THR B N 1
ATOM 5368 C CA . THR B 1 133 ? 3.072 -46.594 -29.594 1 95.06 133 THR B CA 1
ATOM 5369 C C . THR B 1 133 ? 1.832 -46.219 -30.391 1 95.06 133 THR B C 1
ATOM 5371 O O . THR B 1 133 ? 0.71 -46.562 -30.016 1 95.06 133 THR B O 1
ATOM 5374 N N . ARG B 1 134 ? 2.078 -45.562 -31.547 1 95.81 134 ARG B N 1
ATOM 5375 C CA . ARG B 1 134 ? 0.98 -45.125 -32.406 1 95.81 134 ARG B CA 1
ATOM 5376 C C . ARG B 1 134 ? 0.204 -46.344 -32.938 1 95.81 134 ARG B C 1
ATOM 5378 O O . ARG B 1 134 ? -1.007 -46.25 -33.156 1 95.81 134 ARG B O 1
ATOM 5385 N N . TRP B 1 135 ? 0.865 -47.438 -33.094 1 95.69 135 TRP B N 1
ATOM 5386 C CA . TRP B 1 135 ? 0.233 -48.625 -33.688 1 95.69 135 TRP B CA 1
ATOM 5387 C C . TRP B 1 135 ? -0.783 -49.25 -32.75 1 95.69 135 TRP B C 1
ATOM 5389 O O . TRP B 1 135 ? -1.68 -49.969 -33.156 1 95.69 135 TRP B O 1
ATOM 5399 N N . ASP B 1 136 ? -0.634 -48.938 -31.5 1 96.69 136 ASP B N 1
ATOM 5400 C CA . ASP B 1 136 ? -1.576 -49.438 -30.5 1 96.69 136 ASP B CA 1
ATOM 5401 C C . ASP B 1 136 ? -2.92 -48.719 -30.609 1 96.69 136 ASP B C 1
ATOM 5403 O O . ASP B 1 136 ? -3.928 -49.219 -30.078 1 96.69 136 ASP B O 1
ATOM 5407 N N . ILE B 1 137 ? -3.008 -47.562 -31.297 1 96.5 137 ILE B N 1
ATOM 5408 C CA . ILE B 1 137 ? -4.234 -46.781 -31.219 1 96.5 137 ILE B CA 1
ATOM 5409 C C . ILE B 1 137 ? -4.688 -46.375 -32.625 1 96.5 137 ILE B C 1
ATOM 5411 O O . ILE B 1 137 ? -5.785 -45.844 -32.812 1 96.5 137 ILE B O 1
ATOM 5415 N N . ASP B 1 138 ? -3.996 -46.656 -33.656 1 96.56 138 ASP B N 1
ATOM 5416 C CA . ASP B 1 138 ? -4.254 -46.25 -35.031 1 96.56 138 ASP B CA 1
ATOM 5417 C C . ASP B 1 138 ? -5.609 -46.75 -35.5 1 96.56 138 ASP B C 1
ATOM 5419 O O . ASP B 1 138 ? -6.391 -46 -36.094 1 96.56 138 ASP B O 1
ATOM 5423 N N . ASP B 1 139 ? -5.809 -47.938 -35.281 1 95.75 139 ASP B N 1
ATOM 5424 C CA . ASP B 1 139 ? -6.996 -48.562 -35.875 1 95.75 139 ASP B CA 1
ATOM 5425 C C . ASP B 1 139 ? -8.266 -48.062 -35.188 1 95.75 139 ASP B C 1
ATOM 5427 O O . ASP B 1 139 ? -9.328 -48 -35.812 1 95.75 139 ASP B O 1
ATOM 5431 N N . VAL B 1 140 ? -8.242 -47.656 -33.969 1 96.5 140 VAL B N 1
ATOM 5432 C CA . VAL B 1 140 ? -9.438 -47.219 -33.281 1 96.5 140 VAL B CA 1
ATOM 5433 C C . VAL B 1 140 ? -9.586 -45.688 -33.438 1 96.5 140 VAL B C 1
ATOM 5435 O O . VAL B 1 140 ? -10.594 -45.125 -33.031 1 96.5 140 VAL B O 1
ATOM 5438 N N . THR B 1 141 ? -8.648 -45 -34.062 1 95.94 141 THR B N 1
ATOM 5439 C CA . THR B 1 141 ? -8.719 -43.562 -34.25 1 95.94 141 THR B CA 1
ATOM 5440 C C . THR B 1 141 ? -8.438 -43.188 -35.719 1 95.94 141 THR B C 1
ATOM 5442 O O . THR B 1 141 ? -7.988 -42.094 -36 1 95.94 141 THR B O 1
ATOM 5445 N N . ALA B 1 142 ? -8.594 -44.031 -36.656 1 90.94 142 ALA B N 1
ATOM 5446 C CA . ALA B 1 142 ? -8.117 -43.969 -38.031 1 90.94 142 ALA B CA 1
ATOM 5447 C C . ALA B 1 142 ? -8.586 -42.719 -38.719 1 90.94 142 ALA B C 1
ATOM 5449 O O . ALA B 1 142 ? -7.867 -42.156 -39.562 1 90.94 142 ALA B O 1
ATOM 5450 N N . ASP B 1 143 ? -9.719 -42.188 -38.344 1 92.38 143 ASP B N 1
ATOM 5451 C CA . ASP B 1 143 ? -10.289 -41.031 -39.062 1 92.38 143 ASP B CA 1
ATOM 5452 C C . ASP B 1 143 ? -9.984 -39.719 -38.312 1 92.38 143 ASP B C 1
ATOM 5454 O O . ASP B 1 143 ? -10.461 -38.656 -38.719 1 92.38 143 ASP B O 1
ATOM 5458 N N . HIS B 1 144 ? -9.227 -39.812 -37.281 1 95.69 144 HIS B N 1
ATOM 5459 C CA . HIS B 1 144 ? -9.023 -38.656 -36.438 1 95.69 144 HIS B CA 1
ATOM 5460 C C . HIS B 1 144 ? -7.555 -38.5 -36.031 1 95.69 144 HIS B C 1
ATOM 5462 O O . HIS B 1 144 ? -6.988 -39.406 -35.406 1 95.69 144 HIS B O 1
ATOM 5468 N N . PRO B 1 145 ? -6.938 -37.344 -36.438 1 95 145 PRO B N 1
ATOM 5469 C CA . PRO B 1 145 ? -5.664 -37.125 -35.75 1 95 145 PRO B CA 1
ATOM 5470 C C . PRO B 1 145 ? -5.805 -37.188 -34.25 1 95 145 PRO B C 1
ATOM 5472 O O . PRO B 1 145 ? -6.762 -36.625 -33.688 1 95 145 PRO B O 1
ATOM 5475 N N . THR B 1 146 ? -4.883 -37.906 -33.531 1 95.06 146 THR B N 1
ATOM 5476 C CA . THR B 1 146 ? -5.031 -38.156 -32.094 1 95.06 146 THR B CA 1
ATOM 5477 C C . THR B 1 146 ? -3.73 -37.875 -31.359 1 95.06 146 THR B C 1
ATOM 5479 O O . THR B 1 146 ? -2.656 -38.281 -31.797 1 95.06 146 THR B O 1
ATOM 5482 N N . LEU B 1 147 ? -3.857 -37.094 -30.359 1 93.69 147 LEU B N 1
ATOM 5483 C CA . LEU B 1 147 ? -2.73 -36.781 -29.469 1 93.69 147 LEU B CA 1
ATOM 5484 C C . LEU B 1 147 ? -3.043 -37.156 -28.031 1 93.69 147 LEU B C 1
ATOM 5486 O O . LEU B 1 147 ? -4.043 -36.719 -27.469 1 93.69 147 LEU B O 1
ATOM 5490 N N . LEU B 1 148 ? -2.207 -38.031 -27.391 1 93.69 148 LEU B N 1
ATOM 5491 C CA . LEU B 1 148 ? -2.273 -38.406 -25.984 1 93.69 148 LEU B CA 1
ATOM 5492 C C . LEU B 1 148 ? -1.234 -37.625 -25.172 1 93.69 148 LEU B C 1
ATOM 5494 O O . LEU B 1 148 ? -0.079 -38.031 -25.078 1 93.69 148 LEU B O 1
ATOM 5498 N N . ALA B 1 149 ? -1.725 -36.562 -24.594 1 87.31 149 ALA B N 1
ATOM 5499 C CA . ALA B 1 149 ? -0.839 -35.875 -23.656 1 87.31 149 ALA B CA 1
ATOM 5500 C C . ALA B 1 149 ? -0.675 -36.688 -22.359 1 87.31 149 ALA B C 1
ATOM 5502 O O . ALA B 1 149 ? -1.658 -37 -21.688 1 87.31 149 ALA B O 1
ATOM 5503 N N . LEU B 1 150 ? 0.519 -36.969 -22.016 1 81.81 150 LEU B N 1
ATOM 5504 C CA . LEU B 1 150 ? 0.771 -37.875 -20.906 1 81.81 150 LEU B CA 1
ATOM 5505 C C . LEU B 1 150 ? 0.712 -37.125 -19.562 1 81.81 150 LEU B C 1
ATOM 5507 O O . LEU B 1 150 ? 0.595 -35.906 -19.531 1 81.81 150 LEU B O 1
ATOM 5511 N N . TRP B 1 151 ? 0.647 -37.875 -18.516 1 69.5 151 TRP B N 1
ATOM 5512 C CA . TRP B 1 151 ? 0.431 -37.344 -17.156 1 69.5 151 TRP B CA 1
ATOM 5513 C C . TRP B 1 151 ? 1.545 -36.406 -16.766 1 69.5 151 TRP B C 1
ATOM 5515 O O . TRP B 1 151 ? 1.335 -35.5 -15.938 1 69.5 151 TRP B O 1
ATOM 5525 N N . ASP B 1 152 ? 2.699 -36.5 -17.359 1 63.03 152 ASP B N 1
ATOM 5526 C CA . ASP B 1 152 ? 3.855 -35.719 -16.969 1 63.03 152 ASP B CA 1
ATOM 5527 C C . ASP B 1 152 ? 3.809 -34.312 -17.594 1 63.03 152 ASP B C 1
ATOM 5529 O O . ASP B 1 152 ? 4.539 -33.438 -17.156 1 63.03 152 ASP B O 1
ATOM 5533 N N . GLY B 1 153 ? 2.914 -34.125 -18.516 1 70.25 153 GLY B N 1
ATOM 5534 C 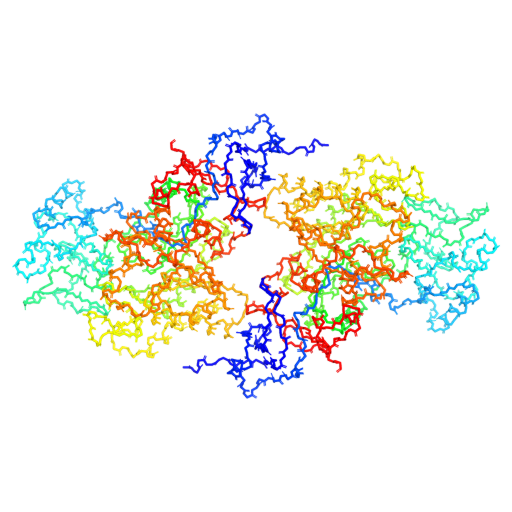CA . GLY B 1 153 ? 2.738 -32.844 -19.156 1 70.25 153 GLY B CA 1
ATOM 5535 C C . GLY B 1 153 ? 3.871 -32.469 -20.094 1 70.25 153 GLY B C 1
ATOM 5536 O O . GLY B 1 153 ? 3.846 -31.422 -20.734 1 70.25 153 GLY B O 1
ATOM 5537 N N . HIS B 1 154 ? 4.832 -33.312 -20.234 1 73.44 154 HIS B N 1
ATOM 5538 C CA . HIS B 1 154 ? 6.008 -32.969 -21.047 1 73.44 154 HIS B CA 1
ATOM 5539 C C . HIS B 1 154 ? 6.145 -33.906 -22.234 1 73.44 154 HIS B C 1
ATOM 5541 O O . HIS B 1 154 ? 7.062 -33.781 -23.047 1 73.44 154 HIS B O 1
ATOM 5547 N N . SER B 1 155 ? 5.285 -34.906 -22.344 1 81.06 155 SER B N 1
ATOM 5548 C CA . SER B 1 155 ? 5.379 -35.875 -23.406 1 81.06 155 SER B CA 1
ATOM 5549 C C . SER B 1 155 ? 4 -36.219 -23.984 1 81.06 155 SER B C 1
ATOM 5551 O O . SER B 1 155 ? 2.98 -35.938 -23.344 1 81.06 155 SER B O 1
ATOM 5553 N N . CYS B 1 156 ? 4.074 -36.75 -25.172 1 89.94 156 CYS B N 1
ATOM 5554 C CA . CYS B 1 156 ? 2.818 -37.156 -25.781 1 89.94 156 CYS B CA 1
ATOM 5555 C C . CYS B 1 156 ? 3.041 -38.344 -26.734 1 89.94 156 CYS B C 1
ATOM 5557 O O . CYS B 1 156 ? 4.18 -38.625 -27.094 1 89.94 156 CYS B O 1
ATOM 5559 N N . ILE B 1 157 ? 2 -39 -27.016 1 93.62 157 ILE B N 1
ATOM 5560 C CA . ILE B 1 157 ? 1.933 -40.031 -28.047 1 93.62 157 ILE B CA 1
ATOM 5561 C C . ILE B 1 157 ? 0.914 -39.625 -29.109 1 93.62 157 ILE B C 1
ATOM 5563 O O . ILE B 1 157 ? -0.189 -39.188 -28.781 1 93.62 157 ILE B O 1
ATOM 5567 N N . VAL B 1 158 ? 1.311 -39.719 -30.359 1 94.81 158 VAL B N 1
ATOM 5568 C CA . VAL B 1 158 ? 0.383 -39.375 -31.438 1 94.81 158 VAL B CA 1
ATOM 5569 C C . VAL B 1 158 ? 0.129 -40.594 -32.312 1 94.81 158 VAL B C 1
ATOM 5571 O O . VAL B 1 158 ? 0.965 -41.5 -32.406 1 94.81 158 VAL B O 1
ATOM 5574 N N . ASN B 1 159 ? -1.086 -40.625 -32.938 1 95.38 159 ASN B N 1
ATOM 5575 C CA . ASN B 1 159 ? -1.34 -41.656 -33.938 1 95.38 159 ASN B CA 1
ATOM 5576 C C . ASN B 1 159 ? -0.728 -41.312 -35.281 1 95.38 159 ASN B C 1
ATOM 5578 O O . ASN B 1 159 ? -0.085 -40.281 -35.438 1 95.38 159 ASN B O 1
ATOM 5582 N N . SER B 1 160 ? -0.86 -42.25 -36.188 1 94.75 160 SER B N 1
ATOM 5583 C CA . SER B 1 160 ? -0.225 -42.125 -37.5 1 94.75 160 SER B CA 1
ATOM 5584 C C . SER B 1 160 ? -0.761 -40.938 -38.25 1 94.75 160 SER B C 1
ATOM 5586 O O . SER B 1 160 ? -0.021 -40.281 -38.969 1 94.75 160 SER B O 1
ATOM 5588 N N . ARG B 1 161 ? -2.016 -40.688 -38.094 1 93.69 161 ARG B N 1
ATOM 5589 C CA . ARG B 1 161 ? -2.615 -39.531 -38.781 1 93.69 161 ARG B CA 1
ATOM 5590 C C . ARG B 1 161 ? -2.039 -38.219 -38.281 1 93.69 161 ARG B C 1
ATOM 5592 O O . ARG B 1 161 ? -1.689 -37.344 -39.062 1 93.69 161 ARG B O 1
ATOM 5599 N N . ALA B 1 162 ? -1.993 -38.062 -36.969 1 93.31 162 ALA B N 1
ATOM 5600 C CA . ALA B 1 162 ? -1.405 -36.844 -36.375 1 93.31 162 ALA B CA 1
ATOM 5601 C C . ALA B 1 162 ? 0.063 -36.719 -36.75 1 93.31 162 ALA B C 1
ATOM 5603 O O . ALA B 1 162 ? 0.546 -35.594 -36.969 1 93.31 162 ALA B O 1
ATOM 5604 N N . LEU B 1 163 ? 0.771 -37.781 -36.75 1 92.38 163 LEU B N 1
ATOM 5605 C CA . LEU B 1 163 ? 2.178 -37.781 -37.156 1 92.38 163 LEU B CA 1
ATOM 5606 C C . LEU B 1 163 ? 2.35 -37.281 -38.594 1 92.38 163 LEU B C 1
ATOM 5608 O O . LEU B 1 163 ? 3.277 -36.531 -38.875 1 92.38 163 LEU B O 1
ATOM 5612 N N . ALA B 1 164 ? 1.509 -37.688 -39.406 1 89.5 164 ALA B N 1
ATOM 5613 C CA . ALA B 1 164 ? 1.558 -37.25 -40.812 1 89.5 164 ALA B CA 1
ATOM 5614 C C . ALA B 1 164 ? 1.345 -35.75 -40.938 1 89.5 164 ALA B C 1
ATOM 5616 O O . ALA B 1 164 ? 1.944 -35.094 -41.781 1 89.5 164 ALA B O 1
ATOM 5617 N N . LEU B 1 165 ? 0.512 -35.219 -40.094 1 88.38 165 LEU B N 1
ATOM 5618 C CA . LEU B 1 165 ? 0.206 -33.781 -40.125 1 88.38 165 LEU B CA 1
ATOM 5619 C C . LEU B 1 165 ? 1.379 -32.969 -39.562 1 88.38 165 LEU B C 1
ATOM 5621 O O . LEU B 1 165 ? 1.477 -31.781 -39.844 1 88.38 165 LEU B O 1
ATOM 5625 N N . SER B 1 166 ? 2.195 -33.594 -38.75 1 81.81 166 SER B N 1
ATOM 5626 C CA . SER B 1 166 ? 3.305 -32.875 -38.125 1 81.81 166 SER B CA 1
ATOM 5627 C C . SER B 1 166 ? 4.371 -32.5 -39.156 1 81.81 166 SER B C 1
ATOM 5629 O O . SER B 1 166 ? 5.246 -31.688 -38.875 1 81.81 166 SER B O 1
ATOM 5631 N N . GLY B 1 167 ? 4.246 -33.062 -40.312 1 78.94 167 GLY B N 1
ATOM 5632 C CA . GLY B 1 167 ? 5.141 -32.75 -41.406 1 78.94 167 GLY B CA 1
ATOM 5633 C C . GLY B 1 167 ? 6.559 -33.219 -41.188 1 78.94 167 GLY B C 1
ATOM 5634 O O . GLY B 1 167 ? 7.504 -32.719 -41.781 1 78.94 167 GLY B O 1
ATOM 5635 N N . LEU B 1 168 ? 6.738 -34.094 -40.219 1 80.69 168 LEU B N 1
ATOM 5636 C CA . LEU B 1 168 ? 8.07 -34.594 -39.938 1 80.69 168 LEU B CA 1
ATOM 5637 C C . LEU B 1 168 ? 8.578 -35.469 -41.062 1 80.69 168 LEU B C 1
ATOM 5639 O O . LEU B 1 168 ? 7.793 -36.188 -41.688 1 80.69 168 LEU B O 1
ATOM 5643 N N . ASP B 1 169 ? 9.844 -35.25 -41.312 1 71.69 169 ASP B N 1
ATOM 5644 C CA . ASP B 1 169 ? 10.484 -36 -42.375 1 71.69 169 ASP B CA 1
ATOM 5645 C C . ASP B 1 169 ? 10.555 -37.5 -42.031 1 71.69 169 ASP B C 1
ATOM 5647 O O . ASP B 1 169 ? 10.078 -37.906 -40.969 1 71.69 169 ASP B O 1
ATOM 5651 N N . ALA B 1 170 ? 11.039 -38.219 -43.031 1 69.88 170 ALA B N 1
ATOM 5652 C CA . ALA B 1 170 ? 11.141 -39.656 -42.875 1 69.88 170 ALA B CA 1
ATOM 5653 C C . ALA B 1 170 ? 12.023 -40 -41.656 1 69.88 170 ALA B C 1
ATOM 5655 O O . ALA B 1 170 ? 11.727 -40.938 -40.938 1 69.88 170 ALA B O 1
ATOM 5656 N N . SER B 1 171 ? 13.047 -39.188 -41.438 1 76.38 171 SER B N 1
ATOM 5657 C CA . SER B 1 171 ? 13.93 -39.406 -40.281 1 76.38 171 SER B CA 1
ATOM 5658 C C . SER B 1 171 ? 14.367 -38.062 -39.688 1 76.38 171 SER B C 1
ATOM 5660 O O . SER B 1 171 ? 15.547 -37.719 -39.719 1 76.38 171 SER B O 1
ATOM 5662 N N . PRO B 1 172 ? 13.406 -37.469 -39.031 1 82.69 172 PRO B N 1
ATOM 5663 C CA . PRO B 1 172 ? 13.781 -36.156 -38.469 1 82.69 172 PRO B CA 1
ATOM 5664 C C . PRO B 1 172 ? 14.719 -36.312 -37.281 1 82.69 172 PRO B C 1
ATOM 5666 O O . PRO B 1 172 ? 14.594 -37.25 -36.5 1 82.69 172 PRO B O 1
ATOM 5669 N N . PRO B 1 173 ? 15.766 -35.375 -37.219 1 84.31 173 PRO B N 1
ATOM 5670 C CA . PRO B 1 173 ? 16.578 -35.375 -36 1 84.31 173 PRO B CA 1
ATOM 5671 C C . PRO B 1 173 ? 15.773 -35 -34.75 1 84.31 173 PRO B C 1
ATOM 5673 O O . PRO B 1 173 ? 14.711 -34.406 -34.875 1 84.31 173 PRO B O 1
ATOM 5676 N N . ASP B 1 174 ? 16.25 -35.5 -33.625 1 85.88 174 ASP B N 1
ATOM 5677 C CA . ASP B 1 174 ? 15.656 -35.062 -32.344 1 85.88 174 ASP B CA 1
ATOM 5678 C C . ASP B 1 174 ? 15.797 -33.562 -32.156 1 85.88 174 ASP B C 1
ATOM 5680 O O . ASP B 1 174 ? 16.844 -33 -32.5 1 85.88 174 ASP B O 1
ATOM 5684 N N . PRO B 1 175 ? 14.734 -32.906 -31.844 1 78.62 175 PRO B N 1
ATOM 5685 C CA . PRO B 1 175 ? 14.883 -31.484 -31.5 1 78.62 175 PRO B CA 1
ATOM 5686 C C . PRO B 1 175 ? 15.758 -31.266 -30.266 1 78.62 175 PRO B C 1
ATOM 5688 O O . PRO B 1 175 ? 15.906 -32.188 -29.438 1 78.62 175 PRO B O 1
ATOM 5691 N N . LEU B 1 176 ? 16.391 -30.094 -30.203 1 68.12 176 LEU B N 1
ATOM 5692 C CA . LEU B 1 176 ? 17.234 -29.781 -29.047 1 68.12 176 LEU B CA 1
ATOM 5693 C C . LEU B 1 176 ? 16.422 -29.859 -27.75 1 68.12 176 LEU B C 1
ATOM 5695 O O . LEU B 1 176 ? 15.438 -29.141 -27.578 1 68.12 176 LEU B O 1
ATOM 5699 N N . GLY B 1 177 ? 16.766 -30.797 -26.906 1 69.19 177 GLY B N 1
ATOM 5700 C CA . GLY B 1 177 ? 16.109 -30.938 -25.625 1 69.19 177 GLY B CA 1
ATOM 5701 C C . GLY B 1 177 ? 14.914 -31.875 -25.656 1 69.19 177 GLY B C 1
ATOM 5702 O O . GLY B 1 177 ? 14.18 -32 -24.672 1 69.19 177 GLY B O 1
ATOM 5703 N N . GLY B 1 178 ? 14.688 -32.5 -26.828 1 77.44 178 GLY B N 1
ATOM 5704 C CA . GLY B 1 178 ? 13.594 -33.438 -26.984 1 77.44 178 GLY B CA 1
ATOM 5705 C C . GLY B 1 178 ? 14.008 -34.719 -27.703 1 77.44 178 GLY B C 1
ATOM 5706 O O . GLY B 1 178 ? 15.102 -34.781 -28.266 1 77.44 178 GLY B O 1
ATOM 5707 N N . HIS B 1 179 ? 13.141 -35.688 -27.578 1 84.38 179 HIS B N 1
ATOM 5708 C CA . HIS B 1 179 ? 13.414 -36.969 -28.188 1 84.38 179 HIS B CA 1
ATOM 5709 C C . HIS B 1 179 ? 12.18 -37.531 -28.891 1 84.38 179 HIS B C 1
ATOM 5711 O O . HIS B 1 179 ? 11.062 -37.438 -28.375 1 84.38 179 HIS B O 1
ATOM 5717 N N . LEU B 1 180 ? 12.438 -38 -30.094 1 90.88 180 LEU B N 1
ATOM 5718 C CA . LEU B 1 180 ? 11.398 -38.688 -30.844 1 90.88 180 LEU B CA 1
ATOM 5719 C C . LEU B 1 180 ? 11.57 -40.188 -30.766 1 90.88 180 LEU B C 1
ATOM 5721 O O . LEU B 1 180 ? 12.641 -40.719 -31.109 1 90.88 180 LEU B O 1
ATOM 5725 N N . GLY B 1 181 ? 10.562 -40.812 -30.25 1 91.19 181 GLY B N 1
ATOM 5726 C CA . GLY B 1 181 ? 10.609 -42.281 -30.188 1 91.19 181 GLY B CA 1
ATOM 5727 C C . GLY B 1 181 ? 10.711 -42.938 -31.547 1 91.19 181 GLY B C 1
ATOM 5728 O O . GLY B 1 181 ? 10.086 -42.469 -32.5 1 91.19 181 GLY B O 1
ATOM 5729 N N . ARG B 1 182 ? 11.516 -44.031 -31.609 1 92.75 182 ARG B N 1
ATOM 5730 C CA . ARG B 1 182 ? 11.727 -44.75 -32.844 1 92.75 182 ARG B CA 1
ATOM 5731 C C . ARG B 1 182 ? 11.797 -46.25 -32.625 1 92.75 182 ARG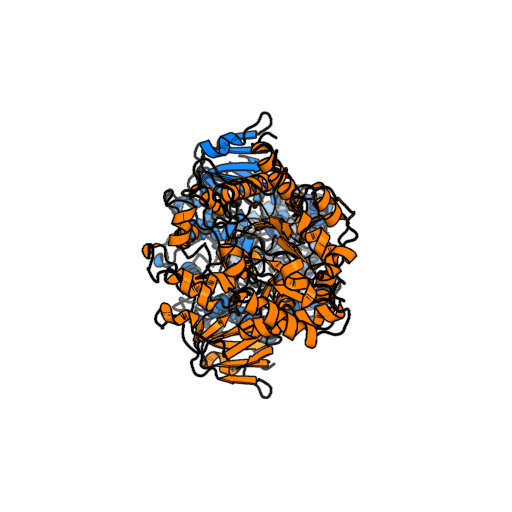 B C 1
ATOM 5733 O O . ARG B 1 182 ? 12.188 -46.688 -31.531 1 92.75 182 ARG B O 1
ATOM 5740 N N . THR B 1 183 ? 11.383 -47 -33.656 1 89.5 183 THR B N 1
ATOM 5741 C CA . THR B 1 183 ? 11.609 -48.438 -33.656 1 89.5 183 THR B CA 1
ATOM 5742 C C . THR B 1 183 ? 13.078 -48.75 -33.938 1 89.5 183 THR B C 1
ATOM 5744 O O . THR B 1 183 ? 13.867 -47.844 -34.219 1 89.5 183 THR B O 1
ATOM 5747 N N . ALA B 1 184 ? 13.328 -50.031 -33.906 1 87.81 184 ALA B N 1
ATOM 5748 C CA . ALA B 1 184 ? 14.68 -50.5 -34.188 1 87.81 184 ALA B CA 1
ATOM 5749 C C . ALA B 1 184 ? 15.062 -50.156 -35.625 1 87.81 184 ALA B C 1
ATOM 5751 O O . ALA B 1 184 ? 16.234 -49.906 -35.938 1 87.81 184 ALA B O 1
ATOM 5752 N N . SER B 1 185 ? 14.078 -50.094 -36.5 1 88.94 185 SER B N 1
ATOM 5753 C CA . SER B 1 185 ? 14.312 -49.812 -37.906 1 88.94 185 SER B CA 1
ATOM 5754 C C . SER B 1 185 ? 14.375 -48.312 -38.156 1 88.94 185 SER B C 1
ATOM 5756 O O . SER B 1 185 ? 14.594 -47.875 -39.312 1 88.94 185 SER B O 1
ATOM 5758 N N . GLY B 1 186 ? 14.102 -47.469 -37.094 1 89.12 186 GLY B N 1
ATOM 5759 C CA . GLY B 1 186 ? 14.227 -46.031 -37.219 1 89.12 186 GLY B CA 1
ATOM 5760 C C . GLY B 1 186 ? 12.906 -45.312 -37.469 1 89.12 186 GLY B C 1
ATOM 5761 O O . GLY B 1 186 ? 12.852 -44.094 -37.594 1 89.12 186 GLY B O 1
ATOM 5762 N N . GLU B 1 187 ? 11.914 -46.094 -37.625 1 90.12 187 GLU B N 1
ATOM 5763 C CA . GLU B 1 187 ? 10.594 -45.5 -37.875 1 90.12 187 GLU B CA 1
ATOM 5764 C C . GLU B 1 187 ? 10.031 -44.875 -36.625 1 90.12 187 GLU B C 1
ATOM 5766 O O . GLU B 1 187 ? 10.164 -45.406 -35.531 1 90.12 187 GLU B O 1
ATOM 5771 N N . LEU B 1 188 ? 9.398 -43.688 -36.812 1 93.88 188 LEU B N 1
ATOM 5772 C CA . LEU B 1 188 ? 8.828 -43 -35.688 1 93.88 188 LEU B CA 1
ATOM 5773 C C . LEU B 1 188 ? 7.668 -43.781 -35.094 1 93.88 188 LEU B C 1
ATOM 5775 O O . LEU B 1 188 ? 6.766 -44.219 -35.812 1 93.88 188 LEU B O 1
ATOM 5779 N N . ASP B 1 189 ? 7.703 -43.969 -33.781 1 94.06 189 ASP B N 1
ATOM 5780 C CA . ASP B 1 189 ? 6.715 -44.844 -33.125 1 94.06 189 ASP B CA 1
ATOM 5781 C C . ASP B 1 189 ? 5.578 -44 -32.531 1 94.06 189 ASP B C 1
ATOM 5783 O O . ASP B 1 189 ? 4.641 -44.562 -31.953 1 94.06 189 ASP B O 1
ATOM 5787 N N . GLY B 1 190 ? 5.668 -42.688 -32.625 1 94.12 190 GLY B N 1
ATOM 5788 C CA . GLY B 1 190 ? 4.594 -41.812 -32.188 1 94.12 190 GLY B CA 1
ATOM 5789 C C . GLY B 1 190 ? 4.879 -41.156 -30.828 1 94.12 190 GLY B C 1
ATOM 5790 O O . GLY B 1 190 ? 4.129 -40.281 -30.391 1 94.12 190 GLY B O 1
ATOM 5791 N N . ASN B 1 191 ? 5.949 -41.531 -30.141 1 92.75 191 ASN B N 1
ATOM 5792 C CA . ASN B 1 191 ? 6.324 -40.938 -28.859 1 92.75 191 ASN B CA 1
ATOM 5793 C C . ASN B 1 191 ? 7.129 -39.656 -29.016 1 92.75 191 ASN B C 1
ATOM 5795 O O . ASN B 1 191 ? 8.109 -39.625 -29.766 1 92.75 191 ASN B O 1
ATOM 5799 N N . PHE B 1 192 ? 6.629 -38.656 -28.469 1 89.19 192 PHE B N 1
ATOM 5800 C CA . PHE B 1 192 ? 7.305 -37.344 -28.359 1 89.19 192 PHE B CA 1
ATOM 5801 C C . PHE B 1 192 ? 7.664 -37.062 -26.906 1 89.19 192 PHE B C 1
ATOM 5803 O O . PHE B 1 192 ? 6.777 -36.844 -26.078 1 89.19 192 PHE B O 1
ATOM 5810 N N . ILE B 1 193 ? 8.938 -36.969 -26.594 1 82.06 193 ILE B N 1
ATOM 5811 C CA . ILE B 1 193 ? 9.398 -36.906 -25.219 1 82.06 193 ILE B CA 1
ATOM 5812 C C . ILE B 1 193 ? 10.055 -35.531 -24.953 1 82.06 193 ILE B C 1
ATOM 5814 O O . ILE B 1 193 ? 10.945 -35.125 -25.688 1 82.06 193 ILE B O 1
ATOM 5818 N N . ASP B 1 194 ? 9.547 -34.906 -23.969 1 74.25 194 ASP B N 1
ATOM 5819 C CA . ASP B 1 194 ? 9.992 -33.594 -23.5 1 74.25 194 ASP B CA 1
ATOM 5820 C C . ASP B 1 194 ? 9.352 -32.469 -24.328 1 74.25 194 ASP B C 1
ATOM 5822 O O . ASP B 1 194 ? 8.844 -32.719 -25.422 1 74.25 194 ASP B O 1
ATOM 5826 N N . LEU B 1 195 ? 9.43 -31.281 -23.781 1 76.19 195 LEU B N 1
ATOM 5827 C CA . LEU B 1 195 ? 8.609 -30.172 -24.234 1 76.19 195 LEU B CA 1
ATOM 5828 C C . LEU B 1 195 ? 8.93 -29.812 -25.688 1 76.19 195 LEU B C 1
ATOM 5830 O O . LEU B 1 195 ? 8.023 -29.641 -26.5 1 76.19 195 LEU B O 1
ATOM 5834 N N . PRO B 1 196 ? 10.203 -29.812 -26.125 1 75.38 196 PRO B N 1
ATOM 5835 C CA . PRO B 1 196 ? 10.461 -29.438 -27.516 1 75.38 196 PRO B CA 1
ATOM 5836 C C . PRO B 1 196 ? 9.859 -30.422 -28.516 1 75.38 196 PRO B C 1
ATOM 5838 O O . PRO B 1 196 ? 9.383 -30.031 -29.578 1 75.38 196 PRO B O 1
ATOM 5841 N N . ALA B 1 197 ? 9.906 -31.672 -28.109 1 81.06 197 ALA B N 1
ATOM 5842 C CA . ALA B 1 197 ? 9.305 -32.688 -28.969 1 81.06 197 ALA B CA 1
ATOM 5843 C C . ALA B 1 197 ? 7.785 -32.594 -28.953 1 81.06 197 ALA B C 1
ATOM 5845 O O . ALA B 1 197 ? 7.145 -32.688 -30.016 1 81.06 197 ALA B O 1
ATOM 5846 N N . LEU B 1 198 ? 7.266 -32.438 -27.75 1 82.94 198 LEU B N 1
ATOM 5847 C CA . LEU B 1 198 ? 5.824 -32.25 -27.609 1 82.94 198 LEU B CA 1
ATOM 5848 C C . LEU B 1 198 ? 5.316 -31.125 -28.484 1 82.94 198 LEU B C 1
ATOM 5850 O O . LEU B 1 198 ? 4.277 -31.25 -29.141 1 82.94 198 LEU B O 1
ATOM 5854 N N . HIS B 1 199 ? 5.992 -30.109 -28.594 1 83.31 199 HIS B N 1
ATOM 5855 C CA . HIS B 1 199 ? 5.574 -28.922 -29.328 1 83.31 199 HIS B CA 1
ATOM 5856 C C . HIS B 1 199 ? 5.594 -29.172 -30.828 1 83.31 199 HIS B C 1
ATOM 5858 O O . HIS B 1 199 ? 4.836 -28.547 -31.578 1 83.31 199 HIS B O 1
ATOM 5864 N N . LEU B 1 200 ? 6.441 -30.094 -31.281 1 81.38 200 LEU B N 1
ATOM 5865 C CA . LEU B 1 200 ? 6.441 -30.469 -32.688 1 81.38 200 LEU B CA 1
ATOM 5866 C C . LEU B 1 200 ? 5.137 -31.172 -33.062 1 81.38 200 LEU B C 1
ATOM 5868 O O . LEU B 1 200 ? 4.602 -30.938 -34.156 1 81.38 200 LEU B O 1
ATOM 5872 N N . ALA B 1 201 ? 4.703 -31.938 -32.156 1 84.81 201 ALA B N 1
ATOM 5873 C CA . ALA B 1 201 ? 3.459 -32.656 -32.406 1 84.81 201 ALA B CA 1
ATOM 5874 C C . ALA B 1 201 ? 2.252 -31.734 -32.281 1 84.81 201 ALA B C 1
ATOM 5876 O O . ALA B 1 201 ? 1.372 -31.719 -33.125 1 84.81 201 ALA B O 1
ATOM 5877 N N . SER B 1 202 ? 2.217 -30.938 -31.234 1 85.25 202 SER B N 1
ATOM 5878 C CA . SER B 1 202 ? 1.05 -30.125 -30.891 1 85.25 202 SER B CA 1
ATOM 5879 C C . SER B 1 202 ? 0.98 -28.875 -31.766 1 85.25 202 SER B C 1
ATOM 5881 O O . SER B 1 202 ? -0.081 -28.25 -31.891 1 85.25 202 SER B O 1
ATOM 5883 N N . GLY B 1 203 ? 2.074 -28.422 -32.344 1 80.88 203 GLY B N 1
ATOM 5884 C CA . GLY B 1 203 ? 2.137 -27.219 -33.156 1 80.88 203 GLY B CA 1
ATOM 5885 C C . GLY B 1 203 ? 1.235 -27.266 -34.375 1 80.88 203 GLY B C 1
ATOM 5886 O O . GLY B 1 203 ? 0.875 -26.234 -34.938 1 80.88 203 GLY B O 1
ATOM 5887 N N . THR B 1 204 ? 0.827 -28.422 -34.75 1 79.88 204 THR B N 1
ATOM 5888 C CA . THR B 1 204 ? 0.032 -28.578 -35.969 1 79.88 204 THR B CA 1
ATOM 5889 C C . THR B 1 204 ? -1.459 -28.578 -35.625 1 79.88 204 THR B C 1
ATOM 5891 O O . THR B 1 204 ? -2.297 -28.516 -36.531 1 79.88 204 THR B O 1
ATOM 5894 N N . MET B 1 205 ? -1.747 -28.609 -34.438 1 87.56 205 MET B N 1
ATOM 5895 C CA . MET B 1 205 ? -3.145 -28.625 -34.031 1 87.56 205 MET B CA 1
ATOM 5896 C C . MET B 1 205 ? -3.791 -27.266 -34.25 1 87.56 205 MET B C 1
ATOM 5898 O O . MET B 1 205 ? -3.15 -26.219 -34.094 1 87.56 205 MET B O 1
ATOM 5902 N N . PRO B 1 206 ? -5.039 -27.328 -34.719 1 87.19 206 PRO B N 1
ATOM 5903 C CA . PRO B 1 206 ? -5.723 -26.031 -34.844 1 87.19 206 PRO B CA 1
ATOM 5904 C C . PRO B 1 206 ? -5.812 -25.281 -33.531 1 87.19 206 PRO B C 1
ATOM 5906 O O . PRO B 1 206 ? -6.074 -25.891 -32.469 1 87.19 206 PRO B O 1
ATOM 5909 N N . ARG B 1 207 ? -5.582 -24 -33.688 1 91.44 207 ARG B N 1
ATOM 5910 C CA . ARG B 1 207 ? -5.633 -23.156 -32.469 1 91.44 207 ARG B CA 1
ATOM 5911 C C . ARG B 1 207 ? -7.07 -22.766 -32.156 1 91.44 207 ARG B C 1
ATOM 5913 O O . ARG B 1 207 ? -7.898 -22.609 -33.031 1 91.44 207 ARG B O 1
ATOM 5920 N N . LEU B 1 208 ? -7.273 -22.641 -30.906 1 93.31 208 LEU B N 1
ATOM 5921 C CA . LEU B 1 208 ? -8.586 -22.156 -30.484 1 93.31 208 LEU B CA 1
ATOM 5922 C C . LEU B 1 208 ? -8.789 -20.703 -30.906 1 93.31 208 LEU B C 1
ATOM 5924 O O . LEU B 1 208 ? -7.855 -19.906 -30.875 1 93.31 208 LEU B O 1
ATOM 5928 N N . THR B 1 209 ? -10.016 -20.422 -31.297 1 95.06 209 THR B N 1
ATOM 5929 C CA . THR B 1 209 ? -10.383 -19.031 -31.609 1 95.06 209 THR B CA 1
ATOM 5930 C C . THR B 1 209 ? -10.586 -18.234 -30.328 1 95.06 209 THR B C 1
ATOM 5932 O O . THR B 1 209 ? -10.781 -18.812 -29.25 1 95.06 209 THR B O 1
ATOM 5935 N N . VAL B 1 210 ? -10.547 -16.922 -30.438 1 97.69 210 VAL B N 1
ATOM 5936 C CA . VAL B 1 210 ? -10.812 -16.062 -29.297 1 97.69 210 VAL B CA 1
ATOM 5937 C C . VAL B 1 210 ? -12.211 -16.328 -28.75 1 97.69 210 VAL B C 1
ATOM 5939 O O . VAL B 1 210 ? -12.414 -16.391 -27.531 1 97.69 210 VAL B O 1
ATOM 5942 N N . ALA B 1 211 ? -13.133 -16.562 -29.641 1 97.69 211 ALA B N 1
ATOM 5943 C CA . ALA B 1 211 ? -14.508 -16.844 -29.25 1 97.69 211 ALA B CA 1
ATOM 5944 C C . ALA B 1 211 ? -14.594 -18.125 -28.422 1 97.69 211 ALA B C 1
ATOM 5946 O O . ALA B 1 211 ? -15.258 -18.156 -27.375 1 97.69 211 ALA B O 1
ATOM 5947 N N . ALA B 1 212 ? -13.93 -19.156 -28.891 1 95.38 212 ALA B N 1
ATOM 5948 C CA . ALA B 1 212 ? -13.906 -20.422 -28.156 1 95.38 212 ALA B CA 1
ATOM 5949 C C . ALA B 1 212 ? -13.227 -20.266 -26.797 1 95.38 212 ALA B C 1
ATOM 5951 O O . ALA B 1 212 ? -13.68 -20.828 -25.797 1 95.38 212 ALA B O 1
ATOM 5952 N N . LEU B 1 213 ? -12.219 -19.516 -26.781 1 97.62 213 LEU B N 1
ATOM 5953 C CA . LEU B 1 213 ? -11.492 -19.266 -25.547 1 97.62 213 LEU B CA 1
ATOM 5954 C C . LEU B 1 213 ? -12.344 -18.484 -24.547 1 97.62 213 LEU B C 1
ATOM 5956 O O . LEU B 1 213 ? -12.297 -18.75 -23.344 1 97.62 213 LEU B O 1
ATOM 5960 N N . LYS B 1 214 ? -13.07 -17.516 -25.016 1 98.31 214 LYS B N 1
ATOM 5961 C CA . LYS B 1 214 ? -13.984 -16.781 -24.141 1 98.31 214 LYS B CA 1
ATOM 5962 C C . LYS B 1 214 ? -14.961 -17.734 -23.438 1 98.31 214 LYS B C 1
ATOM 5964 O O . LYS B 1 214 ? -15.188 -17.625 -22.234 1 98.31 214 LYS B O 1
ATOM 5969 N N . GLU B 1 215 ? -15.492 -18.641 -24.219 1 97.5 215 GLU B N 1
ATOM 5970 C CA . GLU B 1 215 ? -16.422 -19.625 -23.656 1 97.5 215 GLU B CA 1
ATOM 5971 C C . GLU B 1 215 ? -15.742 -20.469 -22.578 1 97.5 215 GLU B C 1
ATOM 5973 O O . GLU B 1 215 ? -16.312 -20.719 -21.516 1 97.5 215 GLU B O 1
ATOM 5978 N N . ASN B 1 216 ? -14.547 -20.906 -22.859 1 96.31 216 ASN B N 1
ATOM 5979 C CA . ASN B 1 216 ? -13.773 -21.703 -21.906 1 96.31 216 ASN B CA 1
ATOM 5980 C C . ASN B 1 216 ? -13.508 -20.922 -20.625 1 96.31 216 ASN B C 1
ATOM 5982 O O . ASN B 1 216 ? -13.688 -21.438 -19.531 1 96.31 216 ASN B O 1
ATOM 5986 N N . LEU B 1 217 ? -13.109 -19.703 -20.797 1 98 217 LEU B N 1
ATOM 5987 C CA . LEU B 1 217 ? -12.742 -18.875 -19.656 1 98 217 LEU B CA 1
ATOM 5988 C C . LEU B 1 217 ? -13.969 -18.578 -18.797 1 98 217 LEU B C 1
ATOM 5990 O O . LEU B 1 217 ? -13.875 -18.578 -17.562 1 98 217 LEU B O 1
ATOM 5994 N N . LEU B 1 218 ? -15.102 -18.328 -19.406 1 98.12 218 LEU B N 1
ATOM 5995 C CA . LEU B 1 218 ? -16.328 -18.094 -18.656 1 98.12 218 LEU B CA 1
ATOM 5996 C C . LEU B 1 218 ? -16.75 -19.344 -17.891 1 98.12 218 LEU B C 1
ATOM 5998 O O . LEU B 1 218 ? -17.156 -19.25 -16.719 1 98.12 218 LEU B O 1
ATOM 6002 N N . ALA B 1 219 ? -16.625 -20.469 -18.547 1 96.75 219 ALA B N 1
ATOM 6003 C CA . ALA B 1 219 ? -16.922 -21.734 -17.859 1 96.75 219 ALA B CA 1
ATOM 6004 C C . ALA B 1 219 ? -15.984 -21.938 -16.672 1 96.75 219 ALA B C 1
ATOM 6006 O O . ALA B 1 219 ? -16.422 -22.375 -15.602 1 96.75 219 ALA B O 1
ATOM 6007 N N . ALA B 1 220 ? -14.758 -21.672 -16.859 1 96.56 220 ALA B N 1
ATOM 6008 C CA . ALA B 1 220 ? -13.781 -21.812 -15.781 1 96.56 220 ALA B CA 1
ATOM 6009 C C . ALA B 1 220 ? -14.086 -20.859 -14.625 1 96.56 220 ALA B C 1
ATOM 6011 O O . ALA B 1 220 ? -13.969 -21.234 -13.453 1 96.56 220 ALA B O 1
ATOM 6012 N N . GLN B 1 221 ? -14.453 -19.656 -14.953 1 97.81 221 GLN B N 1
ATOM 6013 C CA . GLN B 1 221 ? -14.789 -18.703 -13.891 1 97.81 221 GLN B CA 1
ATOM 6014 C C . GLN B 1 221 ? -16.031 -19.156 -13.133 1 97.81 221 GLN B C 1
ATOM 6016 O O . GLN B 1 221 ? -16.141 -18.953 -11.922 1 97.81 221 GLN B O 1
ATOM 6021 N N . ARG B 1 222 ? -17 -19.766 -13.812 1 97.56 222 ARG B N 1
ATOM 6022 C CA . ARG B 1 222 ? -18.156 -20.328 -13.109 1 97.56 222 ARG B CA 1
ATOM 6023 C C . ARG B 1 222 ? -17.719 -21.375 -12.102 1 97.56 222 ARG B C 1
ATOM 6025 O O . ARG B 1 222 ? -18.219 -21.406 -10.969 1 97.56 222 ARG B O 1
ATOM 6032 N N . LEU B 1 223 ? -16.812 -22.219 -12.531 1 96.38 223 LEU B N 1
ATOM 6033 C CA . LEU B 1 223 ? -16.25 -23.203 -11.617 1 96.38 223 LEU B CA 1
ATOM 6034 C C . LEU B 1 223 ? -15.562 -22.547 -10.43 1 96.38 223 LEU B C 1
ATOM 6036 O O . LEU B 1 223 ? -15.805 -22.906 -9.281 1 96.38 223 LEU B O 1
ATOM 6040 N N . MET B 1 224 ? -14.719 -21.609 -10.711 1 97.75 224 MET B N 1
ATOM 6041 C CA . MET B 1 224 ? -13.992 -20.906 -9.656 1 97.75 224 MET B CA 1
ATOM 6042 C C . MET B 1 224 ? -14.961 -20.234 -8.688 1 97.75 224 MET B C 1
ATOM 6044 O O . MET B 1 224 ? -14.781 -20.328 -7.469 1 97.75 224 MET B O 1
ATOM 6048 N N . ASN B 1 225 ? -15.992 -19.578 -9.227 1 98.56 225 ASN B N 1
ATOM 6049 C CA . ASN B 1 225 ? -17.016 -18.953 -8.383 1 98.56 225 ASN B CA 1
ATOM 6050 C C . ASN B 1 225 ? -17.688 -19.984 -7.484 1 98.56 225 ASN B C 1
ATOM 6052 O O . ASN B 1 225 ? -17.953 -19.719 -6.312 1 98.56 225 ASN B O 1
ATOM 6056 N N . SER B 1 226 ? -17.938 -21.125 -8.016 1 98 226 SER B N 1
ATOM 6057 C CA . SER B 1 226 ? -18.609 -22.172 -7.254 1 98 226 SER B CA 1
ATOM 6058 C C . SER B 1 226 ? -17.734 -22.672 -6.117 1 98 226 SER B C 1
ATOM 6060 O O . SER B 1 226 ? -18.234 -23.281 -5.164 1 98 226 SER B O 1
ATOM 6062 N N . GLU B 1 227 ? -16.453 -22.422 -6.246 1 97.25 227 GLU B N 1
ATOM 6063 C CA . GLU B 1 227 ? -15.5 -22.812 -5.207 1 97.25 227 GLU B CA 1
ATOM 6064 C C . GLU B 1 227 ? -15.141 -21.641 -4.312 1 97.25 227 GLU B C 1
ATOM 6066 O O . GLU B 1 227 ? -14.242 -21.734 -3.473 1 97.25 227 GLU B O 1
ATOM 6071 N N . GLY B 1 228 ? -15.766 -20.516 -4.469 1 98.56 228 GLY B N 1
ATOM 6072 C CA . GLY B 1 228 ? -15.641 -19.391 -3.555 1 98.56 228 GLY B CA 1
ATOM 6073 C C . GLY B 1 228 ? -14.594 -18.391 -3.992 1 98.56 228 GLY B C 1
ATOM 6074 O O . GLY B 1 228 ? -14.266 -17.469 -3.246 1 98.56 228 GLY B O 1
ATOM 6075 N N . TYR B 1 229 ? -14.047 -18.562 -5.227 1 98.69 229 TYR B N 1
ATOM 6076 C CA . TYR B 1 229 ? -13.008 -17.656 -5.711 1 98.69 229 TYR B CA 1
ATOM 6077 C C . TYR B 1 229 ? -13.617 -16.422 -6.371 1 98.69 229 TYR B C 1
ATOM 6079 O O . TYR B 1 229 ? -14.602 -16.531 -7.105 1 98.69 229 TYR B O 1
ATOM 6087 N N . ALA B 1 230 ? -13.07 -15.281 -6.062 1 98.75 230 ALA B N 1
ATOM 6088 C CA . ALA B 1 230 ? -13.406 -14.047 -6.77 1 98.75 230 ALA B CA 1
ATOM 6089 C C . ALA B 1 230 ? -12.188 -13.492 -7.504 1 98.75 230 ALA B C 1
ATOM 6091 O O . ALA B 1 230 ? -12.281 -12.477 -8.203 1 98.75 230 ALA B O 1
ATOM 6092 N N . SER B 1 231 ? -11.047 -14.109 -7.344 1 98.62 231 SER B N 1
ATOM 6093 C CA . SER B 1 231 ? -9.797 -13.695 -7.98 1 98.62 231 SER B CA 1
ATOM 6094 C C . SER B 1 231 ? -8.844 -14.867 -8.141 1 98.62 231 SER B C 1
ATOM 6096 O O . SER B 1 231 ? -8.953 -15.867 -7.43 1 98.62 231 SER B O 1
ATOM 6098 N N . TYR B 1 232 ? -7.988 -14.75 -9.094 1 98.25 232 TYR B N 1
ATOM 6099 C CA . TYR B 1 232 ? -6.93 -15.742 -9.242 1 98.25 232 TYR B CA 1
ATOM 6100 C C . TYR B 1 232 ? -5.793 -15.203 -10.102 1 98.25 232 TYR B C 1
ATOM 6102 O O . TYR B 1 232 ? -5.965 -14.227 -10.828 1 98.25 232 TYR B O 1
ATOM 6110 N N . THR B 1 233 ? -4.633 -15.828 -9.914 1 98.25 233 THR B N 1
ATOM 6111 C CA . THR B 1 233 ? -3.473 -15.586 -10.766 1 98.25 233 THR B CA 1
ATOM 6112 C C . THR B 1 233 ? -3.322 -16.703 -11.805 1 98.25 233 THR B C 1
ATOM 6114 O O . THR B 1 233 ? -3.123 -17.859 -11.445 1 98.25 233 THR B O 1
ATOM 6117 N N . GLU B 1 234 ? -3.477 -16.266 -13.07 1 97.38 234 GLU B N 1
ATOM 6118 C CA . GLU B 1 234 ? -3.139 -17.156 -14.164 1 97.38 234 GLU B CA 1
ATOM 6119 C C . GLU B 1 234 ? -1.633 -17.406 -14.234 1 97.38 234 GLU B C 1
ATOM 6121 O O . GLU B 1 234 ? -0.865 -16.484 -14.539 1 97.38 234 GLU B O 1
ATOM 6126 N N . GLY B 1 235 ? -1.222 -18.625 -14.047 1 96 235 GLY B N 1
ATOM 6127 C CA . GLY B 1 235 ? 0.158 -18.938 -13.727 1 96 235 GLY B CA 1
ATOM 6128 C C . GLY B 1 235 ? 1.089 -18.859 -14.922 1 96 235 GLY B C 1
ATOM 6129 O O . GLY B 1 235 ? 2.295 -18.656 -14.758 1 96 235 GLY B O 1
ATOM 6130 N N . ALA B 1 236 ? 0.568 -19.047 -16.125 1 95.62 236 ALA B N 1
ATOM 6131 C CA . ALA B 1 236 ? 1.39 -18.984 -17.328 1 95.62 236 ALA B CA 1
ATOM 6132 C C . ALA B 1 236 ? 0.528 -18.766 -18.562 1 95.62 236 ALA B C 1
ATOM 6134 O O . ALA B 1 236 ? -0.173 -19.672 -19.016 1 95.62 236 ALA B O 1
ATOM 6135 N N . MET B 1 237 ? 0.568 -17.625 -19.109 1 96.88 237 MET B N 1
ATOM 6136 C CA . MET B 1 237 ? -0.182 -17.266 -20.297 1 96.88 237 MET B CA 1
ATOM 6137 C C . MET B 1 237 ? 0.591 -16.266 -21.156 1 96.88 237 MET B C 1
ATOM 6139 O O . MET B 1 237 ? 1.238 -15.359 -20.609 1 96.88 237 MET B O 1
ATOM 6143 N N . GLY B 1 238 ? 0.597 -16.469 -22.422 1 96.94 238 GLY B N 1
ATOM 6144 C CA . GLY B 1 238 ? 1.316 -15.57 -23.312 1 96.94 238 GLY B CA 1
ATOM 6145 C C . GLY B 1 238 ? 1.947 -16.266 -24.5 1 96.94 238 GLY B C 1
ATOM 6146 O O . GLY B 1 238 ? 1.587 -17.406 -24.812 1 96.94 238 GLY B O 1
ATOM 6147 N N . PRO B 1 239 ? 2.912 -15.633 -25.172 1 96.19 239 PRO B N 1
ATOM 6148 C CA . PRO B 1 239 ? 3.471 -16.141 -26.422 1 96.19 239 PRO B CA 1
ATOM 6149 C C . PRO B 1 239 ? 4.121 -17.516 -26.266 1 96.19 239 PRO B C 1
ATOM 6151 O O . PRO B 1 239 ? 4.133 -18.312 -27.203 1 96.19 239 PRO B O 1
ATOM 6154 N N . GLY B 1 240 ? 4.598 -17.781 -25.109 1 93.38 240 GLY B N 1
ATOM 6155 C CA . GLY B 1 240 ? 5.227 -19.078 -24.875 1 93.38 240 GLY B CA 1
ATOM 6156 C C . GLY B 1 240 ? 4.254 -20.234 -24.969 1 93.38 240 GLY B C 1
ATOM 6157 O O . GLY B 1 240 ? 4.668 -21.391 -25.109 1 93.38 240 GLY B O 1
ATOM 6158 N N . GLU B 1 241 ? 2.984 -19.938 -24.953 1 91.44 241 GLU B N 1
ATOM 6159 C CA . GLU B 1 241 ? 1.959 -20.969 -24.953 1 91.44 241 GLU B CA 1
ATOM 6160 C C . GLU B 1 241 ? 1.228 -21.031 -26.281 1 91.44 241 GLU B C 1
ATOM 6162 O O . GLU B 1 241 ? 0.312 -21.844 -26.469 1 91.44 241 GLU B O 1
ATOM 6167 N N . ASN B 1 242 ? 1.619 -20.266 -27.25 1 90.19 242 ASN B N 1
ATOM 6168 C CA . ASN B 1 242 ? 0.905 -20.156 -28.516 1 90.19 242 ASN B CA 1
ATOM 6169 C C . ASN B 1 242 ? 0.88 -21.5 -29.25 1 90.19 242 ASN B C 1
ATOM 6171 O O . ASN B 1 242 ? -0.104 -21.828 -29.922 1 90.19 242 ASN B O 1
ATOM 6175 N N . THR B 1 243 ? 1.982 -22.297 -29.047 1 81.12 243 THR B N 1
ATOM 6176 C CA . THR B 1 243 ? 2.086 -23.516 -29.859 1 81.12 243 THR B CA 1
ATOM 6177 C C . THR B 1 243 ? 1.872 -24.75 -29 1 81.12 243 THR B C 1
ATOM 6179 O O . THR B 1 243 ? 2.031 -25.875 -29.484 1 81.12 243 THR B O 1
ATOM 6182 N N . ARG B 1 244 ? 1.569 -24.484 -27.797 1 78.88 244 ARG B N 1
ATOM 6183 C CA . ARG B 1 244 ? 1.263 -25.625 -26.922 1 78.88 244 ARG B CA 1
ATOM 6184 C C . ARG B 1 244 ? -0.187 -26.062 -27.094 1 78.88 244 ARG B C 1
ATOM 6186 O O . ARG B 1 244 ? -1.11 -25.281 -26.859 1 78.88 244 ARG B O 1
ATOM 6193 N N . GLU B 1 245 ? -0.277 -27.266 -27.484 1 76.81 245 GLU B N 1
ATOM 6194 C CA . GLU B 1 245 ? -1.587 -27.875 -27.703 1 76.81 245 GLU B CA 1
ATOM 6195 C C . GLU B 1 245 ? -2.473 -26.953 -28.547 1 76.81 245 GLU B C 1
ATOM 6197 O O . GLU B 1 245 ? -2.104 -26.578 -29.656 1 76.81 245 GLU B O 1
ATOM 6202 N N . VAL B 1 246 ? -3.525 -26.578 -28.078 1 84.25 246 VAL B N 1
ATOM 6203 C CA . VAL B 1 246 ? -4.488 -25.828 -28.875 1 84.25 246 VAL B CA 1
ATOM 6204 C C . VAL B 1 246 ? -4.355 -24.344 -28.578 1 84.25 246 VAL B C 1
ATOM 6206 O O . VAL B 1 246 ? -5.191 -23.531 -29 1 84.25 246 VAL B O 1
ATOM 6209 N N . GLY B 1 247 ? -3.283 -23.938 -27.875 1 90.81 247 GLY B N 1
ATOM 6210 C CA . GLY B 1 247 ? -3.041 -22.547 -27.547 1 90.81 247 GLY B CA 1
ATOM 6211 C C . GLY B 1 247 ? -3.963 -22 -26.469 1 90.81 247 GLY B C 1
ATOM 6212 O O . GLY B 1 247 ? -4.34 -20.828 -26.484 1 90.81 247 GLY B O 1
ATOM 6213 N N . ALA B 1 248 ? -4.332 -22.891 -25.594 1 93.12 248 ALA B N 1
ATOM 6214 C CA . ALA B 1 248 ? -5.359 -22.578 -24.609 1 93.12 248 ALA B CA 1
ATOM 6215 C C . ALA B 1 248 ? -4.906 -21.453 -23.672 1 93.12 248 ALA B C 1
ATOM 6217 O O . ALA B 1 248 ? -5.734 -20.75 -23.094 1 93.12 248 ALA B O 1
ATOM 6218 N N . ALA B 1 249 ? -3.613 -21.25 -23.578 1 95.31 249 ALA B N 1
ATOM 6219 C CA . ALA B 1 249 ? -3.047 -20.219 -22.703 1 95.31 249 ALA B CA 1
ATOM 6220 C C . ALA B 1 249 ? -2.107 -19.312 -23.484 1 95.31 249 ALA B C 1
ATOM 6222 O O . ALA B 1 249 ? -1.12 -18.812 -22.938 1 95.31 249 ALA B O 1
ATOM 6223 N N . GLY B 1 250 ? -2.334 -19.156 -24.797 1 95.69 250 GLY B N 1
ATOM 6224 C CA . GLY B 1 250 ? -1.521 -18.297 -25.641 1 95.69 250 GLY B CA 1
ATOM 6225 C C . GLY B 1 250 ? -1.986 -16.859 -25.656 1 95.69 250 GLY B C 1
ATOM 6226 O O . GLY B 1 250 ? -2.756 -16.438 -24.797 1 95.69 250 GLY B O 1
ATOM 6227 N N . ASP B 1 251 ? -1.518 -16.094 -26.609 1 96.44 251 ASP B N 1
ATOM 6228 C CA . ASP B 1 251 ? -1.852 -14.688 -26.781 1 96.44 251 ASP B CA 1
ATOM 6229 C C . ASP B 1 251 ? -3.355 -14.5 -26.969 1 96.44 251 ASP B C 1
ATOM 6231 O O . ASP B 1 251 ? -3.928 -13.516 -26.5 1 96.44 251 ASP B O 1
ATOM 6235 N N . ARG B 1 252 ? -3.951 -15.398 -27.641 1 97.31 252 ARG B N 1
ATOM 6236 C CA . ARG B 1 252 ? -5.383 -15.289 -27.906 1 97.31 252 ARG B CA 1
ATOM 6237 C C . ARG B 1 252 ? -6.184 -15.391 -26.625 1 97.31 252 ARG B C 1
ATOM 6239 O O . ARG B 1 252 ? -7.266 -14.805 -26.5 1 97.31 252 ARG B O 1
ATOM 6246 N N . ALA B 1 253 ? -5.684 -16.125 -25.688 1 98 253 ALA B N 1
ATOM 6247 C CA . ALA B 1 253 ? -6.359 -16.219 -24.406 1 98 253 ALA B CA 1
ATOM 6248 C C . ALA B 1 253 ? -6.32 -14.883 -23.672 1 98 253 ALA B C 1
ATOM 6250 O O . ALA B 1 253 ? -7.293 -14.5 -23.016 1 98 253 ALA B O 1
ATOM 6251 N N . ILE B 1 254 ? -5.207 -14.172 -23.781 1 98.38 254 ILE B N 1
ATOM 6252 C CA . ILE B 1 254 ? -5.113 -12.828 -23.203 1 98.38 254 ILE B CA 1
ATOM 6253 C C . ILE B 1 254 ? -6.129 -11.906 -23.875 1 98.38 254 ILE B C 1
ATOM 6255 O O . ILE B 1 254 ? -6.832 -11.156 -23.203 1 98.38 254 ILE B O 1
ATOM 6259 N N . ALA B 1 255 ? -6.195 -12.008 -25.156 1 98.19 255 ALA B N 1
ATOM 6260 C CA . ALA B 1 255 ? -7.18 -11.227 -25.906 1 98.19 255 ALA B CA 1
ATOM 6261 C C . ALA B 1 255 ? -8.602 -11.555 -25.453 1 98.19 255 ALA B C 1
ATOM 6263 O O . ALA B 1 255 ? -9.445 -10.664 -25.344 1 98.19 255 ALA B O 1
ATOM 6264 N N . ALA B 1 256 ? -8.852 -12.852 -25.219 1 98.5 256 ALA B N 1
ATOM 6265 C CA . ALA B 1 256 ? -10.164 -13.289 -24.75 1 98.5 256 ALA B CA 1
ATOM 6266 C C . ALA B 1 256 ? -10.5 -12.648 -23.406 1 98.5 256 ALA B C 1
ATOM 6268 O O . ALA B 1 256 ? -11.609 -12.141 -23.219 1 98.5 256 ALA B O 1
ATOM 6269 N N . TYR B 1 257 ? -9.578 -12.617 -22.516 1 98.62 257 TYR B N 1
ATOM 6270 C CA . TYR B 1 257 ? -9.789 -11.969 -21.219 1 98.62 257 TYR B CA 1
ATOM 6271 C C . TYR B 1 257 ? -10.102 -10.484 -21.406 1 98.62 257 TYR B C 1
ATOM 6273 O O . TYR B 1 257 ? -11 -9.953 -20.766 1 98.62 257 TYR B O 1
ATOM 6281 N N . ARG B 1 258 ? -9.359 -9.82 -22.234 1 98.25 258 ARG B N 1
ATOM 6282 C CA . ARG B 1 258 ? -9.555 -8.391 -22.484 1 98.25 258 ARG B CA 1
ATOM 6283 C C . ARG B 1 258 ? -10.953 -8.117 -23.031 1 98.25 258 ARG B C 1
ATOM 6285 O O . ARG B 1 258 ? -11.617 -7.176 -22.594 1 98.25 258 ARG B O 1
ATOM 6292 N N . GLU B 1 259 ? -11.336 -8.938 -23.969 1 98.19 259 GLU B N 1
ATOM 6293 C CA . GLU B 1 259 ? -12.672 -8.773 -24.547 1 98.19 259 GLU B CA 1
ATOM 6294 C C . GLU B 1 259 ? -13.75 -9.008 -23.484 1 98.19 259 GLU B C 1
ATOM 6296 O O . GLU B 1 259 ? -14.734 -8.273 -23.422 1 98.19 259 GLU B O 1
ATOM 6301 N N . LEU B 1 260 ? -13.547 -10.023 -22.703 1 98.38 260 LEU B N 1
ATOM 6302 C CA . LEU B 1 260 ? -14.508 -10.312 -21.641 1 98.38 260 LEU B CA 1
ATOM 6303 C C . LEU B 1 260 ? -14.57 -9.164 -20.641 1 98.38 260 LEU B C 1
ATOM 6305 O O . LEU B 1 260 ? -15.641 -8.844 -20.125 1 98.38 260 LEU B O 1
ATOM 6309 N N . GLN B 1 261 ? -13.422 -8.57 -20.297 1 97.69 261 GLN B N 1
ATOM 6310 C CA . GLN B 1 261 ? -13.406 -7.395 -19.438 1 97.69 261 GLN B CA 1
ATOM 6311 C C . GLN B 1 261 ? -14.195 -6.25 -20.047 1 97.69 261 GLN B C 1
ATOM 6313 O O . GLN B 1 261 ? -15.023 -5.625 -19.375 1 97.69 261 GLN B O 1
ATOM 6318 N N . ASP B 1 262 ? -13.961 -5.965 -21.328 1 97 262 ASP B N 1
ATOM 6319 C CA . ASP B 1 262 ? -14.648 -4.895 -22.047 1 97 262 ASP B CA 1
ATOM 6320 C C . ASP B 1 262 ? -16.156 -5.121 -22.062 1 97 262 ASP B C 1
ATOM 6322 O O . ASP B 1 262 ? -16.938 -4.168 -22.016 1 97 262 ASP B O 1
ATOM 6326 N N . GLU B 1 263 ? -16.516 -6.387 -22.141 1 97.5 263 GLU B N 1
ATOM 6327 C CA . GLU B 1 263 ? -17.922 -6.762 -22.203 1 97.5 263 GLU B CA 1
ATOM 6328 C C . GLU B 1 263 ? -18.547 -6.797 -20.812 1 97.5 263 GLU B C 1
ATOM 6330 O O . GLU B 1 263 ? -19.766 -6.961 -20.672 1 97.5 263 GLU B O 1
ATOM 6335 N N . GLY B 1 264 ? -17.75 -6.66 -19.781 1 96.5 264 GLY B N 1
ATOM 6336 C CA . GLY B 1 264 ? -18.25 -6.699 -18.422 1 96.5 264 GLY B CA 1
ATOM 6337 C C . GLY B 1 264 ? -18.719 -8.078 -17.984 1 96.5 264 GLY B C 1
ATOM 6338 O O . GLY B 1 264 ? -19.688 -8.195 -17.219 1 96.5 264 GLY B O 1
ATOM 6339 N N . LYS B 1 265 ? -18.047 -9.125 -18.484 1 97.88 265 LYS B N 1
ATOM 6340 C CA . LYS B 1 265 ? -18.547 -10.477 -18.266 1 97.88 265 LYS B CA 1
ATOM 6341 C C . LYS B 1 265 ? -17.672 -11.234 -17.266 1 97.88 265 LYS B C 1
ATOM 6343 O O . LYS B 1 265 ? -18.031 -12.336 -16.844 1 97.88 265 LYS B O 1
ATOM 6348 N N . LEU B 1 266 ? -16.562 -10.633 -16.844 1 98.12 266 LEU B N 1
ATOM 6349 C CA . LEU B 1 266 ? -15.711 -11.305 -15.867 1 98.12 266 LEU B CA 1
ATOM 6350 C C . LEU B 1 266 ? -16.406 -11.414 -14.508 1 98.12 266 LEU B C 1
ATOM 6352 O O . LEU B 1 266 ? -17.031 -10.453 -14.055 1 98.12 266 LEU B O 1
ATOM 6356 N N . THR B 1 267 ? -16.297 -12.555 -13.898 1 98.31 267 THR B N 1
ATOM 6357 C CA . THR B 1 267 ? -16.844 -12.758 -12.562 1 98.31 267 THR B CA 1
ATOM 6358 C C . THR B 1 267 ? -15.75 -13.086 -11.562 1 98.31 267 THR B C 1
ATOM 6360 O O . THR B 1 267 ? -16.031 -13.531 -10.445 1 98.31 267 THR B O 1
ATOM 6363 N N . ALA B 1 268 ? -14.562 -12.961 -11.969 1 98.5 268 ALA B N 1
ATOM 6364 C CA . ALA B 1 268 ? -13.375 -13.047 -11.117 1 98.5 268 ALA B CA 1
ATOM 6365 C C . ALA B 1 268 ? -12.281 -12.117 -11.617 1 98.5 268 ALA B C 1
ATOM 6367 O O . ALA B 1 268 ? -12.125 -11.922 -12.828 1 98.5 268 ALA B O 1
ATOM 6368 N N . ARG B 1 269 ? -11.609 -11.555 -10.727 1 98.56 269 ARG B N 1
ATOM 6369 C CA . ARG B 1 269 ? -10.461 -10.711 -11.047 1 98.56 269 ARG B CA 1
ATOM 6370 C C . ARG B 1 269 ? -9.234 -11.555 -11.383 1 98.56 269 ARG B C 1
ATOM 6372 O O . ARG B 1 269 ? -8.977 -12.578 -10.734 1 98.56 269 ARG B O 1
ATOM 6379 N N . VAL B 1 270 ? -8.469 -11.102 -12.422 1 98.56 270 VAL B N 1
ATOM 6380 C CA . VAL B 1 270 ? -7.438 -11.992 -12.945 1 98.56 270 VAL B CA 1
ATOM 6381 C C . VAL B 1 270 ? -6.109 -11.242 -13.039 1 98.56 270 VAL B C 1
ATOM 6383 O O . VAL B 1 270 ? -6.055 -10.125 -13.562 1 98.56 270 VAL B O 1
ATOM 6386 N N . SER B 1 271 ? -5.07 -11.797 -12.461 1 98.44 271 SER B N 1
ATOM 6387 C CA . SER B 1 271 ? -3.688 -11.398 -12.719 1 98.44 271 SER B CA 1
ATOM 6388 C C . SER B 1 271 ? -2.967 -12.438 -13.57 1 98.44 271 SER B C 1
ATOM 6390 O O . SER B 1 271 ? -2.92 -13.617 -13.211 1 98.44 271 SER B O 1
ATOM 6392 N N . ILE B 1 272 ? -2.42 -12.023 -14.688 1 98.56 272 ILE B N 1
ATOM 6393 C CA . ILE B 1 272 ? -1.798 -12.945 -15.625 1 98.56 272 ILE B CA 1
ATOM 6394 C C . ILE B 1 272 ? -0.283 -12.938 -15.43 1 98.56 272 ILE B C 1
ATOM 6396 O O . ILE B 1 272 ? 0.351 -11.883 -15.492 1 98.56 272 ILE B O 1
ATOM 6400 N N . ALA B 1 273 ? 0.247 -14.07 -15.125 1 98.56 273 ALA B N 1
ATOM 6401 C CA . ALA B 1 273 ? 1.695 -14.234 -15.227 1 98.56 273 ALA B CA 1
ATOM 6402 C C . ALA B 1 273 ? 2.125 -14.477 -16.672 1 98.56 273 ALA B C 1
ATOM 6404 O O . ALA B 1 273 ? 1.889 -15.555 -17.219 1 98.56 273 ALA B O 1
ATOM 6405 N N . PHE B 1 274 ? 2.729 -13.484 -17.234 1 98.62 274 PHE B N 1
ATOM 6406 C CA . PHE B 1 274 ? 3.121 -13.477 -18.625 1 98.62 274 PHE B CA 1
ATOM 6407 C C . PHE B 1 274 ? 4.219 -14.508 -18.891 1 98.62 274 PHE B C 1
ATOM 6409 O O . PHE B 1 274 ? 5.27 -14.469 -18.25 1 98.62 274 PHE B O 1
ATOM 6416 N N . TYR B 1 275 ? 4.004 -15.406 -19.828 1 97.44 275 TYR B N 1
ATOM 6417 C CA . TYR B 1 275 ? 4.93 -16.5 -20.109 1 97.44 275 TYR B CA 1
ATOM 6418 C C . TYR B 1 275 ? 5.531 -16.359 -21.5 1 97.44 275 TYR B C 1
ATOM 6420 O O . TYR B 1 275 ? 4.816 -16.406 -22.5 1 97.44 275 TYR B O 1
ATOM 6428 N N . SER B 1 276 ? 6.836 -16.188 -21.5 1 97.06 276 SER B N 1
ATOM 6429 C CA . SER B 1 276 ? 7.621 -16.062 -22.734 1 97.06 276 SER B CA 1
ATOM 6430 C C . SER B 1 276 ? 8.523 -17.281 -22.922 1 97.06 276 SER B C 1
ATOM 6432 O O . SER B 1 276 ? 9.328 -17.609 -22.047 1 97.06 276 SER B O 1
ATOM 6434 N N . ALA B 1 277 ? 8.344 -17.953 -24.016 1 93.12 277 ALA B N 1
ATOM 6435 C CA . ALA B 1 277 ? 9.156 -19.109 -24.391 1 93.12 277 ALA B CA 1
ATOM 6436 C C . ALA B 1 277 ? 9.062 -19.391 -25.891 1 93.12 277 ALA B C 1
ATOM 6438 O O . ALA B 1 277 ? 8.156 -18.891 -26.562 1 93.12 277 ALA B O 1
ATOM 6439 N N . GLU B 1 278 ? 9.992 -20.047 -26.438 1 88.12 278 GLU B N 1
ATOM 6440 C CA . GLU B 1 278 ? 9.977 -20.547 -27.812 1 88.12 278 GLU B CA 1
ATOM 6441 C C . GLU B 1 278 ? 10.102 -22.078 -27.828 1 88.12 278 GLU B C 1
ATOM 6443 O O . GLU B 1 278 ? 11.133 -22.625 -27.453 1 88.12 278 GLU B O 1
ATOM 6448 N N . ARG B 1 279 ? 9.078 -22.812 -28.266 1 80.25 279 ARG B N 1
ATOM 6449 C CA . ARG B 1 279 ? 9.008 -24.266 -28.297 1 80.25 279 ARG B CA 1
ATOM 6450 C C . ARG B 1 279 ? 9.352 -24.859 -26.938 1 80.25 279 ARG B C 1
ATOM 6452 O O . ARG B 1 279 ? 10.18 -25.766 -26.844 1 80.25 279 ARG B O 1
ATOM 6459 N N . GLY B 1 280 ? 8.859 -24.125 -25.969 1 79.25 280 GLY B N 1
ATOM 6460 C CA . GLY B 1 280 ? 8.953 -24.625 -24.609 1 79.25 280 GLY B CA 1
ATOM 6461 C C . GLY B 1 280 ? 10.234 -24.203 -23.906 1 79.25 280 GLY B C 1
ATOM 6462 O O . GLY B 1 280 ? 10.422 -24.516 -22.719 1 79.25 280 GLY B O 1
ATOM 6463 N N . VAL B 1 281 ? 11.078 -23.484 -24.594 1 87 281 VAL B N 1
ATOM 6464 C CA . VAL B 1 281 ? 12.367 -23.109 -24.016 1 87 281 VAL B CA 1
ATOM 6465 C C . VAL B 1 281 ? 12.367 -21.609 -23.688 1 87 281 VAL B C 1
ATOM 6467 O O . VAL B 1 281 ? 12.047 -20.781 -24.547 1 87 281 VAL B O 1
ATOM 6470 N N . GLN B 1 282 ? 12.703 -21.328 -22.5 1 92.56 282 GLN B N 1
ATOM 6471 C CA . GLN B 1 282 ? 12.828 -19.922 -22.078 1 92.56 282 GLN B CA 1
ATOM 6472 C C . GLN B 1 282 ? 14.266 -19.438 -22.219 1 92.56 282 GLN B C 1
ATOM 6474 O O . GLN B 1 282 ? 15.211 -20.188 -21.969 1 92.56 282 GLN B O 1
ATOM 6479 N N . SER B 1 283 ? 14.438 -18.219 -22.688 1 94.19 283 SER B N 1
ATOM 6480 C CA . SER B 1 283 ? 15.742 -17.578 -22.812 1 94.19 283 SER B CA 1
ATOM 6481 C C . SER B 1 283 ? 15.625 -16.062 -22.672 1 94.19 283 SER B C 1
ATOM 6483 O O . SER B 1 283 ? 14.547 -15.492 -22.859 1 94.19 283 SER B O 1
ATOM 6485 N N . CYS B 1 284 ? 16.719 -15.477 -22.297 1 95.94 284 CYS B N 1
ATOM 6486 C CA . CYS B 1 284 ? 16.75 -14.023 -22.141 1 95.94 284 CYS B CA 1
ATOM 6487 C C . CYS B 1 284 ? 16.406 -13.328 -23.438 1 95.94 284 CYS B C 1
ATOM 6489 O O . CYS B 1 284 ? 15.688 -12.328 -23.453 1 95.94 284 CYS B O 1
ATOM 6491 N N . ALA B 1 285 ? 16.938 -13.875 -24.531 1 96.31 285 ALA B N 1
ATOM 6492 C CA . ALA B 1 285 ? 16.703 -13.289 -25.844 1 96.31 285 ALA B CA 1
ATOM 6493 C C . ALA B 1 285 ? 15.219 -13.328 -26.188 1 96.31 285 ALA B C 1
ATOM 6495 O O . ALA B 1 285 ? 14.656 -12.336 -26.672 1 96.31 285 ALA B O 1
ATOM 6496 N N . THR B 1 286 ? 14.602 -14.453 -26 1 96.5 286 THR B N 1
ATOM 6497 C CA . THR B 1 286 ? 13.172 -14.594 -26.281 1 96.5 286 THR B CA 1
ATOM 6498 C C . THR B 1 286 ? 12.344 -13.695 -25.375 1 96.5 286 THR B C 1
ATOM 6500 O O . THR B 1 286 ? 11.398 -13.055 -25.812 1 96.5 286 THR B O 1
ATOM 6503 N N . LEU B 1 287 ? 12.664 -13.641 -24.078 1 98 287 LEU B N 1
ATOM 6504 C CA . LEU B 1 287 ? 11.961 -12.781 -23.125 1 98 287 LEU B CA 1
ATOM 6505 C C . LEU B 1 287 ? 12.055 -11.32 -23.547 1 98 287 LEU B C 1
ATOM 6507 O O . LEU B 1 287 ? 11.047 -10.609 -23.578 1 98 287 LEU B O 1
ATOM 6511 N N . LYS B 1 288 ? 13.258 -10.891 -23.859 1 98.12 288 LYS B N 1
ATOM 6512 C CA . LYS B 1 288 ? 13.453 -9.508 -24.297 1 98.12 288 LYS B CA 1
ATOM 6513 C C . LYS B 1 288 ? 12.578 -9.195 -25.516 1 98.12 288 LYS B C 1
ATOM 6515 O O . LYS B 1 288 ? 11.906 -8.156 -25.547 1 98.12 288 LYS B O 1
ATOM 6520 N N . ARG B 1 289 ? 12.617 -10.062 -26.484 1 97.69 289 ARG B N 1
ATOM 6521 C CA . ARG B 1 289 ? 11.82 -9.898 -27.703 1 97.69 289 ARG B CA 1
ATOM 6522 C C . ARG B 1 289 ? 10.336 -9.766 -27.359 1 97.69 289 ARG B C 1
ATOM 6524 O O . ARG B 1 289 ? 9.664 -8.844 -27.844 1 97.69 289 ARG B O 1
ATOM 6531 N N . ASP B 1 290 ? 9.836 -10.664 -26.547 1 97.81 290 ASP B N 1
ATOM 6532 C CA . ASP B 1 290 ? 8.414 -10.688 -26.234 1 97.81 290 ASP B CA 1
ATOM 6533 C C . ASP B 1 290 ? 8.008 -9.477 -25.406 1 97.81 290 ASP B C 1
ATOM 6535 O O . ASP B 1 290 ? 6.926 -8.922 -25.594 1 97.81 290 ASP B O 1
ATOM 6539 N N . LEU B 1 291 ? 8.828 -8.992 -24.438 1 97.88 291 LEU B N 1
ATOM 6540 C CA . LEU B 1 291 ? 8.539 -7.809 -23.641 1 97.88 291 LEU B CA 1
ATOM 6541 C C . LEU B 1 291 ? 8.516 -6.551 -24.5 1 97.88 291 LEU B C 1
ATOM 6543 O O . LEU B 1 291 ? 7.746 -5.625 -24.234 1 97.88 291 LEU B O 1
ATOM 6547 N N . ASP B 1 292 ? 9.367 -6.516 -25.531 1 97.56 292 ASP B N 1
ATOM 6548 C CA . ASP B 1 292 ? 9.43 -5.375 -26.438 1 97.56 292 ASP B CA 1
ATOM 6549 C C . ASP B 1 292 ? 8.227 -5.359 -27.391 1 97.56 292 ASP B C 1
ATOM 6551 O O . ASP B 1 292 ? 7.805 -4.297 -27.844 1 97.56 292 ASP B O 1
ATOM 6555 N N . SER B 1 293 ? 7.719 -6.504 -27.688 1 96.69 293 SER B N 1
ATOM 6556 C CA . SER B 1 293 ? 6.703 -6.617 -28.719 1 96.69 293 SER B CA 1
ATOM 6557 C C . SER B 1 293 ? 5.301 -6.574 -28.125 1 96.69 293 SER B C 1
ATOM 6559 O O . SER B 1 293 ? 4.344 -6.191 -28.812 1 96.69 293 SER B O 1
ATOM 6561 N N . PHE B 1 294 ? 5.109 -6.98 -26.969 1 96.69 294 PHE B N 1
ATOM 6562 C CA . PHE B 1 294 ? 3.791 -7.051 -26.359 1 96.69 294 PHE B CA 1
ATOM 6563 C C . PHE B 1 294 ? 3.396 -5.703 -25.766 1 96.69 294 PHE B C 1
ATOM 6565 O O . PHE B 1 294 ? 4.215 -5.035 -25.125 1 96.69 294 PHE B O 1
ATOM 6572 N N . ASP B 1 295 ? 2.137 -5.309 -25.953 1 96.44 295 ASP B N 1
ATOM 6573 C CA . ASP B 1 295 ? 1.654 -4.016 -25.469 1 96.44 295 ASP B CA 1
ATOM 6574 C C . ASP B 1 295 ? 1.014 -4.148 -24.094 1 96.44 295 ASP B C 1
ATOM 6576 O O . ASP B 1 295 ? -0.199 -4.34 -23.984 1 96.44 295 ASP B O 1
ATOM 6580 N N . PHE B 1 296 ? 1.694 -3.939 -23.016 1 96.69 296 PHE B N 1
ATOM 6581 C CA . PHE B 1 296 ? 1.22 -4.078 -21.656 1 96.69 296 PHE B CA 1
ATOM 6582 C C . PHE B 1 296 ? 0.312 -2.912 -21.266 1 96.69 296 PHE B C 1
ATOM 6584 O O . PHE B 1 296 ? -0.404 -2.977 -20.266 1 96.69 296 PHE B O 1
ATOM 6591 N N . SER B 1 297 ? 0.282 -1.802 -22 1 93.31 297 SER B N 1
ATOM 6592 C CA . SER B 1 297 ? -0.516 -0.623 -21.672 1 93.31 297 SER B CA 1
ATOM 6593 C C . SER B 1 297 ? -2.002 -0.887 -21.891 1 93.31 297 SER B C 1
ATOM 6595 O O . SER B 1 297 ? -2.848 -0.108 -21.438 1 93.31 297 SER B O 1
ATOM 6597 N N . GLN B 1 298 ? -2.314 -1.99 -22.5 1 93.06 298 GLN B N 1
ATOM 6598 C CA . GLN B 1 298 ? -3.703 -2.324 -22.812 1 93.06 298 GLN B CA 1
ATOM 6599 C C . GLN B 1 298 ? -4.465 -2.695 -21.531 1 93.06 298 GLN B C 1
ATOM 6601 O O . GLN B 1 298 ? -5.699 -2.768 -21.547 1 93.06 298 GLN B O 1
ATOM 6606 N N . PHE B 1 299 ? -3.816 -2.959 -20.531 1 94.88 299 PHE B N 1
ATOM 6607 C CA . PHE B 1 299 ? -4.445 -3.295 -19.25 1 94.88 299 PHE B CA 1
ATOM 6608 C C . PHE B 1 299 ? -4.758 -2.033 -18.453 1 94.88 299 PHE B C 1
ATOM 6610 O O . PHE B 1 299 ? -3.998 -1.659 -17.562 1 94.88 299 PHE B O 1
ATOM 6617 N N . THR B 1 300 ? -5.895 -1.403 -18.656 1 90.81 300 THR B N 1
ATOM 6618 C CA . THR B 1 300 ? -6.219 -0.078 -18.141 1 90.81 300 THR B CA 1
ATOM 6619 C C . THR B 1 300 ? -6.883 -0.178 -16.766 1 90.81 300 THR B C 1
ATOM 6621 O O . THR B 1 300 ? -6.703 0.7 -15.922 1 90.81 300 THR B O 1
ATOM 6624 N N . ASP B 1 301 ? -7.719 -1.177 -16.562 1 94.69 301 ASP B N 1
ATOM 6625 C CA . ASP B 1 301 ? -8.305 -1.445 -15.25 1 94.69 301 ASP B CA 1
ATOM 6626 C C . ASP B 1 301 ? -7.637 -2.648 -14.594 1 94.69 301 ASP B C 1
ATOM 6628 O O . ASP B 1 301 ? -8.148 -3.768 -14.664 1 94.69 301 ASP B O 1
ATOM 6632 N N . ARG B 1 302 ? -6.613 -2.412 -13.836 1 94.81 302 ARG B N 1
ATOM 6633 C CA . ARG B 1 302 ? -5.746 -3.461 -13.305 1 94.81 302 ARG B CA 1
ATOM 6634 C C . ARG B 1 302 ? -6.363 -4.098 -12.062 1 94.81 302 ARG B C 1
ATOM 6636 O O . ARG B 1 302 ? -5.828 -5.078 -11.531 1 94.81 302 ARG B O 1
ATOM 6643 N N . ASP B 1 303 ? -7.438 -3.623 -11.633 1 94.94 303 ASP B N 1
ATOM 6644 C CA . ASP B 1 303 ? -8.133 -4.266 -10.523 1 94.94 303 ASP B CA 1
ATOM 6645 C C . ASP B 1 303 ? -8.883 -5.508 -10.984 1 94.94 303 ASP B C 1
ATOM 6647 O O . ASP B 1 303 ? -9.133 -6.422 -10.195 1 94.94 303 ASP B O 1
ATOM 6651 N N . TRP B 1 304 ? -9.25 -5.453 -12.266 1 97.56 304 TRP B N 1
ATOM 6652 C CA . TRP B 1 304 ? -10.008 -6.586 -12.797 1 97.56 304 TRP B CA 1
ATOM 6653 C C . TRP B 1 304 ? -9.102 -7.508 -13.609 1 97.56 304 TRP B C 1
ATOM 6655 O O . TRP B 1 304 ? -9.242 -8.734 -13.555 1 97.56 304 TRP B O 1
ATOM 6665 N N . LEU B 1 305 ? -8.227 -6.902 -14.414 1 98.38 305 LEU B N 1
ATOM 6666 C CA . LEU B 1 305 ? -7.34 -7.668 -15.281 1 98.38 305 LEU B CA 1
ATOM 6667 C C . LEU B 1 305 ? -5.961 -7.027 -15.344 1 98.38 305 LEU B C 1
ATOM 6669 O O . LEU B 1 305 ? -5.82 -5.883 -15.797 1 98.38 305 LEU B O 1
ATOM 6673 N N . ASP B 1 306 ? -4.961 -7.801 -14.875 1 97.69 306 ASP B N 1
ATOM 6674 C CA . ASP B 1 306 ? -3.594 -7.297 -14.828 1 97.69 306 ASP B CA 1
ATOM 6675 C C . ASP B 1 306 ? -2.621 -8.281 -15.469 1 97.69 306 ASP B C 1
ATOM 6677 O O . ASP B 1 306 ? -2.947 -9.461 -15.641 1 97.69 306 ASP B O 1
ATOM 6681 N N . CYS B 1 307 ? -1.513 -7.805 -15.953 1 98.06 307 CYS B N 1
ATOM 6682 C CA . CYS B 1 307 ? -0.467 -8.609 -16.562 1 98.06 307 CYS B CA 1
ATOM 6683 C C . CYS B 1 307 ? 0.911 -8.023 -16.297 1 98.06 307 CYS B C 1
ATOM 6685 O O . CYS B 1 307 ? 1.625 -7.645 -17.234 1 98.06 307 CYS B O 1
ATOM 6687 N N . ARG B 1 308 ? 1.312 -8.039 -15.047 1 96.69 308 ARG B N 1
ATOM 6688 C CA . ARG B 1 308 ? 2.559 -7.379 -14.672 1 96.69 308 ARG B CA 1
ATOM 6689 C C . ARG B 1 308 ? 3.527 -8.359 -14.023 1 96.69 308 ARG B C 1
ATOM 6691 O O . ARG B 1 308 ? 4.469 -7.953 -13.344 1 96.69 308 ARG B O 1
ATOM 6698 N N . THR B 1 309 ? 3.316 -9.609 -14.156 1 98.62 309 THR B N 1
ATOM 6699 C CA . THR B 1 309 ? 4.18 -10.656 -13.633 1 98.62 309 THR B CA 1
ATOM 6700 C C . THR B 1 309 ? 4.797 -11.469 -14.773 1 98.62 309 THR B C 1
ATOM 6702 O O . THR B 1 309 ? 4.125 -11.773 -15.758 1 98.62 309 THR B O 1
ATOM 6705 N N . ILE B 1 310 ? 6.059 -11.758 -14.688 1 98.81 310 ILE B N 1
ATOM 6706 C CA . ILE B 1 310 ? 6.73 -12.656 -15.625 1 98.81 310 ILE B CA 1
ATOM 6707 C C . ILE B 1 310 ? 6.918 -14.031 -14.977 1 98.81 310 ILE B C 1
ATOM 6709 O O . ILE B 1 310 ? 7.422 -14.133 -13.859 1 98.81 310 ILE B O 1
ATOM 6713 N N . LYS B 1 311 ? 6.488 -15.016 -15.688 1 98.56 311 LYS B N 1
ATOM 6714 C CA . LYS B 1 311 ? 6.645 -16.391 -15.211 1 98.56 311 LYS B CA 1
ATOM 6715 C C . LYS B 1 311 ? 7.926 -17.016 -15.742 1 98.56 311 LYS B C 1
ATOM 6717 O O . LYS B 1 311 ? 8.195 -16.953 -16.938 1 98.56 311 LYS B O 1
ATOM 6722 N N . LEU B 1 312 ? 8.719 -17.625 -14.859 1 98 312 LEU B N 1
ATOM 6723 C CA . LEU B 1 312 ? 9.906 -18.391 -15.234 1 98 312 LEU B CA 1
ATOM 6724 C C . LEU B 1 312 ? 9.883 -19.766 -14.586 1 98 312 LEU B C 1
ATOM 6726 O O . LEU B 1 312 ? 9.312 -19.953 -13.508 1 98 312 LEU B O 1
ATOM 6730 N N . PHE B 1 313 ? 10.453 -20.734 -15.25 1 94.44 313 PHE B N 1
ATOM 6731 C CA . PHE B 1 313 ? 10.68 -22.062 -14.719 1 94.44 313 PHE B CA 1
ATOM 6732 C C . PHE B 1 313 ? 12.164 -22.297 -14.43 1 94.44 313 PHE B C 1
ATOM 6734 O O . PHE B 1 313 ? 12.992 -22.219 -15.336 1 94.44 313 PHE B O 1
ATOM 6741 N N . CYS B 1 314 ? 12.438 -22.578 -13.211 1 95.81 314 CYS B N 1
ATOM 6742 C CA . CYS B 1 314 ? 13.828 -22.844 -12.852 1 95.81 314 CYS B CA 1
ATOM 6743 C C . CYS B 1 314 ? 14.148 -24.328 -12.945 1 95.81 314 CYS B C 1
ATOM 6745 O O . CYS B 1 314 ? 15.242 -24.719 -13.352 1 95.81 314 CYS B O 1
ATOM 6747 N N . ASP B 1 315 ? 13.219 -25.109 -12.5 1 92.12 315 ASP B N 1
ATOM 6748 C CA . ASP B 1 315 ? 13.43 -26.562 -12.492 1 92.12 315 ASP B CA 1
ATOM 6749 C C . ASP B 1 315 ? 12.109 -27.297 -12.633 1 92.12 315 ASP B C 1
ATOM 6751 O O . ASP B 1 315 ? 11.125 -26.75 -13.125 1 92.12 315 ASP B O 1
ATOM 6755 N N . GLY B 1 316 ? 12.195 -28.656 -12.414 1 85.06 316 GLY B N 1
ATOM 6756 C CA . GLY B 1 316 ? 11.016 -29.5 -12.477 1 85.06 316 GLY B CA 1
ATOM 6757 C C . GLY B 1 316 ? 10.508 -29.922 -11.109 1 85.06 316 GLY B C 1
ATOM 6758 O O . GLY B 1 316 ? 10.328 -29.078 -10.227 1 85.06 316 GLY B O 1
ATOM 6759 N N . VAL B 1 317 ? 10.156 -31.25 -10.992 1 79.31 317 VAL B N 1
ATOM 6760 C CA . VAL B 1 317 ? 9.578 -31.766 -9.758 1 79.31 317 VAL B CA 1
ATOM 6761 C C . VAL B 1 317 ? 10.383 -32.969 -9.281 1 79.31 317 VAL B C 1
ATOM 6763 O O . VAL B 1 317 ? 11.039 -33.656 -10.078 1 79.31 317 VAL B O 1
ATOM 6766 N N . PRO B 1 318 ? 10.344 -33.281 -8.008 1 78.75 318 PRO B N 1
ATOM 6767 C CA . PRO B 1 318 ? 11.141 -34.375 -7.457 1 78.75 318 PRO B CA 1
ATOM 6768 C C . PRO B 1 318 ? 10.75 -35.75 -8.023 1 78.75 318 PRO B C 1
ATOM 6770 O O . PRO B 1 318 ? 11.617 -36.594 -8.25 1 78.75 318 PRO B O 1
ATOM 6773 N N . THR B 1 319 ? 9.484 -35.969 -8.258 1 72.06 319 THR B N 1
ATOM 6774 C CA . THR B 1 319 ? 9 -37.281 -8.641 1 72.06 319 THR B CA 1
ATOM 6775 C C . THR B 1 319 ? 9.594 -37.719 -9.977 1 72.06 319 THR B C 1
ATOM 6777 O O . THR B 1 319 ? 9.734 -38.906 -10.242 1 72.06 319 THR B O 1
ATOM 6780 N N . SER B 1 320 ? 9.977 -36.781 -10.805 1 72.88 320 SER B N 1
ATOM 6781 C CA . SER B 1 320 ? 10.602 -37.094 -12.086 1 72.88 320 SER B CA 1
ATOM 6782 C C . SER B 1 320 ? 12.102 -36.812 -12.055 1 72.88 320 SER B C 1
ATOM 6784 O O . SER B 1 320 ? 12.758 -36.781 -13.094 1 72.88 320 SER B O 1
ATOM 6786 N N . HIS B 1 321 ? 12.633 -36.562 -10.898 1 82.38 321 HIS B N 1
ATOM 6787 C CA . HIS B 1 321 ? 14.047 -36.281 -10.672 1 82.38 321 HIS B CA 1
ATOM 6788 C C . HIS B 1 321 ? 14.508 -35.062 -11.492 1 82.38 321 HIS B C 1
ATOM 6790 O O . HIS B 1 321 ? 15.617 -35.062 -12.031 1 82.38 321 HIS B O 1
ATOM 6796 N N . THR B 1 322 ? 13.578 -34.094 -11.688 1 82.44 322 THR B N 1
ATOM 6797 C CA . THR B 1 322 ? 13.938 -32.906 -12.469 1 82.44 322 THR B CA 1
ATOM 6798 C C . THR B 1 322 ? 14 -31.688 -11.586 1 82.44 322 THR B C 1
ATOM 6800 O O . THR B 1 322 ? 14.352 -30.594 -12.055 1 82.44 322 THR B O 1
ATOM 6803 N N . ALA B 1 323 ? 13.625 -31.828 -10.328 1 87.81 323 ALA B N 1
ATOM 6804 C CA . ALA B 1 323 ? 13.898 -30.75 -9.383 1 87.81 323 ALA B CA 1
ATOM 6805 C C . ALA B 1 323 ? 15.398 -30.594 -9.164 1 87.81 323 ALA B C 1
ATOM 6807 O O . ALA B 1 323 ? 16.141 -31.578 -9.094 1 87.81 323 ALA B O 1
ATOM 6808 N N . TRP B 1 324 ? 15.875 -29.375 -9.117 1 92.31 324 TRP B N 1
ATOM 6809 C CA . TRP B 1 324 ? 17.297 -29.078 -8.93 1 92.31 324 TRP B CA 1
ATOM 6810 C C . TRP B 1 324 ? 17.656 -29.047 -7.449 1 92.31 324 TRP B C 1
ATOM 6812 O O . TRP B 1 324 ? 17.219 -28.156 -6.715 1 92.31 324 TRP B O 1
ATOM 6822 N N . MET B 1 325 ? 18.516 -30.031 -7.016 1 90.75 325 MET B N 1
ATOM 6823 C CA . MET B 1 325 ? 18.719 -30.281 -5.594 1 90.75 325 MET B CA 1
ATOM 6824 C C . MET B 1 325 ? 20.156 -29.953 -5.195 1 90.75 325 MET B C 1
ATOM 6826 O O . MET B 1 325 ? 21.078 -30.078 -6.012 1 90.75 325 MET B O 1
ATOM 6830 N N . ASN B 1 326 ? 20.344 -29.594 -3.869 1 90.5 326 ASN B N 1
ATOM 6831 C CA . ASN B 1 326 ? 21.688 -29.406 -3.309 1 90.5 326 ASN B CA 1
ATOM 6832 C C . ASN B 1 326 ? 22.375 -30.734 -3.047 1 90.5 326 ASN B C 1
ATOM 6834 O O . ASN B 1 326 ? 23.609 -30.828 -3.146 1 90.5 326 ASN B O 1
ATOM 6838 N N . GLN B 1 327 ? 21.609 -31.734 -2.723 1 88.94 327 GLN B N 1
ATOM 6839 C CA . GLN B 1 327 ? 22.125 -33.062 -2.434 1 88.94 327 GLN B CA 1
ATOM 6840 C C . GLN B 1 327 ? 21.562 -34.094 -3.416 1 88.94 327 GLN B C 1
ATOM 6842 O O . GLN B 1 327 ? 20.578 -33.844 -4.105 1 88.94 327 GLN B O 1
ATOM 6847 N N . ASP B 1 328 ? 22.141 -35.281 -3.381 1 91.38 328 ASP B N 1
ATOM 6848 C CA . ASP B 1 328 ? 21.688 -36.344 -4.254 1 91.38 328 ASP B CA 1
ATOM 6849 C C . ASP B 1 328 ? 20.266 -36.781 -3.914 1 91.38 328 ASP B C 1
ATOM 6851 O O . ASP B 1 328 ? 19.859 -36.75 -2.752 1 91.38 328 ASP B O 1
ATOM 6855 N N . TYR B 1 329 ? 19.578 -37.094 -4.992 1 87.94 329 TYR B N 1
ATOM 6856 C CA . TYR B 1 329 ? 18.312 -37.781 -4.75 1 87.94 329 TYR B CA 1
ATOM 6857 C C . TYR B 1 329 ? 18.531 -39.031 -3.91 1 87.94 329 TYR B C 1
ATOM 6859 O O . TYR B 1 329 ? 19.5 -39.781 -4.117 1 87.94 329 TYR B O 1
ATOM 6867 N N . ALA B 1 330 ? 17.641 -39.188 -2.955 1 85.38 330 ALA B N 1
ATOM 6868 C CA . ALA B 1 330 ? 17.781 -40.344 -2.053 1 85.38 330 ALA B CA 1
ATOM 6869 C C . ALA B 1 330 ? 17.672 -41.656 -2.816 1 85.38 330 ALA B C 1
ATOM 6871 O O . ALA B 1 330 ? 18.344 -42.625 -2.477 1 85.38 330 ALA B O 1
ATOM 6872 N N . ASP B 1 331 ? 16.859 -41.75 -3.812 1 83.25 331 ASP B N 1
ATOM 6873 C CA . ASP B 1 331 ? 16.641 -42.969 -4.562 1 83.25 331 ASP B CA 1
ATOM 6874 C C . ASP B 1 331 ? 17.484 -43 -5.832 1 83.25 331 ASP B C 1
ATOM 6876 O O . ASP B 1 331 ? 17.344 -43.906 -6.652 1 83.25 331 ASP B O 1
ATOM 6880 N N . ARG B 1 332 ? 18.281 -42.062 -6.105 1 91.31 332 ARG B N 1
ATOM 6881 C CA . ARG B 1 332 ? 19.172 -42 -7.254 1 91.31 332 ARG B CA 1
ATOM 6882 C C . ARG B 1 332 ? 20.484 -41.344 -6.875 1 91.31 332 ARG B C 1
ATOM 6884 O O . ARG B 1 332 ? 20.766 -40.219 -7.297 1 91.31 332 ARG B O 1
ATOM 6891 N N . PRO B 1 333 ? 21.266 -42.094 -6.055 1 90.56 333 PRO B N 1
ATOM 6892 C CA . PRO B 1 333 ? 22.547 -41.531 -5.621 1 90.56 333 PRO B CA 1
ATOM 6893 C C . PRO B 1 333 ? 23.422 -41.094 -6.789 1 90.56 333 PRO B C 1
ATOM 6895 O O . PRO B 1 333 ? 23.469 -41.75 -7.828 1 90.56 333 PRO B O 1
ATOM 6898 N N . GLY B 1 334 ? 24.031 -39.938 -6.629 1 92.31 334 GLY B N 1
ATOM 6899 C CA . GLY B 1 334 ? 24.906 -39.375 -7.645 1 92.31 334 GLY B CA 1
ATOM 6900 C C . GLY B 1 334 ? 24.188 -38.438 -8.586 1 92.31 334 GLY B C 1
ATOM 6901 O O . GLY B 1 334 ? 24.812 -37.875 -9.5 1 92.31 334 GLY B O 1
ATOM 6902 N N . TYR B 1 335 ? 23 -38.281 -8.391 1 91.5 335 TYR B N 1
ATOM 6903 C CA . TYR B 1 335 ? 22.219 -37.406 -9.266 1 91.5 335 TYR B CA 1
ATOM 6904 C C . TYR B 1 335 ? 21.469 -36.375 -8.453 1 91.5 335 TYR B C 1
ATOM 6906 O O . TYR B 1 335 ? 20.812 -36.688 -7.461 1 91.5 335 TYR B O 1
ATOM 6914 N N . ARG B 1 336 ? 21.5 -35.062 -8.883 1 92.62 336 ARG B N 1
ATOM 6915 C CA . ARG B 1 336 ? 20.938 -33.969 -8.102 1 92.62 336 ARG B CA 1
ATOM 6916 C C . ARG B 1 336 ? 19.953 -33.156 -8.938 1 92.62 336 ARG B C 1
ATOM 6918 O O . ARG B 1 336 ? 19.516 -32.094 -8.516 1 92.62 336 ARG B O 1
ATOM 6925 N N . GLY B 1 337 ? 19.578 -33.688 -10.094 1 89.75 337 GLY B N 1
ATOM 6926 C CA . GLY B 1 337 ? 18.75 -32.906 -10.984 1 89.75 337 GLY B CA 1
ATOM 6927 C C . GLY B 1 337 ? 19.484 -31.703 -11.57 1 89.75 337 GLY B C 1
ATOM 6928 O O . GLY B 1 337 ? 20.703 -31.609 -11.461 1 89.75 337 GLY B O 1
ATOM 6929 N N . ARG B 1 338 ? 18.75 -30.797 -12.328 1 90.69 338 ARG B N 1
ATOM 6930 C CA . ARG B 1 338 ? 19.328 -29.625 -12.961 1 90.69 338 ARG B CA 1
ATOM 6931 C C . ARG B 1 338 ? 18.266 -28.562 -13.242 1 90.69 338 ARG B C 1
ATOM 6933 O O . ARG B 1 338 ? 17.062 -28.844 -13.156 1 90.69 338 ARG B O 1
ATOM 6940 N N . SER B 1 339 ? 18.75 -27.406 -13.57 1 93.25 339 SER B N 1
ATOM 6941 C CA . SER B 1 339 ? 17.859 -26.359 -14.055 1 93.25 339 SER B CA 1
ATOM 6942 C C . SER B 1 339 ? 17.422 -26.625 -15.484 1 93.25 339 SER B C 1
ATOM 6944 O O . SER B 1 339 ? 18.094 -27.344 -16.234 1 93.25 339 SER B O 1
ATOM 6946 N N . VAL B 1 340 ? 16.281 -26.047 -15.82 1 86.56 340 VAL B N 1
ATOM 6947 C CA . VAL B 1 340 ? 15.789 -26.203 -17.188 1 86.56 340 VAL B CA 1
ATOM 6948 C C . VAL B 1 340 ? 16.594 -25.312 -18.125 1 86.56 340 VAL B C 1
ATOM 6950 O O . VAL B 1 340 ? 16.5 -25.438 -19.344 1 86.56 340 VAL B O 1
ATOM 6953 N N . PHE B 1 341 ? 17.453 -24.453 -17.594 1 86.69 341 PHE B N 1
ATOM 6954 C CA . PHE B 1 341 ? 18.188 -23.484 -18.406 1 86.69 341 PHE B CA 1
ATOM 6955 C C . PHE B 1 341 ? 19.531 -24.078 -18.844 1 86.69 341 PHE B C 1
ATOM 6957 O O . PHE B 1 341 ? 20.141 -24.844 -18.109 1 86.69 341 PHE B O 1
ATOM 6964 N N . GLY B 1 342 ? 20.141 -23.594 -20.094 1 77 342 GLY B N 1
ATOM 6965 C CA . GLY B 1 342 ? 21.484 -23.859 -20.594 1 77 342 GLY B CA 1
ATOM 6966 C C . GLY B 1 342 ? 21.594 -25.188 -21.328 1 77 342 GLY B C 1
ATOM 6967 O O . GLY B 1 342 ? 22.578 -25.438 -22.031 1 77 342 GLY B O 1
ATOM 6968 N N . GLY B 1 343 ? 20.562 -26.125 -21.359 1 75.19 343 GLY B N 1
ATOM 6969 C CA . GLY B 1 343 ? 20.625 -27.391 -22.062 1 75.19 343 GLY B CA 1
ATOM 6970 C C . GLY B 1 343 ? 21.344 -28.469 -21.281 1 75.19 343 GLY B C 1
ATOM 6971 O O . GLY B 1 343 ? 21.844 -28.219 -20.172 1 75.19 343 GLY B O 1
ATOM 6972 N N . PRO B 1 344 ? 21.484 -29.609 -21.766 1 75.75 344 PRO B N 1
ATOM 6973 C CA . PRO B 1 344 ? 22 -30.781 -21.031 1 75.75 344 PRO B CA 1
ATOM 6974 C C . PRO B 1 344 ? 23.484 -30.672 -20.719 1 75.75 344 PRO B C 1
ATOM 6976 O O . PRO B 1 344 ? 23.969 -31.266 -19.75 1 75.75 344 PRO B O 1
ATOM 6979 N N . GLU B 1 345 ? 24.219 -29.875 -21.547 1 83.06 345 GLU B N 1
ATOM 6980 C CA . GLU B 1 345 ? 25.656 -29.797 -21.359 1 83.06 345 GLU B CA 1
ATOM 6981 C C . GLU B 1 345 ? 26.047 -28.562 -20.547 1 83.06 345 GLU B C 1
ATOM 6983 O O . GLU B 1 345 ? 27.234 -28.344 -20.281 1 83.06 345 GLU B O 1
ATOM 6988 N N . ALA B 1 346 ? 25.094 -27.891 -20.109 1 88.75 346 ALA B N 1
ATOM 6989 C CA . ALA B 1 346 ? 25.406 -26.641 -19.422 1 88.75 346 ALA B CA 1
ATOM 6990 C C . ALA B 1 346 ? 25.969 -26.906 -18.031 1 88.75 346 ALA B C 1
ATOM 6992 O O . ALA B 1 346 ? 25.5 -27.797 -17.328 1 88.75 346 ALA B O 1
ATOM 6993 N N . THR B 1 347 ? 27.047 -26.172 -17.703 1 93.06 347 THR B N 1
ATOM 6994 C CA . THR B 1 347 ? 27.578 -26.234 -16.359 1 93.06 347 THR B CA 1
ATOM 6995 C C . THR B 1 347 ? 26.594 -25.656 -15.352 1 93.06 347 THR B C 1
ATOM 6997 O O . THR B 1 347 ? 25.656 -24.953 -15.734 1 93.06 347 THR B O 1
ATOM 7000 N N . GLU B 1 348 ? 26.734 -25.984 -14.125 1 92.62 348 GLU B N 1
ATOM 7001 C CA . GLU B 1 348 ? 25.891 -25.422 -13.078 1 92.62 348 GLU B CA 1
ATOM 7002 C C . GLU B 1 348 ? 25.953 -23.891 -13.086 1 92.62 348 GLU B C 1
ATOM 7004 O O . GLU B 1 348 ? 24.922 -23.219 -12.938 1 92.62 348 GLU B O 1
ATOM 7009 N N . GLU B 1 349 ? 27.156 -23.438 -13.297 1 94.25 349 GLU B N 1
ATOM 7010 C CA . GLU B 1 349 ? 27.344 -21.984 -13.336 1 94.25 349 GLU B CA 1
ATOM 7011 C C . GLU B 1 349 ? 26.547 -21.359 -14.477 1 94.25 349 GLU B C 1
ATOM 7013 O O . GLU B 1 349 ? 25.938 -20.297 -14.305 1 94.25 349 GLU B O 1
ATOM 7018 N N . ALA B 1 350 ? 26.594 -22.016 -15.539 1 94.06 350 ALA B N 1
ATOM 7019 C CA . ALA B 1 350 ? 25.875 -21.5 -16.703 1 94.06 350 ALA B CA 1
ATOM 7020 C C . ALA B 1 350 ? 24.375 -21.531 -16.469 1 94.06 350 ALA B C 1
ATOM 7022 O O . ALA B 1 350 ? 23.641 -20.641 -16.922 1 94.06 350 ALA B O 1
ATOM 7023 N N . GLN B 1 351 ? 23.891 -22.547 -15.797 1 93.75 351 GLN B N 1
ATOM 7024 C CA . GLN B 1 351 ? 22.484 -22.672 -15.453 1 93.75 351 GLN B CA 1
ATOM 7025 C C . GLN B 1 351 ? 22.031 -21.547 -14.531 1 93.75 351 GLN B C 1
ATOM 7027 O O . GLN B 1 351 ? 21.016 -20.906 -14.773 1 93.75 351 GLN B O 1
ATOM 7032 N N . VAL B 1 352 ? 22.828 -21.266 -13.523 1 96 352 VAL B N 1
ATOM 7033 C CA . VAL B 1 352 ? 22.562 -20.188 -12.578 1 96 352 VAL B CA 1
ATOM 7034 C C . VAL B 1 352 ? 22.547 -18.844 -13.312 1 96 352 VAL B C 1
ATOM 7036 O O . VAL B 1 352 ? 21.641 -18.047 -13.125 1 96 352 VAL B O 1
ATOM 7039 N N . GLU B 1 353 ? 23.484 -18.625 -14.133 1 95.62 353 GLU B N 1
ATOM 7040 C CA . GLU B 1 353 ? 23.641 -17.359 -14.852 1 95.62 353 GLU B CA 1
ATOM 7041 C C . GLU B 1 353 ? 22.438 -17.109 -15.766 1 95.62 353 GLU B C 1
ATOM 7043 O O . GLU B 1 353 ? 21.984 -15.969 -15.883 1 95.62 353 GLU B O 1
ATOM 7048 N N . ALA B 1 354 ? 22.016 -18.141 -16.391 1 94.94 354 ALA B N 1
ATOM 7049 C CA . ALA B 1 354 ? 20.875 -18 -17.297 1 94.94 354 ALA B CA 1
ATOM 7050 C C . ALA B 1 354 ? 19.641 -17.516 -16.547 1 94.94 354 ALA B C 1
ATOM 7052 O O . ALA B 1 354 ? 18.953 -16.594 -16.984 1 94.94 354 ALA B O 1
ATOM 7053 N N . LEU B 1 355 ? 19.344 -18.125 -15.445 1 96.5 355 LEU B N 1
ATOM 7054 C CA . LEU B 1 355 ? 18.188 -17.719 -14.641 1 96.5 355 LEU B CA 1
ATOM 7055 C C . LEU B 1 355 ? 18.375 -16.281 -14.133 1 96.5 355 LEU B C 1
ATOM 7057 O O . LEU B 1 355 ? 17.453 -15.477 -14.203 1 96.5 355 LEU B O 1
ATOM 7061 N N . GLN B 1 356 ? 19.531 -16 -13.648 1 96.81 356 GLN B N 1
ATOM 7062 C CA . GLN B 1 356 ? 19.828 -14.688 -13.102 1 96.81 356 GLN B CA 1
ATOM 7063 C C . GLN B 1 356 ? 19.625 -13.594 -14.141 1 96.81 356 GLN B C 1
ATOM 7065 O O . GLN B 1 356 ? 19.062 -12.539 -13.836 1 96.81 356 GLN B O 1
ATOM 7070 N N . GLN B 1 357 ? 20.062 -13.852 -15.344 1 97.19 357 GLN B N 1
ATOM 7071 C CA . GLN B 1 357 ? 19.938 -12.859 -16.406 1 97.19 357 GLN B CA 1
ATOM 7072 C C . GLN B 1 357 ? 18.469 -12.594 -16.734 1 97.19 357 GLN B C 1
ATOM 7074 O O . GLN B 1 357 ? 18.078 -11.453 -17 1 97.19 357 GLN B O 1
ATOM 7079 N N . MET B 1 358 ? 17.719 -13.578 -16.734 1 97.88 358 MET B N 1
ATOM 7080 C CA . MET B 1 358 ? 16.297 -13.43 -17.031 1 97.88 358 MET B CA 1
ATOM 7081 C C . MET B 1 358 ? 15.578 -12.648 -15.938 1 97.88 358 MET B C 1
ATOM 7083 O O . MET B 1 358 ? 14.781 -11.75 -16.219 1 97.88 358 MET B O 1
ATOM 7087 N N . ILE B 1 359 ? 15.867 -12.992 -14.703 1 98.44 359 ILE B N 1
ATOM 7088 C CA . ILE B 1 359 ? 15.273 -12.305 -13.562 1 98.44 359 ILE B CA 1
ATOM 7089 C C . ILE B 1 359 ? 15.695 -10.836 -13.578 1 98.44 359 ILE B C 1
ATOM 7091 O O . ILE B 1 359 ? 14.867 -9.945 -13.383 1 98.44 359 ILE B O 1
ATOM 7095 N N . LEU B 1 360 ? 16.969 -10.609 -13.844 1 98 360 LEU B N 1
ATOM 7096 C CA . LEU B 1 360 ? 17.5 -9.25 -13.883 1 98 360 LEU B CA 1
ATOM 7097 C C . LEU B 1 360 ? 16.797 -8.422 -14.953 1 98 360 LEU B C 1
ATOM 7099 O O . LEU B 1 360 ? 16.406 -7.277 -14.703 1 98 360 LEU B O 1
ATOM 7103 N N . LEU B 1 361 ? 16.625 -9 -16.094 1 98.38 361 LEU B N 1
ATOM 7104 C CA . LEU B 1 361 ? 15.961 -8.305 -17.203 1 98.38 361 LEU B CA 1
ATOM 7105 C C . LEU B 1 361 ? 14.531 -7.93 -16.828 1 98.38 361 LEU B C 1
ATOM 7107 O O . LEU B 1 361 ? 14.125 -6.773 -16.984 1 98.38 361 LEU B O 1
ATOM 7111 N N . ALA B 1 362 ? 13.773 -8.891 -16.344 1 98.75 362 ALA B N 1
ATOM 7112 C CA . ALA B 1 362 ? 12.383 -8.656 -15.977 1 98.75 362 ALA B CA 1
ATOM 7113 C C . ALA B 1 362 ? 12.273 -7.609 -14.867 1 98.75 362 ALA B C 1
ATOM 7115 O O . ALA B 1 362 ? 11.438 -6.707 -14.945 1 98.75 362 ALA B O 1
ATOM 7116 N N . HIS B 1 363 ? 13.133 -7.691 -13.875 1 98.62 363 HIS B N 1
ATOM 7117 C CA . HIS B 1 363 ? 13.156 -6.75 -12.758 1 98.62 363 HIS B CA 1
ATOM 7118 C C . HIS B 1 363 ? 13.477 -5.336 -13.242 1 98.62 363 HIS B C 1
ATOM 7120 O O . HIS B 1 363 ? 12.789 -4.383 -12.867 1 98.62 363 HIS B O 1
ATOM 7126 N N . GLN B 1 364 ? 14.508 -5.254 -14.031 1 97.69 364 GLN B N 1
ATOM 7127 C CA . GLN B 1 364 ? 14.93 -3.957 -14.562 1 97.69 364 GLN B CA 1
ATOM 7128 C C . GLN B 1 364 ? 13.797 -3.293 -15.344 1 97.69 364 GLN B C 1
ATOM 7130 O O . GLN B 1 364 ? 13.648 -2.068 -15.312 1 97.69 364 GLN B O 1
ATOM 7135 N N . ARG B 1 365 ? 13 -4.113 -16.016 1 97.5 365 ARG B N 1
ATOM 7136 C CA . ARG B 1 365 ? 11.898 -3.613 -16.828 1 97.5 365 ARG B CA 1
ATOM 7137 C C . ARG B 1 365 ? 10.672 -3.311 -15.977 1 97.5 365 ARG B C 1
ATOM 7139 O O . ARG B 1 365 ? 9.641 -2.881 -16.5 1 97.5 365 ARG B O 1
ATOM 7146 N N . GLY B 1 366 ? 10.719 -3.57 -14.703 1 97.44 366 GLY B N 1
ATOM 7147 C CA . GLY B 1 366 ? 9.68 -3.139 -13.781 1 97.44 366 GLY B CA 1
ATOM 7148 C C . GLY B 1 366 ? 8.648 -4.215 -13.508 1 97.44 366 GLY B C 1
ATOM 7149 O O . GLY B 1 366 ? 7.59 -3.936 -12.93 1 97.44 366 GLY B O 1
ATOM 7150 N N . PHE B 1 367 ? 8.914 -5.484 -13.875 1 98.62 367 PHE B N 1
ATOM 7151 C CA . PHE B 1 367 ? 7.934 -6.555 -13.703 1 98.62 367 PHE B CA 1
ATOM 7152 C C . PHE B 1 367 ? 8.172 -7.301 -12.398 1 98.62 367 PHE B C 1
ATOM 7154 O O . PHE B 1 367 ? 9.297 -7.371 -11.914 1 98.62 367 PHE B O 1
ATOM 7161 N N . GLN B 1 368 ? 7.09 -7.762 -11.781 1 98.69 368 GLN B N 1
ATOM 7162 C CA . GLN B 1 368 ? 7.191 -8.836 -10.805 1 98.69 368 GLN B CA 1
ATOM 7163 C C . GLN B 1 368 ? 7.621 -10.141 -11.469 1 98.69 368 GLN B C 1
ATOM 7165 O O . GLN B 1 368 ? 7.234 -10.422 -12.602 1 98.69 368 GLN B O 1
ATOM 7170 N N . VAL B 1 369 ? 8.398 -10.953 -10.773 1 98.88 369 VAL B N 1
ATOM 7171 C CA . VAL B 1 369 ? 8.852 -12.219 -11.344 1 98.88 369 VAL B CA 1
ATOM 7172 C C . VAL B 1 369 ? 8.383 -13.375 -10.461 1 98.88 369 VAL B C 1
ATOM 7174 O O . VAL B 1 369 ? 8.555 -13.344 -9.242 1 98.88 369 VAL B O 1
ATOM 7177 N N . ALA B 1 370 ? 7.707 -14.281 -11.055 1 98.81 370 ALA B N 1
ATOM 7178 C CA . ALA B 1 370 ? 7.32 -15.547 -10.43 1 98.81 370 ALA B CA 1
ATOM 7179 C C . ALA B 1 370 ? 8.156 -16.703 -10.977 1 98.81 370 ALA B C 1
ATOM 7181 O O . ALA B 1 370 ? 8.156 -16.969 -12.188 1 98.81 370 ALA B O 1
ATOM 7182 N N . VAL B 1 371 ? 8.836 -17.422 -10.102 1 98.5 371 VAL B N 1
ATOM 7183 C CA . VAL B 1 371 ? 9.719 -18.484 -10.57 1 98.5 371 VAL B CA 1
ATOM 7184 C C . VAL B 1 371 ? 9.273 -19.812 -9.984 1 98.5 371 VAL B C 1
ATOM 7186 O O . VAL B 1 371 ? 9.195 -19.969 -8.766 1 98.5 371 VAL B O 1
ATOM 7189 N N . HIS B 1 372 ? 8.922 -20.703 -10.859 1 96.88 372 HIS B N 1
ATOM 7190 C CA . HIS B 1 372 ? 8.781 -22.094 -10.453 1 96.88 372 HIS B CA 1
ATOM 7191 C C . HIS B 1 372 ? 10.109 -22.672 -9.992 1 96.88 372 HIS B C 1
ATOM 7193 O O . HIS B 1 372 ? 11.023 -22.859 -10.797 1 96.88 372 HIS B O 1
ATOM 7199 N N . ALA B 1 373 ? 10.258 -22.906 -8.781 1 95.06 373 ALA B N 1
ATOM 7200 C CA . ALA B 1 373 ? 11.461 -23.438 -8.148 1 95.06 373 ALA B CA 1
ATOM 7201 C C . ALA B 1 373 ? 11.094 -24.406 -7.027 1 95.06 373 ALA B C 1
ATOM 7203 O O . ALA B 1 373 ? 10.695 -23.984 -5.938 1 95.06 373 ALA B O 1
ATOM 7204 N N . VAL B 1 374 ? 11.359 -25.688 -7.246 1 88.94 374 VAL B N 1
ATOM 7205 C CA . VAL B 1 374 ? 10.867 -26.703 -6.32 1 88.94 374 VAL B CA 1
ATOM 7206 C C . VAL B 1 374 ? 12.023 -27.25 -5.488 1 88.94 374 VAL B C 1
ATOM 7208 O O . VAL B 1 374 ? 11.945 -27.297 -4.258 1 88.94 374 VAL B O 1
ATOM 7211 N N . GLY B 1 375 ? 13.086 -27.719 -6.168 1 88.88 375 GLY B N 1
ATOM 7212 C CA . GLY B 1 375 ? 14.234 -28.234 -5.438 1 88.88 375 GLY B CA 1
ATOM 7213 C C . GLY B 1 375 ? 14.914 -27.172 -4.582 1 88.88 375 GLY B C 1
ATOM 7214 O O . GLY B 1 375 ? 14.883 -25.984 -4.91 1 88.88 375 GLY B O 1
ATOM 7215 N N . ASP B 1 376 ? 15.547 -27.609 -3.531 1 90.56 376 ASP B N 1
ATOM 7216 C CA . ASP B 1 376 ? 16.156 -26.672 -2.586 1 90.56 376 ASP B CA 1
ATOM 7217 C C . ASP B 1 376 ? 17.234 -25.828 -3.258 1 90.56 376 ASP B C 1
ATOM 7219 O O . ASP B 1 376 ? 17.422 -24.656 -2.928 1 90.56 376 ASP B O 1
ATOM 7223 N N . LYS B 1 377 ? 17.984 -26.422 -4.188 1 93.69 377 LYS B N 1
ATOM 7224 C CA . LYS B 1 377 ? 18.953 -25.625 -4.934 1 93.69 377 LYS B CA 1
ATOM 7225 C C . LYS B 1 377 ? 18.266 -24.594 -5.816 1 93.69 377 LYS B C 1
ATOM 7227 O O . LYS B 1 377 ? 18.719 -23.453 -5.918 1 93.69 377 LYS B O 1
ATOM 7232 N N . ALA B 1 378 ? 17.203 -24.984 -6.461 1 94.88 378 ALA B N 1
ATOM 7233 C CA . ALA B 1 378 ? 16.422 -24.062 -7.289 1 94.88 378 ALA B CA 1
ATOM 7234 C C . ALA B 1 378 ? 15.914 -22.891 -6.469 1 94.88 378 ALA B C 1
ATOM 7236 O O . ALA B 1 378 ? 15.992 -21.734 -6.906 1 94.88 378 ALA B O 1
ATOM 7237 N N . VAL B 1 379 ? 15.391 -23.188 -5.281 1 94.81 379 VAL B N 1
ATOM 7238 C CA . VAL B 1 379 ? 14.883 -22.156 -4.391 1 94.81 379 VAL B CA 1
ATOM 7239 C C . VAL B 1 379 ? 16 -21.203 -4.008 1 94.81 379 VAL B C 1
ATOM 7241 O O . VAL B 1 379 ? 15.859 -19.984 -4.105 1 94.81 379 VAL B O 1
ATOM 7244 N N . LYS B 1 380 ? 17.109 -21.75 -3.643 1 95.12 380 LYS B N 1
ATOM 7245 C CA . LYS B 1 380 ? 18.266 -20.953 -3.242 1 95.12 380 LYS B CA 1
ATOM 7246 C C . LYS B 1 380 ? 18.734 -20.031 -4.371 1 95.12 380 LYS B C 1
ATOM 7248 O O . LYS B 1 380 ? 18.922 -18.828 -4.164 1 95.12 380 LYS B O 1
ATOM 7253 N N . VAL B 1 381 ? 18.906 -20.594 -5.551 1 97.31 381 VAL B N 1
ATOM 7254 C CA . VAL B 1 381 ? 19.391 -19.844 -6.699 1 97.31 381 VAL B CA 1
ATOM 7255 C C . VAL B 1 381 ? 18.375 -18.75 -7.066 1 97.31 381 VAL B C 1
ATOM 7257 O O . VAL B 1 381 ? 18.75 -17.625 -7.387 1 97.31 381 VAL B O 1
ATOM 7260 N N . THR B 1 382 ? 17.125 -19.062 -6.984 1 98.25 382 THR B N 1
ATOM 7261 C CA . THR B 1 382 ? 16.062 -18.109 -7.309 1 98.25 382 THR B CA 1
ATOM 7262 C C . THR B 1 382 ? 16.078 -16.922 -6.344 1 98.25 382 THR B C 1
ATOM 7264 O O . THR B 1 382 ? 16.109 -15.773 -6.77 1 98.25 382 THR B O 1
ATOM 7267 N N . ILE B 1 383 ? 16.062 -17.188 -5.062 1 97.44 383 ILE B N 1
ATOM 7268 C CA . ILE B 1 383 ? 16.062 -16.125 -4.051 1 97.44 383 ILE B CA 1
ATOM 7269 C C . ILE B 1 383 ? 17.312 -15.273 -4.188 1 97.44 383 ILE B C 1
ATOM 7271 O O . ILE B 1 383 ? 17.234 -14.039 -4.172 1 97.44 383 ILE B O 1
ATOM 7275 N N . ASN B 1 384 ? 18.453 -15.922 -4.371 1 97.44 384 ASN B N 1
ATOM 7276 C CA . ASN B 1 384 ? 19.688 -15.172 -4.559 1 97.44 384 ASN B CA 1
ATOM 7277 C C . ASN B 1 384 ? 19.625 -14.281 -5.797 1 97.44 384 ASN B C 1
ATOM 7279 O O . ASN B 1 384 ? 20.141 -13.164 -5.793 1 97.44 384 ASN B O 1
ATOM 7283 N N . SER B 1 385 ? 19.031 -14.812 -6.82 1 98.12 385 SER B N 1
ATOM 7284 C CA . SER B 1 385 ? 18.906 -14.039 -8.047 1 98.12 385 SER B CA 1
ATOM 7285 C C . SER B 1 385 ? 17.984 -12.836 -7.84 1 98.12 385 SER B C 1
ATOM 7287 O O . SER B 1 385 ? 18.25 -11.75 -8.367 1 98.12 385 SER B O 1
ATOM 7289 N N . PHE B 1 386 ? 16.906 -12.984 -7.125 1 98.5 386 PHE B N 1
ATOM 7290 C CA . PHE B 1 386 ? 16.047 -11.867 -6.77 1 98.5 386 PHE B CA 1
ATOM 7291 C C . PHE B 1 386 ? 16.828 -10.812 -5.988 1 98.5 386 PHE B C 1
ATOM 7293 O O . PHE B 1 386 ? 16.734 -9.625 -6.293 1 98.5 386 PHE B O 1
ATOM 7300 N N . VAL B 1 387 ? 17.5 -11.273 -4.977 1 97.81 387 VAL B N 1
ATOM 7301 C CA . VAL B 1 387 ? 18.266 -10.375 -4.121 1 97.81 387 VAL B CA 1
ATOM 7302 C C . VAL B 1 387 ? 19.234 -9.555 -4.965 1 97.81 387 VAL B C 1
ATOM 7304 O O . VAL B 1 387 ? 19.328 -8.328 -4.82 1 97.81 387 VAL B O 1
ATOM 7307 N N . GLN B 1 388 ? 19.938 -10.227 -5.871 1 97.44 388 GLN B N 1
ATOM 7308 C CA . GLN B 1 388 ? 20.891 -9.539 -6.738 1 97.44 388 GLN B CA 1
ATOM 7309 C C . GLN B 1 388 ? 20.188 -8.492 -7.598 1 97.44 388 GLN B C 1
ATOM 7311 O O . GLN B 1 388 ? 20.703 -7.383 -7.77 1 97.44 388 GLN B O 1
ATOM 7316 N N . ALA B 1 389 ? 19.094 -8.844 -8.133 1 98.25 389 ALA B N 1
ATOM 7317 C CA . ALA B 1 389 ? 18.344 -7.91 -8.969 1 98.25 389 ALA B CA 1
ATOM 7318 C C . ALA B 1 389 ? 17.906 -6.684 -8.172 1 98.25 389 ALA B C 1
ATOM 7320 O O . ALA B 1 389 ? 18.062 -5.551 -8.633 1 98.25 389 ALA B O 1
ATOM 7321 N N . ILE B 1 390 ? 17.422 -6.855 -6.969 1 98.38 390 ILE B N 1
ATOM 7322 C CA . ILE B 1 390 ? 16.938 -5.801 -6.086 1 98.38 390 ILE B CA 1
ATOM 7323 C C . ILE B 1 390 ? 18.094 -4.875 -5.711 1 98.38 390 ILE B C 1
ATOM 7325 O O . ILE B 1 390 ? 17.922 -3.652 -5.66 1 98.38 390 ILE B O 1
ATOM 7329 N N . GLN B 1 391 ? 19.234 -5.453 -5.473 1 98.06 391 GLN B N 1
ATOM 7330 C CA . GLN B 1 391 ? 20.406 -4.664 -5.078 1 98.06 391 GLN B CA 1
ATOM 7331 C C . GLN B 1 391 ? 20.969 -3.893 -6.266 1 98.06 391 GLN B C 1
ATOM 7333 O O . GLN B 1 391 ? 21.391 -2.744 -6.117 1 98.06 391 GLN B O 1
ATOM 7338 N N . ARG B 1 392 ? 20.984 -4.477 -7.426 1 97.31 392 ARG B N 1
ATOM 7339 C CA . ARG B 1 392 ? 21.578 -3.869 -8.609 1 97.31 392 ARG B CA 1
ATOM 7340 C C . ARG B 1 392 ? 20.703 -2.75 -9.156 1 97.31 392 ARG B C 1
ATOM 7342 O O . ARG B 1 392 ? 21.203 -1.708 -9.578 1 97.31 392 ARG B O 1
ATOM 7349 N N . TYR B 1 393 ? 19.438 -3.008 -9.211 1 97.88 393 TYR B N 1
ATOM 7350 C CA . TYR B 1 393 ? 18.469 -2.018 -9.656 1 97.88 393 TYR B CA 1
ATOM 7351 C C . TYR B 1 393 ? 17.438 -1.737 -8.562 1 97.88 393 TYR B C 1
ATOM 7353 O O . TYR B 1 393 ? 16.297 -2.188 -8.648 1 97.88 393 TYR B O 1
ATOM 7361 N N . PRO B 1 394 ? 17.875 -0.984 -7.582 1 97.75 394 PRO B N 1
ATOM 7362 C CA . PRO B 1 394 ? 17.016 -0.778 -6.418 1 97.75 394 PRO B CA 1
ATOM 7363 C C . PRO B 1 394 ? 15.812 0.113 -6.723 1 97.75 394 PRO B C 1
ATOM 7365 O O . PRO B 1 394 ? 15.859 0.918 -7.656 1 97.75 394 PRO B O 1
ATOM 7368 N N . GLY B 1 395 ? 14.766 0.008 -6.012 1 96.94 395 GLY B N 1
ATOM 7369 C CA . GLY B 1 395 ? 13.492 0.704 -6.113 1 96.94 395 GLY B CA 1
ATOM 7370 C C . GLY B 1 395 ? 12.406 0.1 -5.238 1 96.94 395 GLY B C 1
ATOM 7371 O O . GLY B 1 395 ? 12.695 -0.707 -4.352 1 96.94 395 GLY B O 1
ATOM 7372 N N . GLU B 1 396 ? 11.273 0.573 -5.473 1 95.19 396 GLU B N 1
ATOM 7373 C CA . GLU B 1 396 ? 10.141 0.029 -4.73 1 95.19 396 GLU B CA 1
ATOM 7374 C C . GLU B 1 396 ? 10.039 -1.482 -4.914 1 95.19 396 GLU B C 1
ATOM 7376 O O . GLU B 1 396 ? 10.344 -2.008 -5.984 1 95.19 396 GLU B O 1
ATOM 7381 N N . SER B 1 397 ? 9.555 -2.133 -3.893 1 96.5 397 SER B N 1
ATOM 7382 C CA . SER B 1 397 ? 9.445 -3.588 -3.9 1 96.5 397 SER B CA 1
ATOM 7383 C C . SER B 1 397 ? 8.57 -4.07 -5.055 1 96.5 397 SER B C 1
ATOM 7385 O O . SER B 1 397 ? 7.484 -3.533 -5.285 1 96.5 397 SER B O 1
ATOM 7387 N N . ARG B 1 398 ? 9.062 -5.078 -5.719 1 97.19 398 ARG B N 1
ATOM 7388 C CA . ARG B 1 398 ? 8.297 -5.684 -6.805 1 97.19 398 ARG B CA 1
ATOM 7389 C C . ARG B 1 398 ? 7.539 -6.914 -6.316 1 97.19 398 ARG B C 1
ATOM 7391 O O . ARG B 1 398 ? 6.746 -7.496 -7.059 1 97.19 398 ARG B O 1
ATOM 7398 N N . ARG B 1 399 ? 7.801 -7.383 -5.109 1 97.88 399 ARG B N 1
ATOM 7399 C CA . ARG B 1 399 ? 7.137 -8.531 -4.504 1 97.88 399 ARG B CA 1
ATOM 7400 C C . ARG B 1 399 ? 7.348 -9.789 -5.34 1 97.88 399 ARG B C 1
ATOM 7402 O O . ARG B 1 399 ? 6.395 -10.516 -5.629 1 97.88 399 ARG B O 1
ATOM 7409 N N . HIS B 1 400 ? 8.633 -9.961 -5.758 1 98.88 400 HIS B N 1
ATOM 7410 C CA . HIS B 1 400 ? 8.961 -11.227 -6.414 1 98.88 400 HIS B CA 1
ATOM 7411 C C . HIS B 1 400 ? 8.586 -12.414 -5.543 1 98.88 400 HIS B C 1
ATOM 7413 O O . HIS B 1 400 ? 8.562 -12.305 -4.312 1 98.88 400 HIS B O 1
ATOM 7419 N N . TYR B 1 401 ? 8.297 -13.57 -6.227 1 98.62 401 TYR B N 1
ATOM 7420 C CA . TYR B 1 401 ? 7.953 -14.703 -5.367 1 98.62 401 TYR B CA 1
ATOM 7421 C C . TYR B 1 401 ? 8.406 -16.016 -5.988 1 98.62 401 TYR B C 1
ATOM 7423 O O . TYR B 1 401 ? 8.547 -16.125 -7.211 1 98.62 401 TYR B O 1
ATOM 7431 N N . VAL B 1 402 ? 8.68 -16.953 -5.117 1 97.25 402 VAL B N 1
ATOM 7432 C CA . VAL B 1 402 ? 9.008 -18.328 -5.465 1 97.25 402 VAL B CA 1
ATOM 7433 C C . VAL B 1 402 ? 7.73 -19.172 -5.484 1 97.25 402 VAL B C 1
ATOM 7435 O O . VAL B 1 402 ? 6.926 -19.109 -4.555 1 97.25 402 VAL B O 1
ATOM 7438 N N . LEU B 1 403 ? 7.559 -19.875 -6.559 1 96.31 403 LEU B N 1
ATOM 7439 C CA . LEU B 1 403 ? 6.426 -20.781 -6.668 1 96.31 403 LEU B CA 1
ATOM 7440 C C . LEU B 1 403 ? 6.793 -22.172 -6.148 1 96.31 403 LEU B C 1
ATOM 7442 O O . LEU B 1 403 ? 7.891 -22.672 -6.418 1 96.31 403 LEU B O 1
ATOM 7446 N N . HIS B 1 404 ? 5.871 -22.844 -5.328 1 89 404 HIS B N 1
ATOM 7447 C CA . HIS B 1 404 ? 6.012 -24.188 -4.75 1 89 404 HIS B CA 1
ATOM 7448 C C . HIS B 1 404 ? 7.094 -24.203 -3.678 1 89 404 HIS B C 1
ATOM 7450 O O . HIS B 1 404 ? 6.863 -24.688 -2.566 1 89 404 HIS B O 1
ATOM 7456 N N . GLY B 1 405 ? 8.188 -23.562 -3.748 1 85.75 405 GLY B N 1
ATOM 7457 C CA . GLY B 1 405 ? 9.516 -23.359 -3.205 1 85.75 405 GLY B CA 1
ATOM 7458 C C . GLY B 1 405 ? 9.602 -23.625 -1.713 1 85.75 405 GLY B C 1
ATOM 7459 O O . GLY B 1 405 ? 10.461 -23.078 -1.027 1 85.75 405 GLY B O 1
ATOM 7460 N N . SER B 1 406 ? 8.75 -24.516 -1.082 1 82.56 406 SER B N 1
ATOM 7461 C CA . SER B 1 406 ? 8.75 -24.703 0.364 1 82.56 406 SER B CA 1
ATOM 7462 C C . SER B 1 406 ? 9.914 -25.594 0.804 1 82.56 406 SER B C 1
ATOM 7464 O O . SER B 1 406 ? 10.148 -25.766 2.002 1 82.56 406 SER B O 1
ATOM 7466 N N . MET B 1 407 ? 10.734 -26.062 -0.143 1 84.06 407 MET B N 1
ATOM 7467 C CA . MET B 1 407 ? 11.844 -26.938 0.205 1 84.06 407 MET B CA 1
ATOM 7468 C C . MET B 1 407 ? 13.117 -26.125 0.462 1 84.06 407 MET B C 1
ATOM 7470 O O . MET B 1 407 ? 14.164 -26.688 0.768 1 84.06 407 MET B O 1
ATOM 7474 N N . GLY B 1 408 ? 13.102 -24.922 0.357 1 87 408 GLY B N 1
ATOM 7475 C CA . GLY B 1 408 ? 14.266 -24.094 0.613 1 87 408 GLY B CA 1
ATOM 7476 C C . GLY B 1 408 ? 14.773 -24.188 2.039 1 87 408 GLY B C 1
ATOM 7477 O O . GLY B 1 408 ? 14.039 -24.625 2.932 1 87 408 GLY B O 1
ATOM 7478 N N . ASP B 1 409 ? 15.984 -23.828 2.23 1 86.88 409 ASP B N 1
ATOM 7479 C CA . ASP B 1 409 ? 16.594 -23.844 3.557 1 86.88 409 ASP B CA 1
ATOM 7480 C C . ASP B 1 409 ? 16.203 -22.594 4.355 1 86.88 409 ASP B C 1
ATOM 7482 O O . ASP B 1 409 ? 15.734 -21.609 3.789 1 86.88 409 ASP B O 1
ATOM 7486 N N . ARG B 1 410 ? 16.391 -22.719 5.672 1 88.94 410 ARG B N 1
ATOM 7487 C CA . ARG B 1 410 ? 16.031 -21.625 6.582 1 88.94 410 ARG B CA 1
ATOM 7488 C C . ARG B 1 410 ? 16.703 -20.328 6.16 1 88.94 410 ARG B C 1
ATOM 7490 O O . ARG B 1 410 ? 16.062 -19.266 6.145 1 88.94 410 ARG B O 1
ATOM 7497 N N . GLN B 1 411 ? 17.953 -20.422 5.82 1 91.38 411 GLN B N 1
ATOM 7498 C CA . GLN B 1 411 ? 18.703 -19.219 5.469 1 91.38 411 GLN B CA 1
ATOM 7499 C C . GLN B 1 411 ? 18.109 -18.531 4.234 1 91.38 411 GLN B C 1
ATOM 7501 O O . GLN B 1 411 ? 18.109 -17.312 4.129 1 91.38 411 GLN B O 1
ATOM 7506 N N . ASP B 1 412 ? 17.641 -19.344 3.277 1 93.62 412 ASP B N 1
ATOM 7507 C CA . ASP B 1 412 ? 17.016 -18.797 2.08 1 93.62 412 ASP B CA 1
ATOM 7508 C C . ASP B 1 412 ? 15.773 -17.984 2.434 1 93.62 412 ASP B C 1
ATOM 7510 O O . ASP B 1 412 ? 15.586 -16.875 1.913 1 93.62 412 ASP B O 1
ATOM 7514 N N . PHE B 1 413 ? 15.039 -18.391 3.4 1 93.81 413 PHE B N 1
ATOM 7515 C CA . PHE B 1 413 ? 13.789 -17.719 3.736 1 93.81 413 PHE B CA 1
ATOM 7516 C C . PHE B 1 413 ? 14.055 -16.547 4.672 1 93.81 413 PHE B C 1
ATOM 7518 O O . PHE B 1 413 ? 13.266 -15.594 4.719 1 93.81 413 PHE B O 1
ATOM 7525 N N . VAL B 1 414 ? 15.148 -16.609 5.438 1 93.56 414 VAL B N 1
ATOM 7526 C CA . VAL B 1 414 ? 15.586 -15.406 6.156 1 93.56 414 VAL B CA 1
ATOM 7527 C C . VAL B 1 414 ? 15.852 -14.281 5.16 1 93.56 414 VAL B C 1
ATOM 7529 O O . VAL B 1 414 ? 15.406 -13.148 5.363 1 93.56 414 VAL B O 1
ATOM 7532 N N . MET B 1 415 ? 16.531 -14.633 4.074 1 94.94 415 MET B N 1
ATOM 7533 C CA . MET B 1 415 ? 16.797 -13.656 3.023 1 94.94 415 MET B CA 1
ATOM 7534 C C . MET B 1 415 ? 15.508 -13.211 2.346 1 94.94 415 MET B C 1
ATOM 7536 O O . MET B 1 415 ? 15.32 -12.023 2.086 1 94.94 415 MET B O 1
ATOM 7540 N N . ALA B 1 416 ? 14.664 -14.18 2.074 1 96.5 416 ALA B N 1
ATOM 7541 C CA . ALA B 1 416 ? 13.391 -13.852 1.436 1 96.5 416 ALA B CA 1
ATOM 7542 C C . ALA B 1 416 ? 12.609 -12.836 2.264 1 96.5 416 ALA B C 1
ATOM 7544 O O . ALA B 1 416 ? 12.094 -11.852 1.727 1 96.5 416 ALA B O 1
ATOM 7545 N N . ALA B 1 417 ? 12.523 -13.055 3.564 1 95.19 417 ALA B N 1
ATOM 7546 C CA . ALA B 1 417 ? 11.82 -12.141 4.461 1 95.19 417 ALA B CA 1
ATOM 7547 C C . ALA B 1 417 ? 12.445 -10.75 4.441 1 95.19 417 ALA B C 1
ATOM 7549 O O . ALA B 1 417 ? 11.742 -9.75 4.332 1 95.19 417 ALA B O 1
ATOM 7550 N N . LYS B 1 418 ? 13.727 -10.656 4.465 1 95.75 418 LYS B N 1
ATOM 7551 C CA . LYS B 1 418 ? 14.469 -9.398 4.496 1 95.75 418 LYS B CA 1
ATOM 7552 C C . LYS B 1 418 ? 14.227 -8.586 3.229 1 95.75 418 LYS B C 1
ATOM 7554 O O . LYS B 1 418 ? 14.109 -7.363 3.281 1 95.75 418 LYS B O 1
ATOM 7559 N N . TYR B 1 419 ? 14.117 -9.227 2.078 1 98.12 419 TYR B N 1
ATOM 7560 C CA . TYR B 1 419 ? 14.07 -8.547 0.792 1 98.12 419 TYR B CA 1
ATOM 7561 C C . TYR B 1 419 ? 12.648 -8.516 0.24 1 98.12 419 TYR B C 1
ATOM 7563 O O . TYR B 1 419 ? 12.438 -8.133 -0.912 1 98.12 419 TYR B O 1
ATOM 7571 N N . GLY B 1 420 ? 11.688 -8.938 1.035 1 97.06 420 GLY B N 1
ATOM 7572 C CA . GLY B 1 420 ? 10.289 -8.867 0.639 1 97.06 420 GLY B CA 1
ATOM 7573 C C . GLY B 1 420 ? 9.938 -9.859 -0.452 1 97.06 420 GLY B C 1
ATOM 7574 O O . GLY B 1 420 ? 9.078 -9.578 -1.295 1 97.06 420 GLY B O 1
ATOM 7575 N N . ILE B 1 421 ? 10.625 -10.953 -0.546 1 98.25 421 ILE B N 1
ATOM 7576 C CA . ILE B 1 421 ? 10.344 -12.023 -1.491 1 98.25 421 ILE B CA 1
ATOM 7577 C C . ILE B 1 421 ? 9.281 -12.961 -0.913 1 98.25 421 ILE B C 1
ATOM 7579 O O . ILE B 1 421 ? 9.367 -13.359 0.25 1 98.25 421 ILE B O 1
ATOM 7583 N N . LEU B 1 422 ? 8.266 -13.258 -1.717 1 98.44 422 LEU B N 1
ATOM 7584 C CA . LEU B 1 422 ? 7.133 -14.047 -1.23 1 98.44 422 LEU B CA 1
ATOM 7585 C C . LEU B 1 422 ? 7.273 -15.508 -1.633 1 98.44 422 LEU B C 1
ATOM 7587 O O . LEU B 1 422 ? 8.125 -15.852 -2.459 1 98.44 422 LEU B O 1
ATOM 7591 N N . LEU B 1 423 ? 6.496 -16.312 -0.948 1 96.38 423 LEU B N 1
ATOM 7592 C CA . LEU B 1 423 ? 6.305 -17.703 -1.334 1 96.38 423 LEU B CA 1
ATOM 7593 C C . LEU B 1 423 ? 4.863 -17.953 -1.777 1 96.38 423 LEU B C 1
ATOM 7595 O O . LEU B 1 423 ? 3.922 -17.609 -1.06 1 96.38 423 LEU B O 1
ATOM 7599 N N . SER B 1 424 ? 4.699 -18.391 -2.986 1 96.94 424 SER B N 1
ATOM 7600 C CA . SER B 1 424 ? 3.416 -18.906 -3.457 1 96.94 424 SER B CA 1
ATOM 7601 C C . SER B 1 424 ? 3.369 -20.422 -3.396 1 96.94 424 SER B C 1
ATOM 7603 O O . SER B 1 424 ? 4 -21.094 -4.211 1 96.94 424 SER B O 1
ATOM 7605 N N . GLU B 1 425 ? 2.611 -20.891 -2.451 1 91.94 425 GLU B N 1
ATOM 7606 C CA . GLU B 1 425 ? 2.635 -22.312 -2.111 1 91.94 425 GLU B CA 1
ATOM 7607 C C . GLU B 1 425 ? 1.332 -23 -2.518 1 91.94 425 GLU B C 1
ATOM 7609 O O . GLU B 1 425 ? 0.28 -22.359 -2.574 1 91.94 425 GLU B O 1
ATOM 7614 N N . GLN B 1 426 ? 1.438 -24.344 -2.768 1 88.94 426 GLN B N 1
ATOM 7615 C CA . GLN B 1 426 ? 0.298 -25.188 -3.09 1 88.94 426 GLN B CA 1
ATOM 7616 C C . GLN B 1 426 ? 0.241 -26.406 -2.164 1 88.94 426 GLN B C 1
ATOM 7618 O O . GLN B 1 426 ? 0.714 -27.484 -2.52 1 88.94 426 GLN B O 1
ATOM 7623 N N . PRO B 1 427 ? -0.448 -26.188 -1.022 1 80.88 427 PRO B N 1
ATOM 7624 C CA . PRO B 1 427 ? -0.515 -27.312 -0.093 1 80.88 427 PRO B CA 1
ATOM 7625 C C . PRO B 1 427 ? -1.457 -28.422 -0.572 1 80.88 427 PRO B C 1
ATOM 7627 O O . PRO B 1 427 ? -2.553 -28.578 -0.026 1 80.88 427 PRO B O 1
ATOM 7630 N N . SER B 1 428 ? -1.122 -29.109 -1.607 1 69 428 SER B N 1
ATOM 7631 C CA . SER B 1 428 ? -2.012 -30.109 -2.199 1 69 428 SER B CA 1
ATOM 7632 C C . SER B 1 428 ? -1.873 -31.453 -1.506 1 69 428 SER B C 1
ATOM 7634 O O . SER B 1 428 ? -0.759 -31.906 -1.216 1 69 428 SER B O 1
ATOM 7636 N N . LEU B 1 429 ? -2.934 -32.031 -0.879 1 55.53 429 LEU B N 1
ATOM 7637 C CA . LEU B 1 429 ? -2.967 -33.344 -0.242 1 55.53 429 LEU B CA 1
ATOM 7638 C C . LEU B 1 429 ? -2.234 -34.375 -1.089 1 55.53 429 LEU B C 1
ATOM 7640 O O . LEU B 1 429 ? -1.558 -35.281 -0.554 1 55.53 429 LEU B O 1
ATOM 7644 N N . GLY B 1 430 ? -2.365 -34.312 -2.32 1 54 430 GLY B N 1
ATOM 7645 C CA . GLY B 1 430 ? -1.732 -35.281 -3.193 1 54 430 GLY B CA 1
ATOM 7646 C C . GLY B 1 430 ? -0.474 -34.781 -3.859 1 54 430 GLY B C 1
ATOM 7647 O O . GLY B 1 430 ? 0.173 -35.5 -4.625 1 54 430 GLY B O 1
ATOM 7648 N N . GLY B 1 431 ? -0.196 -33.688 -3.346 1 53.31 431 GLY B N 1
ATOM 7649 C CA . GLY B 1 431 ? 0.982 -33.094 -3.977 1 53.31 431 GLY B CA 1
ATOM 7650 C C . GLY B 1 431 ? 2.268 -33.406 -3.232 1 53.31 431 GLY B C 1
ATOM 7651 O O . GLY B 1 431 ? 2.238 -33.781 -2.057 1 53.31 431 GLY B O 1
ATOM 7652 N N . PRO B 1 432 ? 3.24 -33.625 -4.09 1 49.34 432 PRO B N 1
ATOM 7653 C CA . PRO B 1 432 ? 4.523 -33.969 -3.471 1 49.34 432 PRO B CA 1
ATOM 7654 C C . PRO B 1 432 ? 4.832 -33.125 -2.24 1 49.34 432 PRO B C 1
ATOM 7656 O O . PRO B 1 432 ? 5.57 -33.562 -1.354 1 49.34 432 PRO B O 1
ATOM 7659 N N . ALA B 1 433 ? 4.215 -32 -2.234 1 51.28 433 ALA B N 1
ATOM 7660 C CA . ALA B 1 433 ? 4.543 -31.125 -1.108 1 51.28 433 ALA B CA 1
ATOM 7661 C C . ALA B 1 433 ? 3.898 -31.641 0.179 1 51.28 433 ALA B C 1
ATOM 7663 O O . ALA B 1 433 ? 4.41 -31.391 1.274 1 51.28 433 ALA B O 1
ATOM 7664 N N . TYR B 1 434 ? 2.807 -32.438 0.021 1 56.66 434 TYR B N 1
ATOM 7665 C CA . TYR B 1 434 ? 2.154 -32.781 1.28 1 56.66 434 TYR B CA 1
ATOM 7666 C C . TYR B 1 434 ? 2.037 -34.281 1.444 1 56.66 434 TYR B C 1
ATOM 7668 O O . TYR B 1 434 ? 1.436 -34.781 2.406 1 56.66 434 TYR B O 1
ATOM 7676 N N . ASP B 1 435 ? 2.58 -35 0.425 1 63.97 435 ASP B N 1
ATOM 7677 C CA . ASP B 1 435 ? 2.965 -36.375 0.719 1 63.97 435 ASP B CA 1
ATOM 7678 C C . ASP B 1 435 ? 4.414 -36.438 1.188 1 63.97 435 ASP B C 1
ATOM 7680 O O . ASP B 1 435 ? 5.301 -36.844 0.426 1 63.97 435 ASP B O 1
ATOM 7684 N N . TYR B 1 436 ? 4.496 -36.062 2.367 1 65.25 436 TYR B N 1
ATOM 7685 C CA . TYR B 1 436 ? 5.805 -35.875 2.992 1 65.25 436 TYR B CA 1
ATOM 7686 C C . TYR B 1 436 ? 6.605 -37.188 2.945 1 65.25 436 TYR B C 1
ATOM 7688 O O . TYR B 1 436 ? 7.832 -37.156 2.793 1 65.25 436 TYR B O 1
ATOM 7696 N N . GLU B 1 437 ? 5.855 -38.281 2.961 1 67.56 437 GLU B N 1
ATOM 7697 C CA . GLU B 1 437 ? 6.543 -39.562 2.908 1 67.56 437 GLU B CA 1
ATOM 7698 C C . GLU B 1 437 ? 7.129 -39.812 1.523 1 67.56 437 GLU B C 1
ATOM 7700 O O . GLU B 1 437 ? 8.273 -40.25 1.4 1 67.56 437 GLU B O 1
ATOM 7705 N N . GLN B 1 438 ? 6.293 -39.469 0.579 1 68.06 438 GLN B N 1
ATOM 7706 C CA . GLN B 1 438 ? 6.77 -39.625 -0.789 1 68.06 438 GLN B CA 1
ATOM 7707 C C . GLN B 1 438 ? 7.926 -38.688 -1.09 1 68.06 438 GLN B C 1
ATOM 7709 O O . GLN B 1 438 ? 8.898 -39.062 -1.742 1 68.06 438 GLN B O 1
ATOM 7714 N N . ARG B 1 439 ? 7.844 -37.562 -0.582 1 73.81 439 ARG B N 1
ATOM 7715 C CA . ARG B 1 439 ? 8.93 -36.594 -0.769 1 73.81 439 ARG B CA 1
ATOM 7716 C C . ARG B 1 439 ? 10.219 -37.094 -0.124 1 73.81 439 ARG B C 1
ATOM 7718 O O . ARG B 1 439 ? 11.297 -36.938 -0.693 1 73.81 439 ARG B O 1
ATOM 7725 N N . ALA B 1 440 ? 10.016 -37.625 1 1 72.75 440 ALA B N 1
ATOM 7726 C CA . ALA B 1 440 ? 11.18 -38.156 1.711 1 72.75 440 ALA B CA 1
ATOM 7727 C C . ALA B 1 440 ? 11.844 -39.281 0.92 1 72.75 440 ALA B C 1
ATOM 7729 O O . ALA B 1 440 ? 13.062 -39.438 0.951 1 72.75 440 ALA B O 1
ATOM 7730 N N . ARG B 1 441 ? 11.078 -40 0.243 1 73.38 441 ARG B N 1
ATOM 7731 C CA . ARG B 1 441 ? 11.594 -41.094 -0.558 1 73.38 441 ARG B CA 1
ATOM 7732 C C . ARG B 1 441 ? 12.492 -40.594 -1.682 1 73.38 441 ARG B C 1
ATOM 7734 O O . ARG B 1 441 ? 13.531 -41.188 -1.969 1 73.38 441 ARG B O 1
ATOM 7741 N N . TYR B 1 442 ? 12.062 -39.562 -2.289 1 75.19 442 TYR B N 1
ATOM 7742 C CA . TYR B 1 442 ? 12.812 -39 -3.414 1 75.19 442 TYR B CA 1
ATOM 7743 C C . TYR B 1 442 ? 13.922 -38.094 -2.932 1 75.19 442 TYR B C 1
ATOM 7745 O O . TYR B 1 442 ? 15.055 -38.156 -3.412 1 75.19 442 TYR B O 1
ATOM 7753 N N . CYS B 1 443 ? 13.602 -37.25 -2.057 1 76.12 443 CYS B N 1
ATOM 7754 C CA . CYS B 1 443 ? 14.484 -36.125 -1.761 1 76.12 443 CYS B CA 1
ATOM 7755 C C . CYS B 1 443 ? 15.289 -36.375 -0.49 1 76.12 443 CYS B C 1
ATOM 7757 O O . CYS B 1 443 ? 16.281 -35.688 -0.23 1 76.12 443 CYS B O 1
ATOM 7759 N N . GLY B 1 444 ? 15.18 -37.656 0.144 1 65.69 444 GLY B N 1
ATOM 7760 C CA . GLY B 1 444 ? 15.781 -37.844 1.452 1 65.69 444 GLY B CA 1
ATOM 7761 C C . GLY B 1 444 ? 15.289 -36.844 2.486 1 65.69 444 GLY B C 1
ATOM 7762 O O . GLY B 1 444 ? 14.656 -35.844 2.143 1 65.69 444 GLY B O 1
ATOM 7763 N N . ILE B 1 445 ? 15.203 -37.531 3.805 1 53.88 445 ILE B N 1
ATOM 7764 C CA . ILE B 1 445 ? 14.867 -36.594 4.883 1 53.88 445 ILE B CA 1
ATOM 7765 C C . ILE B 1 445 ? 15.961 -35.531 5.02 1 53.88 445 ILE B C 1
ATOM 7767 O O . ILE B 1 445 ? 17 -35.781 5.629 1 53.88 445 ILE B O 1
ATOM 7771 N N . LYS B 1 446 ? 16.578 -35.344 3.959 1 48.09 446 LYS B N 1
ATOM 7772 C CA . LYS B 1 446 ? 17.703 -34.438 4.238 1 48.09 446 LYS B CA 1
ATOM 7773 C C . LYS B 1 446 ? 17.234 -33.219 5.02 1 48.09 446 LYS B C 1
ATOM 7775 O O . LYS B 1 446 ? 16.25 -32.594 4.656 1 48.09 446 LYS B O 1
ATOM 7780 N N . GLY B 1 447 ? 17.969 -33.031 6.488 1 45.94 447 GLY B N 1
ATOM 7781 C CA . GLY B 1 447 ? 17.703 -32.094 7.562 1 45.94 447 GLY B CA 1
ATOM 7782 C C . GLY B 1 447 ? 16.266 -31.641 7.621 1 45.94 447 GLY B C 1
ATOM 7783 O O . GLY B 1 447 ? 15.391 -32.25 6.984 1 45.94 447 GLY B O 1
ATOM 7784 N N . GLU B 1 448 ? 16.141 -30.297 8.195 1 45.19 448 GLU B N 1
ATOM 7785 C CA . GLU B 1 448 ? 14.875 -29.594 8.414 1 45.19 448 GLU B CA 1
ATOM 7786 C C . GLU B 1 448 ? 14.031 -29.562 7.141 1 45.19 448 GLU B C 1
ATOM 7788 O O . GLU B 1 448 ? 14.133 -28.609 6.355 1 45.19 448 GLU B O 1
ATOM 7793 N N . ILE B 1 449 ? 14.289 -30.438 6.387 1 45.59 449 ILE B N 1
ATOM 7794 C CA . ILE B 1 449 ? 13.461 -30.469 5.191 1 45.59 449 ILE B CA 1
ATOM 7795 C C . ILE B 1 449 ? 12.172 -29.688 5.434 1 45.59 449 ILE B C 1
ATOM 7797 O O . ILE B 1 449 ? 11.812 -28.812 4.641 1 45.59 449 ILE B O 1
ATOM 7801 N N . CYS B 1 450 ? 10.938 -30.672 5.641 1 49.78 450 CYS B N 1
ATOM 7802 C CA . CYS B 1 450 ? 9.539 -30.297 5.441 1 49.78 450 CYS B CA 1
ATOM 7803 C C . CYS B 1 450 ? 9.18 -29.094 6.301 1 49.78 450 CYS B C 1
ATOM 7805 O O . CYS B 1 450 ? 8.617 -29.25 7.387 1 49.78 450 CYS B O 1
ATOM 7807 N N . LYS B 1 451 ? 10 -28.266 6.113 1 58.66 451 LYS B N 1
ATOM 7808 C CA . LYS B 1 451 ? 9.789 -27.016 6.848 1 58.66 451 LYS B CA 1
ATOM 7809 C C . LYS B 1 451 ? 8.367 -26.516 6.668 1 58.66 451 LYS B C 1
ATOM 7811 O O . LYS B 1 451 ? 7.812 -26.562 5.566 1 58.66 451 LYS B O 1
ATOM 7816 N N . GLY B 1 452 ? 7.789 -26.891 7.629 1 74 452 GLY B N 1
ATOM 7817 C CA . GLY B 1 452 ? 6.395 -26.5 7.746 1 74 452 GLY B CA 1
ATOM 7818 C C . GLY B 1 452 ? 6.168 -25.031 7.488 1 74 452 GLY B C 1
ATOM 7819 O O . GLY B 1 452 ? 7.047 -24.203 7.738 1 74 452 GLY B O 1
ATOM 7820 N N . LEU B 1 453 ? 5.129 -24.844 6.754 1 88.12 453 LEU B N 1
ATOM 7821 C CA . LEU B 1 453 ? 4.742 -23.469 6.418 1 88.12 453 LEU B CA 1
ATOM 7822 C C . LEU B 1 453 ? 4.816 -22.562 7.645 1 88.12 453 LEU B C 1
ATOM 7824 O O . LEU B 1 453 ? 5.105 -21.375 7.527 1 88.12 453 LEU B O 1
ATOM 7828 N N . ARG B 1 454 ? 4.695 -23.203 8.789 1 90.94 454 ARG B N 1
ATOM 7829 C CA . ARG B 1 454 ? 4.715 -22.422 10.023 1 90.94 454 ARG B CA 1
ATOM 7830 C C . ARG B 1 454 ? 6.074 -21.766 10.227 1 90.94 454 ARG B C 1
ATOM 7832 O O . ARG B 1 454 ? 6.145 -20.578 10.57 1 90.94 454 ARG B O 1
ATOM 7839 N N . ASP B 1 455 ? 7.141 -22.5 10.016 1 87.88 455 ASP B N 1
ATOM 7840 C CA . ASP B 1 455 ? 8.492 -21.969 10.188 1 87.88 455 ASP B CA 1
ATOM 7841 C C . ASP B 1 455 ? 8.75 -20.797 9.242 1 87.88 455 ASP B C 1
ATOM 7843 O O . ASP B 1 455 ? 9.391 -19.812 9.617 1 87.88 455 ASP B O 1
ATOM 7847 N N . ILE B 1 456 ? 8.281 -20.984 8.047 1 92.19 456 ILE B N 1
ATOM 7848 C CA . ILE B 1 456 ? 8.492 -19.953 7.027 1 92.19 456 ILE B CA 1
ATOM 7849 C C . ILE B 1 456 ? 7.703 -18.703 7.383 1 92.19 456 ILE B C 1
ATOM 7851 O O . ILE B 1 456 ? 8.219 -17.578 7.273 1 92.19 456 ILE B O 1
ATOM 7855 N N . ILE B 1 457 ? 6.477 -18.875 7.898 1 93.88 457 ILE B N 1
ATOM 7856 C CA . ILE B 1 457 ? 5.637 -17.766 8.344 1 93.88 457 ILE B CA 1
ATOM 7857 C C . ILE B 1 457 ? 6.301 -17.047 9.516 1 93.88 457 ILE B C 1
ATOM 7859 O O . ILE B 1 457 ? 6.344 -15.812 9.562 1 93.88 457 ILE B O 1
ATOM 7863 N N . ASP B 1 458 ? 6.867 -17.797 10.406 1 91.5 458 ASP B N 1
ATOM 7864 C CA . ASP B 1 458 ? 7.484 -17.25 11.609 1 91.5 458 ASP B CA 1
ATOM 7865 C C . ASP B 1 458 ? 8.703 -16.406 11.258 1 91.5 458 ASP B C 1
ATOM 7867 O O . ASP B 1 458 ? 9.07 -15.492 12.008 1 91.5 458 ASP B O 1
ATOM 7871 N N . LEU B 1 459 ? 9.312 -16.719 10.117 1 91.75 459 LEU B N 1
ATOM 7872 C CA . LEU B 1 459 ? 10.469 -15.945 9.672 1 91.75 459 LEU B CA 1
ATOM 7873 C C . LEU B 1 459 ? 10.031 -14.617 9.055 1 91.75 459 LEU B C 1
ATOM 7875 O O . LEU B 1 459 ? 10.867 -13.742 8.797 1 91.75 459 LEU B O 1
ATOM 7879 N N . GLY B 1 460 ? 8.734 -14.516 8.789 1 92.81 460 GLY B N 1
ATOM 7880 C CA . GLY B 1 460 ? 8.219 -13.25 8.273 1 92.81 460 GLY B CA 1
ATOM 7881 C C . GLY B 1 460 ? 7.926 -13.289 6.789 1 92.81 460 GLY B C 1
ATOM 7882 O O . GLY B 1 460 ? 7.609 -12.258 6.188 1 92.81 460 GLY B O 1
ATOM 7883 N N . VAL B 1 461 ? 8 -14.406 6.148 1 95.81 461 VAL B N 1
ATOM 7884 C CA . VAL B 1 461 ? 7.691 -14.539 4.727 1 95.81 461 VAL B CA 1
ATOM 7885 C C . VAL B 1 461 ? 6.176 -14.586 4.531 1 95.81 461 VAL B C 1
ATOM 7887 O O . VAL B 1 461 ? 5.477 -15.32 5.23 1 95.81 461 VAL B O 1
ATOM 7890 N N . ILE B 1 462 ? 5.668 -13.781 3.707 1 97.44 462 ILE B N 1
ATOM 7891 C CA . ILE B 1 462 ? 4.254 -13.852 3.342 1 97.44 462 ILE B CA 1
ATOM 7892 C C . ILE B 1 462 ? 4.035 -15.016 2.371 1 97.44 462 ILE B C 1
ATOM 7894 O O . ILE B 1 462 ? 4.723 -15.117 1.353 1 97.44 462 ILE B O 1
ATOM 7898 N N . ILE B 1 463 ? 3.096 -15.867 2.709 1 96.69 463 ILE B N 1
ATOM 7899 C CA . ILE B 1 463 ? 2.814 -17.047 1.889 1 96.69 463 ILE B CA 1
ATOM 7900 C C . ILE B 1 463 ? 1.419 -16.922 1.281 1 96.69 463 ILE B C 1
ATOM 7902 O O . ILE B 1 463 ? 0.428 -16.797 2.006 1 96.69 463 ILE B O 1
ATOM 7906 N N . ALA B 1 464 ? 1.359 -16.953 -0.007 1 98.25 464 ALA B N 1
ATOM 7907 C CA . ALA B 1 464 ? 0.095 -17.047 -0.732 1 98.25 464 ALA B CA 1
ATOM 7908 C C . ALA B 1 464 ? -0.196 -18.484 -1.146 1 98.25 464 ALA B C 1
ATOM 7910 O O . ALA B 1 464 ? 0.723 -19.234 -1.472 1 98.25 464 ALA B O 1
ATOM 7911 N N . GLY B 1 465 ? -1.459 -18.828 -1.183 1 95.88 465 GLY B N 1
ATOM 7912 C CA . GLY B 1 465 ? -1.856 -20.188 -1.553 1 95.88 465 GLY B CA 1
ATOM 7913 C C . GLY B 1 465 ? -2.479 -20.266 -2.934 1 95.88 465 GLY B C 1
ATOM 7914 O O . GLY B 1 465 ? -3.244 -19.375 -3.328 1 95.88 465 GLY B O 1
ATOM 7915 N N . GLY B 1 466 ? -2.152 -21.234 -3.629 1 95.12 466 GLY B N 1
ATOM 7916 C CA . GLY B 1 466 ? -2.721 -21.531 -4.934 1 95.12 466 GLY B CA 1
ATOM 7917 C C . GLY B 1 466 ? -3.01 -23 -5.137 1 95.12 466 GLY B C 1
ATOM 7918 O O . GLY B 1 466 ? -2.594 -23.844 -4.332 1 95.12 466 GLY B O 1
ATOM 7919 N N . SER B 1 467 ? -3.736 -23.297 -6.145 1 91.25 467 SER B N 1
ATOM 7920 C CA . SER B 1 467 ? -4.125 -24.688 -6.395 1 91.25 467 SER B CA 1
ATOM 7921 C C . SER B 1 467 ? -3.189 -25.344 -7.398 1 91.25 467 SER B C 1
ATOM 7923 O O . SER B 1 467 ? -3.012 -26.562 -7.379 1 91.25 467 SER B O 1
ATOM 7925 N N . ASP B 1 468 ? -2.598 -24.562 -8.219 1 89.44 468 ASP B N 1
ATOM 7926 C CA . ASP B 1 468 ? -1.862 -25.062 -9.367 1 89.44 468 ASP B CA 1
ATOM 7927 C C . ASP B 1 468 ? -2.754 -25.938 -10.242 1 89.44 468 ASP B C 1
ATOM 7929 O O . ASP B 1 468 ? -2.285 -26.906 -10.844 1 89.44 468 ASP B O 1
ATOM 7933 N N . GLY B 1 469 ? -3.986 -25.625 -10.227 1 82.75 469 GLY B N 1
ATOM 7934 C CA . GLY B 1 469 ? -4.973 -26.438 -10.922 1 82.75 469 GLY B CA 1
ATOM 7935 C C . GLY B 1 469 ? -4.777 -26.453 -12.43 1 82.75 469 GLY B C 1
ATOM 7936 O O . GLY B 1 469 ? -4.68 -25.406 -13.062 1 82.75 469 GLY B O 1
ATOM 7937 N N . ILE B 1 470 ? -4.633 -27.641 -12.938 1 76.62 470 ILE B N 1
ATOM 7938 C CA . ILE B 1 470 ? -4.52 -27.859 -14.375 1 76.62 470 ILE B CA 1
ATOM 7939 C C . ILE B 1 470 ? -5.711 -28.672 -14.875 1 76.62 470 ILE B C 1
ATOM 7941 O O . ILE B 1 470 ? -6.266 -28.391 -15.938 1 76.62 470 ILE B O 1
ATOM 7945 N N . MET B 1 471 ? -6.094 -29.688 -14.086 1 64.56 471 MET B N 1
ATOM 7946 C CA . MET B 1 471 ? -7.188 -30.547 -14.508 1 64.56 471 MET B CA 1
ATOM 7947 C C . MET B 1 471 ? -8.289 -30.578 -13.453 1 64.56 471 MET B C 1
ATOM 7949 O O . MET B 1 471 ? -9.469 -30.734 -13.789 1 64.56 471 MET B O 1
ATOM 7953 N N . ALA B 1 472 ? -8.016 -30.531 -12.148 1 60.81 472 ALA B N 1
ATOM 7954 C CA . ALA B 1 472 ? -9.156 -30.688 -11.25 1 60.81 472 ALA B CA 1
ATOM 7955 C C . ALA B 1 472 ? -8.969 -29.875 -9.969 1 60.81 472 ALA B C 1
ATOM 7957 O O . ALA B 1 472 ? -9.914 -29.297 -9.453 1 60.81 472 ALA B O 1
ATOM 7958 N N . LEU B 1 473 ? -8.008 -29.984 -9.258 1 72.19 473 LEU B N 1
ATOM 7959 C CA . LEU B 1 473 ? -8.07 -29.562 -7.863 1 72.19 473 LEU B CA 1
ATOM 7960 C C . LEU B 1 473 ? -7.863 -28.062 -7.738 1 72.19 473 LEU B C 1
ATOM 7962 O O . LEU B 1 473 ? -6.75 -27.562 -7.93 1 72.19 473 LEU B O 1
ATOM 7966 N N . VAL B 1 474 ? -9.172 -27.391 -7.434 1 88.5 474 VAL B N 1
ATOM 7967 C CA . VAL B 1 474 ? -9.125 -25.953 -7.184 1 88.5 474 VAL B CA 1
ATOM 7968 C C . VAL B 1 474 ? -9.719 -25.656 -5.809 1 88.5 474 VAL B C 1
ATOM 7970 O O . VAL B 1 474 ? -9.797 -24.484 -5.402 1 88.5 474 VAL B O 1
ATOM 7973 N N . ASN B 1 475 ? -10.023 -26.734 -5.051 1 91.88 475 ASN B N 1
ATOM 7974 C CA . ASN B 1 475 ? -10.672 -26.594 -3.748 1 91.88 475 ASN B CA 1
ATOM 7975 C C . ASN B 1 475 ? -9.695 -26.078 -2.693 1 91.88 475 ASN B C 1
ATOM 7977 O O . ASN B 1 475 ? -8.93 -26.859 -2.121 1 91.88 475 ASN B O 1
ATOM 7981 N N . TRP B 1 476 ? -9.828 -24.781 -2.375 1 95.62 476 TRP B N 1
ATOM 7982 C CA . TRP B 1 476 ? -8.867 -24.172 -1.459 1 95.62 476 TRP B CA 1
ATOM 7983 C C . TRP B 1 476 ? -9.047 -24.703 -0.043 1 95.62 476 TRP B C 1
ATOM 7985 O O . TRP B 1 476 ? -8.094 -24.766 0.733 1 95.62 476 TRP B O 1
ATOM 7995 N N . ARG B 1 477 ? -10.242 -25.141 0.352 1 96.25 477 ARG B N 1
ATOM 7996 C CA . ARG B 1 477 ? -10.492 -25.672 1.691 1 96.25 477 ARG B CA 1
ATOM 7997 C C . ARG B 1 477 ? -9.734 -26.969 1.923 1 96.25 477 ARG B C 1
ATOM 7999 O O . ARG B 1 477 ? -9.211 -27.203 3.016 1 96.25 477 ARG B O 1
ATOM 8006 N N . LYS B 1 478 ? -9.664 -27.766 0.901 1 91.94 478 LYS B N 1
ATOM 8007 C CA . LYS B 1 478 ? -8.883 -28.984 0.995 1 91.94 478 LYS B CA 1
ATOM 8008 C C . LYS B 1 478 ? -7.398 -28.688 1.161 1 91.94 478 LYS B C 1
ATOM 8010 O O . LYS B 1 478 ? -6.691 -29.391 1.882 1 91.94 478 LYS B O 1
ATOM 8015 N N . MET B 1 479 ? -6.992 -27.703 0.5 1 91.06 479 MET B N 1
ATOM 8016 C CA . MET B 1 479 ? -5.594 -27.297 0.599 1 91.06 479 MET B CA 1
ATOM 8017 C C . MET B 1 479 ? -5.277 -26.75 1.993 1 91.06 479 MET B C 1
ATOM 8019 O O . MET B 1 479 ? -4.234 -27.078 2.562 1 91.06 479 MET B O 1
ATOM 8023 N N . VAL B 1 480 ? -6.16 -25.969 2.535 1 94.19 480 VAL B N 1
ATOM 8024 C CA . VAL B 1 480 ? -5.996 -25.469 3.898 1 94.19 480 VAL B CA 1
ATOM 8025 C C . VAL B 1 480 ? -5.988 -26.656 4.875 1 94.19 480 VAL B C 1
ATOM 8027 O O . VAL B 1 480 ? -5.152 -26.703 5.777 1 94.19 480 VAL B O 1
ATOM 8030 N N . GLN B 1 481 ? -6.918 -27.594 4.684 1 92.75 481 GLN B N 1
ATOM 8031 C CA . GLN B 1 481 ? -6.953 -28.781 5.531 1 92.75 481 GLN B CA 1
ATOM 8032 C C . GLN B 1 481 ? -5.605 -29.5 5.531 1 92.75 481 GLN B C 1
ATOM 8034 O O . GLN B 1 481 ? -5.113 -29.906 6.586 1 92.75 481 GLN B O 1
ATOM 8039 N N . ALA B 1 482 ? -5.043 -29.609 4.363 1 87.75 482 ALA B N 1
ATOM 8040 C CA . ALA B 1 482 ? -3.76 -30.297 4.238 1 87.75 482 ALA B CA 1
ATOM 8041 C C . ALA B 1 482 ? -2.674 -29.562 5.031 1 87.75 482 ALA B C 1
ATOM 8043 O O . ALA B 1 482 ? -1.893 -30.203 5.746 1 87.75 482 ALA B O 1
ATOM 8044 N N . ALA B 1 483 ? -2.611 -28.281 4.961 1 89 483 ALA B N 1
ATOM 8045 C CA . ALA B 1 483 ? -1.582 -27.484 5.621 1 89 483 ALA B CA 1
ATOM 8046 C C . ALA B 1 483 ? -1.771 -27.5 7.133 1 89 483 ALA B C 1
ATOM 8048 O O . ALA B 1 483 ? -0.797 -27.438 7.891 1 89 483 ALA B O 1
ATOM 8049 N N . VAL B 1 484 ? -3.014 -27.578 7.551 1 92.75 484 VAL B N 1
ATOM 8050 C CA . VAL B 1 484 ? -3.324 -27.484 8.977 1 92.75 484 VAL B CA 1
ATOM 8051 C C . VAL B 1 484 ? -3.152 -28.844 9.633 1 92.75 484 VAL B C 1
ATOM 8053 O O . VAL B 1 484 ? -2.752 -28.938 10.797 1 92.75 484 VAL B O 1
ATOM 8056 N N . THR B 1 485 ? -3.422 -29.906 8.938 1 90 485 THR B N 1
ATOM 8057 C CA . THR B 1 485 ? -3.381 -31.234 9.539 1 90 485 THR B CA 1
ATOM 8058 C C . THR B 1 485 ? -2.02 -31.891 9.305 1 90 485 THR B C 1
ATOM 8060 O O . THR B 1 485 ? -1.567 -32.688 10.125 1 90 485 THR B O 1
ATOM 8063 N N . ARG B 1 486 ? -1.457 -31.609 8.086 1 85.69 486 ARG B N 1
ATOM 8064 C CA . ARG B 1 486 ? -0.234 -32.25 7.605 1 85.69 486 ARG B CA 1
ATOM 8065 C C . ARG B 1 486 ? -0.387 -33.781 7.559 1 85.69 486 ARG B C 1
ATOM 8067 O O . ARG B 1 486 ? 0.535 -34.5 7.918 1 85.69 486 ARG B O 1
ATOM 8074 N N . LYS B 1 487 ? -1.574 -34.156 7.25 1 82.94 487 LYS B N 1
ATOM 8075 C CA . LYS B 1 487 ? -1.888 -35.562 7.086 1 82.94 487 LYS B CA 1
ATOM 8076 C C . LYS B 1 487 ? -1.58 -36.031 5.664 1 82.94 487 LYS B C 1
ATOM 8078 O O . LYS B 1 487 ? -2.031 -35.438 4.691 1 82.94 487 LYS B O 1
ATOM 8083 N N . SER B 1 488 ? -0.806 -37.031 5.543 1 72.5 488 SER B N 1
ATOM 8084 C CA . SER B 1 488 ? -0.444 -37.594 4.246 1 72.5 488 SER B CA 1
ATOM 8085 C C . SER B 1 488 ? -1.654 -38.219 3.555 1 72.5 488 SER B C 1
ATOM 8087 O O . SER B 1 488 ? -2.4 -38.969 4.168 1 72.5 488 SER B O 1
ATOM 8089 N N . SER B 1 489 ? -1.812 -37.875 2.336 1 70.5 489 SER B N 1
ATOM 8090 C CA . SER B 1 489 ? -2.949 -38.406 1.59 1 70.5 489 SER B CA 1
ATOM 8091 C C . SER B 1 489 ? -2.76 -39.875 1.269 1 70.5 489 SER B C 1
ATOM 8093 O O . SER B 1 489 ? -3.734 -40.625 1.171 1 70.5 489 SER B O 1
ATOM 8095 N N . SER B 1 490 ? -1.537 -40.25 1.08 1 67.06 490 SER B N 1
ATOM 8096 C CA . SER B 1 490 ? -1.248 -41.625 0.674 1 67.06 490 SER B CA 1
ATOM 8097 C C . SER B 1 490 ? -1.334 -42.594 1.858 1 67.06 490 SER B C 1
ATOM 8099 O O . SER B 1 490 ? -1.9 -43.688 1.743 1 67.06 490 SER B O 1
ATOM 8101 N N . SER B 1 491 ? -0.809 -42.156 3.004 1 72.12 491 SER B N 1
ATOM 8102 C CA . SER B 1 491 ? -0.708 -43.062 4.137 1 72.12 491 SER B CA 1
ATOM 8103 C C . SER B 1 491 ? -1.729 -42.719 5.215 1 72.12 491 SER B C 1
ATOM 8105 O O . SER B 1 491 ? -2.053 -43.562 6.059 1 72.12 491 SER B O 1
ATOM 8107 N N . GLY B 1 492 ? -2.127 -41.5 5.234 1 77.94 492 GLY B N 1
ATOM 8108 C CA . GLY B 1 492 ? -2.994 -41.031 6.309 1 77.94 492 GLY B CA 1
ATOM 8109 C C . GLY B 1 492 ? -2.236 -40.625 7.562 1 77.94 492 GLY B C 1
ATOM 8110 O O . GLY B 1 492 ? -2.832 -40.156 8.531 1 77.94 492 GLY B O 1
ATOM 8111 N N . ASN B 1 493 ? -0.966 -40.75 7.559 1 81.69 493 ASN B N 1
ATOM 8112 C CA . ASN B 1 493 ? -0.16 -40.406 8.719 1 81.69 493 ASN B CA 1
ATOM 8113 C C . ASN B 1 493 ? 0.031 -38.906 8.836 1 81.69 493 ASN B C 1
ATOM 8115 O O . ASN B 1 493 ? 0.17 -38.219 7.828 1 81.69 493 ASN B O 1
ATOM 8119 N N . VAL B 1 494 ? -0.037 -38.406 10.078 1 83.06 494 VAL B N 1
ATOM 8120 C CA . VAL B 1 494 ? 0.277 -37 10.367 1 83.06 494 VAL B CA 1
ATOM 8121 C C . VAL B 1 494 ? 1.786 -36.844 10.523 1 83.06 494 VAL B C 1
ATOM 8123 O O . VAL B 1 494 ? 2.414 -37.531 11.328 1 83.06 494 VAL B O 1
ATOM 8126 N N . ILE B 1 495 ? 2.266 -36.031 9.773 1 77.69 495 ILE B N 1
ATOM 8127 C CA . ILE B 1 495 ? 3.715 -35.875 9.758 1 77.69 495 ILE B CA 1
ATOM 8128 C C . ILE B 1 495 ? 4.094 -34.531 10.359 1 77.69 495 ILE B C 1
ATOM 8130 O O . ILE B 1 495 ? 3.652 -33.5 9.875 1 77.69 495 ILE B O 1
ATOM 8134 N N . ARG B 1 496 ? 4.906 -34.469 11.414 1 81.31 496 ARG B N 1
ATOM 8135 C CA . ARG B 1 496 ? 5.434 -33.281 12.086 1 81.31 496 ARG B CA 1
ATOM 8136 C C . ARG B 1 496 ? 4.332 -32.25 12.336 1 81.31 496 ARG B C 1
ATOM 8138 O O . ARG B 1 496 ? 4.418 -31.125 11.867 1 81.31 496 ARG B O 1
ATOM 8145 N N . PRO B 1 497 ? 3.367 -32.625 13.117 1 83.25 497 PRO B N 1
ATOM 8146 C CA . PRO B 1 497 ? 2.215 -31.766 13.375 1 83.25 497 PRO B CA 1
ATOM 8147 C C . PRO B 1 497 ? 2.613 -30.422 13.992 1 83.25 497 PRO B C 1
ATOM 8149 O O . PRO B 1 497 ? 1.849 -29.453 13.922 1 83.25 497 PRO B O 1
ATOM 8152 N N . GLU B 1 498 ? 3.855 -30.297 14.594 1 84.75 498 GLU B N 1
ATOM 8153 C CA . GLU B 1 498 ? 4.305 -29.062 15.227 1 84.75 498 GLU B CA 1
ATOM 8154 C C . GLU B 1 498 ? 4.574 -27.984 14.18 1 84.75 498 GLU B C 1
ATOM 8156 O O . GLU B 1 498 ? 4.676 -26.797 14.516 1 84.75 498 GLU B O 1
ATOM 8161 N N . LEU B 1 499 ? 4.648 -28.375 12.938 1 85 499 LEU B N 1
ATOM 8162 C CA . LEU B 1 499 ? 4.922 -27.438 11.859 1 85 499 LEU B CA 1
ATOM 8163 C C . LEU B 1 499 ? 3.633 -27.031 11.148 1 85 499 LEU B C 1
ATOM 8165 O O . LEU B 1 499 ? 3.67 -26.312 10.141 1 85 499 LEU B O 1
ATOM 8169 N N . ALA B 1 500 ? 2.486 -27.469 11.688 1 89 500 ALA B N 1
ATOM 8170 C CA . ALA B 1 500 ? 1.189 -27.125 11.102 1 89 500 ALA B CA 1
ATOM 8171 C C . ALA B 1 500 ? 0.87 -25.656 11.305 1 89 500 ALA B C 1
ATOM 8173 O O . ALA B 1 500 ? 1.272 -25.047 12.305 1 89 500 ALA B O 1
ATOM 8174 N N . ILE B 1 501 ? 0.168 -25.156 10.336 1 93.88 501 ILE B N 1
ATOM 8175 C CA . ILE B 1 501 ? -0.279 -23.766 10.477 1 93.88 501 ILE B CA 1
ATOM 8176 C C . ILE B 1 501 ? -1.681 -23.734 11.078 1 93.88 501 ILE B C 1
ATOM 8178 O O . ILE B 1 501 ? -2.34 -24.766 11.188 1 93.88 501 ILE B O 1
ATOM 8182 N N . SER B 1 502 ? -2.084 -22.516 11.562 1 96.88 502 SER B N 1
ATOM 8183 C CA . SER B 1 502 ? -3.439 -22.344 12.078 1 96.88 502 SER B CA 1
ATOM 8184 C C . SER B 1 502 ? -4.449 -22.234 10.938 1 96.88 502 SER B C 1
ATOM 8186 O O . SER B 1 502 ? -4.074 -21.984 9.789 1 96.88 502 SER B O 1
ATOM 8188 N N . VAL B 1 503 ? -5.746 -22.484 11.211 1 98.06 503 VAL B N 1
ATOM 8189 C CA . VAL B 1 503 ? -6.805 -22.297 10.227 1 98.06 503 VAL B CA 1
ATOM 8190 C C . VAL B 1 503 ? -6.805 -20.844 9.75 1 98.06 503 VAL B C 1
ATOM 8192 O O . VAL B 1 503 ? -6.965 -20.578 8.555 1 98.06 503 VAL B O 1
ATOM 8195 N N . ALA B 1 504 ? -6.559 -19.906 10.656 1 98.5 504 ALA B N 1
ATOM 8196 C CA . ALA B 1 504 ? -6.492 -18.5 10.305 1 98.5 504 ALA B CA 1
ATOM 8197 C C . ALA B 1 504 ? -5.371 -18.234 9.305 1 98.5 504 ALA B C 1
ATOM 8199 O O . ALA B 1 504 ? -5.555 -17.484 8.336 1 98.5 504 ALA B O 1
ATOM 8200 N N . ASP B 1 505 ? -4.23 -18.859 9.57 1 97.44 505 ASP B N 1
ATOM 8201 C CA . ASP B 1 505 ? -3.123 -18.734 8.625 1 97.44 505 ASP B CA 1
ATOM 8202 C C . ASP B 1 505 ? -3.508 -19.266 7.246 1 97.44 505 ASP B C 1
ATOM 8204 O O . ASP B 1 505 ? -3.166 -18.672 6.227 1 97.44 505 ASP B O 1
ATOM 8208 N N . GLY B 1 506 ? -4.168 -20.391 7.242 1 97.38 506 GLY B N 1
ATOM 8209 C CA . GLY B 1 506 ? -4.629 -20.953 5.988 1 97.38 506 GLY B CA 1
ATOM 8210 C C . GLY B 1 506 ? -5.566 -20.047 5.223 1 97.38 506 GLY B C 1
ATOM 8211 O O . GLY B 1 506 ? -5.434 -19.891 4.008 1 97.38 506 GLY B O 1
ATOM 8212 N N . VAL B 1 507 ? -6.488 -19.453 5.957 1 98.62 507 VAL B N 1
ATOM 8213 C CA . VAL B 1 507 ? -7.434 -18.531 5.344 1 98.62 507 VAL B CA 1
ATOM 8214 C C . VAL B 1 507 ? -6.684 -17.328 4.793 1 98.62 507 VAL B C 1
ATOM 8216 O O . VAL B 1 507 ? -6.953 -16.875 3.676 1 98.62 507 VAL B O 1
ATOM 8219 N N . ARG B 1 508 ? -5.695 -16.828 5.5 1 98.69 508 ARG B N 1
ATOM 8220 C CA . ARG B 1 508 ? -4.887 -15.711 5.02 1 98.69 508 ARG B CA 1
ATOM 8221 C C . ARG B 1 508 ? -4.184 -16.078 3.713 1 98.69 508 ARG B C 1
ATOM 8223 O O . ARG B 1 508 ? -4.121 -15.258 2.791 1 98.69 508 ARG B O 1
ATOM 8230 N N . MET B 1 509 ? -3.705 -17.266 3.586 1 98 509 MET B N 1
ATOM 8231 C CA . MET B 1 509 ? -2.98 -17.719 2.398 1 98 509 MET B CA 1
ATOM 8232 C C . MET B 1 509 ? -3.834 -17.547 1.146 1 98 509 MET B C 1
ATOM 8234 O O . MET B 1 509 ? -3.314 -17.234 0.075 1 98 509 MET B O 1
ATOM 8238 N N . TYR B 1 510 ? -5.129 -17.672 1.325 1 98.44 510 TYR B N 1
ATOM 8239 C CA . TYR B 1 510 ? -5.992 -17.719 0.151 1 98.44 510 TYR B CA 1
ATOM 8240 C C . TYR B 1 510 ? -6.867 -16.469 0.071 1 98.44 510 TYR B C 1
ATOM 8242 O O . TYR B 1 510 ? -7.855 -16.453 -0.663 1 98.44 510 TYR B O 1
ATOM 8250 N N . THR B 1 511 ? -6.578 -15.492 0.888 1 98.75 511 THR B N 1
ATOM 8251 C CA . THR B 1 511 ? -7.328 -14.242 0.83 1 98.75 511 THR B CA 1
ATOM 8252 C C . THR B 1 511 ? -6.387 -13.047 0.812 1 98.75 511 THR B C 1
ATOM 8254 O O . THR B 1 511 ? -5.852 -12.688 -0.238 1 98.75 511 THR B O 1
ATOM 8257 N N . ILE B 1 512 ? -5.957 -12.602 1.984 1 98.81 512 ILE B N 1
ATOM 8258 C CA . ILE B 1 512 ? -5.234 -11.344 2.09 1 98.81 512 ILE B CA 1
ATOM 8259 C C . ILE B 1 512 ? -3.811 -11.516 1.572 1 98.81 512 ILE B C 1
ATOM 8261 O O . ILE B 1 512 ? -3.25 -10.609 0.957 1 98.81 512 ILE B O 1
ATOM 8265 N N . ASN B 1 513 ? -3.184 -12.656 1.844 1 98.75 513 ASN B N 1
ATOM 8266 C CA . ASN B 1 513 ? -1.818 -12.867 1.377 1 98.75 513 ASN B CA 1
ATOM 8267 C C . ASN B 1 513 ? -1.754 -12.969 -0.144 1 98.75 513 ASN B C 1
ATOM 8269 O O . ASN B 1 513 ? -0.813 -12.461 -0.762 1 98.75 513 ASN B O 1
ATOM 8273 N N . ALA B 1 514 ? -2.75 -13.633 -0.701 1 98.69 514 ALA B N 1
ATOM 8274 C CA . ALA B 1 514 ? -2.805 -13.711 -2.158 1 98.69 514 ALA B CA 1
ATOM 8275 C C . ALA B 1 514 ? -3.045 -12.336 -2.777 1 98.69 514 ALA B C 1
ATOM 8277 O O . ALA B 1 514 ? -2.477 -12.016 -3.822 1 98.69 514 ALA B O 1
ATOM 8278 N N . ALA B 1 515 ? -3.928 -11.57 -2.16 1 98.62 515 ALA B N 1
ATOM 8279 C CA . ALA B 1 515 ? -4.113 -10.188 -2.604 1 98.62 515 ALA B CA 1
ATOM 8280 C C . ALA B 1 515 ? -2.809 -9.406 -2.521 1 98.62 515 ALA B C 1
ATOM 8282 O O . ALA B 1 515 ? -2.492 -8.617 -3.416 1 98.62 515 ALA B O 1
ATOM 8283 N N . TYR B 1 516 ? -2.023 -9.633 -1.508 1 98.56 516 TYR B N 1
ATOM 8284 C CA . TYR B 1 516 ? -0.735 -8.969 -1.323 1 98.56 516 TYR B CA 1
ATOM 8285 C C . TYR B 1 516 ? 0.232 -9.344 -2.441 1 98.56 516 TYR B C 1
ATOM 8287 O O . TYR B 1 516 ? 0.959 -8.484 -2.949 1 98.56 516 TYR B O 1
ATOM 8295 N N . GLN B 1 517 ? 0.257 -10.539 -2.793 1 98.44 517 GLN B N 1
ATOM 8296 C CA . GLN B 1 517 ? 1.102 -10.992 -3.895 1 98.44 517 GLN B CA 1
ATOM 8297 C C . GLN B 1 517 ? 0.874 -10.148 -5.145 1 98.44 517 GLN B C 1
ATOM 8299 O O . GLN B 1 517 ? 1.817 -9.852 -5.879 1 98.44 517 GLN B O 1
ATOM 8304 N N . GLU B 1 518 ? -0.341 -9.727 -5.336 1 97.81 518 GLU B N 1
ATOM 8305 C CA . GLU B 1 518 ? -0.706 -8.977 -6.535 1 97.81 518 GLU B CA 1
ATOM 8306 C C . GLU B 1 518 ? -0.653 -7.473 -6.285 1 97.81 518 GLU B C 1
ATOM 8308 O O . GLU B 1 518 ? -0.971 -6.68 -7.176 1 97.81 518 GLU B O 1
ATOM 8313 N N . GLY B 1 519 ? -0.274 -7.098 -5.094 1 96.88 519 GLY B N 1
ATOM 8314 C CA . GLY B 1 519 ? -0.252 -5.688 -4.746 1 96.88 519 GLY B CA 1
ATOM 8315 C C . GLY B 1 519 ? -1.638 -5.094 -4.578 1 96.88 519 GLY B C 1
ATOM 8316 O O . GLY B 1 519 ? -1.857 -3.92 -4.887 1 96.88 519 GLY B O 1
ATOM 8317 N N . LYS B 1 520 ? -2.609 -5.879 -4.145 1 97.81 520 LYS B N 1
ATOM 8318 C CA . LYS B 1 520 ? -3.996 -5.426 -4.109 1 97.81 520 LYS B CA 1
ATOM 8319 C C . LYS B 1 520 ? -4.574 -5.539 -2.703 1 97.81 520 LYS B C 1
ATOM 8321 O O . LYS B 1 520 ? -5.793 -5.496 -2.523 1 97.81 520 LYS B O 1
ATOM 8326 N N . GLU B 1 521 ? -3.75 -5.684 -1.632 1 97.25 521 GLU B N 1
ATOM 8327 C CA . GLU B 1 521 ? -4.215 -5.91 -0.267 1 97.25 521 GLU B CA 1
ATOM 8328 C C . GLU B 1 521 ? -4.992 -4.707 0.257 1 97.25 521 GLU B C 1
ATOM 8330 O O . GLU B 1 521 ? -5.77 -4.828 1.207 1 97.25 521 GLU B O 1
ATOM 8335 N N . ALA B 1 522 ? -4.824 -3.578 -0.397 1 95.69 522 ALA B N 1
ATOM 8336 C CA . ALA B 1 522 ? -5.527 -2.379 0.053 1 95.69 522 ALA B CA 1
ATOM 8337 C C . ALA B 1 522 ? -6.98 -2.387 -0.415 1 95.69 522 ALA B C 1
ATOM 8339 O O . ALA B 1 522 ? -7.828 -1.693 0.153 1 95.69 522 ALA B O 1
ATOM 8340 N N . VAL B 1 523 ? -7.305 -3.213 -1.391 1 96.88 523 VAL B N 1
ATOM 8341 C CA . VAL B 1 523 ? -8.633 -3.08 -1.973 1 96.88 523 VAL B CA 1
ATOM 8342 C C . VAL B 1 523 ? -9.375 -4.414 -1.889 1 96.88 523 VAL B C 1
ATOM 8344 O O . VAL B 1 523 ? -10.586 -4.477 -2.107 1 96.88 523 VAL B O 1
ATOM 8347 N N . ARG B 1 524 ? -8.672 -5.469 -1.578 1 97.5 524 ARG B N 1
ATOM 8348 C CA . ARG B 1 524 ? -9.367 -6.746 -1.458 1 97.5 524 ARG B CA 1
ATOM 8349 C C . ARG B 1 524 ? -8.594 -7.703 -0.556 1 97.5 524 ARG B C 1
ATOM 8351 O O . ARG B 1 524 ? -7.512 -7.367 -0.068 1 97.5 524 ARG B O 1
ATOM 8358 N N . GLY B 1 525 ? -9.203 -8.828 -0.214 1 98.44 525 GLY B N 1
ATOM 8359 C CA . GLY B 1 525 ? -8.562 -9.883 0.554 1 98.44 525 GLY B CA 1
ATOM 8360 C C . GLY B 1 525 ? -8.953 -9.883 2.02 1 98.44 525 GLY B C 1
ATOM 8361 O O . GLY B 1 525 ? -8.617 -10.805 2.76 1 98.44 525 GLY B O 1
ATOM 8362 N N . SER B 1 526 ? -9.602 -8.914 2.479 1 98.75 526 SER B N 1
ATOM 8363 C CA . SER B 1 526 ? -10.203 -8.828 3.807 1 98.75 526 SER B CA 1
ATOM 8364 C C . SER B 1 526 ? -11.531 -8.086 3.768 1 98.75 526 SER B C 1
ATOM 8366 O O . SER B 1 526 ? -11.875 -7.461 2.76 1 98.75 526 SER B O 1
ATOM 8368 N N . ILE B 1 527 ? -12.328 -8.242 4.781 1 98.81 527 ILE B N 1
ATOM 8369 C CA . ILE B 1 527 ? -13.609 -7.562 4.902 1 98.81 527 ILE B CA 1
ATOM 8370 C C . ILE B 1 527 ? -13.469 -6.34 5.801 1 98.81 527 ILE B C 1
ATOM 8372 O O . ILE B 1 527 ? -13.594 -6.438 7.023 1 98.81 527 ILE B O 1
ATOM 8376 N N . GLU B 1 528 ? -13.148 -5.262 5.191 1 98.31 528 GLU B N 1
ATOM 8377 C CA . GLU B 1 528 ? -12.953 -3.957 5.812 1 98.31 528 GLU B CA 1
ATOM 8378 C C . GLU B 1 528 ? -13.57 -2.844 4.969 1 98.31 528 GLU B C 1
ATOM 8380 O O . GLU B 1 528 ? -13.641 -2.953 3.744 1 98.31 528 GLU B O 1
ATOM 8385 N N . VAL B 1 529 ? -14.008 -1.812 5.602 1 98.06 529 VAL B N 1
ATOM 8386 C CA . VAL B 1 529 ? -14.484 -0.646 4.867 1 98.06 529 VAL B CA 1
ATOM 8387 C C . VAL B 1 529 ? -13.398 -0.143 3.924 1 98.06 529 VAL B C 1
ATOM 8389 O O . VAL B 1 529 ? -12.219 -0.093 4.293 1 98.06 529 VAL B O 1
ATOM 8392 N N . GLY B 1 530 ? -13.844 0.214 2.727 1 97.5 530 GLY B N 1
ATOM 8393 C CA . GLY B 1 530 ? -12.891 0.706 1.744 1 97.5 530 GLY B CA 1
ATOM 8394 C C . GLY B 1 530 ? -12.359 -0.384 0.833 1 97.5 530 GLY B C 1
ATOM 8395 O O . GLY B 1 530 ? -11.547 -0.116 -0.054 1 97.5 530 GLY B O 1
ATOM 8396 N N . LYS B 1 531 ? -12.828 -1.608 1 1 98.5 531 LYS B N 1
ATOM 8397 C CA . LYS B 1 531 ? -12.461 -2.723 0.131 1 98.5 531 LYS B CA 1
ATOM 8398 C C . LYS B 1 531 ? -13.664 -3.225 -0.657 1 98.5 531 LYS B C 1
ATOM 8400 O O . LYS B 1 531 ? -14.805 -2.883 -0.338 1 98.5 531 LYS B O 1
ATOM 8405 N N . VAL B 1 532 ? -13.43 -3.945 -1.682 1 98.69 532 VAL B N 1
ATOM 8406 C CA . VAL B 1 532 ? -14.492 -4.418 -2.561 1 98.69 532 VAL B CA 1
ATOM 8407 C C . VAL B 1 532 ? -15.281 -5.527 -1.868 1 98.69 532 VAL B C 1
ATOM 8409 O O . VAL B 1 532 ? -14.742 -6.23 -1.004 1 98.69 532 VAL B O 1
ATOM 8412 N N . ALA B 1 533 ? -16.469 -5.617 -2.27 1 98.81 533 ALA B N 1
ATOM 8413 C CA . ALA B 1 533 ? -17.375 -6.621 -1.704 1 98.81 533 ALA B CA 1
ATOM 8414 C C . ALA B 1 533 ? -17.203 -7.965 -2.406 1 98.81 533 ALA B C 1
ATOM 8416 O O . ALA B 1 533 ? -18.094 -8.398 -3.143 1 98.81 533 ALA B O 1
ATOM 8417 N N . ASP B 1 534 ? -16.125 -8.633 -2.24 1 98.88 534 ASP B N 1
ATOM 8418 C CA . ASP B 1 534 ? -15.844 -10 -2.664 1 98.88 534 ASP B CA 1
ATOM 8419 C C . ASP B 1 534 ? -15.898 -10.961 -1.48 1 98.88 534 ASP B C 1
ATOM 8421 O O . ASP B 1 534 ? -15 -10.969 -0.638 1 98.88 534 ASP B O 1
ATOM 8425 N N . PHE B 1 535 ? -16.938 -11.812 -1.477 1 98.69 535 PHE B N 1
ATOM 8426 C CA . PHE B 1 535 ? -17.156 -12.672 -0.32 1 98.69 535 PHE B CA 1
ATOM 8427 C C . PHE B 1 535 ? -17.422 -14.109 -0.755 1 98.69 535 PHE B C 1
ATOM 8429 O O . PHE B 1 535 ? -17.75 -14.359 -1.914 1 98.69 535 PHE B O 1
ATOM 8436 N N . GLN B 1 536 ? -17.266 -14.945 0.164 1 98.88 536 GLN B N 1
ATOM 8437 C CA . GLN B 1 536 ? -17.797 -16.297 0.084 1 98.88 536 GLN B CA 1
ATOM 8438 C C . GLN B 1 536 ? -18.484 -16.703 1.387 1 98.88 536 GLN B C 1
ATOM 8440 O O . GLN B 1 536 ? -18.109 -16.234 2.461 1 98.88 536 GLN B O 1
ATOM 8445 N N . VAL B 1 537 ? -19.516 -17.516 1.263 1 98.88 537 VAL B N 1
ATOM 8446 C CA . VAL B 1 537 ? -20.234 -18.062 2.414 1 98.88 537 VAL B CA 1
ATOM 8447 C C . VAL B 1 537 ? -20.094 -19.578 2.43 1 98.88 537 VAL B C 1
ATOM 8449 O O . VAL B 1 537 ? -20.312 -20.234 1.41 1 98.88 537 VAL B O 1
ATOM 8452 N N . LEU B 1 538 ? -19.703 -20.109 3.527 1 98.81 538 LEU B N 1
ATOM 8453 C CA . LEU B 1 538 ? -19.516 -21.547 3.672 1 98.81 538 LEU B CA 1
ATOM 8454 C C . LEU B 1 538 ? -20.688 -22.172 4.449 1 98.81 538 LEU B C 1
ATOM 8456 O O . LEU B 1 538 ? -21.312 -21.484 5.27 1 98.81 538 LEU B O 1
ATOM 8460 N N . ASP B 1 539 ? -20.891 -23.453 4.281 1 98.06 539 ASP B N 1
ATOM 8461 C CA . ASP B 1 539 ? -22 -24.172 4.918 1 98.06 539 ASP B CA 1
ATOM 8462 C C . ASP B 1 539 ? -21.656 -24.531 6.363 1 98.06 539 ASP B C 1
ATOM 8464 O O . ASP B 1 539 ? -22.531 -24.922 7.137 1 98.06 539 ASP B O 1
ATOM 8468 N N . ARG B 1 540 ? -20.391 -24.391 6.699 1 97.19 540 ARG B N 1
ATOM 8469 C CA . ARG B 1 540 ? -19.969 -24.672 8.07 1 97.19 540 ARG B CA 1
ATOM 8470 C C . ARG B 1 540 ? -18.859 -23.734 8.516 1 97.19 540 ARG B C 1
ATOM 8472 O O . ARG B 1 540 ? -18.203 -23.094 7.684 1 97.19 540 ARG B O 1
ATOM 8479 N N . ASP B 1 541 ? -18.703 -23.625 9.828 1 98.44 541 ASP B N 1
ATOM 8480 C CA . ASP B 1 541 ? -17.672 -22.797 10.438 1 98.44 541 ASP B CA 1
ATOM 8481 C C . ASP B 1 541 ? -16.344 -23.547 10.531 1 98.44 541 ASP B C 1
ATOM 8483 O O . ASP B 1 541 ? -16.109 -24.281 11.492 1 98.44 541 ASP B O 1
ATOM 8487 N N . ILE B 1 542 ? -15.445 -23.234 9.625 1 98.5 542 ILE B N 1
ATOM 8488 C CA . ILE B 1 542 ? -14.219 -24.016 9.516 1 98.5 542 ILE B CA 1
ATOM 8489 C C . ILE B 1 542 ? -13.305 -23.703 10.703 1 98.5 542 ILE B C 1
ATOM 8491 O O . ILE B 1 542 ? -12.312 -24.406 10.922 1 98.5 542 ILE B O 1
ATOM 8495 N N . PHE B 1 543 ? -13.594 -22.672 11.5 1 98.31 543 PHE B N 1
ATOM 8496 C CA . PHE B 1 543 ? -12.82 -22.359 12.695 1 98.31 543 PHE B CA 1
ATOM 8497 C C . PHE B 1 543 ? -13.289 -23.188 13.875 1 98.31 543 PHE B C 1
ATOM 8499 O O . PHE B 1 543 ? -12.617 -23.25 14.906 1 98.31 543 PHE B O 1
ATOM 8506 N N . ALA B 1 544 ? -14.422 -23.844 13.75 1 97.5 544 ALA B N 1
ATOM 8507 C CA . ALA B 1 544 ? -15.016 -24.531 14.891 1 97.5 544 ALA B CA 1
ATOM 8508 C C . ALA B 1 544 ? -15.078 -26.031 14.648 1 97.5 544 ALA B C 1
ATOM 8510 O O . ALA B 1 544 ? -15.195 -26.812 15.594 1 97.5 544 ALA B O 1
ATOM 8511 N N . VAL B 1 545 ? -14.984 -26.5 13.453 1 97.62 545 VAL B N 1
ATOM 8512 C CA . VAL B 1 545 ? -15.055 -27.938 13.141 1 97.62 545 VAL B CA 1
ATOM 8513 C C . VAL B 1 545 ? -13.688 -28.562 13.336 1 97.62 545 VAL B C 1
ATOM 8515 O O . VAL B 1 545 ? -12.68 -27.875 13.469 1 97.62 545 VAL B O 1
ATOM 8518 N N . ALA B 1 546 ? -13.75 -29.906 13.352 1 97 546 ALA B N 1
ATOM 8519 C CA . ALA B 1 546 ? -12.477 -30.625 13.336 1 97 546 ALA B CA 1
ATOM 8520 C C . ALA B 1 546 ? -11.68 -30.281 12.078 1 97 546 ALA B C 1
ATOM 8522 O O . ALA B 1 546 ? -12.25 -30.125 10.992 1 97 546 ALA B O 1
ATOM 8523 N N . HIS B 1 547 ? -10.367 -30.172 12.266 1 96.12 547 HIS B N 1
ATOM 8524 C CA . HIS B 1 547 ? -9.508 -29.766 11.156 1 96.12 547 HIS B CA 1
ATOM 8525 C C . HIS B 1 547 ? -9.703 -30.688 9.953 1 96.12 547 HIS B C 1
ATOM 8527 O O . HIS B 1 547 ? -9.641 -30.234 8.805 1 96.12 547 HIS B O 1
ATOM 8533 N N . GLU B 1 548 ? -10.047 -31.922 10.078 1 93.25 548 GLU B N 1
ATOM 8534 C CA . GLU B 1 548 ? -10.219 -32.906 9.023 1 93.25 548 GLU B CA 1
ATOM 8535 C C . GLU B 1 548 ? -11.508 -32.688 8.25 1 93.25 548 GLU B C 1
ATOM 8537 O O . GLU B 1 548 ? -11.719 -33.25 7.18 1 93.25 548 GLU B O 1
ATOM 8542 N N . GLU B 1 549 ? -12.305 -31.797 8.734 1 96 549 GLU B N 1
ATOM 8543 C CA . GLU B 1 549 ? -13.602 -31.531 8.109 1 96 549 GLU B CA 1
ATOM 8544 C C . GLU B 1 549 ? -13.57 -30.25 7.289 1 96 549 GLU B C 1
ATOM 8546 O O . GLU B 1 549 ? -14.539 -29.938 6.594 1 96 549 GLU B O 1
ATOM 8551 N N . ILE B 1 550 ? -12.516 -29.578 7.312 1 96.94 550 ILE B N 1
ATOM 8552 C CA . ILE B 1 550 ? -12.398 -28.297 6.629 1 96.94 550 ILE B CA 1
ATOM 8553 C C . ILE B 1 550 ? -12.594 -28.484 5.129 1 96.94 550 ILE B C 1
ATOM 8555 O O . ILE B 1 550 ? -13.359 -27.75 4.496 1 96.94 550 ILE B O 1
ATOM 8559 N N . GLY B 1 551 ? -12 -29.516 4.539 1 94.38 551 GLY B N 1
ATOM 8560 C CA . GLY B 1 551 ? -12.031 -29.75 3.105 1 94.38 551 GLY B CA 1
ATOM 8561 C C . GLY B 1 551 ? -13.406 -30.156 2.598 1 94.38 551 GLY B C 1
ATOM 8562 O O . GLY B 1 551 ? -13.695 -30.016 1.407 1 94.38 551 GLY B O 1
ATOM 8563 N N . ALA B 1 552 ? -14.242 -30.594 3.496 1 94.69 552 ALA B N 1
ATOM 8564 C CA . ALA B 1 552 ? -15.586 -31.047 3.127 1 94.69 552 ALA B CA 1
ATOM 8565 C C . ALA B 1 552 ? -16.578 -29.875 3.139 1 94.69 552 ALA B C 1
ATOM 8567 O O . ALA B 1 552 ? -17.719 -30.016 2.709 1 94.69 552 ALA B O 1
ATOM 8568 N N . SER B 1 553 ? -16.125 -28.781 3.643 1 96.62 553 SER B N 1
ATOM 8569 C CA . SER B 1 553 ? -16.969 -27.594 3.633 1 96.62 553 SER B CA 1
ATOM 8570 C C . SER B 1 553 ? -17.344 -27.188 2.209 1 96.62 553 SER B C 1
ATOM 8572 O O . SER B 1 553 ? -16.516 -27.281 1.298 1 96.62 553 SER B O 1
ATOM 8574 N N . ARG B 1 554 ? -18.562 -26.703 2.045 1 96.94 554 ARG B N 1
ATOM 8575 C CA . ARG B 1 554 ? -19.062 -26.281 0.737 1 96.94 554 ARG B CA 1
ATOM 8576 C C . ARG B 1 554 ? -19.297 -24.781 0.704 1 96.94 554 ARG B C 1
ATOM 8578 O O . ARG B 1 554 ? -19.75 -24.203 1.695 1 96.94 554 ARG B O 1
ATOM 8585 N N . VAL B 1 555 ? -19.047 -24.203 -0.42 1 98.44 555 VAL B N 1
ATOM 8586 C CA . VAL B 1 555 ? -19.391 -22.812 -0.667 1 98.44 555 VAL B CA 1
ATOM 8587 C C . VAL B 1 555 ? -20.875 -22.719 -1.028 1 98.44 555 VAL B C 1
ATOM 8589 O O . VAL B 1 555 ? -21.344 -23.391 -1.95 1 98.44 555 VAL B O 1
ATOM 8592 N N . VAL B 1 556 ? -21.625 -21.906 -0.352 1 98.56 556 VAL B N 1
ATOM 8593 C CA . VAL B 1 556 ? -23.047 -21.812 -0.621 1 98.56 556 VAL B CA 1
ATOM 8594 C C . VAL B 1 556 ? -23.359 -20.516 -1.365 1 98.56 556 VAL B C 1
ATOM 8596 O O . VAL B 1 556 ? -24.438 -20.375 -1.942 1 98.56 556 VAL B O 1
ATOM 8599 N N . MET B 1 557 ? -22.422 -19.578 -1.338 1 98.69 557 MET B N 1
ATOM 8600 C CA . MET B 1 557 ? -22.578 -18.328 -2.068 1 98.69 557 MET B CA 1
ATOM 8601 C C . MET B 1 557 ? -21.219 -17.672 -2.336 1 98.69 557 MET B C 1
ATOM 8603 O O . MET B 1 557 ? -20.312 -17.734 -1.501 1 98.69 557 MET B O 1
ATOM 8607 N N . THR B 1 558 ? -21.047 -17.094 -3.461 1 98.88 558 THR B N 1
ATOM 8608 C CA . THR B 1 558 ? -19.906 -16.25 -3.799 1 98.88 558 THR B CA 1
ATOM 8609 C C . THR B 1 558 ? -20.391 -14.898 -4.332 1 98.88 558 THR B C 1
ATOM 8611 O O . THR B 1 558 ? -21.281 -14.844 -5.18 1 98.88 558 THR B O 1
ATOM 8614 N N . MET B 1 559 ? -19.922 -13.875 -3.791 1 98.75 559 MET B N 1
ATOM 8615 C CA . MET B 1 559 ? -20.203 -12.508 -4.219 1 98.75 559 MET B CA 1
ATOM 8616 C C . MET B 1 559 ? -18.938 -11.836 -4.766 1 98.75 559 MET B C 1
ATOM 8618 O O . MET B 1 559 ? -17.859 -11.961 -4.18 1 98.75 559 MET B O 1
ATOM 8622 N N . VAL B 1 560 ? -19.047 -11.164 -5.949 1 98.69 560 VAL B N 1
ATOM 8623 C CA . VAL B 1 560 ? -17.969 -10.398 -6.547 1 98.69 560 VAL B CA 1
ATOM 8624 C C . VAL B 1 560 ? -18.422 -8.984 -6.855 1 98.69 560 VAL B C 1
ATOM 8626 O O . VAL B 1 560 ? -19.359 -8.781 -7.648 1 98.69 560 VAL B O 1
ATOM 8629 N N . GLY B 1 561 ? -17.781 -8.016 -6.246 1 97.81 561 GLY B N 1
ATOM 8630 C CA . GLY B 1 561 ? -18.188 -6.625 -6.445 1 97.81 561 GLY B CA 1
ATOM 8631 C C . GLY B 1 561 ? -19.625 -6.355 -6.059 1 97.81 561 GLY B C 1
ATOM 8632 O O . GLY B 1 561 ? -20.328 -5.625 -6.754 1 97.81 561 GLY B O 1
ATOM 8633 N N . GLY B 1 562 ? -20.094 -7.023 -5.121 1 97.94 562 GLY B N 1
ATOM 8634 C CA . GLY B 1 562 ? -21.453 -6.785 -4.637 1 97.94 562 GLY B CA 1
ATOM 8635 C C . GLY B 1 562 ? -22.5 -7.594 -5.375 1 97.94 562 GLY B C 1
ATOM 8636 O O . GLY B 1 562 ? -23.672 -7.555 -5.023 1 97.94 562 GLY B O 1
ATOM 8637 N N . ASN B 1 563 ? -22.125 -8.352 -6.344 1 97.75 563 ASN B N 1
ATOM 8638 C CA . ASN B 1 563 ? -23.047 -9.18 -7.113 1 97.75 563 ASN B CA 1
ATOM 8639 C C . ASN B 1 563 ? -22.891 -10.656 -6.773 1 97.75 563 ASN B C 1
ATOM 8641 O O . ASN B 1 563 ? -21.781 -11.188 -6.77 1 97.75 563 ASN B O 1
ATOM 8645 N N . VAL B 1 564 ? -23.984 -11.344 -6.473 1 98.31 564 VAL B N 1
ATOM 8646 C CA . VAL B 1 564 ? -23.938 -12.789 -6.25 1 98.31 564 VAL B CA 1
ATOM 8647 C C . VAL B 1 564 ? -23.703 -13.508 -7.578 1 98.31 564 VAL B C 1
ATOM 8649 O O . VAL B 1 564 ? -24.516 -13.422 -8.492 1 98.31 564 VAL B O 1
ATOM 8652 N N . VAL B 1 565 ? -22.609 -14.172 -7.676 1 98.5 565 VAL B N 1
ATOM 8653 C CA . VAL B 1 565 ? -22.234 -14.797 -8.938 1 98.5 565 VAL B CA 1
ATOM 8654 C C . VAL B 1 565 ? -22.391 -16.312 -8.836 1 98.5 565 VAL B C 1
ATOM 8656 O O . VAL B 1 565 ? -22.359 -17.016 -9.852 1 98.5 565 VAL B O 1
ATOM 8659 N N . PHE B 1 566 ? -22.547 -16.828 -7.668 1 98.5 566 PHE B N 1
ATOM 8660 C CA . PHE B 1 566 ? -22.812 -18.234 -7.402 1 98.5 566 PHE B CA 1
ATOM 8661 C C . PHE B 1 566 ? -23.688 -18.391 -6.168 1 98.5 566 PHE B C 1
ATOM 8663 O O . PHE B 1 566 ? -23.5 -17.688 -5.172 1 98.5 566 PHE B O 1
ATOM 8670 N N . GLN B 1 567 ? -24.594 -19.141 -6.27 1 96.94 567 GLN B N 1
ATOM 8671 C CA . GLN B 1 567 ? -25.438 -19.531 -5.152 1 96.94 567 GLN B CA 1
ATOM 8672 C C . GLN B 1 567 ? -25.859 -20.984 -5.266 1 96.94 567 GLN B C 1
ATOM 8674 O O . GLN B 1 567 ? -26.328 -21.422 -6.324 1 96.94 567 GLN B O 1
ATOM 8679 N N . ASP B 1 568 ? -25.5 -21.766 -4.25 1 89.06 568 ASP B N 1
ATOM 8680 C CA . ASP B 1 568 ? -25.812 -23.188 -4.27 1 89.06 568 ASP B CA 1
ATOM 8681 C C . ASP B 1 568 ? -27.312 -23.438 -4.25 1 89.06 568 ASP B C 1
ATOM 8683 O O . ASP B 1 568 ? -28.047 -22.766 -3.52 1 89.06 568 ASP B O 1
#

pLDDT: mean 91.22, std 10.23, range [40.41, 98.94]

Secondary structure (DSSP, 8-state):
--S----SEEEESSEEE--STT--EESEEEEETTEEEEEE-HHHHGGG--TT-EEEE-TT-EEEEPEEEEEE-HHHHHHHTTSEE-TT--SHHHHHHHHHHHHHHSPTTPPEEEEEE-GGG-HHHHHTT----GGGTTTTSTTS-EEEEETTSSEEEE-HHHHHHTT--SSPPPPTT-EEEE-TTS-EEEEEESHHHHHHHHTTSPPPPHHHHHHHHHHHHHHHHHTTEEEEEEEEESGGGTTSTTTTTSHHHHHHHHHHHHTT--SSEEEEEEE--BTTB--HHHHHHHHHHS-GGG---TTTEEEEEEEEE----GGGT-S--SS-BTTBTT-----SSS-TT--HHHHHHHHHHHHHHHHHTT-EEEEEE-SHHHHHHHHHHHHHHHHHS--S----EEEE-TT--HHHHHHHHHTT-EEEE---TTSTTT-HHHHHHHH---TT-S--HHHHHHTT--EEE----SSS---HHHHHHHHHH-B-TTT--B--GGGPPPHHHHHHHTTHHHHHHTT-TTTSSS--TTSB--EEEESS-TTTS-GGGGGG--EEEEEETTEEEEE-/--S----SEEEESSEEE--STT--EESEEEEETTEEEEEE-HHHHGGG--TT-EEEE-TT-EEEEPEEEEEE-HHHHHHHTTSEE-TT--SHHHHHHHHHHHHHHSPTTPPEEEEEE-GGG-HHHHHTT----GGGTTTTSTTS-EEEEETTSSEEEE-HHHHHHTT--SSPPPPTT-EEEE-TTS-EEEEEESHHHHHHHHTTSPPPPHHHHHHHHHHHHHHHHHTTEEEEEEEEESGGGTTSTTTTTSHHHHHHHHHHHHTT--SSEEEEEEE--BTTB--HHHHHHHHHHS-GGG---TTTEEEEEEEEE----GGGT-S--SS-BTTBTT-----SSS-TT--HHHHHHHHHHHHHHHHHTT-EEEEEE-SHHHHHHHHHHHHHHHHHS--S----EEEE-TT--HHHHHHHHHTT-EEEE---TTSTTT-HHHHHHHH---SS-S--HHHHHHTT--EEE----SSS---HHHHHHHHHH-B-TTT--B--GGGPPPHHHHHHHTTHHHHHHTT-TTTSSS--TTSB--EEEESS-TTTS-GGGGGG--EEEEEETTEEEEE-

InterPro domains:
  IPR011059 Metal-dependent hydrolase, composite domain superfamily [G3DSA:2.30.40.10] (12-543)
  IPR011059 Metal-dependent hydrolase, composite domain superfamily [SSF51338] (6-566)
  IPR013108 Amidohydrolase 3 [PF07969] (54-566)
  IPR032466 Metal-dependent hydrolase [SSF51556] (67-526)
  IPR033932 YtcJ like [cd01300] (28-535)

Nearest PDB structures (foldseek):
  3igh-assembly1_X-2  TM=8.541E-01  e=4.584E-37  Pyrococcus horikoshii
  2puz-assembly1_A  TM=7.035E-01  e=6.501E-19  Agrobacterium fabrum str. C58
  2uz9-assembly1_A  TM=6.536E-01  e=2.961E-14  Homo sapiens
  6oha-assembly1_A-2  TM=6.048E-01  e=7.628E-15  Saccharomyces cerevisiae S288C
  6oh9-assembly1_A-2  TM=6.052E-01  e=8.628E-15  Saccharomyces cerevisiae S288C

Radius of gyration: 34.95 Å; Cα contacts (8 Å, |Δi|>4): 2791; chains: 2; bounding box: 73×117×80 Å

Solvent-accessible surface area (backbone atoms only — not comparable to full-atom values): 54982 Å² total; per-residue (Å²): 125,81,88,64,59,63,23,52,33,35,42,31,52,27,37,30,41,20,53,47,100,80,54,47,75,41,22,20,39,28,26,31,97,24,18,24,51,40,71,34,46,50,77,70,48,52,65,25,62,46,97,76,30,43,77,44,78,47,80,58,29,27,32,36,36,15,29,22,34,51,24,24,31,58,36,50,26,37,49,44,74,73,28,50,78,31,59,84,46,43,34,58,69,58,47,43,51,53,44,32,55,47,46,72,72,44,61,84,65,42,73,46,45,34,33,37,31,43,67,79,48,18,48,62,34,52,75,65,71,46,77,75,42,17,82,76,44,28,82,49,32,70,64,25,32,28,42,35,35,26,56,82,74,31,30,29,39,23,22,61,58,33,49,60,64,41,64,64,56,87,72,63,78,60,45,85,82,20,38,62,37,55,46,96,90,52,45,71,34,34,34,19,36,31,44,33,24,30,30,52,57,24,50,60,45,73,62,65,48,45,70,57,39,37,53,35,51,53,52,43,43,52,53,38,20,53,59,16,28,30,29,33,22,34,49,58,34,20,64,30,25,48,42,43,50,40,19,49,26,5,52,51,34,55,51,20,50,51,51,34,53,78,69,67,65,62,69,44,26,38,36,34,17,37,20,51,29,59,63,70,42,65,47,56,68,53,37,51,51,49,63,72,69,52,74,69,78,75,51,77,56,55,82,47,39,33,68,59,29,37,36,44,68,40,32,44,45,61,94,75,55,28,15,13,36,82,53,47,26,52,77,41,76,90,36,29,49,43,52,69,36,67,57,92,83,42,49,71,66,49,21,52,48,50,54,36,51,39,50,33,51,42,46,72,72,69,32,21,44,37,33,37,12,39,18,33,35,29,24,42,54,48,53,52,32,51,52,46,33,44,44,70,60,52,47,65,73,58,47,31,29,33,29,55,30,57,41,30,52,71,69,48,43,48,49,25,28,61,66,50,32,31,38,39,32,46,45,31,36,84,27,67,74,30,21,54,67,60,34,30,52,38,56,33,74,48,88,70,36,86,50,24,67,32,59,49,42,74,54,56,29,53,48,16,25,21,50,62,22,42,74,71,58,64,58,58,44,39,25,34,27,25,44,41,49,32,36,19,60,87,78,61,50,64,52,68,60,89,30,32,39,53,67,67,55,40,50,34,13,24,12,29,35,20,23,42,64,72,72,36,48,75,40,30,26,26,58,46,50,25,11,41,31,34,28,20,28,32,76,50,49,65,88,75,49,61,64,88,50,30,43,72,54,44,47,44,30,14,25,42,53,62,37,78,75,28,69,108,126,80,86,65,58,63,24,52,31,34,43,33,52,27,38,28,42,19,54,47,98,81,54,47,76,41,21,20,40,28,26,34,96,24,17,23,53,40,72,35,47,49,76,70,50,53,66,24,63,46,96,80,29,46,76,42,76,48,80,59,30,27,32,37,34,15,29,21,34,50,24,24,31,57,35,48,27,36,49,43,74,72,29,48,78,31,59,84,46,43,34,58,67,58,47,43,49,51,43,33,56,49,45,72,73,44,60,82,65,43,74,44,44,31,32,37,31,43,68,79,47,19,49,61,33,52,75,66,72,45,78,76,42,17,80,76,45,29,82,48,32,70,63,25,32,27,40,36,35,27,58,82,73,30,30,28,38,24,22,62,58,31,49,60,63,42,64,63,58,88,72,62,76,60,46,86,80,21,38,64,38,55,45,96,88,52,46,73,34,33,33,19,36,31,45,33,23,29,29,51,57,24,51,60,45,72,64,64,48,45,70,57,40,38,54,36,51,53,53,42,43,52,53,39,21,53,59,17,27,30,30,35,23,35,47,56,34,20,63,29,24,48,42,42,49,39,19,48,26,5,51,50,34,55,51,20,51,53,50,34,53,77,67,66,66,63,69,46,25,38,37,34,16,37,20,49,30,59,64,68,42,65,46,57,68,53,36,52,51,50,65,73,68,51,73,70,78,74,51,78,56,56,81,47,39,33,67,58,28,39,36,45,68,39,33,44,46,61,93,75,56,29,14,13,37,82,52,47,26,53,76,43,77,90,36,29,50,43,51,70,38,68,57,93,83,40,49,69,66,49,24,52,49,50,54,36,50,38,51,35,52,42,45,73,72,69,33,22,44,38,31,39,12,40,18,34,36,29,26,43,53,48,52,52,35,50,53,47,33,44,42,71,59,52,46,68,74,57,47,32,29,33,28,54,30,57,44,30,52,71,69,50,43,49,50,24,28,62,67,52,31,30,38,38,31,46,46,33,37,84,25,66,76,30,21,53,66,60,36,31,52,37,54,33,75,54,75,86,30,87,50,23,66,33,59,48,45,73,55,57,30,54,48,16,26,21,50,62,22,42,76,72,58,65,57,57,45,37,26,34,26,24,44,41,50,31,34,17,60,88,77,61,49,67,52,68,60,88,29,32,38,52,67,66,55,38,50,35,13,23,12,30,34,20,23,41,64,70,72,36,48,76,41,30,27,27,58,46,49,26,11,41,30,34,27,19,29,30,75,50,51,65,88,73,49,61,65,87,49,30,42,73,54,45,48,43,30,15,24,41,53,64,37,76,75,28,70,109

Sequence (1136 aa):
MDNVVYADCVLINGKVATVDAHFSFKRAIAVKQGWIINVGEDQEIQQHIGPQTQVIDLGGKLILPAAHDSHIHIGWLADSWHCLNCQDVRSLAVLRERLRDQAARTPAGAWIRVCGLDPNAIKECAAEQRSLTRWDIDDVTADHPTLLALWDGHSCIVNSRALALSGLDASPPDPLGGHLGRTASGELDGNFIDLPALHLASGTMPRLTVAALKENLLAAQRLMNSEGYASYTEGAMGPGENTREVGAAGDRAIAAYRELQDEGKLTARVSIAFYSAERGVQSCATLKRDLDSFDFSQFTDRDWLDCRTIKLFCDGVPTSHTAWMNQDYADRPGYRGRSVFGGPEATEEAQVEALQQMILLAHQRGFQVAVHAVGDKAVKVTINSFVQAIQRYPGESRRHYVLHGSMGDRQDFVMAAKYGILLSEQPSLGGPAYDYEQRARYCGIKGEICKGLRDIIDLGVIIAGGSDGIMALVNWRKMVQAAVTRKSSSSGNVIRPELAISVADGVRMYTINAAYQEGKEAVRGSIEVGKVADFQVLDRDIFAVAHEEIGASRVVMTMVGGNVVFQDMDNVVYADCVLINGKVATVDAHFSFKRAIAVKQGWIINVGEDQEIQQHIGPQTQVIDLGGKLILPAAHDSHIHIGWLADSWHCLNCQDVRSLAVLRERLRDQAARTPAGAWIRVCGLDPNAIKECAAEQRSLTRWDIDDVTADHPTLLALWDGHSCIVNSRALALSGLDASPPDPLGGHLGRTASGELDGNFIDLPALHLASGTMPRLTVAALKENLLAAQRLMNSEGYASYTEGAMGPGENTREVGAAGDRAIAAYRELQDEGKLTARVSIAFYSAERGVQSCATLKRDLDSFDFSQFTDRDWLDCRTIKLFCDGVPTSHTAWMNQDYADRPGYRGRSVFGGPEATEEAQVEALQQMILLAHQRGFQVAVHAVGDKAVKVTINSFVQAIQRYPGESRRHYVLHGSMGDRQDFVMAAKYGILLSEQPSLGGPAYDYEQRARYCGIKGEICKGLRDIIDLGVIIAGGSDGIMALVNWRKMVQAAVTRKSSSSGNVIRPELAISVADGVRMYTINAAYQEGKEAVRGSIEVGKVADFQVLDRDIFAVAHEEIGASRVVMTMVGGNVVFQD

Organism: Klebsiella pneumoniae subsp. pneumoniae (strain HS11286) (NCBI:txid1125630)